Protein 9NN9 (pdb70)

GO terms:
  GO:0045087 innate immune response (P, IDA)
  GO:0031386 protein tag activity (F, IDA)
  GO:0032020 ISG15-protein conjugation (P, IDA)
  GO:0005737 cytoplasm (C, IC)
  GO:0009615 response to virus (P, IEP)
  GO:0060339 negative regulation of type I interferon-mediated signaling pathway (P, IMP)
  GO:0034340 response to type I interferon (P, IDA)
  GO:0005576 extracellular region (C, IDA)
  GO:0045071 negative regulation of viral genome replication (P, IDA)
  GO:0009615 response to virus (P, IDA)
  GO:0031397 negative regulation of protein ubiquitination (P, IDA)
  GO:0032461 positive regulation of protein oligomerization (P, IDA)
  GO:0032728 positive regulation of interferon-beta production (P, IDA)
  GO:0051607 defense response to virus (P, IDA)
  GO:0070585 protein localization to mitochondrion (P, IDA)
  GO:0005737 cytoplasm (C, EXP)
  GO:0042742 defense response to bacterium (P, IMP)
  GO:0045071 negative regulation of viral genome replication (P, IMP)
  GO:0032020 ISG15-protein conjugation (P, IMP)
  GO:0032649 regulation of type II interferon production (P, IMP)

Structure (mmCIF, N/CA/C/O backbone):
data_9NN9
#
_entry.id   9NN9
#
_cell.length_a   68.460
_cell.length_b   114.470
_cell.length_c   79.290
_cell.angle_alpha   90.00
_cell.angle_beta   105.86
_cell.angle_gamma   90.00
#
_symmetry.space_group_name_H-M   'P 1 21 1'
#
loop_
_entity.id
_entity.type
_entity.pdbx_description
1 polymer 'Ubiquitin-like protein ISG15'
2 polymer Nanobody
3 non-polymer 1,2-ETHANEDIOL
4 non-polymer 'SULFATE ION'
5 water water
#
loop_
_atom_site.group_PDB
_atom_site.id
_atom_site.type_symbol
_atom_site.label_atom_id
_atom_site.label_alt_id
_atom_site.label_comp_id
_atom_site.label_asym_id
_atom_site.label_entity_id
_atom_site.label_seq_id
_atom_site.pdbx_PDB_ins_code
_atom_site.Cartn_x
_atom_site.Cartn_y
_atom_site.Cartn_z
_atom_site.occupancy
_atom_site.B_iso_or_equiv
_atom_site.auth_seq_id
_atom_site.auth_comp_id
_atom_site.auth_asym_id
_atom_site.auth_atom_id
_atom_site.pdbx_PDB_model_num
ATOM 1 N N . TRP A 1 3 ? -0.925 -77.270 25.653 1.00 88.54 3 TRP A N 1
ATOM 2 C CA . TRP A 1 3 ? 0.190 -77.350 26.603 1.00 90.23 3 TRP A CA 1
ATOM 3 C C . TRP A 1 3 ? -0.128 -76.840 27.993 1.00 88.41 3 TRP A C 1
ATOM 4 O O . TRP A 1 3 ? -0.556 -75.689 28.160 1.00 85.08 3 TRP A O 1
ATOM 15 N N . ASP A 1 4 ? 0.138 -77.673 28.997 1.00 83.42 4 ASP A N 1
ATOM 16 C CA . ASP A 1 4 ? 0.060 -77.260 30.390 1.00 77.53 4 ASP A CA 1
ATOM 17 C C . ASP A 1 4 ? 1.464 -77.223 30.956 1.00 76.39 4 ASP A C 1
ATOM 18 O O . ASP A 1 4 ? 2.153 -78.244 30.978 1.00 78.39 4 ASP A O 1
ATOM 23 N N . LEU A 1 5 ? 1.889 -76.047 31.381 1.00 67.16 5 LEU A N 1
ATOM 24 C CA . LEU A 1 5 ? 3.199 -75.850 31.964 1.00 63.14 5 LEU A CA 1
ATOM 25 C C . LEU A 1 5 ? 3.037 -75.533 33.441 1.00 58.68 5 LEU A C 1
ATOM 26 O O . LEU A 1 5 ? 2.012 -75.005 33.871 1.00 56.39 5 LEU A O 1
ATOM 31 N N . THR A 1 6 ? 4.059 -75.858 34.214 1.00 57.66 6 THR A N 1
ATOM 32 C CA . THR A 1 6 ? 4.122 -75.477 35.614 1.00 55.55 6 THR A CA 1
ATOM 33 C C . THR A 1 6 ? 4.976 -74.223 35.740 1.00 54.39 6 THR A C 1
ATOM 34 O O . THR A 1 6 ? 6.047 -74.135 35.133 1.00 53.63 6 THR A O 1
ATOM 38 N N . VAL A 1 7 ? 4.476 -73.233 36.481 1.00 54.08 7 VAL A N 1
ATOM 39 C CA . VAL A 1 7 ? 5.261 -72.066 36.869 1.00 51.15 7 VAL A CA 1
ATOM 40 C C . VAL A 1 7 ? 5.620 -72.221 38.343 1.00 52.36 7 VAL A C 1
ATOM 41 O O . VAL A 1 7 ? 4.748 -72.513 39.172 1.00 53.03 7 VAL A O 1
ATOM 45 N N . LYS A 1 8 ? 6.906 -72.070 38.667 1.00 49.46 8 LYS A N 1
ATOM 46 C CA . LYS A 1 8 ? 7.402 -72.195 40.035 1.00 50.90 8 LYS A CA 1
ATOM 47 C C . LYS A 1 8 ? 7.985 -70.850 40.435 1.00 53.66 8 LYS A C 1
ATOM 48 O O . LYS A 1 8 ? 9.041 -70.457 39.932 1.00 52.35 8 LYS A O 1
ATOM 54 N N . MET A 1 9 ? 7.298 -70.135 41.322 1.00 54.97 9 MET A N 1
ATOM 55 C CA . MET A 1 9 ? 7.854 -68.898 41.841 1.00 51.79 9 MET A CA 1
ATOM 56 C C . MET A 1 9 ? 8.992 -69.225 42.800 1.00 57.35 9 MET A C 1
ATOM 57 O O . MET A 1 9 ? 8.919 -70.196 43.556 1.00 60.28 9 MET A O 1
ATOM 62 N N . LEU A 1 10 ? 10.072 -68.443 42.732 1.00 57.02 10 LEU A N 1
ATOM 63 C CA . LEU A 1 10 ? 11.289 -68.814 43.447 1.00 56.19 10 LEU A CA 1
ATOM 64 C C . LEU A 1 10 ? 11.038 -68.945 44.935 1.00 61.18 10 LEU A C 1
ATOM 65 O O . LEU A 1 10 ? 11.494 -69.915 45.565 1.00 62.26 10 LEU A O 1
ATOM 70 N N . ALA A 1 11 ? 10.322 -67.966 45.516 1.00 64.17 11 ALA A N 1
ATOM 71 C CA . ALA A 1 11 ? 9.983 -68.033 46.938 1.00 63.80 11 ALA A CA 1
ATOM 72 C C . ALA A 1 11 ? 9.413 -69.399 47.298 1.00 69.25 11 ALA A C 1
ATOM 73 O O . ALA A 1 11 ? 9.665 -69.916 48.391 1.00 73.49 11 ALA A O 1
ATOM 75 N N . GLY A 1 12 ? 8.660 -70.009 46.381 1.00 65.92 12 GLY A N 1
ATOM 76 C CA . GLY A 1 12 ? 8.392 -71.428 46.460 1.00 62.90 12 GLY A CA 1
ATOM 77 C C . GLY A 1 12 ? 7.094 -71.877 45.828 1.00 64.17 12 GLY A C 1
ATOM 78 O O . GLY A 1 12 ? 6.972 -73.049 45.442 1.00 64.52 12 GLY A O 1
ATOM 79 N N . ASN A 1 13 ? 6.112 -70.984 45.710 1.00 55.50 13 ASN A N 1
ATOM 80 C CA . ASN A 1 13 ? 4.778 -71.470 45.376 1.00 57.80 13 ASN A CA 1
ATOM 81 C C . ASN A 1 13 ? 4.599 -71.716 43.869 1.00 55.98 13 ASN A C 1
ATOM 82 O O . ASN A 1 13 ? 5.235 -71.077 43.017 1.00 54.86 13 ASN A O 1
ATOM 87 N N . GLU A 1 14 ? 3.739 -72.686 43.556 1.00 50.04 14 GLU A N 1
ATOM 88 C CA . GLU A 1 14 ? 3.542 -73.189 42.206 1.00 52.90 14 GLU A CA 1
ATOM 89 C C . GLU A 1 14 ? 2.118 -72.974 41.731 1.00 55.59 14 GLU A C 1
ATOM 90 O O . GLU A 1 14 ? 1.162 -73.281 42.453 1.00 54.06 14 GLU A O 1
ATOM 96 N N . PHE A 1 15 ? 1.986 -72.513 40.486 1.00 52.61 15 PHE A N 1
ATOM 97 C CA . PHE A 1 15 ? 0.715 -72.569 39.786 1.00 51.84 15 PHE A CA 1
ATOM 98 C C . PHE A 1 15 ? 0.911 -73.179 38.408 1.00 54.64 15 PHE A C 1
ATOM 99 O O . PHE A 1 15 ? 2.025 -73.522 37.994 1.00 56.35 15 PHE A O 1
ATOM 107 N N . GLN A 1 16 ? -0.201 -73.330 37.703 1.00 56.22 16 GLN A N 1
ATOM 108 C CA . GLN A 1 16 ? -0.231 -73.969 36.401 1.00 52.56 16 GLN A CA 1
ATOM 109 C C . GLN A 1 16 ? -0.925 -73.066 35.408 1.00 54.58 16 GLN A C 1
ATOM 110 O O . GLN A 1 16 ? -1.936 -72.434 35.724 1.00 57.94 16 GLN A O 1
ATOM 116 N N . VAL A 1 17 ? -0.392 -73.029 34.202 1.00 59.18 17 VAL A N 1
ATOM 117 C CA . VAL A 1 17 ? -0.992 -72.274 33.123 1.00 60.98 17 VAL A CA 1
ATOM 118 C C . VAL A 1 17 ? -1.246 -73.230 31.975 1.00 64.08 17 VAL A C 1
ATOM 119 O O . VAL A 1 17 ? -0.625 -74.291 31.862 1.00 61.94 17 VAL A O 1
ATOM 123 N N . SER A 1 18 ? -2.192 -72.836 31.128 1.00 68.94 18 SER A N 1
ATOM 124 C CA . SER A 1 18 ? -2.515 -73.531 29.893 1.00 71.72 18 SER A CA 1
ATOM 125 C C . SER A 1 18 ? -2.232 -72.591 28.743 1.00 74.38 18 SER A C 1
ATOM 126 O O . SER A 1 18 ? -2.727 -71.459 28.733 1.00 73.48 18 SER A O 1
ATOM 129 N N . LEU A 1 19 ? -1.433 -73.055 27.790 1.00 78.57 19 LEU A N 1
ATOM 130 C CA . LEU A 1 19 ? -1.366 -72.439 26.476 1.00 85.84 19 LEU A CA 1
ATOM 131 C C . LEU A 1 19 ? -2.229 -73.250 25.518 1.00 95.23 19 LEU A C 1
ATOM 132 O O . LEU A 1 19 ? -2.189 -74.487 25.518 1.00 95.99 19 LEU A O 1
ATOM 137 N N . SER A 1 20 ? -3.039 -72.550 24.741 1.00 108.30 20 SER A N 1
ATOM 138 C CA . SER A 1 20 ? -3.865 -73.171 23.723 1.00 109.94 20 SER A CA 1
ATOM 139 C C . SER A 1 20 ? -3.885 -72.359 22.448 1.00 111.01 20 SER A C 1
ATOM 140 O O . SER A 1 20 ? -4.323 -72.874 21.412 1.00 112.29 20 SER A O 1
ATOM 143 N N . SER A 1 21 ? -3.419 -71.111 22.492 1.00 109.62 21 SER A N 1
ATOM 144 C CA . SER A 1 21 ? -3.435 -70.224 21.340 1.00 109.46 21 SER A CA 1
ATOM 145 C C . SER A 1 21 ? -2.118 -70.315 20.586 1.00 107.20 21 SER A C 1
ATOM 146 O O . SER A 1 21 ? -1.944 -71.195 19.735 1.00 109.36 21 SER A O 1
ATOM 149 N N . SER A 1 22 ? -1.176 -69.435 20.912 1.00 103.34 22 SER A N 1
ATOM 150 C CA . SER A 1 22 ? 0.011 -69.311 20.081 1.00 101.98 22 SER A CA 1
ATOM 151 C C . SER A 1 22 ? 1.173 -70.176 20.554 1.00 101.61 22 SER A C 1
ATOM 152 O O . SER A 1 22 ? 1.996 -70.592 19.725 1.00 102.44 22 SER A O 1
ATOM 155 N N . MET A 1 23 ? 1.252 -70.470 21.857 1.00 91.24 23 MET A N 1
ATOM 156 C CA . MET A 1 23 ? 2.403 -71.169 22.436 1.00 86.17 23 MET A CA 1
ATOM 157 C C . MET A 1 23 ? 3.660 -70.315 22.329 1.00 79.21 23 MET A C 1
ATOM 158 O O . MET A 1 23 ? 4.742 -70.813 22.016 1.00 74.86 23 MET A O 1
ATOM 163 N N . SER A 1 24 ? 3.522 -69.021 22.578 1.00 78.05 24 SER A N 1
ATOM 164 C CA . SER A 1 24 ? 4.670 -68.135 22.600 1.00 73.03 24 SER A CA 1
ATOM 165 C C . SER A 1 24 ? 4.968 -67.691 24.026 1.00 67.80 24 SER A C 1
ATOM 166 O O . SER A 1 24 ? 4.216 -67.962 24.965 1.00 62.19 24 SER A O 1
ATOM 169 N N . VAL A 1 25 ? 6.110 -67.012 24.174 1.00 65.29 25 VAL A N 1
ATOM 170 C CA . VAL A 1 25 ? 6.426 -66.352 25.432 1.00 60.32 25 VAL A CA 1
ATOM 171 C C . VAL A 1 25 ? 5.300 -65.398 25.809 1.00 57.37 25 VAL A C 1
ATOM 172 O O . VAL A 1 25 ? 4.934 -65.297 26.981 1.00 55.50 25 VAL A O 1
ATOM 176 N N . SER A 1 26 ? 4.694 -64.731 24.823 1.00 59.07 26 SER A N 1
ATOM 177 C CA . SER A 1 26 ? 3.574 -63.824 25.092 1.00 58.41 26 SER A CA 1
ATOM 178 C C . SER A 1 26 ? 2.406 -64.531 25.773 1.00 56.25 26 SER A C 1
ATOM 179 O O . SER A 1 26 ? 1.878 -64.028 26.772 1.00 51.20 26 SER A O 1
ATOM 182 N N . GLU A 1 27 ? 1.944 -65.662 25.209 1.00 53.71 27 GLU A N 1
ATOM 183 C CA . GLU A 1 27 ? 0.798 -66.358 25.787 1.00 57.73 27 GLU A CA 1
ATOM 184 C C . GLU A 1 27 ? 1.095 -66.805 27.209 1.00 55.26 27 GLU A C 1
ATOM 185 O O . GLU A 1 27 ? 0.259 -66.662 28.110 1.00 51.62 27 GLU A O 1
ATOM 191 N N . LEU A 1 28 ? 2.269 -67.398 27.411 1.00 54.41 28 LEU A N 1
ATOM 192 C CA . LEU A 1 28 ? 2.695 -67.795 28.742 1.00 53.83 28 LEU A CA 1
ATOM 193 C C . LEU A 1 28 ? 2.573 -66.629 29.725 1.00 48.60 28 LEU A C 1
ATOM 194 O O . LEU A 1 28 ? 1.840 -66.707 30.716 1.00 45.87 28 LEU A O 1
ATOM 199 N N . LYS A 1 29 ? 3.263 -65.523 29.427 1.00 47.11 29 LYS A N 1
ATOM 200 C CA . LYS A 1 29 ? 3.248 -64.338 30.276 1.00 44.37 29 LYS A CA 1
ATOM 201 C C . LYS A 1 29 ? 1.844 -63.788 30.464 1.00 44.77 29 LYS A C 1
ATOM 202 O O . LYS A 1 29 ? 1.545 -63.180 31.494 1.00 45.61 29 LYS A O 1
ATOM 208 N N . ALA A 1 30 ? 0.986 -63.945 29.465 1.00 47.31 30 ALA A N 1
ATOM 209 C CA . ALA A 1 30 ? -0.377 -63.453 29.580 1.00 45.16 30 ALA A CA 1
ATOM 210 C C . ALA A 1 30 ? -1.110 -64.210 30.666 1.00 46.52 30 ALA A C 1
ATOM 211 O O . ALA A 1 30 ? -1.789 -63.612 31.504 1.00 46.57 30 ALA A O 1
ATOM 213 N N . GLN A 1 31 ? -0.958 -65.535 30.662 1.00 48.18 31 GLN A N 1
ATOM 214 C CA . GLN A 1 31 ? -1.535 -66.402 31.681 1.00 48.78 31 GLN A CA 1
ATOM 215 C C . GLN A 1 31 ? -1.016 -66.066 33.077 1.00 46.42 31 GLN A C 1
ATOM 216 O O . GLN A 1 31 ? -1.791 -66.020 34.041 1.00 47.34 31 GLN A O 1
ATOM 222 N N . ILE A 1 32 ? 0.297 -65.863 33.211 1.00 43.90 32 ILE A N 1
ATOM 223 C CA . ILE A 1 32 ? 0.875 -65.467 34.491 1.00 44.03 32 ILE A CA 1
ATOM 224 C C . ILE A 1 32 ? 0.289 -64.136 34.949 1.00 44.40 32 ILE A C 1
ATOM 225 O O . ILE A 1 32 ? 0.052 -63.928 36.146 1.00 44.67 32 ILE A O 1
ATOM 230 N N . THR A 1 33 ? 0.000 -63.236 34.012 1.00 47.31 33 THR A N 1
ATOM 231 C CA . THR A 1 33 ? -0.680 -61.997 34.365 1.00 43.98 33 THR A CA 1
ATOM 232 C C . THR A 1 33 ? -2.077 -62.287 34.905 1.00 43.31 33 THR A C 1
ATOM 233 O O . THR A 1 33 ? -2.457 -61.783 35.967 1.00 45.43 33 THR A O 1
ATOM 237 N N . GLN A 1 34 ? -2.831 -63.152 34.227 1.00 43.62 34 GLN A N 1
ATOM 238 C CA . GLN A 1 34 ? -4.131 -63.564 34.737 1.00 44.85 34 GLN A CA 1
ATOM 239 C C . GLN A 1 34 ? -4.027 -64.186 36.124 1.00 49.44 34 GLN A C 1
ATOM 240 O O . GLN A 1 34 ? -4.970 -64.102 36.926 1.00 47.39 34 GLN A O 1
ATOM 246 N N . LYS A 1 35 ? -2.904 -64.842 36.420 1.00 50.17 35 LYS A N 1
ATOM 247 C CA . LYS A 1 35 ? -2.816 -65.597 37.661 1.00 47.31 35 LYS A CA 1
ATOM 248 C C . LYS A 1 35 ? -2.412 -64.717 38.834 1.00 46.75 35 LYS A C 1
ATOM 249 O O . LYS A 1 35 ? -3.039 -64.786 39.901 1.00 47.07 35 LYS A O 1
ATOM 255 N N . ILE A 1 36 ? -1.395 -63.869 38.644 1.00 42.85 36 ILE A N 1
ATOM 256 C CA . ILE A 1 36 ? -0.775 -63.175 39.770 1.00 43.08 36 ILE A CA 1
ATOM 257 C C . ILE A 1 36 ? -0.681 -61.669 39.554 1.00 42.90 36 ILE A C 1
ATOM 258 O O . ILE A 1 36 ? -0.014 -60.977 40.331 1.00 42.63 36 ILE A O 1
ATOM 263 N N . GLY A 1 37 ? -1.298 -61.163 38.490 1.00 39.54 37 GLY A N 1
ATOM 264 C CA . GLY A 1 37 ? -1.409 -59.728 38.256 1.00 39.53 37 GLY A CA 1
ATOM 265 C C . GLY A 1 37 ? -0.120 -58.929 38.148 1.00 45.11 37 GLY A C 1
ATOM 266 O O . GLY A 1 37 ? -0.007 -57.865 38.771 1.00 46.45 37 GLY A O 1
ATOM 267 N N . VAL A 1 38 ? 0.856 -59.394 37.362 1.00 43.90 38 VAL A N 1
ATOM 268 C CA . VAL A 1 38 ? 2.044 -58.601 37.061 1.00 43.12 38 VAL A CA 1
ATOM 269 C C . VAL A 1 38 ? 2.255 -58.581 35.557 1.00 40.92 38 VAL A C 1
ATOM 270 O O . VAL A 1 38 ? 2.027 -59.592 34.879 1.00 42.16 38 VAL A O 1
ATOM 274 N N . HIS A 1 39 ? 2.659 -57.422 35.032 1.00 38.87 39 HIS A N 1
ATOM 275 C CA . HIS A 1 39 ? 2.775 -57.257 33.583 1.00 41.88 39 HIS A CA 1
ATOM 276 C C . HIS A 1 39 ? 3.866 -58.167 33.005 1.00 41.23 39 HIS A C 1
ATOM 277 O O . HIS A 1 39 ? 4.759 -58.644 33.713 1.00 41.17 39 HIS A O 1
ATOM 284 N N . ALA A 1 40 ? 3.811 -58.380 31.689 1.00 40.80 40 ALA A N 1
ATOM 285 C CA . ALA A 1 40 ? 4.810 -59.241 31.054 1.00 41.23 40 ALA A CA 1
ATOM 286 C C . ALA A 1 40 ? 6.231 -58.751 31.328 1.00 42.25 40 ALA A C 1
ATOM 287 O O . ALA A 1 40 ? 7.110 -59.546 31.681 1.00 40.66 40 ALA A O 1
ATOM 289 N N . PHE A 1 41 ? 6.475 -57.436 31.188 1.00 42.50 41 PHE A N 1
ATOM 290 C CA . PHE A 1 41 ? 7.832 -56.926 31.367 1.00 39.36 41 PHE A CA 1
ATOM 291 C C . PHE A 1 41 ? 8.347 -57.098 32.784 1.00 42.99 41 PHE A C 1
ATOM 292 O O . PHE A 1 41 ? 9.547 -56.922 33.002 1.00 47.20 41 PHE A O 1
ATOM 300 N N . GLN A 1 42 ? 7.507 -57.455 33.749 1.00 42.29 42 GLN A N 1
ATOM 301 C CA . GLN A 1 42 ? 7.996 -57.645 35.103 1.00 41.95 42 GLN A CA 1
ATOM 302 C C . GLN A 1 42 ? 8.331 -59.099 35.409 1.00 44.87 42 GLN A C 1
ATOM 303 O O . GLN A 1 42 ? 8.884 -59.379 36.481 1.00 44.85 42 GLN A O 1
ATOM 309 N N . GLN A 1 43 ? 8.056 -60.022 34.475 1.00 44.74 43 GLN A N 1
ATOM 310 C CA . GLN A 1 43 ? 8.265 -61.452 34.668 1.00 41.66 43 GLN A CA 1
ATOM 311 C C . GLN A 1 43 ? 9.622 -61.845 34.113 1.00 44.67 43 GLN A C 1
ATOM 312 O O . GLN A 1 43 ? 9.807 -61.902 32.895 1.00 49.64 43 GLN A O 1
ATOM 318 N N . ARG A 1 44 ? 10.565 -62.131 35.003 1.00 50.84 44 ARG A N 1
ATOM 319 C CA . ARG A 1 44 ? 11.837 -62.759 34.634 1.00 48.69 44 ARG A CA 1
ATOM 320 C C . ARG A 1 44 ? 11.626 -64.265 34.667 1.00 46.51 44 ARG A C 1
ATOM 321 O O . ARG A 1 44 ? 11.439 -64.841 35.742 1.00 46.94 44 ARG A O 1
ATOM 329 N N . LEU A 1 45 ? 11.628 -64.902 33.500 1.00 46.81 45 LEU A N 1
ATOM 330 C CA . LEU A 1 45 ? 11.342 -66.331 33.404 1.00 46.67 45 LEU A CA 1
ATOM 331 C C . LEU A 1 45 ? 12.574 -67.125 32.970 1.00 47.95 45 LEU A C 1
ATOM 332 O O . LEU A 1 45 ? 13.406 -66.652 32.195 1.00 48.98 45 LEU A O 1
ATOM 337 N N . ALA A 1 46 ? 12.686 -68.347 33.482 1.00 49.88 46 ALA A N 1
ATOM 338 C CA . ALA A 1 46 ? 13.794 -69.228 33.158 1.00 49.25 46 ALA A CA 1
ATOM 339 C C . ALA A 1 46 ? 13.265 -70.634 32.935 1.00 51.04 46 ALA A C 1
ATOM 340 O O . ALA A 1 46 ? 12.338 -71.073 33.612 1.00 51.71 46 ALA A O 1
ATOM 342 N N . VAL A 1 47 ? 13.849 -71.327 31.977 1.00 54.74 47 VAL A N 1
ATOM 343 C CA . VAL A 1 47 ? 13.519 -72.725 31.743 1.00 55.67 47 VAL A CA 1
ATOM 344 C C . VAL A 1 47 ? 14.179 -73.556 32.828 1.00 55.25 47 VAL A C 1
ATOM 345 O O . VAL A 1 47 ? 15.342 -73.335 33.188 1.00 54.55 47 VAL A O 1
ATOM 349 N N . HIS A 1 48 ? 13.423 -74.476 33.382 1.00 58.39 48 HIS A N 1
ATOM 350 C CA . HIS A 1 48 ? 13.964 -75.499 34.251 1.00 60.14 48 HIS A CA 1
ATOM 351 C C . HIS A 1 48 ? 14.075 -76.812 33.479 1.00 59.93 48 HIS A C 1
ATOM 352 O O . HIS A 1 48 ? 13.127 -77.207 32.789 1.00 60.82 48 HIS A O 1
ATOM 359 N N . PRO A 1 49 ? 15.168 -77.563 33.585 1.00 57.30 49 PRO A N 1
ATOM 360 C CA . PRO A 1 49 ? 16.241 -77.455 34.569 1.00 59.41 49 PRO A CA 1
ATOM 361 C C . PRO A 1 49 ? 17.497 -76.693 34.152 1.00 57.87 49 PRO A C 1
ATOM 362 O O . PRO A 1 49 ? 18.315 -76.428 35.026 1.00 54.32 49 PRO A O 1
ATOM 366 N N . SER A 1 50 ? 17.724 -76.327 32.886 1.00 59.25 50 SER A N 1
ATOM 367 C CA . SER A 1 50 ? 18.969 -75.630 32.554 1.00 55.45 50 SER A CA 1
ATOM 368 C C . SER A 1 50 ? 19.126 -74.352 33.375 1.00 53.32 50 SER A C 1
ATOM 369 O O . SER A 1 50 ? 20.237 -74.013 33.808 1.00 50.57 50 SER A O 1
ATOM 372 N N . GLY A 1 51 ? 18.023 -73.641 33.612 1.00 52.10 51 GLY A N 1
ATOM 373 C CA . GLY A 1 51 ? 18.075 -72.381 34.310 1.00 47.78 51 GLY A CA 1
ATOM 374 C C . GLY A 1 51 ? 18.380 -71.169 33.454 1.00 52.68 51 GLY A C 1
ATOM 375 O O . GLY A 1 51 ? 18.508 -70.068 34.010 1.00 53.28 51 GLY A O 1
ATOM 376 N N . VAL A 1 52 ? 18.499 -71.310 32.121 1.00 49.89 52 VAL A N 1
ATOM 377 C CA . VAL A 1 52 ? 18.738 -70.126 31.295 1.00 53.38 52 VAL A CA 1
ATOM 378 C C . VAL A 1 52 ? 17.447 -69.318 31.140 1.00 50.46 52 VAL A C 1
ATOM 379 O O . VAL A 1 52 ? 16.331 -69.809 31.322 1.00 48.75 52 VAL A O 1
ATOM 383 N N . ALA A 1 53 ? 17.612 -68.047 30.795 1.00 47.87 53 ALA A N 1
ATOM 384 C CA . ALA A 1 53 ? 16.468 -67.195 30.515 1.00 46.94 53 ALA A CA 1
ATOM 385 C C . ALA A 1 53 ? 15.673 -67.696 29.315 1.00 54.28 53 ALA A C 1
ATOM 386 O O . ALA A 1 53 ? 16.222 -68.244 28.342 1.00 55.09 53 ALA A O 1
ATOM 388 N N . LEU A 1 54 ? 14.359 -67.509 29.411 1.00 54.56 54 LEU A N 1
ATOM 389 C CA . LEU A 1 54 ? 13.481 -67.551 28.255 1.00 54.02 54 LEU A CA 1
ATOM 390 C C . LEU A 1 54 ? 13.704 -66.291 27.421 1.00 53.70 54 LEU A C 1
ATOM 391 O O . LEU A 1 54 ? 13.606 -65.176 27.945 1.00 53.75 54 LEU A O 1
ATOM 396 N N . GLN A 1 55 ? 14.017 -66.453 26.126 1.00 54.85 55 GLN A N 1
ATOM 397 C CA . GLN A 1 55 ? 14.107 -65.296 25.232 1.00 57.53 55 GLN A CA 1
ATOM 398 C C . GLN A 1 55 ? 12.729 -64.896 24.719 1.00 54.68 55 GLN A C 1
ATOM 399 O O . GLN A 1 55 ? 12.006 -65.725 24.161 1.00 54.04 55 GLN A O 1
ATOM 405 N N . ASP A 1 56 ? 12.370 -63.624 24.912 1.00 54.67 56 ASP A N 1
ATOM 406 C CA . ASP A 1 56 ? 11.223 -63.060 24.210 1.00 59.80 56 ASP A CA 1
ATOM 407 C C . ASP A 1 56 ? 11.431 -63.199 22.702 1.00 65.87 56 ASP A C 1
ATOM 408 O O . ASP A 1 56 ? 12.567 -63.200 22.210 1.00 65.83 56 ASP A O 1
ATOM 413 N N . ARG A 1 57 ? 10.319 -63.315 21.964 1.00 68.63 57 ARG A N 1
ATOM 414 C CA . ARG A 1 57 ? 10.324 -63.407 20.495 1.00 70.58 57 ARG A CA 1
ATOM 415 C C . ARG A 1 57 ? 11.005 -64.674 19.985 1.00 68.61 57 ARG A C 1
ATOM 416 O O . ARG A 1 57 ? 11.603 -64.659 18.907 1.00 69.36 57 ARG A O 1
ATOM 424 N N . VAL A 1 58 ? 10.938 -65.768 20.744 1.00 67.25 58 VAL A N 1
ATOM 425 C CA . VAL A 1 58 ? 11.428 -67.079 20.296 1.00 65.69 58 VAL A CA 1
ATOM 426 C C . VAL A 1 58 ? 10.391 -68.147 20.644 1.00 67.85 58 VAL A C 1
ATOM 427 O O . VAL A 1 58 ? 9.892 -68.181 21.782 1.00 65.58 58 VAL A O 1
ATOM 431 N N . PRO A 1 59 ? 10.036 -69.025 19.704 1.00 63.30 59 PRO A N 1
ATOM 432 C CA . PRO A 1 59 ? 9.049 -70.081 19.989 1.00 66.73 59 PRO A CA 1
ATOM 433 C C . PRO A 1 59 ? 9.441 -70.904 21.208 1.00 69.48 59 PRO A C 1
ATOM 434 O O . PRO A 1 59 ? 10.591 -71.327 21.340 1.00 71.73 59 PRO A O 1
ATOM 438 N N . LEU A 1 60 ? 8.475 -71.135 22.106 1.00 69.38 60 LEU A N 1
ATOM 439 C CA . LEU A 1 60 ? 8.767 -71.905 23.318 1.00 68.92 60 LEU A CA 1
ATOM 440 C C . LEU A 1 60 ? 9.353 -73.260 22.978 1.00 69.73 60 LEU A C 1
ATOM 441 O O . LEU A 1 60 ? 10.282 -73.733 23.649 1.00 71.22 60 LEU A O 1
ATOM 446 N N . ALA A 1 61 ? 8.828 -73.901 21.932 1.00 72.45 61 ALA A N 1
ATOM 447 C CA . ALA A 1 61 ? 9.326 -75.220 21.566 1.00 72.98 61 ALA A CA 1
ATOM 448 C C . ALA A 1 61 ? 10.750 -75.155 21.046 1.00 69.83 61 ALA A C 1
ATOM 449 O O . ALA A 1 61 ? 11.433 -76.184 21.034 1.00 68.45 61 ALA A O 1
ATOM 451 N N . SER A 1 62 ? 11.210 -73.965 20.635 1.00 71.16 62 SER A N 1
ATOM 452 C CA . SER A 1 62 ? 12.607 -73.766 20.245 1.00 72.47 62 SER A CA 1
ATOM 453 C C . SER A 1 62 ? 13.552 -73.704 21.448 1.00 73.80 62 SER A C 1
ATOM 454 O O . SER A 1 62 ? 14.686 -74.190 21.360 1.00 73.77 62 SER A O 1
ATOM 457 N N . GLN A 1 63 ? 13.123 -73.126 22.571 1.00 68.94 63 GLN A N 1
ATOM 458 C CA . GLN A 1 63 ? 13.981 -73.024 23.745 1.00 66.37 63 GLN A CA 1
ATOM 459 C C . GLN A 1 63 ? 13.840 -74.217 24.681 1.00 64.44 63 GLN A C 1
ATOM 460 O O . GLN A 1 63 ? 14.059 -74.066 25.895 1.00 64.33 63 GLN A O 1
ATOM 466 N N . GLY A 1 64 ? 13.488 -75.386 24.150 1.00 62.73 64 GLY A N 1
ATOM 467 C CA . GLY A 1 64 ? 13.382 -76.606 24.935 1.00 66.01 64 GLY A CA 1
ATOM 468 C C . GLY A 1 64 ? 12.205 -76.657 25.893 1.00 66.96 64 GLY A C 1
ATOM 469 O O . GLY A 1 64 ? 12.332 -77.214 26.990 1.00 69.10 64 GLY A O 1
ATOM 470 N N . LEU A 1 65 ? 11.063 -76.077 25.520 1.00 68.01 65 LEU A N 1
ATOM 471 C CA . LEU A 1 65 ? 9.868 -76.086 26.358 1.00 67.01 65 LEU A CA 1
ATOM 472 C C . LEU A 1 65 ? 8.777 -76.862 25.641 1.00 71.64 65 LEU A C 1
ATOM 473 O O . LEU A 1 65 ? 8.423 -76.532 24.506 1.00 71.68 65 LEU A O 1
ATOM 478 N N . GLY A 1 66 ? 8.255 -77.893 26.296 1.00 72.21 66 GLY A N 1
ATOM 479 C CA . GLY A 1 66 ? 7.189 -78.685 25.732 1.00 75.31 66 GLY A CA 1
ATOM 480 C C . GLY A 1 66 ? 6.013 -78.777 26.680 1.00 74.60 66 GLY A C 1
ATOM 481 O O . GLY A 1 66 ? 5.999 -78.154 27.743 1.00 71.88 66 GLY A O 1
ATOM 482 N N . PRO A 1 67 ? 4.991 -79.544 26.307 1.00 78.65 67 PRO A N 1
ATOM 483 C CA . PRO A 1 67 ? 3.903 -79.816 27.249 1.00 78.33 67 PRO A CA 1
ATOM 484 C C . PRO A 1 67 ? 4.448 -80.431 28.525 1.00 74.19 67 PRO A C 1
ATOM 485 O O . PRO A 1 67 ? 5.314 -81.308 28.490 1.00 70.06 67 PRO A O 1
ATOM 489 N N . GLY A 1 68 ? 3.955 -79.938 29.660 1.00 70.08 68 GLY A N 1
ATOM 490 C CA . GLY A 1 68 ? 4.327 -80.474 30.949 1.00 68.16 68 GLY A CA 1
ATOM 491 C C . GLY A 1 68 ? 5.645 -79.989 31.519 1.00 68.88 68 GLY A C 1
ATOM 492 O O . GLY A 1 68 ? 6.010 -80.411 32.623 1.00 71.44 68 GLY A O 1
ATOM 493 N N . SER A 1 69 ? 6.377 -79.126 30.821 1.00 65.52 69 SER A N 1
ATOM 494 C CA . SER A 1 69 ? 7.628 -78.654 31.391 1.00 65.11 69 SER A CA 1
ATOM 495 C C . SER A 1 69 ? 7.342 -77.530 32.391 1.00 65.34 69 SER A C 1
ATOM 496 O O . SER A 1 69 ? 6.223 -77.014 32.483 1.00 63.20 69 SER A O 1
ATOM 499 N N . THR A 1 70 ? 8.361 -77.163 33.171 1.00 61.75 70 THR A N 1
ATOM 500 C CA . THR A 1 70 ? 8.211 -76.148 34.201 1.00 55.81 70 THR A CA 1
ATOM 501 C C . THR A 1 70 ? 9.185 -75.004 33.957 1.00 54.85 70 THR A C 1
ATOM 502 O O . THR A 1 70 ? 10.329 -75.226 33.559 1.00 56.58 70 THR A O 1
ATOM 506 N N . VAL A 1 71 ? 8.724 -73.776 34.182 1.00 52.02 71 VAL A N 1
ATOM 507 C CA . VAL A 1 71 ? 9.592 -72.612 34.148 1.00 53.27 71 VAL A CA 1
ATOM 508 C C . VAL A 1 71 ? 9.644 -72.021 35.546 1.00 52.84 71 VAL A C 1
ATOM 509 O O . VAL A 1 71 ? 8.735 -72.213 36.357 1.00 54.32 71 VAL A O 1
ATOM 513 N N . LEU A 1 72 ? 10.727 -71.289 35.825 1.00 50.97 72 LEU A N 1
ATOM 514 C CA . LEU A 1 72 ? 10.920 -70.584 37.090 1.00 51.56 72 LEU A CA 1
ATOM 515 C C . LEU A 1 72 ? 10.619 -69.101 36.902 1.00 50.08 72 LEU A C 1
ATOM 516 O O . LEU A 1 72 ? 11.048 -68.491 35.916 1.00 49.09 72 LEU A O 1
ATOM 521 N N . LEU A 1 73 ? 9.878 -68.530 37.846 1.00 48.90 73 LEU A N 1
ATOM 522 C CA . LEU A 1 73 ? 9.383 -67.170 37.735 1.00 45.22 73 LEU A CA 1
ATOM 523 C C . LEU A 1 73 ? 9.956 -66.329 38.861 1.00 49.66 73 LEU A C 1
ATOM 524 O O . LEU A 1 73 ? 9.783 -66.661 40.044 1.00 52.51 73 LEU A O 1
ATOM 529 N N . VAL A 1 74 ? 10.639 -65.247 38.489 1.00 46.25 74 VAL A N 1
ATOM 530 C CA . VAL A 1 74 ? 10.932 -64.142 39.392 1.00 48.75 74 VAL A CA 1
ATOM 531 C C . VAL A 1 74 ? 10.175 -62.927 38.885 1.00 48.23 74 VAL A C 1
ATOM 532 O O . VAL A 1 74 ? 10.252 -62.618 37.690 1.00 47.22 74 VAL A O 1
ATOM 536 N N . VAL A 1 75 ? 9.447 -62.239 39.777 1.00 44.44 75 VAL A N 1
ATOM 537 C CA . VAL A 1 75 ? 8.827 -60.969 39.426 1.00 45.61 75 VAL A CA 1
ATOM 538 C C . VAL A 1 75 ? 9.744 -59.848 39.876 1.00 48.77 75 VAL A C 1
ATOM 539 O O . VAL A 1 75 ? 10.169 -59.803 41.031 1.00 50.70 75 VAL A O 1
ATOM 543 N N . ASP A 1 76 ? 10.078 -58.963 38.952 1.00 48.62 76 ASP A N 1
ATOM 544 C CA . ASP A 1 76 ? 10.879 -57.770 39.199 1.00 46.25 76 ASP A CA 1
ATOM 545 C C . ASP A 1 76 ? 9.948 -56.617 38.878 1.00 49.52 76 ASP A C 1
ATOM 546 O O . ASP A 1 76 ? 9.736 -56.316 37.705 1.00 48.77 76 ASP A O 1
ATOM 551 N N . LYS A 1 77 ? 9.315 -56.036 39.907 1.00 48.21 77 LYS A N 1
ATOM 552 C CA . LYS A 1 77 ? 8.577 -54.805 39.677 1.00 48.01 77 LYS A CA 1
ATOM 553 C C . LYS A 1 77 ? 9.633 -53.883 39.111 1.00 52.27 77 LYS A C 1
ATOM 554 O O . LYS A 1 77 ? 10.640 -53.615 39.770 1.00 60.85 77 LYS A O 1
ATOM 560 N N . SER A 1 78 ? 9.522 -53.481 37.873 1.00 47.94 78 SER A N 1
ATOM 561 C CA . SER A 1 78 ? 10.675 -52.821 37.273 1.00 50.42 78 SER A CA 1
ATOM 562 C C . SER A 1 78 ? 10.476 -51.317 37.325 1.00 48.56 78 SER A C 1
ATOM 563 O O . SER A 1 78 ? 10.351 -50.634 36.303 1.00 47.09 78 SER A O 1
ATOM 566 N N . ASP A 1 79 ? 10.408 -50.811 38.555 1.00 46.46 79 ASP A N 1
ATOM 567 C CA . ASP A 1 79 ? 9.837 -49.487 38.779 1.00 46.60 79 ASP A CA 1
ATOM 568 C C . ASP A 1 79 ? 10.853 -48.493 39.297 1.00 45.11 79 ASP A C 1
ATOM 569 O O . ASP A 1 79 ? 10.458 -47.461 39.832 1.00 48.35 79 ASP A O 1
ATOM 574 N N . GLU A 1 80 ? 12.133 -48.795 39.191 1.00 45.38 80 GLU A N 1
ATOM 575 C CA . GLU A 1 80 ? 13.169 -47.812 39.442 1.00 44.46 80 GLU A CA 1
ATOM 576 C C . GLU A 1 80 ? 13.013 -46.677 38.429 1.00 43.26 80 GLU A C 1
ATOM 577 O O . GLU A 1 80 ? 12.815 -46.948 37.241 1.00 45.15 80 GLU A O 1
ATOM 583 N N . PRO A 1 81 ? 13.035 -45.411 38.846 1.00 42.20 81 PRO A N 1
ATOM 584 C CA . PRO A 1 81 ? 12.816 -44.330 37.873 1.00 40.62 81 PRO A CA 1
ATOM 585 C C . PRO A 1 81 ? 13.924 -44.292 36.832 1.00 39.73 81 PRO A C 1
ATOM 586 O O . PRO A 1 81 ? 15.073 -44.646 37.096 1.00 41.21 81 PRO A O 1
ATOM 590 N N . LEU A 1 82 ? 13.549 -43.876 35.629 1.00 41.00 82 LEU A N 1
ATOM 591 C CA . LEU A 1 82 ? 14.468 -43.636 34.524 1.00 38.72 82 LEU A CA 1
ATOM 592 C C . LEU A 1 82 ? 14.017 -42.372 33.799 1.00 37.82 82 LEU A C 1
ATOM 593 O O . LEU A 1 82 ? 12.854 -41.952 33.896 1.00 33.57 82 LEU A O 1
ATOM 598 N N . SER A 1 83 ? 14.953 -41.765 33.070 1.00 38.59 83 SER A N 1
ATOM 599 C CA . SER A 1 83 ? 14.646 -40.584 32.268 1.00 39.59 83 SER A CA 1
ATOM 600 C C . SER A 1 83 ? 14.403 -40.977 30.811 1.00 36.19 83 SER A C 1
ATOM 601 O O . SER A 1 83 ? 15.167 -41.751 30.235 1.00 35.54 83 SER A O 1
ATOM 604 N N . ILE A 1 84 ? 13.332 -40.467 30.223 1.00 33.60 84 ILE A N 1
ATOM 605 C CA . ILE A 1 84 ? 13.091 -40.661 28.804 1.00 37.58 84 ILE A CA 1
ATOM 606 C C . ILE A 1 84 ? 13.093 -39.294 28.134 1.00 36.65 84 ILE A C 1
ATOM 607 O O . ILE A 1 84 ? 13.023 -38.253 28.791 1.00 40.01 84 ILE A O 1
ATOM 612 N N . LEU A 1 85 ? 13.229 -39.302 26.811 1.00 43.33 85 LEU A N 1
ATOM 613 C CA . LEU A 1 85 ? 13.065 -38.092 26.023 1.00 39.36 85 LEU A CA 1
ATOM 614 C C . LEU A 1 85 ? 11.661 -38.031 25.441 1.00 39.13 85 LEU A C 1
ATOM 615 O O . LEU A 1 85 ? 11.123 -39.041 24.968 1.00 33.94 85 LEU A O 1
ATOM 620 N N . VAL A 1 86 ? 11.057 -36.845 25.533 1.00 42.41 86 VAL A N 1
ATOM 621 C CA . VAL A 1 86 ? 9.831 -36.510 24.822 1.00 41.45 86 VAL A CA 1
ATOM 622 C C . VAL A 1 86 ? 10.177 -35.387 23.856 1.00 43.53 86 VAL A C 1
ATOM 623 O O . VAL A 1 86 ? 10.567 -34.294 24.285 1.00 44.99 86 VAL A O 1
ATOM 627 N N . ARG A 1 87 ? 10.082 -35.674 22.556 1.00 47.49 87 ARG A N 1
ATOM 628 C CA . ARG A 1 87 ? 10.051 -34.660 21.512 1.00 49.16 87 ARG A CA 1
ATOM 629 C C . ARG A 1 87 ? 8.620 -34.165 21.401 1.00 51.86 87 ARG A C 1
ATOM 630 O O . ARG A 1 87 ? 7.698 -34.975 21.243 1.00 51.26 87 ARG A O 1
ATOM 638 N N . ASN A 1 88 ? 8.409 -32.856 21.518 1.00 50.66 88 ASN A N 1
ATOM 639 C CA . ASN A 1 88 ? 7.030 -32.403 21.473 1.00 50.37 88 ASN A CA 1
ATOM 640 C C . ASN A 1 88 ? 6.617 -32.140 20.034 1.00 51.94 88 ASN A C 1
ATOM 641 O O . ASN A 1 88 ? 7.371 -32.379 19.084 1.00 55.61 88 ASN A O 1
ATOM 646 N N . ASN A 1 89 ? 5.391 -31.646 19.871 1.00 55.69 89 ASN A N 1
ATOM 647 C CA . ASN A 1 89 ? 4.815 -31.469 18.540 1.00 57.07 89 ASN A CA 1
ATOM 648 C C . ASN A 1 89 ? 5.440 -30.306 17.779 1.00 58.47 89 ASN A C 1
ATOM 649 O O . ASN A 1 89 ? 5.214 -30.190 16.567 1.00 60.06 89 ASN A O 1
ATOM 654 N N . LYS A 1 90 ? 6.198 -29.446 18.464 1.00 54.13 90 LYS A N 1
ATOM 655 C CA . LYS A 1 90 ? 7.013 -28.401 17.864 1.00 52.77 90 LYS A CA 1
ATOM 656 C C . LYS A 1 90 ? 8.436 -28.855 17.610 1.00 57.01 90 LYS A C 1
ATOM 657 O O . LYS A 1 90 ? 9.252 -28.045 17.153 1.00 60.84 90 LYS A O 1
ATOM 663 N N . GLY A 1 91 ? 8.761 -30.114 17.915 1.00 55.24 91 GLY A N 1
ATOM 664 C CA . GLY A 1 91 ? 10.043 -30.695 17.559 1.00 55.36 91 GLY A CA 1
ATOM 665 C C . GLY A 1 91 ? 11.127 -30.575 18.603 1.00 55.56 91 GLY A C 1
ATOM 666 O O . GLY A 1 91 ? 12.249 -31.024 18.355 1.00 56.76 91 GLY A O 1
ATOM 667 N N . ARG A 1 92 ? 10.829 -29.999 19.763 1.00 56.45 92 ARG A N 1
ATOM 668 C CA . ARG A 1 92 ? 11.807 -29.799 20.825 1.00 52.88 92 ARG A CA 1
ATOM 669 C C . ARG A 1 92 ? 11.751 -30.964 21.807 1.00 49.49 92 ARG A C 1
ATOM 670 O O . ARG A 1 92 ? 10.670 -31.488 22.094 1.00 51.87 92 ARG A O 1
ATOM 678 N N . SER A 1 93 ? 12.922 -31.388 22.293 1.00 49.70 93 SER A N 1
ATOM 679 C CA . SER A 1 93 ? 13.057 -32.566 23.149 1.00 45.44 93 SER A CA 1
ATOM 680 C C . SER A 1 93 ? 13.501 -32.182 24.557 1.00 46.52 93 SER A C 1
ATOM 681 O O . SER A 1 93 ? 14.317 -31.273 24.735 1.00 47.46 93 SER A O 1
ATOM 684 N N . SER A 1 94 ? 12.984 -32.890 25.559 1.00 43.65 94 SER A N 1
ATOM 685 C CA . SER A 1 94 ? 13.414 -32.695 26.940 1.00 42.38 94 SER A CA 1
ATOM 686 C C . SER A 1 94 ? 13.227 -34.005 27.700 1.00 42.67 94 SER A C 1
ATOM 687 O O . SER A 1 94 ? 12.474 -34.893 27.278 1.00 40.89 94 SER A O 1
ATOM 690 N N . THR A 1 95 ? 13.944 -34.135 28.813 1.00 42.00 95 THR A N 1
ATOM 691 C CA . THR A 1 95 ? 13.825 -35.360 29.587 1.00 39.35 95 THR A CA 1
ATOM 692 C C . THR A 1 95 ? 12.587 -35.324 30.491 1.00 39.28 95 THR A C 1
ATOM 693 O O . THR A 1 95 ? 12.070 -34.265 30.848 1.00 38.87 95 THR A O 1
ATOM 697 N N . TYR A 1 96 ? 12.087 -36.514 30.811 1.00 34.93 96 TYR A N 1
ATOM 698 C CA . TYR A 1 96 ? 10.991 -36.726 31.745 1.00 36.14 96 TYR A CA 1
ATOM 699 C C . TYR A 1 96 ? 11.310 -37.959 32.575 1.00 38.90 96 TYR A C 1
ATOM 700 O O . TYR A 1 96 ? 11.637 -39.011 32.014 1.00 44.17 96 TYR A O 1
ATOM 709 N N . GLU A 1 97 ? 11.175 -37.840 33.899 1.00 36.86 97 GLU A N 1
ATOM 710 C CA . GLU A 1 97 ? 11.388 -38.968 34.793 1.00 33.90 97 GLU A CA 1
ATOM 711 C C . GLU A 1 97 ? 10.109 -39.785 34.870 1.00 38.51 97 GLU A C 1
ATOM 712 O O . GLU A 1 97 ? 9.012 -39.227 35.010 1.00 41.10 97 GLU A O 1
ATOM 718 N N . VAL A 1 98 ? 10.236 -41.107 34.733 1.00 39.52 98 VAL A N 1
ATOM 719 C CA . VAL A 1 98 ? 9.079 -42.001 34.673 1.00 37.78 98 VAL A CA 1
ATOM 720 C C . VAL A 1 98 ? 9.420 -43.314 35.364 1.00 36.55 98 VAL A C 1
ATOM 721 O O . VAL A 1 98 ? 10.574 -43.606 35.683 1.00 36.26 98 VAL A O 1
ATOM 725 N N . ARG A 1 99 ? 8.389 -44.120 35.559 1.00 41.03 99 ARG A N 1
ATOM 726 C CA . ARG A 1 99 ? 8.535 -45.498 35.989 1.00 39.40 99 ARG A CA 1
ATOM 727 C C . ARG A 1 99 ? 7.847 -46.329 34.934 1.00 36.43 99 ARG A C 1
ATOM 728 O O . ARG A 1 99 ? 6.739 -45.984 34.512 1.00 37.20 99 ARG A O 1
ATOM 736 N N . LEU A 1 100 ? 8.488 -47.421 34.514 1.00 38.16 100 LEU A N 1
ATOM 737 C CA . LEU A 1 100 ? 7.874 -48.302 33.530 1.00 40.82 100 LEU A CA 1
ATOM 738 C C . LEU A 1 100 ? 6.524 -48.833 33.991 1.00 39.82 100 LEU A C 1
ATOM 739 O O . LEU A 1 100 ? 5.728 -49.308 33.172 1.00 39.76 100 LEU A O 1
ATOM 744 N N . THR A 1 101 ? 6.247 -48.752 35.278 1.00 39.61 101 THR A N 1
ATOM 745 C CA . THR A 1 101 ? 4.990 -49.214 35.830 1.00 41.49 101 THR A CA 1
ATOM 746 C C . THR A 1 101 ? 3.863 -48.208 35.677 1.00 39.92 101 THR A C 1
ATOM 747 O O . THR A 1 101 ? 2.716 -48.565 35.924 1.00 40.17 101 THR A O 1
ATOM 751 N N . GLN A 1 102 ? 4.153 -46.975 35.289 1.00 38.42 102 GLN A N 1
ATOM 752 C CA . GLN A 1 102 ? 3.113 -45.983 35.095 1.00 38.70 102 GLN A CA 1
ATOM 753 C C . GLN A 1 102 ? 2.449 -46.126 33.728 1.00 40.94 102 GLN A C 1
ATOM 754 O O . GLN A 1 102 ? 3.039 -46.597 32.751 1.00 42.31 102 GLN A O 1
ATOM 760 N N . THR A 1 103 ? 1.204 -45.682 33.665 1.00 40.34 103 THR A N 1
ATOM 761 C CA . THR A 1 103 ? 0.440 -45.740 32.429 1.00 41.89 103 THR A CA 1
ATOM 762 C C . THR A 1 103 ? 0.910 -44.697 31.414 1.00 45.09 103 THR A C 1
ATOM 763 O O . THR A 1 103 ? 1.505 -43.656 31.750 1.00 44.46 103 THR A O 1
ATOM 767 N N . VAL A 1 104 ? 0.620 -44.984 30.146 1.00 42.08 104 VAL A N 1
ATOM 768 C CA . VAL A 1 104 ? 0.725 -43.937 29.139 1.00 44.15 104 VAL A CA 1
ATOM 769 C C . VAL A 1 104 ? -0.068 -42.705 29.582 1.00 42.34 104 VAL A C 1
ATOM 770 O O . VAL A 1 104 ? 0.396 -41.563 29.455 1.00 42.13 104 VAL A O 1
ATOM 774 N N . ALA A 1 105 ? -1.275 -42.915 30.112 1.00 41.90 105 ALA A N 1
ATOM 775 C CA . ALA A 1 105 ? -2.081 -41.776 30.547 1.00 44.05 105 ALA A CA 1
ATOM 776 C C . ALA A 1 105 ? -1.309 -40.902 31.522 1.00 42.37 105 ALA A C 1
ATOM 777 O O . ALA A 1 105 ? -1.397 -39.669 31.475 1.00 40.98 105 ALA A O 1
ATOM 779 N N . HIS A 1 106 ? -0.547 -41.528 32.423 1.00 40.96 106 HIS A N 1
ATOM 780 C CA . HIS A 1 106 ? 0.197 -40.729 33.385 1.00 42.71 106 HIS A CA 1
ATOM 781 C C . HIS A 1 106 ? 1.319 -39.956 32.705 1.00 40.65 106 HIS A C 1
ATOM 782 O O . HIS A 1 106 ? 1.609 -38.817 33.094 1.00 41.57 106 HIS A O 1
ATOM 789 N N . LEU A 1 107 ? 1.941 -40.530 31.675 1.00 38.49 107 LEU A N 1
ATOM 790 C CA . LEU A 1 107 ? 2.922 -39.741 30.941 1.00 39.64 107 LEU A CA 1
ATOM 791 C C . LEU A 1 107 ? 2.256 -38.563 30.244 1.00 41.46 107 LEU A C 1
ATOM 792 O O . LEU A 1 107 ? 2.773 -37.435 30.283 1.00 42.88 107 LEU A O 1
ATOM 797 N N . LYS A 1 108 ? 1.079 -38.790 29.642 1.00 41.44 108 LYS A N 1
ATOM 798 C CA . LYS A 1 108 ? 0.373 -37.688 28.999 1.00 42.35 108 LYS A CA 1
ATOM 799 C C . LYS A 1 108 ? 0.038 -36.589 29.996 1.00 44.29 108 LYS A C 1
ATOM 800 O O . LYS A 1 108 ? 0.026 -35.408 29.630 1.00 44.18 108 LYS A O 1
ATOM 806 N N . GLN A 1 109 ? -0.187 -36.942 31.264 1.00 40.73 109 GLN A N 1
ATOM 807 C CA . GLN A 1 109 ? -0.469 -35.906 32.248 1.00 42.24 109 GLN A CA 1
ATOM 808 C C . GLN A 1 109 ? 0.770 -35.065 32.504 1.00 42.25 109 GLN A C 1
ATOM 809 O O . GLN A 1 109 ? 0.687 -33.837 32.629 1.00 41.20 109 GLN A O 1
ATOM 815 N N . GLN A 1 110 ? 1.933 -35.707 32.567 1.00 41.96 110 GLN A N 1
ATOM 816 C CA . GLN A 1 110 ? 3.167 -34.955 32.767 1.00 42.35 110 GLN A CA 1
ATOM 817 C C . GLN A 1 110 ? 3.405 -34.013 31.604 1.00 42.28 110 GLN A C 1
ATOM 818 O O . GLN A 1 110 ? 3.702 -32.826 31.799 1.00 40.80 110 GLN A O 1
ATOM 824 N N . VAL A 1 111 ? 3.244 -34.524 30.383 1.00 42.65 111 VAL A N 1
ATOM 825 C CA . VAL A 1 111 ? 3.455 -33.702 29.196 1.00 42.58 111 VAL A CA 1
ATOM 826 C C . VAL A 1 111 ? 2.397 -32.601 29.105 1.00 44.33 111 VAL A C 1
ATOM 827 O O . VAL A 1 111 ? 2.704 -31.457 28.746 1.00 44.28 111 VAL A O 1
ATOM 831 N N . SER A 1 112 ? 1.141 -32.922 29.437 1.00 43.08 112 SER A N 1
ATOM 832 C CA . SER A 1 112 ? 0.081 -31.919 29.426 1.00 45.29 112 SER A CA 1
ATOM 833 C C . SER A 1 112 ? 0.428 -30.757 30.347 1.00 46.82 112 SER A C 1
ATOM 834 O O . SER A 1 112 ? 0.354 -29.583 29.953 1.00 44.08 112 SER A O 1
ATOM 837 N N . GLY A 1 113 ? 0.826 -31.077 31.584 1.00 46.93 113 GLY A N 1
ATOM 838 C CA . GLY A 1 113 ? 1.201 -30.051 32.542 1.00 43.53 113 GLY A CA 1
ATOM 839 C C . GLY A 1 113 ? 2.293 -29.121 32.052 1.00 42.81 113 GLY A C 1
ATOM 840 O O . GLY A 1 113 ? 2.309 -27.944 32.410 1.00 46.40 113 GLY A O 1
ATOM 841 N N . LEU A 1 114 ? 3.203 -29.615 31.212 1.00 42.73 114 LEU A N 1
ATOM 842 C CA . LEU A 1 114 ? 4.345 -28.808 30.789 1.00 45.21 114 LEU A CA 1
ATOM 843 C C . LEU A 1 114 ? 4.195 -28.205 29.399 1.00 46.46 114 LEU A C 1
ATOM 844 O O . LEU A 1 114 ? 4.873 -27.221 29.092 1.00 49.43 114 LEU A O 1
ATOM 849 N N . GLU A 1 115 ? 3.352 -28.770 28.549 1.00 46.90 115 GLU A N 1
ATOM 850 C CA . GLU A 1 115 ? 3.120 -28.218 27.224 1.00 46.43 115 GLU A CA 1
ATOM 851 C C . GLU A 1 115 ? 1.868 -27.357 27.159 1.00 47.14 115 GLU A C 1
ATOM 852 O O . GLU A 1 115 ? 1.680 -26.640 26.177 1.00 53.48 115 GLU A O 1
ATOM 858 N N . GLY A 1 116 ? 1.012 -27.401 28.172 1.00 45.51 116 GLY A N 1
ATOM 859 C CA . GLY A 1 116 ? -0.157 -26.546 28.174 1.00 49.49 116 GLY A CA 1
ATOM 860 C C . GLY A 1 116 ? -1.264 -26.992 27.252 1.00 50.92 116 GLY A C 1
ATOM 861 O O . GLY A 1 116 ? -2.136 -26.190 26.919 1.00 50.41 116 GLY A O 1
ATOM 862 N N . VAL A 1 117 ? -1.259 -28.255 26.834 1.00 52.65 117 VAL A N 1
ATOM 863 C CA . VAL A 1 117 ? -2.276 -28.820 25.959 1.00 53.26 117 VAL A CA 1
ATOM 864 C C . VAL A 1 117 ? -3.035 -29.864 26.757 1.00 53.35 117 VAL A C 1
ATOM 865 O O . VAL A 1 117 ? -2.415 -30.727 27.386 1.00 51.66 117 VAL A O 1
ATOM 869 N N . GLN A 1 118 ? -4.368 -29.770 26.746 1.00 62.19 118 GLN A N 1
ATOM 870 C CA . GLN A 1 118 ? -5.217 -30.807 27.327 1.00 66.17 118 GLN A CA 1
ATOM 871 C C . GLN A 1 118 ? -4.786 -32.188 26.838 1.00 66.45 118 GLN A C 1
ATOM 872 O O . GLN A 1 118 ? -4.405 -32.358 25.678 1.00 64.33 118 GLN A O 1
ATOM 878 N N . ASP A 1 119 ? -4.855 -33.183 27.733 1.00 64.66 119 ASP A N 1
ATOM 879 C CA . ASP A 1 119 ? -4.301 -34.499 27.404 1.00 62.32 119 ASP A CA 1
ATOM 880 C C . ASP A 1 119 ? -5.054 -35.187 26.278 1.00 62.70 119 ASP A C 1
ATOM 881 O O . ASP A 1 119 ? -4.443 -35.936 25.510 1.00 61.70 119 ASP A O 1
ATOM 886 N N . ASP A 1 120 ? -6.354 -34.964 26.148 1.00 67.57 120 ASP A N 1
ATOM 887 C CA . ASP A 1 120 ? -7.032 -35.627 25.046 1.00 70.27 120 ASP A CA 1
ATOM 888 C C . ASP A 1 120 ? -6.817 -34.919 23.707 1.00 67.41 120 ASP A C 1
ATOM 889 O O . ASP A 1 120 ? -7.251 -35.429 22.673 1.00 68.58 120 ASP A O 1
ATOM 894 N N . LEU A 1 121 ? -6.120 -33.792 23.686 1.00 62.55 121 LEU A N 1
ATOM 895 C CA . LEU A 1 121 ? -5.864 -33.060 22.455 1.00 61.69 121 LEU A CA 1
ATOM 896 C C . LEU A 1 121 ? -4.541 -33.443 21.787 1.00 61.08 121 LEU A C 1
ATOM 897 O O . LEU A 1 121 ? -4.150 -32.811 20.800 1.00 58.60 121 LEU A O 1
ATOM 902 N N . PHE A 1 122 ? -3.835 -34.442 22.309 1.00 58.74 122 PHE A N 1
ATOM 903 C CA . PHE A 1 122 ? -2.595 -34.885 21.698 1.00 55.75 122 PHE A CA 1
ATOM 904 C C . PHE A 1 122 ? -2.425 -36.369 21.971 1.00 51.88 122 PHE A C 1
ATOM 905 O O . PHE A 1 122 ? -3.121 -36.947 22.803 1.00 52.89 122 PHE A O 1
ATOM 913 N N . TRP A 1 123 ? -1.503 -36.980 21.235 1.00 49.84 123 TRP A N 1
ATOM 914 C CA . TRP A 1 123 ? -1.232 -38.405 21.347 1.00 50.46 123 TRP A CA 1
ATOM 915 C C . TRP A 1 123 ? 0.271 -38.644 21.192 1.00 46.94 123 TRP A C 1
ATOM 916 O O . TRP A 1 123 ? 1.009 -37.785 20.698 1.00 46.30 123 TRP A O 1
ATOM 927 N N . LEU A 1 124 ? 0.726 -39.814 21.651 1.00 43.96 124 LEU A N 1
ATOM 928 C CA . LEU A 1 124 ? 2.145 -40.125 21.778 1.00 44.33 124 LEU A CA 1
ATOM 929 C C . LEU A 1 124 ? 2.481 -41.406 21.028 1.00 44.17 124 LEU A C 1
ATOM 930 O O . LEU A 1 124 ? 1.641 -42.290 20.865 1.00 44.89 124 LEU A O 1
ATOM 935 N N . THR A 1 125 ? 3.730 -41.505 20.587 1.00 45.04 125 THR A N 1
ATOM 936 C CA . THR A 1 125 ? 4.196 -42.656 19.833 1.00 44.52 125 THR A CA 1
ATOM 937 C C . THR A 1 125 ? 5.585 -43.023 20.307 1.00 44.11 125 THR A C 1
ATOM 938 O O . THR A 1 125 ? 6.374 -42.156 20.696 1.00 38.67 125 THR A O 1
ATOM 942 N N . PHE A 1 126 ? 5.885 -44.315 20.231 1.00 46.45 126 PHE A N 1
ATOM 943 C CA . PHE A 1 126 ? 7.227 -44.820 20.467 1.00 47.13 126 PHE A CA 1
ATOM 944 C C . PHE A 1 126 ? 7.554 -45.775 19.333 1.00 51.11 126 PHE A C 1
ATOM 945 O O . PHE A 1 126 ? 6.791 -46.706 19.064 1.00 51.26 126 PHE A O 1
ATOM 953 N N . GLU A 1 127 ? 8.679 -45.531 18.665 1.00 54.67 127 GLU A N 1
ATOM 954 C CA . GLU A 1 127 ? 9.058 -46.284 17.473 1.00 59.12 127 GLU A CA 1
ATOM 955 C C . GLU A 1 127 ? 7.898 -46.383 16.481 1.00 59.53 127 GLU A C 1
ATOM 956 O O . GLU A 1 127 ? 7.679 -47.416 15.841 1.00 60.68 127 GLU A O 1
ATOM 962 N N . GLY A 1 128 ? 7.147 -45.293 16.353 1.00 54.71 128 GLY A N 1
ATOM 963 C CA . GLY A 1 128 ? 6.027 -45.243 15.438 1.00 55.75 128 GLY A CA 1
ATOM 964 C C . GLY A 1 128 ? 4.772 -45.966 15.873 1.00 55.56 128 GLY A C 1
ATOM 965 O O . GLY A 1 128 ? 3.813 -46.045 15.087 1.00 56.43 128 GLY A O 1
ATOM 966 N N . LYS A 1 129 ? 4.737 -46.503 17.083 1.00 48.77 129 LYS A N 1
ATOM 967 C CA . LYS A 1 129 ? 3.570 -47.235 17.521 1.00 48.87 129 LYS A CA 1
ATOM 968 C C . LYS A 1 129 ? 2.787 -46.360 18.480 1.00 49.84 129 LYS A C 1
ATOM 969 O O . LYS A 1 129 ? 3.359 -45.884 19.474 1.00 48.87 129 LYS A O 1
ATOM 975 N N . PRO A 1 130 ? 1.512 -46.069 18.210 1.00 50.98 130 PRO A N 1
ATOM 976 C CA . PRO A 1 130 ? 0.763 -45.154 19.090 1.00 46.11 130 PRO A CA 1
ATOM 977 C C . PRO A 1 130 ? 0.521 -45.783 20.456 1.00 46.32 130 PRO A C 1
ATOM 978 O O . PRO A 1 130 ? 0.069 -46.924 20.555 1.00 49.21 130 PRO A O 1
ATOM 982 N N . LEU A 1 131 ? 0.850 -45.035 21.509 1.00 45.37 131 LEU A N 1
ATOM 983 C CA . LEU A 1 131 ? 0.787 -45.523 22.887 1.00 46.58 131 LEU A CA 1
ATOM 984 C C . LEU A 1 131 ? -0.634 -45.434 23.433 1.00 47.63 131 LEU A C 1
ATOM 985 O O . LEU A 1 131 ? -1.279 -44.384 23.322 1.00 49.30 131 LEU A O 1
ATOM 990 N N . GLU A 1 132 ? -1.112 -46.524 24.044 1.00 47.08 132 GLU A N 1
ATOM 991 C CA . GLU A 1 132 ? -2.471 -46.568 24.574 1.00 47.73 132 GLU A CA 1
ATOM 992 C C . GLU A 1 132 ? -2.509 -46.145 26.034 1.00 43.64 132 GLU A C 1
ATOM 993 O O . GLU A 1 132 ? -1.734 -46.646 26.845 1.00 44.97 132 GLU A O 1
ATOM 999 N N . ASP A 1 133 ? -3.455 -45.265 26.368 1.00 45.25 133 ASP A N 1
ATOM 1000 C CA . ASP A 1 133 ? -3.487 -44.624 27.684 1.00 46.15 133 ASP A CA 1
ATOM 1001 C C . ASP A 1 133 ? -3.451 -45.611 28.847 1.00 46.10 133 ASP A C 1
ATOM 1002 O O . ASP A 1 133 ? -2.858 -45.327 29.891 1.00 43.79 133 ASP A O 1
ATOM 1007 N N . GLN A 1 134 ? -4.092 -46.755 28.710 1.00 45.91 134 GLN A N 1
ATOM 1008 C CA . GLN A 1 134 ? -4.257 -47.603 29.876 1.00 43.31 134 GLN A CA 1
ATOM 1009 C C . GLN A 1 134 ? -3.057 -48.502 30.131 1.00 42.38 134 GLN A C 1
ATOM 1010 O O . GLN A 1 134 ? -2.965 -49.088 31.207 1.00 42.30 134 GLN A O 1
ATOM 1016 N N . LEU A 1 135 ? -2.160 -48.608 29.216 1.00 43.36 135 LEU A N 1
ATOM 1017 C CA . LEU A 1 135 ? -1.093 -49.592 29.300 1.00 40.01 135 LEU A CA 1
ATOM 1018 C C . LEU A 1 135 ? 0.155 -48.989 29.945 1.00 44.73 135 LEU A C 1
ATOM 1019 O O . LEU A 1 135 ? 0.416 -47.778 29.810 1.00 43.17 135 LEU A O 1
ATOM 1024 N N . PRO A 1 136 ? 0.966 -49.802 30.630 1.00 42.67 136 PRO A N 1
ATOM 1025 C CA . PRO A 1 136 ? 2.139 -49.251 31.314 1.00 40.83 136 PRO A CA 1
ATOM 1026 C C . PRO A 1 136 ? 3.256 -48.986 30.318 1.00 41.19 136 PRO A C 1
ATOM 1027 O O . PRO A 1 136 ? 3.278 -49.525 29.209 1.00 41.61 136 PRO A O 1
ATOM 1031 N N . LEU A 1 137 ? 4.179 -48.109 30.713 1.00 40.35 137 LEU A N 1
ATOM 1032 C CA . LEU A 1 137 ? 5.247 -47.739 29.798 1.00 36.48 137 LEU A CA 1
ATOM 1033 C C . LEU A 1 137 ? 6.120 -48.941 29.459 1.00 40.35 137 LEU A C 1
ATOM 1034 O O . LEU A 1 137 ? 6.624 -49.040 28.329 1.00 42.46 137 LEU A O 1
ATOM 1039 N N . GLY A 1 138 ? 6.275 -49.875 30.405 1.00 41.22 138 GLY A N 1
ATOM 1040 C CA . GLY A 1 138 ? 7.144 -51.024 30.219 1.00 37.53 138 GLY A CA 1
ATOM 1041 C C . GLY A 1 138 ? 6.633 -52.033 29.219 1.00 38.65 138 GLY A C 1
ATOM 1042 O O . GLY A 1 138 ? 7.425 -52.823 28.694 1.00 38.92 138 GLY A O 1
ATOM 1043 N N . GLU A 1 139 ? 5.332 -52.020 28.930 1.00 36.78 139 GLU A N 1
ATOM 1044 C CA . GLU A 1 139 ? 4.819 -52.869 27.859 1.00 41.55 139 GLU A CA 1
ATOM 1045 C C . GLU A 1 139 ? 5.320 -52.441 26.480 1.00 42.56 139 GLU A C 1
ATOM 1046 O O . GLU A 1 139 ? 5.278 -53.246 25.542 1.00 40.48 139 GLU A O 1
ATOM 1052 N N . TYR A 1 140 ? 5.778 -51.196 26.335 1.00 40.09 140 TYR A N 1
ATOM 1053 C CA . TYR A 1 140 ? 6.287 -50.715 25.071 1.00 39.30 140 TYR A CA 1
ATOM 1054 C C . TYR A 1 140 ? 7.801 -50.796 25.001 1.00 40.34 140 TYR A C 1
ATOM 1055 O O . TYR A 1 140 ? 8.386 -50.451 23.964 1.00 39.92 140 TYR A O 1
ATOM 1064 N N . GLY A 1 141 ? 8.451 -51.275 26.053 1.00 36.41 141 GLY A N 1
ATOM 1065 C CA . GLY A 1 141 ? 9.880 -51.476 25.968 1.00 37.99 141 GLY A CA 1
ATOM 1066 C C . GLY A 1 141 ? 10.691 -50.202 26.030 1.00 41.11 141 GLY A C 1
ATOM 1067 O O . GLY A 1 141 ? 11.800 -50.157 25.493 1.00 41.07 141 GLY A O 1
ATOM 1068 N N . LEU A 1 142 ? 10.171 -49.167 26.693 1.00 39.22 142 LEU A N 1
ATOM 1069 C CA . LEU A 1 142 ? 10.901 -47.918 26.868 1.00 38.22 142 LEU A CA 1
ATOM 1070 C C . LEU A 1 142 ? 12.177 -48.147 27.658 1.00 38.38 142 LEU A C 1
ATOM 1071 O O . LEU A 1 142 ? 12.252 -49.023 28.517 1.00 40.13 142 LEU A O 1
ATOM 1076 N N . LYS A 1 143 ? 13.170 -47.320 27.378 1.00 40.04 143 LYS A N 1
ATOM 1077 C CA . LYS A 1 143 ? 14.526 -47.418 27.888 1.00 39.78 143 LYS A CA 1
ATOM 1078 C C . LYS A 1 143 ? 14.983 -46.024 28.292 1.00 40.21 143 LYS A C 1
ATOM 1079 O O . LYS A 1 143 ? 14.488 -45.027 27.745 1.00 35.78 143 LYS A O 1
ATOM 1085 N N . PRO A 1 144 ? 15.965 -45.920 29.253 1.00 39.81 144 PRO A N 1
ATOM 1086 C CA . PRO A 1 144 ? 16.694 -44.653 29.456 1.00 36.31 144 PRO A CA 1
ATOM 1087 C C . PRO A 1 144 ? 16.978 -43.901 28.158 1.00 39.86 144 PRO A C 1
ATOM 1088 O O . PRO A 1 144 ? 17.700 -44.395 27.281 1.00 40.14 144 PRO A O 1
ATOM 1092 N N . LEU A 1 145 ? 16.364 -42.725 28.014 1.00 39.50 145 LEU A N 1
ATOM 1093 C CA . LEU A 1 145 ? 16.602 -41.808 26.898 1.00 38.67 145 LEU A CA 1
ATOM 1094 C C . LEU A 1 145 ? 15.974 -42.282 25.588 1.00 36.28 145 LEU A C 1
ATOM 1095 O O . LEU A 1 145 ? 16.448 -41.936 24.512 1.00 37.25 145 LEU A O 1
ATOM 1100 N N . SER A 1 146 ? 14.896 -43.048 25.656 1.00 38.87 146 SER A N 1
ATOM 1101 C CA . SER A 1 146 ? 14.072 -43.275 24.480 1.00 34.99 146 SER A CA 1
ATOM 1102 C C . SER A 1 146 ? 13.268 -42.026 24.154 1.00 37.76 146 SER A C 1
ATOM 1103 O O . SER A 1 146 ? 12.956 -41.204 25.018 1.00 38.63 146 SER A O 1
ATOM 1106 N N . THR A 1 147 ? 12.895 -41.905 22.902 1.00 39.49 147 THR A N 1
ATOM 1107 C CA . THR A 1 147 ? 12.176 -40.739 22.436 1.00 38.65 147 THR A CA 1
ATOM 1108 C C . THR A 1 147 ? 10.750 -41.138 22.097 1.00 39.99 147 THR A C 1
ATOM 1109 O O . THR A 1 147 ? 10.500 -41.826 21.101 1.00 45.88 147 THR A O 1
ATOM 1113 N N . VAL A 1 148 ? 9.835 -40.699 22.926 1.00 40.38 148 VAL A N 1
ATOM 1114 C CA . VAL A 1 148 ? 8.417 -40.678 22.612 1.00 41.12 148 VAL A CA 1
ATOM 1115 C C . VAL A 1 148 ? 8.128 -39.400 21.827 1.00 40.83 148 VAL A C 1
ATOM 1116 O O . VAL A 1 148 ? 8.596 -38.319 22.200 1.00 42.35 148 VAL A O 1
ATOM 1120 N N . PHE A 1 149 ? 7.372 -39.514 20.735 1.00 43.19 149 PHE A N 1
ATOM 1121 C CA . PHE A 1 149 ? 6.970 -38.357 19.938 1.00 44.04 149 PHE A CA 1
ATOM 1122 C C . PHE A 1 149 ? 5.551 -37.919 20.283 1.00 43.12 149 PHE A C 1
ATOM 1123 O O . PHE A 1 149 ? 4.644 -38.749 20.398 1.00 43.43 149 PHE A O 1
ATOM 1131 N N . MET A 1 150 ? 5.365 -36.615 20.437 1.00 45.69 150 MET A N 1
ATOM 1132 C CA . MET A 1 150 ? 4.058 -36.020 20.686 1.00 46.64 150 MET A CA 1
ATOM 1133 C C . MET A 1 150 ? 3.492 -35.413 19.410 1.00 48.66 150 MET A C 1
ATOM 1134 O O . MET A 1 150 ? 4.204 -34.710 18.689 1.00 50.62 150 MET A O 1
ATOM 1139 N N . ASN A 1 151 ? 2.212 -35.675 19.131 1.00 49.90 151 ASN A N 1
ATOM 1140 C CA . ASN A 1 151 ? 1.516 -35.007 18.026 1.00 51.48 151 ASN A CA 1
ATOM 1141 C C . ASN A 1 151 ? 0.136 -34.546 18.470 1.00 50.40 151 ASN A C 1
ATOM 1142 O O . ASN A 1 151 ? -0.490 -35.164 19.330 1.00 48.65 151 ASN A O 1
ATOM 1147 N N . LEU A 1 152 ? -0.328 -33.450 17.870 1.00 54.84 152 LEU A N 1
ATOM 1148 C CA . LEU A 1 152 ? -1.637 -32.900 18.176 1.00 57.38 152 LEU A CA 1
ATOM 1149 C C . LEU A 1 152 ? -2.715 -33.642 17.408 1.00 62.92 152 LEU A C 1
ATOM 1150 O O . LEU A 1 152 ? -2.535 -33.978 16.234 1.00 63.68 152 LEU A O 1
ATOM 1155 N N . ARG A 1 153 ? -3.834 -33.913 18.087 1.00 67.83 153 ARG A N 1
ATOM 1156 C CA . ARG A 1 153 ? -5.043 -34.416 17.434 1.00 69.94 153 ARG A CA 1
ATOM 1157 C C . ARG A 1 153 ? -5.782 -33.295 16.725 1.00 78.21 153 ARG A C 1
ATOM 1158 O O . ARG A 1 153 ? -6.965 -33.083 17.005 1.00 90.68 153 ARG A O 1
ATOM 1166 N N . LEU A 1 154 ? -5.105 -32.567 15.830 1.00 80.81 154 LEU A N 1
ATOM 1167 C CA . LEU A 1 154 ? -5.682 -31.359 15.249 1.00 89.62 154 LEU A CA 1
ATOM 1168 C C . LEU A 1 154 ? -7.056 -31.659 14.660 1.00 98.41 154 LEU A C 1
ATOM 1169 O O . LEU A 1 154 ? -7.300 -32.739 14.110 1.00 93.82 154 LEU A O 1
ATOM 1174 N N . ARG A 1 155 ? -7.959 -30.696 14.814 1.00 106.17 155 ARG A N 1
ATOM 1175 C CA . ARG A 1 155 ? -9.393 -30.961 14.782 1.00 106.12 155 ARG A CA 1
ATOM 1176 C C . ARG A 1 155 ? -10.073 -30.395 13.548 1.00 106.80 155 ARG A C 1
ATOM 1177 O O . ARG A 1 155 ? -9.749 -29.296 13.105 1.00 112.02 155 ARG A O 1
ATOM 1185 N N . GLN B 2 1 ? 0.540 -27.309 52.037 1.00 74.42 1 GLN B N 1
ATOM 1186 C CA . GLN B 2 1 ? 0.947 -27.862 50.747 1.00 81.36 1 GLN B CA 1
ATOM 1187 C C . GLN B 2 1 ? 2.288 -27.234 50.307 1.00 81.09 1 GLN B C 1
ATOM 1188 O O . GLN B 2 1 ? 2.793 -26.333 50.986 1.00 81.18 1 GLN B O 1
ATOM 1194 N N . LEU B 2 2 ? 2.855 -27.730 49.196 1.00 76.96 2 LEU B N 1
ATOM 1195 C CA . LEU B 2 2 ? 4.154 -27.304 48.695 1.00 70.42 2 LEU B CA 1
ATOM 1196 C C . LEU B 2 2 ? 4.067 -25.984 47.942 1.00 65.89 2 LEU B C 1
ATOM 1197 O O . LEU B 2 2 ? 3.197 -25.798 47.089 1.00 65.11 2 LEU B O 1
ATOM 1202 N N . GLN B 2 3 ? 4.986 -25.075 48.251 1.00 68.21 3 GLN B N 1
ATOM 1203 C CA . GLN B 2 3 ? 5.318 -23.965 47.370 1.00 68.37 3 GLN B CA 1
ATOM 1204 C C . GLN B 2 3 ? 6.813 -23.972 47.073 1.00 63.67 3 GLN B C 1
ATOM 1205 O O . GLN B 2 3 ? 7.624 -24.441 47.877 1.00 61.30 3 GLN B O 1
ATOM 1211 N N . LEU B 2 4 ? 7.160 -23.457 45.896 1.00 59.61 4 LEU B N 1
ATOM 1212 C CA . LEU B 2 4 ? 8.537 -23.343 45.427 1.00 54.17 4 LEU B CA 1
ATOM 1213 C C . LEU B 2 4 ? 8.934 -21.873 45.418 1.00 53.25 4 LEU B C 1
ATOM 1214 O O . LEU B 2 4 ? 8.291 -21.058 44.749 1.00 56.66 4 LEU B O 1
ATOM 1219 N N . VAL B 2 5 ? 9.996 -21.530 46.133 1.00 47.78 5 VAL B N 1
ATOM 1220 C CA . VAL B 2 5 ? 10.396 -20.142 46.276 1.00 50.89 5 VAL B CA 1
ATOM 1221 C C . VAL B 2 5 ? 11.739 -19.971 45.597 1.00 48.27 5 VAL B C 1
ATOM 1222 O O . VAL B 2 5 ? 12.722 -20.606 45.996 1.00 45.95 5 VAL B O 1
ATOM 1226 N N . GLU B 2 6 ? 11.790 -19.076 44.608 1.00 48.77 6 GLU B N 1
ATOM 1227 C CA . GLU B 2 6 ? 12.989 -18.827 43.818 1.00 48.78 6 GLU B CA 1
ATOM 1228 C C . GLU B 2 6 ? 13.747 -17.598 44.296 1.00 50.52 6 GLU B C 1
ATOM 1229 O O . GLU B 2 6 ? 13.158 -16.553 44.595 1.00 50.61 6 GLU B O 1
ATOM 1235 N N . THR B 2 7 ? 15.068 -17.719 44.314 1.00 49.09 7 THR B N 1
ATOM 1236 C CA . THR B 2 7 ? 15.940 -16.618 44.686 1.00 48.67 7 THR B CA 1
ATOM 1237 C C . THR B 2 7 ? 17.158 -16.640 43.764 1.00 48.56 7 THR B C 1
ATOM 1238 O O . THR B 2 7 ? 17.352 -17.568 42.971 1.00 47.24 7 THR B O 1
ATOM 1242 N N . GLY B 2 8 ? 17.987 -15.605 43.879 1.00 48.23 8 GLY B N 1
ATOM 1243 C CA . GLY B 2 8 ? 19.301 -15.620 43.289 1.00 46.80 8 GLY B CA 1
ATOM 1244 C C . GLY B 2 8 ? 19.433 -14.912 41.959 1.00 48.71 8 GLY B C 1
ATOM 1245 O O . GLY B 2 8 ? 20.557 -14.835 41.420 1.00 49.33 8 GLY B O 1
ATOM 1246 N N . GLY B 2 9 ? 18.346 -14.376 41.419 1.00 42.11 9 GLY B N 1
ATOM 1247 C CA . GLY B 2 9 ? 18.442 -13.744 40.132 1.00 47.96 9 GLY B CA 1
ATOM 1248 C C . GLY B 2 9 ? 19.160 -12.408 40.223 1.00 49.24 9 GLY B C 1
ATOM 1249 O O . GLY B 2 9 ? 19.742 -12.029 41.239 1.00 52.86 9 GLY B O 1
ATOM 1250 N N . GLY B 2 10 ? 19.096 -11.679 39.129 1.00 46.19 10 GLY B N 1
ATOM 1251 C CA . GLY B 2 10 ? 19.643 -10.351 39.139 1.00 48.23 10 GLY B CA 1
ATOM 1252 C C . GLY B 2 10 ? 20.451 -10.100 37.888 1.00 48.60 10 GLY B C 1
ATOM 1253 O O . GLY B 2 10 ? 20.284 -10.774 36.870 1.00 45.71 10 GLY B O 1
ATOM 1254 N N . LEU B 2 11 ? 21.341 -9.123 38.020 1.00 51.16 11 LEU B N 1
ATOM 1255 C CA . LEU B 2 11 ? 22.117 -8.557 36.928 1.00 48.72 11 LEU B CA 1
ATOM 1256 C C . LEU B 2 11 ? 23.540 -9.089 36.987 1.00 50.39 11 LEU B C 1
ATOM 1257 O O . LEU B 2 11 ? 24.164 -9.110 38.056 1.00 52.71 11 LEU B O 1
ATOM 1262 N N . VAL B 2 12 ? 24.050 -9.524 35.846 1.00 49.21 12 VAL B N 1
ATOM 1263 C CA . VAL B 2 12 ? 25.406 -10.040 35.783 1.00 50.28 12 VAL B CA 1
ATOM 1264 C C . VAL B 2 12 ? 26.006 -9.582 34.465 1.00 51.38 12 VAL B C 1
ATOM 1265 O O . VAL B 2 12 ? 25.295 -9.338 33.485 1.00 50.05 12 VAL B O 1
ATOM 1269 N N . GLN B 2 13 ? 27.317 -9.405 34.465 1.00 52.48 13 GLN B N 1
ATOM 1270 C CA . GLN B 2 13 ? 28.028 -9.094 33.243 1.00 52.75 13 GLN B CA 1
ATOM 1271 C C . GLN B 2 13 ? 28.325 -10.376 32.472 1.00 51.22 13 GLN B C 1
ATOM 1272 O O . GLN B 2 13 ? 28.442 -11.463 33.051 1.00 47.69 13 GLN B O 1
ATOM 1278 N N . ALA B 2 14 ? 28.426 -10.244 31.149 1.00 53.03 14 ALA B N 1
ATOM 1279 C CA . ALA B 2 14 ? 28.805 -11.374 30.307 1.00 52.98 14 ALA B CA 1
ATOM 1280 C C . ALA B 2 14 ? 30.082 -12.028 30.822 1.00 50.18 14 ALA B C 1
ATOM 1281 O O . ALA B 2 14 ? 31.045 -11.354 31.195 1.00 51.80 14 ALA B O 1
ATOM 1283 N N . GLY B 2 15 ? 30.082 -13.346 30.856 1.00 48.39 15 GLY B N 1
ATOM 1284 C CA . GLY B 2 15 ? 31.182 -14.070 31.430 1.00 49.16 15 GLY B CA 1
ATOM 1285 C C . GLY B 2 15 ? 31.070 -14.315 32.917 1.00 49.26 15 GLY B C 1
ATOM 1286 O O . GLY B 2 15 ? 31.891 -15.049 33.463 1.00 48.99 15 GLY B O 1
ATOM 1287 N N . GLY B 2 16 ? 30.075 -13.737 33.590 1.00 51.51 16 GLY B N 1
ATOM 1288 C CA . GLY B 2 16 ? 29.921 -13.907 35.019 1.00 49.17 16 GLY B CA 1
ATOM 1289 C C . GLY B 2 16 ? 29.216 -15.200 35.409 1.00 49.53 16 GLY B C 1
ATOM 1290 O O . GLY B 2 16 ? 28.877 -16.050 34.582 1.00 48.28 16 GLY B O 1
ATOM 1291 N N . SER B 2 17 ? 28.987 -15.322 36.719 1.00 47.53 17 SER B N 1
ATOM 1292 C CA . SER B 2 17 ? 28.331 -16.456 37.354 1.00 45.13 17 SER B CA 1
ATOM 1293 C C . SER B 2 17 ? 27.146 -15.995 38.201 1.00 46.28 17 SER B C 1
ATOM 1294 O O . SER B 2 17 ? 27.133 -14.881 38.734 1.00 48.83 17 SER B O 1
ATOM 1297 N N . LEU B 2 18 ? 26.157 -16.879 38.314 1.00 44.26 18 LEU B N 1
ATOM 1298 C CA . LEU B 2 18 ? 25.012 -16.759 39.199 1.00 43.23 18 LEU B CA 1
ATOM 1299 C C . LEU B 2 18 ? 24.626 -18.158 39.666 1.00 47.67 18 LEU B C 1
ATOM 1300 O O . LEU B 2 18 ? 24.795 -19.132 38.929 1.00 46.26 18 LEU B O 1
ATOM 1305 N N . ARG B 2 19 ? 24.127 -18.254 40.905 1.00 49.78 19 ARG B N 1
ATOM 1306 C CA . ARG B 2 19 ? 23.538 -19.478 41.448 1.00 47.47 19 ARG B CA 1
ATOM 1307 C C . ARG B 2 19 ? 22.087 -19.140 41.740 1.00 47.02 19 ARG B C 1
ATOM 1308 O O . ARG B 2 19 ? 21.811 -18.336 42.634 1.00 49.85 19 ARG B O 1
ATOM 1316 N N . LEU B 2 20 ? 21.173 -19.685 40.935 1.00 44.83 20 LEU B N 1
ATOM 1317 C CA . LEU B 2 20 ? 19.747 -19.571 41.193 1.00 42.49 20 LEU B CA 1
ATOM 1318 C C . LEU B 2 20 ? 19.344 -20.619 42.223 1.00 44.42 20 LEU B C 1
ATOM 1319 O O . LEU B 2 20 ? 19.967 -21.684 42.329 1.00 44.07 20 LEU B O 1
ATOM 1324 N N . SER B 2 21 ? 18.322 -20.300 43.019 1.00 46.21 21 SER B N 1
ATOM 1325 C CA . SER B 2 21 ? 17.837 -21.227 44.039 1.00 45.91 21 SER B CA 1
ATOM 1326 C C . SER B 2 21 ? 16.342 -21.428 43.916 1.00 43.59 21 SER B C 1
ATOM 1327 O O . SER B 2 21 ? 15.598 -20.525 43.531 1.00 42.13 21 SER B O 1
ATOM 1330 N N . CYS B 2 22 ? 15.926 -22.619 44.320 1.00 44.16 22 CYS B N 1
ATOM 1331 C CA . CYS B 2 22 ? 14.536 -23.057 44.317 1.00 44.17 22 CYS B CA 1
ATOM 1332 C C . CYS B 2 22 ? 14.302 -23.782 45.644 1.00 45.22 22 CYS B C 1
ATOM 1333 O O . CYS B 2 22 ? 14.618 -24.969 45.774 1.00 49.74 22 CYS B O 1
ATOM 1336 N N . ALA B 2 23 ? 13.786 -23.069 46.637 1.00 46.02 23 ALA B N 1
ATOM 1337 C CA . ALA B 2 23 ? 13.526 -23.660 47.941 1.00 47.26 23 ALA B CA 1
ATOM 1338 C C . ALA B 2 23 ? 12.168 -24.341 47.960 1.00 48.92 23 ALA B C 1
ATOM 1339 O O . ALA B 2 23 ? 11.169 -23.774 47.517 1.00 50.56 23 ALA B O 1
ATOM 1341 N N . ALA B 2 24 ? 12.142 -25.563 48.476 1.00 51.90 24 ALA B N 1
ATOM 1342 C CA . ALA B 2 24 ? 10.908 -26.301 48.737 1.00 53.79 24 ALA B CA 1
ATOM 1343 C C . ALA B 2 24 ? 10.407 -25.869 50.103 1.00 57.48 24 ALA B C 1
ATOM 1344 O O . ALA B 2 24 ? 10.983 -26.248 51.122 1.00 61.22 24 ALA B O 1
ATOM 1346 N N . SER B 2 25 ? 9.335 -25.084 50.129 1.00 72.42 25 SER B N 1
ATOM 1347 C CA . SER B 2 25 ? 8.888 -24.454 51.365 1.00 71.87 25 SER B CA 1
ATOM 1348 C C . SER B 2 25 ? 7.675 -25.118 51.991 1.00 75.04 25 SER B C 1
ATOM 1349 O O . SER B 2 25 ? 7.513 -25.056 53.218 1.00 75.82 25 SER B O 1
ATOM 1352 N N . GLY B 2 26 ? 6.809 -25.730 51.197 1.00 68.58 26 GLY B N 1
ATOM 1353 C CA . GLY B 2 26 ? 5.723 -26.491 51.797 1.00 74.12 26 GLY B CA 1
ATOM 1354 C C . GLY B 2 26 ? 6.169 -27.812 52.394 1.00 68.03 26 GLY B C 1
ATOM 1355 O O . GLY B 2 26 ? 6.322 -27.913 53.602 1.00 65.13 26 GLY B O 1
ATOM 1356 N N . ARG B 2 27 ? 6.376 -28.832 51.566 1.00 68.21 27 ARG B N 1
ATOM 1357 C CA . ARG B 2 27 ? 6.974 -30.084 51.995 1.00 65.38 27 ARG B CA 1
ATOM 1358 C C . ARG B 2 27 ? 8.423 -30.147 51.511 1.00 65.00 27 ARG B C 1
ATOM 1359 O O . ARG B 2 27 ? 8.998 -29.149 51.065 1.00 64.78 27 ARG B O 1
ATOM 1367 N N . THR B 2 28 ? 9.025 -31.326 51.617 1.00 61.25 28 THR B N 1
ATOM 1368 C CA . THR B 2 28 ? 10.386 -31.498 51.142 1.00 58.19 28 THR B CA 1
ATOM 1369 C C . THR B 2 28 ? 10.391 -31.787 49.647 1.00 58.87 28 THR B C 1
ATOM 1370 O O . THR B 2 28 ? 9.345 -31.992 49.021 1.00 61.04 28 THR B O 1
ATOM 1374 N N . PHE B 2 29 ? 11.590 -31.816 49.067 1.00 54.18 29 PHE B N 1
ATOM 1375 C CA . PHE B 2 29 ? 11.686 -32.182 47.661 1.00 52.52 29 PHE B CA 1
ATOM 1376 C C . PHE B 2 29 ? 11.574 -33.683 47.433 1.00 51.76 29 PHE B C 1
ATOM 1377 O O . PHE B 2 29 ? 11.620 -34.109 46.280 1.00 54.20 29 PHE B O 1
ATOM 1385 N N . ALA B 2 30 ? 11.401 -34.475 48.489 1.00 57.21 30 ALA B N 1
ATOM 1386 C CA . ALA B 2 30 ? 11.414 -35.933 48.403 1.00 56.10 30 ALA B CA 1
ATOM 1387 C C . ALA B 2 30 ? 10.510 -36.434 47.292 1.00 53.08 30 ALA B C 1
ATOM 1388 O O . ALA B 2 30 ? 9.334 -36.073 47.222 1.00 53.87 30 ALA B O 1
ATOM 1390 N N . GLY B 2 31 ? 11.060 -37.276 46.423 1.00 54.30 31 GLY B N 1
ATOM 1391 C CA . GLY B 2 31 ? 10.216 -37.917 45.426 1.00 56.25 31 GLY B CA 1
ATOM 1392 C C . GLY B 2 31 ? 9.717 -37.023 44.307 1.00 55.70 31 GLY B C 1
ATOM 1393 O O . GLY B 2 31 ? 8.822 -37.433 43.550 1.00 52.36 31 GLY B O 1
ATOM 1394 N N . LEU B 2 32 ? 10.259 -35.815 44.182 1.00 50.81 32 LEU B N 1
ATOM 1395 C CA . LEU B 2 32 ? 9.858 -34.876 43.152 1.00 48.90 32 LEU B CA 1
ATOM 1396 C C . LEU B 2 32 ? 10.964 -34.761 42.116 1.00 46.31 32 LEU B C 1
ATOM 1397 O O . LEU B 2 32 ? 12.154 -34.784 42.458 1.00 46.66 32 LEU B O 1
ATOM 1402 N N . SER B 2 33 ? 10.550 -34.646 40.857 1.00 42.87 33 SER B N 1
ATOM 1403 C CA . SER B 2 33 ? 11.421 -34.401 39.717 1.00 37.52 33 SER B CA 1
ATOM 1404 C C . SER B 2 33 ? 11.450 -32.908 39.472 1.00 39.82 33 SER B C 1
ATOM 1405 O O . SER B 2 33 ? 10.395 -32.267 39.419 1.00 42.81 33 SER B O 1
ATOM 1408 N N . VAL B 2 34 ? 12.645 -32.342 39.329 1.00 39.24 34 VAL B N 1
ATOM 1409 C CA . VAL B 2 34 ? 12.777 -30.891 39.361 1.00 40.20 34 VAL B CA 1
ATOM 1410 C C . VAL B 2 34 ? 13.517 -30.387 38.128 1.00 39.15 34 VAL B C 1
ATOM 1411 O O . VAL B 2 34 ? 14.578 -30.899 37.770 1.00 37.54 34 VAL B O 1
ATOM 1415 N N . LYS B 2 35 ? 12.959 -29.361 37.507 1.00 38.77 35 LYS B N 1
ATOM 1416 C CA . LYS B 2 35 ? 13.474 -28.780 36.287 1.00 37.92 35 LYS B CA 1
ATOM 1417 C C . LYS B 2 35 ? 13.588 -27.269 36.438 1.00 39.50 35 LYS B C 1
ATOM 1418 O O . LYS B 2 35 ? 12.880 -26.644 37.234 1.00 37.92 35 LYS B O 1
ATOM 1424 N N . TRP B 2 36 ? 14.509 -26.690 35.684 1.00 40.15 36 TRP B N 1
ATOM 1425 C CA . TRP B 2 36 ? 14.534 -25.257 35.459 1.00 38.55 36 TRP B CA 1
ATOM 1426 C C . TRP B 2 36 ? 14.111 -25.022 34.030 1.00 39.70 36 TRP B C 1
ATOM 1427 O O . TRP B 2 36 ? 14.530 -25.755 33.130 1.00 42.28 36 TRP B O 1
ATOM 1438 N N . PHE B 2 37 ? 13.242 -24.039 33.840 1.00 41.59 37 PHE B N 1
ATOM 1439 C CA . PHE B 2 37 ? 12.911 -23.501 32.533 1.00 42.06 37 PHE B CA 1
ATOM 1440 C C . PHE B 2 37 ? 13.290 -22.032 32.488 1.00 41.63 37 PHE B C 1
ATOM 1441 O O . PHE B 2 37 ? 13.447 -21.379 33.523 1.00 40.98 37 PHE B O 1
ATOM 1449 N N . ARG B 2 38 ? 13.423 -21.509 31.274 1.00 43.04 38 ARG B N 1
ATOM 1450 C CA . ARG B 2 38 ? 13.602 -20.076 31.117 1.00 44.02 38 ARG B CA 1
ATOM 1451 C C . ARG B 2 38 ? 12.748 -19.597 29.962 1.00 43.63 38 ARG B C 1
ATOM 1452 O O . ARG B 2 38 ? 12.384 -20.352 29.060 1.00 44.59 38 ARG B O 1
ATOM 1460 N N . GLN B 2 39 ? 12.422 -18.314 30.023 1.00 45.39 39 GLN B N 1
ATOM 1461 C CA . GLN B 2 39 ? 11.672 -17.647 28.972 1.00 46.40 39 GLN B CA 1
ATOM 1462 C C . GLN B 2 39 ? 12.447 -16.411 28.545 1.00 46.45 39 GLN B C 1
ATOM 1463 O O . GLN B 2 39 ? 12.395 -15.378 29.232 1.00 46.30 39 GLN B O 1
ATOM 1469 N N . PRO B 2 40 ? 13.188 -16.480 27.442 1.00 49.53 40 PRO B N 1
ATOM 1470 C CA . PRO B 2 40 ? 13.844 -15.276 26.893 1.00 46.33 40 PRO B CA 1
ATOM 1471 C C . PRO B 2 40 ? 12.813 -14.261 26.428 1.00 47.88 40 PRO B C 1
ATOM 1472 O O . PRO B 2 40 ? 11.652 -14.619 26.154 1.00 46.43 40 PRO B O 1
ATOM 1476 N N . PRO B 2 41 ? 13.204 -12.981 26.319 1.00 44.38 41 PRO B N 1
ATOM 1477 C CA . PRO B 2 41 ? 12.263 -11.945 25.873 1.00 49.86 41 PRO B CA 1
ATOM 1478 C C . PRO B 2 41 ? 11.555 -12.278 24.571 1.00 56.52 41 PRO B C 1
ATOM 1479 O O . PRO B 2 41 ? 12.202 -12.479 23.533 1.00 54.12 41 PRO B O 1
ATOM 1483 N N . GLY B 2 42 ? 10.218 -12.314 24.630 1.00 61.61 42 GLY B N 1
ATOM 1484 C CA . GLY B 2 42 ? 9.378 -12.641 23.491 1.00 61.67 42 GLY B CA 1
ATOM 1485 C C . GLY B 2 42 ? 9.752 -13.953 22.839 1.00 62.57 42 GLY B C 1
ATOM 1486 O O . GLY B 2 42 ? 10.062 -13.974 21.650 1.00 67.35 42 GLY B O 1
ATOM 1487 N N . ALA B 2 43 ? 9.744 -15.046 23.602 1.00 57.43 43 ALA B N 1
ATOM 1488 C CA . ALA B 2 43 ? 10.121 -16.363 23.110 1.00 55.40 43 ALA B CA 1
ATOM 1489 C C . ALA B 2 43 ? 9.293 -17.406 23.837 1.00 59.83 43 ALA B C 1
ATOM 1490 O O . ALA B 2 43 ? 8.802 -17.165 24.942 1.00 57.82 43 ALA B O 1
ATOM 1492 N N . GLU B 2 44 ? 9.138 -18.576 23.217 1.00 62.41 44 GLU B N 1
ATOM 1493 C CA . GLU B 2 44 ? 8.561 -19.686 23.962 1.00 59.28 44 GLU B CA 1
ATOM 1494 C C . GLU B 2 44 ? 9.389 -19.921 25.210 1.00 56.94 44 GLU B C 1
ATOM 1495 O O . GLU B 2 44 ? 10.601 -19.674 25.236 1.00 55.42 44 GLU B O 1
ATOM 1501 N N . ARG B 2 45 ? 8.719 -20.392 26.255 1.00 56.59 45 ARG B N 1
ATOM 1502 C CA . ARG B 2 45 ? 9.435 -20.903 27.412 1.00 55.40 45 ARG B CA 1
ATOM 1503 C C . ARG B 2 45 ? 10.158 -22.196 27.025 1.00 56.47 45 ARG B C 1
ATOM 1504 O O . ARG B 2 45 ? 9.574 -23.095 26.400 1.00 57.91 45 ARG B O 1
ATOM 1512 N N . GLU B 2 46 ? 11.447 -22.269 27.345 1.00 50.18 46 GLU B N 1
ATOM 1513 C CA . GLU B 2 46 ? 12.266 -23.378 26.900 1.00 49.95 46 GLU B CA 1
ATOM 1514 C C . GLU B 2 46 ? 12.843 -24.109 28.101 1.00 43.34 46 GLU B C 1
ATOM 1515 O O . GLU B 2 46 ? 12.976 -23.556 29.188 1.00 44.17 46 GLU B O 1
ATOM 1521 N N . TRP B 2 47 ? 13.138 -25.382 27.894 1.00 45.61 47 TRP B N 1
ATOM 1522 C CA . TRP B 2 47 ? 13.665 -26.226 28.951 1.00 43.58 47 TRP B CA 1
ATOM 1523 C C . TRP B 2 47 ? 15.177 -26.023 29.091 1.00 43.37 47 TRP B C 1
ATOM 1524 O O . TRP B 2 47 ? 15.885 -25.816 28.098 1.00 44.04 47 TRP B O 1
ATOM 1535 N N . VAL B 2 48 ? 15.669 -26.074 30.335 1.00 41.85 48 VAL B N 1
ATOM 1536 C CA . VAL B 2 48 ? 17.060 -25.744 30.645 1.00 42.29 48 VAL B CA 1
ATOM 1537 C C . VAL B 2 48 ? 17.772 -26.937 31.274 1.00 42.53 48 VAL B C 1
ATOM 1538 O O . VAL B 2 48 ? 18.738 -27.466 30.711 1.00 42.20 48 VAL B O 1
ATOM 1542 N N . ALA B 2 49 ? 17.319 -27.353 32.455 1.00 40.85 49 ALA B N 1
ATOM 1543 C CA . ALA B 2 49 ? 17.984 -28.428 33.178 1.00 41.03 49 ALA B CA 1
ATOM 1544 C C . ALA B 2 49 ? 16.953 -29.301 33.881 1.00 39.27 49 ALA B C 1
ATOM 1545 O O . ALA B 2 49 ? 15.776 -28.945 34.032 1.00 41.16 49 ALA B O 1
ATOM 1547 N N . HIS B 2 50 ? 17.435 -30.442 34.350 1.00 37.04 50 HIS B N 1
ATOM 1548 C CA . HIS B 2 50 ? 16.608 -31.441 35.001 1.00 37.54 50 HIS B CA 1
ATOM 1549 C C . HIS B 2 50 ? 17.487 -32.191 35.993 1.00 39.27 50 HIS B C 1
ATOM 1550 O O . HIS B 2 50 ? 18.588 -32.627 35.631 1.00 40.71 50 HIS B O 1
ATOM 1557 N N . ILE B 2 51 ? 17.028 -32.296 37.240 1.00 37.99 51 ILE B N 1
ATOM 1558 C CA . ILE B 2 51 ? 17.567 -33.249 38.205 1.00 37.39 51 ILE B CA 1
ATOM 1559 C C . ILE B 2 51 ? 16.440 -34.188 38.628 1.00 41.44 51 ILE B C 1
ATOM 1560 O O . ILE B 2 51 ? 15.319 -33.743 38.903 1.00 40.97 51 ILE B O 1
ATOM 1565 N N . THR B 2 52 ? 16.716 -35.488 38.643 1.00 42.72 52 THR B N 1
ATOM 1566 C CA . THR B 2 52 ? 15.635 -36.426 38.917 1.00 43.36 52 THR B CA 1
ATOM 1567 C C . THR B 2 52 ? 15.381 -36.555 40.420 1.00 44.75 52 THR B C 1
ATOM 1568 O O . THR B 2 52 ? 16.117 -36.016 41.258 1.00 43.81 52 THR B O 1
ATOM 1572 N N . SER B 2 53 ? 14.303 -37.285 40.744 1.00 42.59 53 SER B N 1
ATOM 1573 C CA . SER B 2 53 ? 13.793 -37.324 42.111 1.00 45.33 53 SER B CA 1
ATOM 1574 C C . SER B 2 53 ? 14.773 -37.980 43.063 1.00 48.23 53 SER B C 1
ATOM 1575 O O . SER B 2 53 ? 14.824 -37.612 44.244 1.00 52.54 53 SER B O 1
ATOM 1578 N N . THR B 2 54 ? 15.540 -38.954 42.582 1.00 44.89 54 THR B N 1
ATOM 1579 C CA . THR B 2 54 ? 16.602 -39.533 43.387 1.00 49.22 54 THR B CA 1
ATOM 1580 C C . THR B 2 54 ? 17.877 -38.706 43.362 1.00 52.72 54 THR B C 1
ATOM 1581 O O . THR B 2 54 ? 18.873 -39.128 43.950 1.00 54.18 54 THR B O 1
ATOM 1585 N N . GLY B 2 55 ? 17.878 -37.560 42.688 1.00 54.45 55 GLY B N 1
ATOM 1586 C CA . GLY B 2 55 ? 19.051 -36.711 42.643 1.00 54.36 55 GLY B CA 1
ATOM 1587 C C . GLY B 2 55 ? 20.257 -37.305 41.952 1.00 54.56 55 GLY B C 1
ATOM 1588 O O . GLY B 2 55 ? 21.360 -36.775 42.085 1.00 57.46 55 GLY B O 1
ATOM 1589 N N . SER B 2 56 ? 20.092 -38.376 41.193 1.00 50.22 56 SER B N 1
ATOM 1590 C CA . SER B 2 56 ? 21.246 -39.060 40.647 1.00 49.43 56 SER B CA 1
ATOM 1591 C C . SER B 2 56 ? 21.344 -38.988 39.134 1.00 51.85 56 SER B C 1
ATOM 1592 O O . SER B 2 56 ? 22.237 -39.618 38.564 1.00 57.34 56 SER B O 1
ATOM 1595 N N . SER B 2 57 ? 20.455 -38.271 38.461 1.00 49.44 57 SER B N 1
ATOM 1596 C CA . SER B 2 57 ? 20.642 -37.936 37.059 1.00 42.91 57 SER B CA 1
ATOM 1597 C C . SER B 2 57 ? 20.492 -36.441 36.900 1.00 42.88 57 SER B C 1
ATOM 1598 O O . SER B 2 57 ? 19.743 -35.795 37.636 1.00 41.82 57 SER B O 1
ATOM 1601 N N . THR B 2 58 ? 21.201 -35.902 35.922 1.00 44.82 58 THR B N 1
ATOM 1602 C CA . THR B 2 58 ? 20.994 -34.534 35.479 1.00 41.99 58 THR B CA 1
ATOM 1603 C C . THR B 2 58 ? 20.931 -34.505 33.954 1.00 39.83 58 THR B C 1
ATOM 1604 O O . THR B 2 58 ? 21.545 -35.333 33.269 1.00 40.02 58 THR B O 1
ATOM 1608 N N . HIS B 2 59 ? 20.151 -33.567 33.425 1.00 40.10 59 HIS B N 1
ATOM 1609 C CA . HIS B 2 59 ? 20.032 -33.400 31.986 1.00 40.35 59 HIS B CA 1
ATOM 1610 C C . HIS B 2 59 ? 19.981 -31.921 31.665 1.00 40.76 59 HIS B C 1
ATOM 1611 O O . HIS B 2 59 ? 19.433 -31.129 32.428 1.00 41.17 59 HIS B O 1
ATOM 1618 N N . TYR B 2 60 ? 20.539 -31.555 30.520 1.00 40.94 60 TYR B N 1
ATOM 1619 C CA . TYR B 2 60 ? 20.654 -30.155 30.166 1.00 42.21 60 TYR B CA 1
ATOM 1620 C C . TYR B 2 60 ? 20.267 -29.962 28.712 1.00 44.11 60 TYR B C 1
ATOM 1621 O O . TYR B 2 60 ? 20.439 -30.855 27.889 1.00 43.18 60 TYR B O 1
ATOM 1630 N N . ALA B 2 61 ? 19.729 -28.791 28.406 1.00 46.95 61 ALA B N 1
ATOM 1631 C CA . ALA B 2 61 ? 19.542 -28.439 27.016 1.00 44.92 61 ALA B CA 1
ATOM 1632 C C . ALA B 2 61 ? 20.901 -28.132 26.415 1.00 45.99 61 ALA B C 1
ATOM 1633 O O . ALA B 2 61 ? 21.854 -27.808 27.126 1.00 45.98 61 ALA B O 1
ATOM 1635 N N . ASP B 2 62 ? 20.995 -28.250 25.091 1.00 49.16 62 ASP B N 1
ATOM 1636 C CA . ASP B 2 62 ? 22.299 -28.110 24.441 1.00 48.33 62 ASP B CA 1
ATOM 1637 C C . ASP B 2 62 ? 22.860 -26.716 24.641 1.00 46.69 62 ASP B C 1
ATOM 1638 O O . ASP B 2 62 ? 24.061 -26.549 24.877 1.00 46.66 62 ASP B O 1
ATOM 1643 N N . SER B 2 63 ? 21.997 -25.706 24.589 1.00 45.95 63 SER B N 1
ATOM 1644 C CA . SER B 2 63 ? 22.435 -24.336 24.767 1.00 41.09 63 SER B CA 1
ATOM 1645 C C . SER B 2 63 ? 23.104 -24.085 26.120 1.00 47.71 63 SER B C 1
ATOM 1646 O O . SER B 2 63 ? 23.851 -23.108 26.251 1.00 51.57 63 SER B O 1
ATOM 1649 N N . VAL B 2 64 ? 22.867 -24.905 27.141 1.00 44.79 64 VAL B N 1
ATOM 1650 C CA . VAL B 2 64 ? 23.468 -24.645 28.445 1.00 46.49 64 VAL B CA 1
ATOM 1651 C C . VAL B 2 64 ? 24.443 -25.721 28.890 1.00 48.37 64 VAL B C 1
ATOM 1652 O O . VAL B 2 64 ? 25.074 -25.554 29.947 1.00 48.06 64 VAL B O 1
ATOM 1656 N N . LYS B 2 65 ? 24.592 -26.819 28.140 1.00 54.31 65 LYS B N 1
ATOM 1657 C CA . LYS B 2 65 ? 25.463 -27.899 28.587 1.00 54.72 65 LYS B CA 1
ATOM 1658 C C . LYS B 2 65 ? 26.906 -27.416 28.590 1.00 54.65 65 LYS B C 1
ATOM 1659 O O . LYS B 2 65 ? 27.335 -26.675 27.701 1.00 51.48 65 LYS B O 1
ATOM 1665 N N . GLY B 2 66 ? 27.641 -27.803 29.629 1.00 51.80 66 GLY B N 1
ATOM 1666 C CA . GLY B 2 66 ? 28.979 -27.328 29.855 1.00 47.96 66 GLY B CA 1
ATOM 1667 C C . GLY B 2 66 ? 29.075 -26.029 30.635 1.00 51.55 66 GLY B C 1
ATOM 1668 O O . GLY B 2 66 ? 30.112 -25.767 31.244 1.00 52.75 66 GLY B O 1
ATOM 1669 N N . ARG B 2 67 ? 28.038 -25.192 30.615 1.00 50.93 67 ARG B N 1
ATOM 1670 C CA . ARG B 2 67 ? 28.087 -23.927 31.336 1.00 48.25 67 ARG B CA 1
ATOM 1671 C C . ARG B 2 67 ? 27.219 -23.911 32.580 1.00 46.62 67 ARG B C 1
ATOM 1672 O O . ARG B 2 67 ? 27.567 -23.243 33.553 1.00 45.52 67 ARG B O 1
ATOM 1680 N N . PHE B 2 68 ? 26.092 -24.613 32.561 1.00 45.22 68 PHE B N 1
ATOM 1681 C CA . PHE B 2 68 ? 25.145 -24.616 33.659 1.00 42.17 68 PHE B CA 1
ATOM 1682 C C . PHE B 2 68 ? 25.278 -25.929 34.413 1.00 44.41 68 PHE B C 1
ATOM 1683 O O . PHE B 2 68 ? 25.638 -26.959 33.833 1.00 44.47 68 PHE B O 1
ATOM 1691 N N . THR B 2 69 ? 24.985 -25.879 35.712 1.00 40.98 69 THR B N 1
ATOM 1692 C CA . THR B 2 69 ? 24.973 -27.057 36.566 1.00 41.25 69 THR B CA 1
ATOM 1693 C C . THR B 2 69 ? 23.713 -27.033 37.419 1.00 43.79 69 THR B C 1
ATOM 1694 O O . THR B 2 69 ? 23.477 -26.059 38.147 1.00 41.05 69 THR B O 1
ATOM 1698 N N . ILE B 2 70 ? 22.908 -28.104 37.338 1.00 41.82 70 ILE B N 1
ATOM 1699 C CA . ILE B 2 70 ? 21.797 -28.310 38.260 1.00 40.36 70 ILE B CA 1
ATOM 1700 C C . ILE B 2 70 ? 22.266 -29.255 39.354 1.00 39.56 70 ILE B C 1
ATOM 1701 O O . ILE B 2 70 ? 23.041 -30.196 39.101 1.00 38.04 70 ILE B O 1
ATOM 1706 N N . SER B 2 71 ? 21.813 -28.981 40.580 1.00 40.08 71 SER B N 1
ATOM 1707 C CA . SER B 2 71 ? 22.190 -29.758 41.754 1.00 42.29 71 SER B CA 1
ATOM 1708 C C . SER B 2 71 ? 21.139 -29.535 42.831 1.00 42.02 71 SER B C 1
ATOM 1709 O O . SER B 2 71 ? 20.306 -28.633 42.732 1.00 40.51 71 SER B O 1
ATOM 1712 N N . ARG B 2 72 ? 21.194 -30.367 43.865 1.00 41.36 72 ARG B N 1
ATOM 1713 C CA . ARG B 2 72 ? 20.289 -30.248 44.995 1.00 44.32 72 ARG B CA 1
ATOM 1714 C C . ARG B 2 72 ? 21.056 -30.430 46.293 1.00 49.03 72 ARG B C 1
ATOM 1715 O O . ARG B 2 72 ? 21.970 -31.260 46.385 1.00 53.01 72 ARG B O 1
ATOM 1723 N N . ASP B 2 73 ? 20.693 -29.625 47.284 1.00 50.02 73 ASP B N 1
ATOM 1724 C CA . ASP B 2 73 ? 21.112 -29.821 48.667 1.00 53.74 73 ASP B CA 1
ATOM 1725 C C . ASP B 2 73 ? 19.924 -30.444 49.385 1.00 55.45 73 ASP B C 1
ATOM 1726 O O . ASP B 2 73 ? 19.040 -29.723 49.852 1.00 54.46 73 ASP B O 1
ATOM 1731 N N . TYR B 2 74 ? 19.917 -31.776 49.505 1.00 58.56 74 TYR B N 1
ATOM 1732 C CA . TYR B 2 74 ? 18.703 -32.460 49.951 1.00 62.73 74 TYR B CA 1
ATOM 1733 C C . TYR B 2 74 ? 18.395 -32.236 51.433 1.00 62.54 74 TYR B C 1
ATOM 1734 O O . TYR B 2 74 ? 17.224 -32.114 51.809 1.00 61.16 74 TYR B O 1
ATOM 1743 N N . ASP B 2 75 ? 19.413 -32.212 52.291 1.00 61.97 75 ASP B N 1
ATOM 1744 C CA . ASP B 2 75 ? 19.172 -31.945 53.704 1.00 61.74 75 ASP B CA 1
ATOM 1745 C C . ASP B 2 75 ? 18.472 -30.607 53.934 1.00 59.80 75 ASP B C 1
ATOM 1746 O O . ASP B 2 75 ? 17.827 -30.420 54.974 1.00 62.11 75 ASP B O 1
ATOM 1751 N N . ARG B 2 76 ? 18.599 -29.669 53.000 1.00 56.14 76 ARG B N 1
ATOM 1752 C CA . ARG B 2 76 ? 18.140 -28.299 53.192 1.00 55.56 76 ARG B CA 1
ATOM 1753 C C . ARG B 2 76 ? 17.057 -27.893 52.186 1.00 52.30 76 ARG B C 1
ATOM 1754 O O . ARG B 2 76 ? 16.756 -26.704 52.059 1.00 48.38 76 ARG B O 1
ATOM 1762 N N . ASN B 2 77 ? 16.460 -28.855 51.474 1.00 50.65 77 ASN B N 1
ATOM 1763 C CA . ASN B 2 77 ? 15.290 -28.593 50.633 1.00 50.56 77 ASN B CA 1
ATOM 1764 C C . ASN B 2 77 ? 15.571 -27.583 49.534 1.00 48.93 77 ASN B C 1
ATOM 1765 O O . ASN B 2 77 ? 14.778 -26.674 49.294 1.00 51.30 77 ASN B O 1
ATOM 1770 N N . MET B 2 78 ? 16.686 -27.746 48.850 1.00 46.85 78 MET B N 1
ATOM 1771 C CA . MET B 2 78 ? 17.159 -26.753 47.906 1.00 46.19 78 MET B CA 1
ATOM 1772 C C . MET B 2 78 ? 17.492 -27.415 46.582 1.00 46.04 78 MET B C 1
ATOM 1773 O O . MET B 2 78 ? 18.104 -28.488 46.558 1.00 45.31 78 MET B O 1
ATOM 1778 N N . VAL B 2 79 ? 17.105 -26.773 45.482 1.00 43.71 79 VAL B N 1
ATOM 1779 C CA . VAL B 2 79 ? 17.613 -27.129 44.162 1.00 42.77 79 VAL B CA 1
ATOM 1780 C C . VAL B 2 79 ? 18.229 -25.879 43.547 1.00 43.15 79 VAL B C 1
ATOM 1781 O O . VAL B 2 79 ? 17.637 -24.794 43.588 1.00 44.70 79 VAL B O 1
ATOM 1785 N N . TYR B 2 80 ? 19.429 -26.024 43.014 1.00 42.51 80 TYR B N 1
ATOM 1786 C CA . TYR B 2 80 ? 20.203 -24.906 42.518 1.00 42.13 80 TYR B CA 1
ATOM 1787 C C . TYR B 2 80 ? 20.358 -25.025 41.013 1.00 42.56 80 TYR B C 1
ATOM 1788 O O . TYR B 2 80 ? 20.358 -26.130 40.463 1.00 43.76 80 TYR B O 1
ATOM 1797 N N . LEU B 2 81 ? 20.481 -23.877 40.351 1.00 42.78 81 LEU B N 1
ATOM 1798 C CA . LEU B 2 81 ? 21.004 -23.793 38.992 1.00 41.35 81 LEU B CA 1
ATOM 1799 C C . LEU B 2 81 ? 22.240 -22.895 39.026 1.00 42.01 81 LEU B C 1
ATOM 1800 O O . LEU B 2 81 ? 22.132 -21.677 39.188 1.00 41.29 81 LEU B O 1
ATOM 1805 N N . GLN B 2 82 ? 23.402 -23.507 38.890 1.00 40.04 82 GLN B N 1
ATOM 1806 C CA . GLN B 2 82 ? 24.681 -22.812 38.790 1.00 42.73 82 GLN B CA 1
ATOM 1807 C C . GLN B 2 82 ? 24.948 -22.402 37.337 1.00 44.76 82 GLN B C 1
ATOM 1808 O O . GLN B 2 82 ? 25.221 -23.255 36.482 1.00 45.01 82 GLN B O 1
ATOM 1814 N N . MET B 2 83 ? 24.920 -21.105 37.057 1.00 42.86 83 MET B N 1
ATOM 1815 C CA . MET B 2 83 ? 25.189 -20.588 35.720 1.00 46.23 83 MET B CA 1
ATOM 1816 C C . MET B 2 83 ? 26.553 -19.887 35.672 1.00 45.90 83 MET B C 1
ATOM 1817 O O . MET B 2 83 ? 26.754 -18.866 36.335 1.00 46.78 83 MET B O 1
ATOM 1822 N N . SER B 2 84 ? 27.477 -20.412 34.868 1.00 44.24 84 SER B N 1
ATOM 1823 C CA . SER B 2 84 ? 28.747 -19.734 34.622 1.00 45.71 84 SER B CA 1
ATOM 1824 C C . SER B 2 84 ? 28.929 -19.403 33.143 1.00 48.32 84 SER B C 1
ATOM 1825 O O . SER B 2 84 ? 28.272 -19.973 32.258 1.00 49.22 84 SER B O 1
ATOM 1828 N N . SER B 2 85 ? 29.86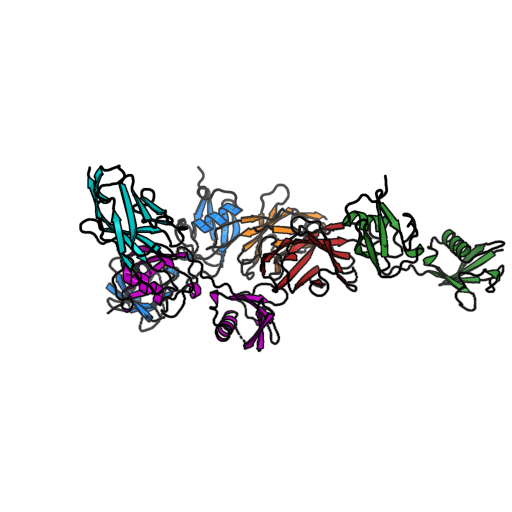3 -18.491 32.880 1.00 46.58 85 SER B N 1
ATOM 1829 C CA . SER B 2 85 ? 30.110 -18.021 31.521 1.00 45.91 85 SER B CA 1
ATOM 1830 C C . SER B 2 85 ? 28.813 -17.551 30.893 1.00 49.00 85 SER B C 1
ATOM 1831 O O . SER B 2 85 ? 28.464 -17.927 29.775 1.00 50.18 85 SER B O 1
ATOM 1834 N N . LEU B 2 86 ? 28.070 -16.759 31.654 1.00 48.80 86 LEU B N 1
ATOM 1835 C CA . LEU B 2 86 ? 26.782 -16.282 31.178 1.00 48.88 86 LEU B CA 1
ATOM 1836 C C . LEU B 2 86 ? 26.985 -15.421 29.950 1.00 47.38 86 LEU B C 1
ATOM 1837 O O . LEU B 2 86 ? 27.912 -14.610 29.905 1.00 48.91 86 LEU B O 1
ATOM 1842 N N . LYS B 2 87 ? 26.161 -15.643 28.938 1.00 45.82 87 LYS B N 1
ATOM 1843 C CA . LYS B 2 87 ? 26.133 -14.807 27.750 1.00 48.69 87 LYS B CA 1
ATOM 1844 C C . LYS B 2 87 ? 24.908 -13.908 27.785 1.00 50.20 87 LYS B C 1
ATOM 1845 O O . LYS B 2 87 ? 23.949 -14.186 28.513 1.00 47.93 87 LYS B O 1
ATOM 1851 N N . PRO B 2 88 ? 24.894 -12.816 27.009 1.00 50.37 88 PRO B N 1
ATOM 1852 C CA . PRO B 2 88 ? 23.659 -12.021 26.916 1.00 53.21 88 PRO B CA 1
ATOM 1853 C C . PRO B 2 88 ? 22.447 -12.840 26.509 1.00 51.77 88 PRO B C 1
ATOM 1854 O O . PRO B 2 88 ? 21.339 -12.568 26.996 1.00 50.57 88 PRO B O 1
ATOM 1858 N N . GLU B 2 89 ? 22.638 -13.870 25.678 1.00 49.78 89 GLU B N 1
ATOM 1859 C CA . GLU B 2 89 ? 21.549 -14.747 25.263 1.00 50.43 89 GLU B CA 1
ATOM 1860 C C . GLU B 2 89 ? 20.904 -15.492 26.433 1.00 49.26 89 GLU B C 1
ATOM 1861 O O . GLU B 2 89 ? 19.752 -15.912 26.321 1.00 51.11 89 GLU B O 1
ATOM 1867 N N . ASP B 2 90 ? 21.587 -15.642 27.562 1.00 45.75 90 ASP B N 1
ATOM 1868 C CA . ASP B 2 90 ? 20.950 -16.272 28.714 1.00 45.65 90 ASP B CA 1
ATOM 1869 C C . ASP B 2 90 ? 19.961 -15.358 29.437 1.00 45.53 90 ASP B C 1
ATOM 1870 O O . ASP B 2 90 ? 19.284 -15.821 30.355 1.00 45.32 90 ASP B O 1
ATOM 1875 N N . THR B 2 91 ? 19.869 -14.084 29.063 1.00 46.12 91 THR B N 1
ATOM 1876 C CA . THR B 2 91 ? 18.815 -13.214 29.565 1.00 46.62 91 THR B CA 1
ATOM 1877 C C . THR B 2 91 ? 17.445 -13.836 29.330 1.00 47.08 91 THR B C 1
ATOM 1878 O O . THR B 2 91 ? 17.097 -14.189 28.191 1.00 46.68 91 THR B O 1
ATOM 1882 N N . ALA B 2 92 ? 16.669 -13.956 30.416 1.00 46.88 92 ALA B N 1
ATOM 1883 C CA . ALA B 2 92 ? 15.378 -14.652 30.430 1.00 45.54 92 ALA B CA 1
ATOM 1884 C C . ALA B 2 92 ? 14.789 -14.573 31.838 1.00 45.25 92 ALA B C 1
ATOM 1885 O O . ALA B 2 92 ? 15.453 -14.158 32.797 1.00 43.93 92 ALA B O 1
ATOM 1887 N N . VAL B 2 93 ? 13.526 -14.977 31.949 1.00 45.58 93 VAL B N 1
ATOM 1888 C CA . VAL B 2 93 ? 12.917 -15.222 33.247 1.00 44.70 93 VAL B CA 1
ATOM 1889 C C . VAL B 2 93 ? 13.082 -16.699 33.531 1.00 40.30 93 VAL B C 1
ATOM 1890 O O . VAL B 2 93 ? 12.739 -17.531 32.693 1.00 40.15 93 VAL B O 1
ATOM 1894 N N . TYR B 2 94 ? 13.670 -17.027 34.673 1.00 42.13 94 TYR B N 1
ATOM 1895 C CA . TYR B 2 94 ? 13.948 -18.414 35.023 1.00 40.46 94 TYR B CA 1
ATOM 1896 C C . TYR B 2 94 ? 12.921 -18.947 36.016 1.00 41.68 94 TYR B C 1
ATOM 1897 O O . TYR B 2 94 ? 12.526 -18.253 36.958 1.00 44.47 94 TYR B O 1
ATOM 1906 N N . TYR B 2 95 ? 12.466 -20.167 35.769 1.00 41.50 95 TYR B N 1
ATOM 1907 C CA . TYR B 2 95 ? 11.438 -20.842 36.549 1.00 41.56 95 TYR B CA 1
ATOM 1908 C C . TYR B 2 95 ? 11.993 -22.174 36.993 1.00 41.90 95 TYR B C 1
ATOM 1909 O O . TYR B 2 95 ? 12.633 -22.862 36.197 1.00 40.80 95 TYR B O 1
ATOM 1918 N N . CYS B 2 96 ? 11.783 -22.533 38.258 1.00 42.76 96 CYS B N 1
ATOM 1919 C CA . CYS B 2 96 ? 11.954 -23.921 38.635 1.00 40.76 96 CYS B CA 1
ATOM 1920 C C . CYS B 2 96 ? 10.590 -24.560 38.746 1.00 41.71 96 CYS B C 1
ATOM 1921 O O . CYS B 2 96 ? 9.573 -23.894 38.979 1.00 43.01 96 CYS B O 1
ATOM 1924 N N . HIS B 2 97 ? 10.586 -25.871 38.588 1.00 42.38 97 HIS B N 1
ATOM 1925 C CA . HIS B 2 97 ? 9.344 -26.608 38.460 1.00 40.32 97 HIS B CA 1
ATOM 1926 C C . HIS B 2 97 ? 9.517 -27.977 39.096 1.00 34.76 97 HIS B C 1
ATOM 1927 O O . HIS B 2 97 ? 10.583 -28.591 38.990 1.00 34.94 97 HIS B O 1
ATOM 1934 N N . ALA B 2 98 ? 8.484 -28.451 39.772 1.00 49.96 98 ALA B N 1
ATOM 1935 C CA . ALA B 2 98 ? 8.549 -29.779 40.358 1.00 45.68 98 ALA B CA 1
ATOM 1936 C C . ALA B 2 98 ? 7.351 -30.611 39.926 1.00 39.96 98 ALA B C 1
ATOM 1937 O O . ALA B 2 98 ? 6.228 -30.113 39.769 1.00 40.02 98 ALA B O 1
ATOM 1939 N N . SER B 2 99 ? 7.626 -31.893 39.751 1.00 41.46 99 SER B N 1
ATOM 1940 C CA . SER B 2 99 ? 6.659 -32.894 39.353 1.00 41.03 99 SER B CA 1
ATOM 1941 C C . SER B 2 99 ? 6.602 -33.981 40.420 1.00 41.47 99 SER B C 1
ATOM 1942 O O . SER B 2 99 ? 7.639 -34.378 40.964 1.00 40.95 99 SER B O 1
ATOM 1945 N N . THR B 2 100 ? 5.405 -34.473 40.723 1.00 42.88 100 THR B N 1
ATOM 1946 C CA . THR B 2 100 ? 5.342 -35.720 41.472 1.00 43.35 100 THR B CA 1
ATOM 1947 C C . THR B 2 100 ? 5.797 -36.854 40.549 1.00 41.16 100 THR B C 1
ATOM 1948 O O . THR B 2 100 ? 6.293 -36.645 39.438 1.00 42.08 100 THR B O 1
ATOM 1952 N N . LEU B 2 101 ? 5.635 -38.081 41.000 1.00 39.97 101 LEU B N 1
ATOM 1953 C CA . LEU B 2 101 ? 6.073 -39.213 40.204 1.00 42.64 101 LEU B CA 1
ATOM 1954 C C . LEU B 2 101 ? 5.134 -40.379 40.489 1.00 45.87 101 LEU B C 1
ATOM 1955 O O . LEU B 2 101 ? 4.751 -40.584 41.650 1.00 47.56 101 LEU B O 1
ATOM 1960 N N . TRP B 2 102 ? 4.739 -41.107 39.436 1.00 41.67 102 TRP B N 1
ATOM 1961 C CA . TRP B 2 102 ? 3.948 -42.309 39.628 1.00 42.65 102 TRP B CA 1
ATOM 1962 C C . TRP B 2 102 ? 4.585 -43.148 40.729 1.00 42.59 102 TRP B C 1
ATOM 1963 O O . TRP B 2 102 ? 5.816 -43.174 40.841 1.00 42.46 102 TRP B O 1
ATOM 1974 N N . PRO B 2 103 ? 3.790 -43.808 41.589 1.00 44.32 103 PRO B N 1
ATOM 1975 C CA . PRO B 2 103 ? 2.334 -43.953 41.576 1.00 46.31 103 PRO B CA 1
ATOM 1976 C C . PRO B 2 103 ? 1.632 -42.819 42.307 1.00 45.60 103 PRO B C 1
ATOM 1977 O O . PRO B 2 103 ? 0.437 -42.883 42.586 1.00 46.34 103 PRO B O 1
ATOM 1981 N N . GLU B 2 104 ? 2.358 -41.774 42.663 1.00 45.47 104 GLU B N 1
ATOM 1982 C CA . GLU B 2 104 ? 1.707 -40.605 43.227 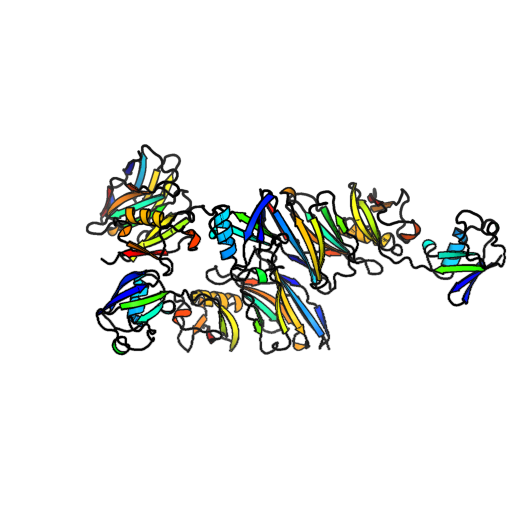1.00 49.26 104 GLU B CA 1
ATOM 1983 C C . GLU B 2 104 ? 0.810 -39.950 42.179 1.00 46.60 104 GLU B C 1
ATOM 1984 O O . GLU B 2 104 ? 1.071 -40.018 40.974 1.00 43.83 104 GLU B O 1
ATOM 1990 N N . LYS B 2 105 ? -0.274 -39.326 42.645 1.00 46.85 105 LYS B N 1
ATOM 1991 C CA . LYS B 2 105 ? -1.079 -38.503 41.755 1.00 45.53 105 LYS B CA 1
ATOM 1992 C C . LYS B 2 105 ? -0.209 -37.416 41.130 1.00 51.57 105 LYS B C 1
ATOM 1993 O O . LYS B 2 105 ? 0.590 -36.770 41.826 1.00 50.03 105 LYS B O 1
ATOM 1999 N N . HIS B 2 106 ? -0.347 -37.235 39.805 1.00 47.20 106 HIS B N 1
ATOM 2000 C CA . HIS B 2 106 ? 0.425 -36.217 39.112 1.00 43.61 106 HIS B CA 1
ATOM 2001 C C . HIS B 2 106 ? -0.005 -34.822 39.562 1.00 49.06 106 HIS B C 1
ATOM 2002 O O . HIS B 2 106 ? -1.194 -34.485 39.549 1.00 50.64 106 HIS B O 1
ATOM 2009 N N . GLN B 2 107 ? 0.971 -34.016 39.967 1.00 49.58 107 GLN B N 1
ATOM 2010 C CA . GLN B 2 107 ? 0.795 -32.591 40.180 1.00 48.07 107 GLN B CA 1
ATOM 2011 C C . GLN B 2 107 ? 2.028 -31.884 39.677 1.00 46.94 107 GLN B C 1
ATOM 2012 O O . GLN B 2 107 ? 3.147 -32.404 39.795 1.00 47.26 107 GLN B O 1
ATOM 2018 N N . ASP B 2 108 ? 1.811 -30.682 39.157 1.00 43.73 108 ASP B N 1
ATOM 2019 C CA . ASP B 2 108 ? 2.879 -29.761 38.800 1.00 45.82 108 ASP B CA 1
ATOM 2020 C C . ASP B 2 108 ? 2.933 -28.633 39.826 1.00 45.98 108 ASP B C 1
ATOM 2021 O O . ASP B 2 108 ? 1.889 -28.112 40.232 1.00 45.08 108 ASP B O 1
ATOM 2026 N N . TYR B 2 109 ? 4.154 -28.258 40.238 1.00 43.98 109 TYR B N 1
ATOM 2027 C CA . TYR B 2 109 ? 4.417 -27.078 41.058 1.00 42.96 109 TYR B CA 1
ATOM 2028 C C . TYR B 2 109 ? 5.368 -26.145 40.315 1.00 43.78 109 TYR B C 1
ATOM 2029 O O . TYR B 2 109 ? 6.268 -26.598 39.600 1.00 43.30 109 TYR B O 1
ATOM 2038 N N . TRP B 2 110 ? 5.172 -24.839 40.481 1.00 45.78 110 TRP B N 1
ATOM 2039 C CA . TRP B 2 110 ? 5.965 -23.840 39.771 1.00 44.44 110 TRP B CA 1
ATOM 2040 C C . TRP B 2 110 ? 6.426 -22.739 40.715 1.00 46.86 110 TRP B C 1
ATOM 2041 O O . TRP B 2 110 ? 5.614 -22.173 41.450 1.00 47.41 110 TRP B O 1
ATOM 2052 N N . GLY B 2 111 ? 7.709 -22.387 40.641 1.00 48.44 111 GLY B N 1
ATOM 2053 C CA . GLY B 2 111 ? 8.216 -21.183 41.279 1.00 49.74 111 GLY B CA 1
ATOM 2054 C C . GLY B 2 111 ? 7.604 -19.933 40.669 1.00 52.98 111 GLY B C 1
ATOM 2055 O O . GLY B 2 111 ? 6.840 -19.980 39.704 1.00 53.44 111 GLY B O 1
ATOM 2056 N N . GLN B 2 112 ? 7.939 -18.782 41.252 1.00 64.83 112 GLN B N 1
ATOM 2057 C CA . GLN B 2 112 ? 7.345 -17.545 40.760 1.00 63.90 112 GLN B CA 1
ATOM 2058 C C . GLN B 2 112 ? 8.013 -17.072 39.475 1.00 63.64 112 GLN B C 1
ATOM 2059 O O . GLN B 2 112 ? 7.326 -16.591 38.569 1.00 67.99 112 GLN B O 1
ATOM 2065 N N . GLY B 2 113 ? 9.327 -17.208 39.352 1.00 51.24 113 GLY B N 1
ATOM 2066 C CA . GLY B 2 113 ? 9.954 -16.741 38.134 1.00 50.12 113 GLY B CA 1
ATOM 2067 C C . GLY B 2 113 ? 10.817 -15.528 38.387 1.00 49.99 113 GLY B C 1
ATOM 2068 O O . GLY B 2 113 ? 10.308 -14.507 38.846 1.00 52.66 113 GLY B O 1
ATOM 2069 N N . ILE B 2 114 ? 12.118 -15.618 38.113 1.00 46.32 114 ILE B N 1
ATOM 2070 C CA . ILE B 2 114 ? 13.026 -14.535 38.455 1.00 44.76 114 ILE B CA 1
ATOM 2071 C C . ILE B 2 114 ? 13.789 -14.081 37.214 1.00 42.98 114 ILE B C 1
ATOM 2072 O O . ILE B 2 114 ? 14.072 -14.857 36.293 1.00 43.82 114 ILE B O 1
ATOM 2077 N N . GLN B 2 115 ? 14.103 -12.793 37.193 1.00 42.37 115 GLN B N 1
ATOM 2078 C CA . GLN B 2 115 ? 14.770 -12.183 36.058 1.00 41.79 115 GLN B CA 1
ATOM 2079 C C . GLN B 2 115 ? 16.274 -12.378 36.162 1.00 43.08 115 GLN B C 1
ATOM 2080 O O . GLN B 2 115 ? 16.869 -12.253 37.238 1.00 45.25 115 GLN B O 1
ATOM 2086 N N . VAL B 2 116 ? 16.875 -12.729 35.032 1.00 42.21 116 VAL B N 1
ATOM 2087 C CA . VAL B 2 116 ? 18.317 -12.739 34.857 1.00 42.65 116 VAL B CA 1
ATOM 2088 C C . VAL B 2 116 ? 18.602 -11.888 33.632 1.00 43.87 116 VAL B C 1
ATOM 2089 O O . VAL B 2 116 ? 18.102 -12.184 32.537 1.00 43.21 116 VAL B O 1
ATOM 2093 N N . THR B 2 117 ? 19.323 -10.790 33.839 1.00 43.59 117 THR B N 1
ATOM 2094 C CA . THR B 2 117 ? 19.768 -9.887 32.789 1.00 45.60 117 THR B CA 1
ATOM 2095 C C . THR B 2 117 ? 21.274 -10.028 32.717 1.00 49.65 117 THR B C 1
ATOM 2096 O O . THR B 2 117 ? 21.963 -9.787 33.717 1.00 48.93 117 THR B O 1
ATOM 2100 N N . VAL B 2 118 ? 21.779 -10.441 31.558 1.00 50.38 118 VAL B N 1
ATOM 2101 C CA . VAL B 2 118 ? 23.212 -10.553 31.330 1.00 49.99 118 VAL B CA 1
ATOM 2102 C C . VAL B 2 118 ? 23.602 -9.449 30.376 1.00 51.84 118 VAL B C 1
ATOM 2103 O O . VAL B 2 118 ? 23.053 -9.349 29.274 1.00 52.84 118 VAL B O 1
ATOM 2107 N N . SER B 2 119 ? 24.551 -8.629 30.802 1.00 53.52 119 SER B N 1
ATOM 2108 C CA . SER B 2 119 ? 24.888 -7.384 30.143 1.00 57.54 119 SER B CA 1
ATOM 2109 C C . SER B 2 119 ? 26.341 -7.423 29.689 1.00 64.21 119 SER B C 1
ATOM 2110 O O . SER B 2 119 ? 27.198 -8.012 30.351 1.00 64.29 119 SER B O 1
ATOM 2113 N N . SER B 2 120 ? 26.608 -6.794 28.550 1.00 75.81 120 SER B N 1
ATOM 2114 C CA . SER B 2 120 ? 27.959 -6.706 28.010 1.00 77.43 120 SER B CA 1
ATOM 2115 C C . SER B 2 120 ? 28.470 -5.257 28.002 1.00 77.86 120 SER B C 1
ATOM 2116 O O . SER B 2 120 ? 28.472 -4.581 29.038 1.00 77.81 120 SER B O 1
ATOM 2119 N N . TRP C 1 3 ? 46.668 32.349 73.767 1.00 129.77 3 TRP C N 1
ATOM 2120 C CA . TRP C 1 3 ? 46.811 30.984 74.253 1.00 131.94 3 TRP C CA 1
ATOM 2121 C C . TRP C 1 3 ? 46.552 29.972 73.132 1.00 132.41 3 TRP C C 1
ATOM 2122 O O . TRP C 1 3 ? 45.399 29.700 72.782 1.00 132.69 3 TRP C O 1
ATOM 2133 N N . ASP C 1 4 ? 47.627 29.398 72.590 1.00 117.65 4 ASP C N 1
ATOM 2134 C CA . ASP C 1 4 ? 47.538 28.409 71.522 1.00 105.71 4 ASP C CA 1
ATOM 2135 C C . ASP C 1 4 ? 48.250 27.130 71.936 1.00 100.73 4 ASP C C 1
ATOM 2136 O O . ASP C 1 4 ? 49.390 27.173 72.409 1.00 104.55 4 ASP C O 1
ATOM 2141 N N . LEU C 1 5 ? 47.586 26.000 71.736 1.00 94.32 5 LEU C N 1
ATOM 2142 C CA . LEU C 1 5 ? 48.178 24.684 71.905 1.00 84.72 5 LEU C CA 1
ATOM 2143 C C . LEU C 1 5 ? 48.417 24.044 70.537 1.00 83.45 5 LEU C C 1
ATOM 2144 O O . LEU C 1 5 ? 47.673 24.291 69.583 1.00 81.56 5 LEU C O 1
ATOM 2149 N N . THR C 1 6 ? 49.460 23.218 70.437 1.00 82.27 6 THR C N 1
ATOM 2150 C CA . THR C 1 6 ? 49.717 22.443 69.226 1.00 76.86 6 THR C CA 1
ATOM 2151 C C . THR C 1 6 ? 49.347 20.979 69.461 1.00 74.19 6 THR C C 1
ATOM 2152 O O . THR C 1 6 ? 49.654 20.409 70.515 1.00 74.76 6 THR C O 1
ATOM 2156 N N . VAL C 1 7 ? 48.669 20.378 68.479 1.00 70.37 7 VAL C N 1
ATOM 2157 C CA . VAL C 1 7 ? 48.223 18.983 68.534 1.00 67.38 7 VAL C CA 1
ATOM 2158 C C . VAL C 1 7 ? 49.076 18.167 67.569 1.00 63.47 7 VAL C C 1
ATOM 2159 O O . VAL C 1 7 ? 49.123 18.461 66.371 1.00 61.91 7 VAL C O 1
ATOM 2163 N N . LYS C 1 8 ? 49.740 17.137 68.090 1.00 66.85 8 LYS C N 1
ATOM 2164 C CA . LYS C 1 8 ? 50.674 16.313 67.330 1.00 67.52 8 LYS C CA 1
ATOM 2165 C C . LYS C 1 8 ? 50.032 14.971 67.018 1.00 64.20 8 LYS C C 1
ATOM 2166 O O . LYS C 1 8 ? 49.506 14.312 67.918 1.00 64.60 8 LYS C O 1
ATOM 2172 N N . MET C 1 9 ? 50.085 14.573 65.752 1.00 65.52 9 MET C N 1
ATOM 2173 C CA . MET C 1 9 ? 49.548 13.301 65.297 1.00 65.04 9 MET C CA 1
ATOM 2174 C C . MET C 1 9 ? 50.681 12.398 64.840 1.00 67.16 9 MET C C 1
ATOM 2175 O O . MET C 1 9 ? 51.838 12.821 64.737 1.00 68.71 9 MET C O 1
ATOM 2180 N N . LEU C 1 10 ? 50.335 11.137 64.569 1.00 64.23 10 LEU C N 1
ATOM 2181 C CA . LEU C 1 10 ? 51.274 10.225 63.927 1.00 66.37 10 LEU C CA 1
ATOM 2182 C C . LEU C 1 10 ? 51.818 10.840 62.631 1.00 72.64 10 LEU C C 1
ATOM 2183 O O . LEU C 1 10 ? 51.208 11.751 62.046 1.00 70.59 10 LEU C O 1
ATOM 2188 N N . ALA C 1 11 ? 52.989 10.374 62.191 1.00 72.75 11 ALA C N 1
ATOM 2189 C CA . ALA C 1 11 ? 53.685 10.867 61.002 1.00 67.35 11 ALA C CA 1
ATOM 2190 C C . ALA C 1 11 ? 54.114 12.327 61.129 1.00 70.79 11 ALA C C 1
ATOM 2191 O O . ALA C 1 11 ? 54.536 12.938 60.128 1.00 74.42 11 ALA C O 1
ATOM 2193 N N . GLY C 1 12 ? 54.034 12.910 62.321 1.00 68.79 12 GLY C N 1
ATOM 2194 C CA . GLY C 1 12 ? 54.414 14.306 62.463 1.00 68.61 12 GLY C CA 1
ATOM 2195 C C . GLY C 1 12 ? 53.528 15.276 61.705 1.00 68.22 12 GLY C C 1
ATOM 2196 O O . GLY C 1 12 ? 54.036 16.201 61.047 1.00 66.11 12 GLY C O 1
ATOM 2197 N N . ASN C 1 13 ? 52.215 15.067 61.742 1.00 66.25 13 ASN C N 1
ATOM 2198 C CA . ASN C 1 13 ? 51.271 16.051 61.236 1.00 62.76 13 ASN C CA 1
ATOM 2199 C C . ASN C 1 13 ? 50.724 16.825 62.429 1.00 62.12 13 ASN C C 1
ATOM 2200 O O . ASN C 1 13 ? 50.223 16.225 63.390 1.00 64.03 13 ASN C O 1
ATOM 2205 N N . GLU C 1 14 ? 50.854 18.147 62.389 1.00 60.47 14 GLU C N 1
ATOM 2206 C CA . GLU C 1 14 ? 50.525 18.980 63.536 1.00 59.55 14 GLU C CA 1
ATOM 2207 C C . GLU C 1 14 ? 49.674 20.165 63.117 1.00 59.08 14 GLU C C 1
ATOM 2208 O O . GLU C 1 14 ? 49.862 20.730 62.035 1.00 61.00 14 GLU C O 1
ATOM 2214 N N . PHE C 1 15 ? 48.739 20.530 63.987 1.00 60.32 15 PHE C N 1
ATOM 2215 C CA . PHE C 1 15 ? 47.917 21.714 63.815 1.00 63.24 15 PHE C CA 1
ATOM 2216 C C . PHE C 1 15 ? 47.767 22.378 65.174 1.00 68.95 15 PHE C C 1
ATOM 2217 O O . PHE C 1 15 ? 48.078 21.789 66.214 1.00 63.74 15 PHE C O 1
ATOM 2225 N N . GLN C 1 16 ? 47.311 23.622 65.163 1.00 81.56 16 GLN C N 1
ATOM 2226 C CA . GLN C 1 16 ? 47.173 24.375 66.397 1.00 84.46 16 GLN C CA 1
ATOM 2227 C C . GLN C 1 16 ? 45.705 24.529 66.762 1.00 84.96 16 GLN C C 1
ATOM 2228 O O . GLN C 1 16 ? 44.835 24.581 65.893 1.00 87.66 16 GLN C O 1
ATOM 2234 N N . VAL C 1 17 ? 45.437 24.579 68.058 1.00 78.96 17 VAL C N 1
ATOM 2235 C CA . VAL C 1 17 ? 44.115 24.914 68.559 1.00 80.36 17 VAL C CA 1
ATOM 2236 C C . VAL C 1 17 ? 44.298 26.126 69.461 1.00 86.80 17 VAL C C 1
ATOM 2237 O O . VAL C 1 17 ? 45.394 26.689 69.529 1.00 90.13 17 VAL C O 1
ATOM 2241 N N . SER C 1 18 ? 43.239 26.544 70.150 1.00 85.00 18 SER C N 1
ATOM 2242 C CA . SER C 1 18 ? 43.346 27.624 71.122 1.00 93.99 18 SER C CA 1
ATOM 2243 C C . SER C 1 18 ? 42.307 27.409 72.210 1.00 96.42 18 SER C C 1
ATOM 2244 O O . SER C 1 18 ? 41.289 26.743 71.993 1.00 89.54 18 SER C O 1
ATOM 2247 N N . LEU C 1 19 ? 42.577 27.989 73.384 1.00 106.59 19 LEU C N 1
ATOM 2248 C CA . LEU C 1 19 ? 41.638 27.994 74.502 1.00 113.49 19 LEU C CA 1
ATOM 2249 C C . LEU C 1 19 ? 41.862 29.258 75.322 1.00 128.08 19 LEU C C 1
ATOM 2250 O O . LEU C 1 19 ? 42.785 30.038 75.061 1.00 126.76 19 LEU C O 1
ATOM 2255 N N . SER C 1 20 ? 41.004 29.453 76.328 1.00 146.72 20 SER C N 1
ATOM 2256 C CA . SER C 1 20 ? 41.090 30.637 77.178 1.00 152.85 20 SER C CA 1
ATOM 2257 C C . SER C 1 20 ? 40.354 30.399 78.493 1.00 152.37 20 SER C C 1
ATOM 2258 O O . SER C 1 20 ? 39.343 29.686 78.540 1.00 149.04 20 SER C O 1
ATOM 2261 N N . SER C 1 21 ? 40.899 31.001 79.559 1.00 142.83 21 SER C N 1
ATOM 2262 C CA . SER C 1 21 ? 40.291 31.089 80.897 1.00 136.53 21 SER C CA 1
ATOM 2263 C C . SER C 1 21 ? 40.072 29.682 81.448 1.00 135.93 21 SER C C 1
ATOM 2264 O O . SER C 1 21 ? 41.055 28.934 81.592 1.00 134.38 21 SER C O 1
ATOM 2267 N N . SER C 1 22 ? 38.848 29.291 81.808 1.00 133.32 22 SER C N 1
ATOM 2268 C CA . SER C 1 22 ? 38.577 27.908 82.196 1.00 131.15 22 SER C CA 1
ATOM 2269 C C . SER C 1 22 ? 38.503 27.054 80.931 1.00 126.75 22 SER C C 1
ATOM 2270 O O . SER C 1 22 ? 37.536 27.133 80.157 1.00 122.86 22 SER C O 1
ATOM 2273 N N . MET C 1 23 ? 39.540 26.242 80.731 1.00 124.76 23 MET C N 1
ATOM 2274 C CA . MET C 1 23 ? 39.752 25.417 79.548 1.00 110.87 23 MET C CA 1
ATOM 2275 C C . MET C 1 23 ? 39.620 23.963 79.981 1.00 100.41 23 MET C C 1
ATOM 2276 O O . MET C 1 23 ? 40.391 23.491 80.828 1.00 102.47 23 MET C O 1
ATOM 2281 N N . SER C 1 24 ? 38.647 23.259 79.431 1.00 93.43 24 SER C N 1
ATOM 2282 C CA . SER C 1 24 ? 38.405 21.883 79.833 1.00 87.96 24 SER C CA 1
ATOM 2283 C C . SER C 1 24 ? 38.803 20.896 78.734 1.00 88.53 24 SER C C 1
ATOM 2284 O O . SER C 1 24 ? 38.980 21.247 77.561 1.00 83.76 24 SER C O 1
ATOM 2287 N N . VAL C 1 25 ? 38.984 19.641 79.148 1.00 85.05 25 VAL C N 1
ATOM 2288 C CA . VAL C 1 25 ? 39.341 18.587 78.203 1.00 78.31 25 VAL C CA 1
ATOM 2289 C C . VAL C 1 25 ? 38.265 18.450 77.131 1.00 74.51 25 VAL C C 1
ATOM 2290 O O . VAL C 1 25 ? 38.562 18.139 75.973 1.00 71.48 25 VAL C O 1
ATOM 2294 N N . SER C 1 26 ? 37.002 18.688 77.491 1.00 76.97 26 SER C N 1
ATOM 2295 C CA . SER C 1 26 ? 35.929 18.595 76.505 1.00 73.77 26 SER C CA 1
ATOM 2296 C C . SER C 1 26 ? 36.000 19.744 75.508 1.00 73.30 26 SER C C 1
ATOM 2297 O O . SER C 1 26 ? 35.926 19.532 74.291 1.00 70.38 26 SER C O 1
ATOM 2300 N N . GLU C 1 27 ? 36.143 20.973 76.005 1.00 85.78 27 GLU C N 1
ATOM 2301 C CA . GLU C 1 27 ? 36.269 22.110 75.101 1.00 84.00 27 GLU C CA 1
ATOM 2302 C C . GLU C 1 27 ? 37.432 21.910 74.136 1.00 79.76 27 GLU C C 1
ATOM 2303 O O . GLU C 1 27 ? 37.357 22.341 72.984 1.00 80.73 27 GLU C O 1
ATOM 2309 N N . LEU C 1 28 ? 38.486 21.215 74.569 1.00 70.60 28 LEU C N 1
ATOM 2310 C CA . LEU C 1 28 ? 39.649 20.991 73.711 1.00 67.94 28 LEU C CA 1
ATOM 2311 C C . LEU C 1 28 ? 39.388 19.922 72.648 1.00 65.04 28 LEU C C 1
ATOM 2312 O O . LEU C 1 28 ? 39.784 20.093 71.485 1.00 61.45 28 LEU C O 1
ATOM 2317 N N . LYS C 1 29 ? 38.746 18.808 73.020 1.00 61.72 29 LYS C N 1
ATOM 2318 C CA . LYS C 1 29 ? 38.361 17.832 72.008 1.00 57.79 29 LYS C CA 1
ATOM 2319 C C . LYS C 1 29 ? 37.416 18.437 70.990 1.00 55.99 29 LYS C C 1
ATOM 2320 O O . LYS C 1 29 ? 37.464 18.072 69.811 1.00 53.24 29 LYS C O 1
ATOM 2326 N N . ALA C 1 30 ? 36.556 19.363 71.419 1.00 59.10 30 ALA C N 1
ATOM 2327 C CA . ALA C 1 30 ? 35.657 20.014 70.475 1.00 55.09 30 ALA C CA 1
ATOM 2328 C C . ALA C 1 30 ? 36.428 20.859 69.478 1.00 55.55 30 ALA C C 1
ATOM 2329 O O . ALA C 1 30 ? 36.070 20.907 68.295 1.00 57.08 30 ALA C O 1
ATOM 2331 N N . GLN C 1 31 ? 37.476 21.546 69.947 1.00 55.08 31 GLN C N 1
ATOM 2332 C CA . GLN C 1 31 ? 38.370 22.255 69.047 1.00 54.80 31 GLN C CA 1
ATOM 2333 C C . GLN C 1 31 ? 38.990 21.297 68.037 1.00 56.42 31 GLN C C 1
ATOM 2334 O O . GLN C 1 31 ? 39.030 21.587 66.831 1.00 55.96 31 GLN C O 1
ATOM 2340 N N . ILE C 1 32 ? 39.465 20.142 68.507 1.00 51.30 32 ILE C N 1
ATOM 2341 C CA . ILE C 1 32 ? 39.982 19.135 67.590 1.00 50.95 32 ILE C CA 1
ATOM 2342 C C . ILE C 1 32 ? 38.906 18.739 66.577 1.00 52.42 32 ILE C C 1
ATOM 2343 O O . ILE C 1 32 ? 39.154 18.691 65.364 1.00 49.32 32 ILE C O 1
ATOM 2348 N N . THR C 1 33 ? 37.686 18.481 67.058 1.00 51.82 33 THR C N 1
ATOM 2349 C CA . THR C 1 33 ? 36.581 18.159 66.158 1.00 51.12 33 THR C CA 1
ATOM 2350 C C . THR C 1 33 ? 36.421 19.215 65.067 1.00 48.78 33 THR C C 1
ATOM 2351 O O . THR C 1 33 ? 36.144 18.889 63.907 1.00 46.93 33 THR C O 1
ATOM 2355 N N . GLN C 1 34 ? 36.611 20.484 65.409 1.00 50.06 34 GLN C N 1
ATOM 2356 C CA . GLN C 1 34 ? 36.487 21.513 64.385 1.00 53.69 34 GLN C CA 1
ATOM 2357 C C . GLN C 1 34 ? 37.643 21.489 63.378 1.00 51.84 34 GLN C C 1
ATOM 2358 O O . GLN C 1 34 ? 37.482 21.986 62.257 1.00 48.98 34 GLN C O 1
ATOM 2364 N N . LYS C 1 35 ? 38.792 20.913 63.734 1.00 50.33 35 LYS C N 1
ATOM 2365 C CA . LYS C 1 35 ? 39.942 20.927 62.844 1.00 47.91 35 LYS C CA 1
ATOM 2366 C C . LYS C 1 35 ? 40.070 19.674 61.973 1.00 46.96 35 LYS C C 1
ATOM 2367 O O . LYS C 1 35 ? 40.640 19.752 60.879 1.00 46.88 35 LYS C O 1
ATOM 2373 N N . ILE C 1 36 ? 39.569 18.519 62.404 1.00 46.83 36 ILE C N 1
ATOM 2374 C CA . ILE C 1 36 ? 39.785 17.301 61.633 1.00 44.01 36 ILE C CA 1
ATOM 2375 C C . ILE C 1 36 ? 38.565 16.400 61.668 1.00 42.06 36 ILE C C 1
ATOM 2376 O O . ILE C 1 36 ? 38.663 15.212 61.349 1.00 45.14 36 ILE C O 1
ATOM 2381 N N . GLY C 1 37 ? 37.415 16.958 62.040 1.00 43.56 37 GLY C N 1
ATOM 2382 C CA . GLY C 1 37 ? 36.150 16.245 62.022 1.00 44.94 37 GLY C CA 1
ATOM 2383 C C . GLY C 1 37 ? 36.158 14.829 62.583 1.00 48.39 37 GLY C C 1
ATOM 2384 O O . GLY C 1 37 ? 35.700 13.897 61.915 1.00 51.55 37 GLY C O 1
ATOM 2385 N N . VAL C 1 38 ? 36.675 14.661 63.802 1.00 47.72 38 VAL C N 1
ATOM 2386 C CA . VAL C 1 38 ? 36.704 13.394 64.532 1.00 48.32 38 VAL C CA 1
ATOM 2387 C C . VAL C 1 38 ? 35.926 13.585 65.826 1.00 47.90 38 VAL C C 1
ATOM 2388 O O . VAL C 1 38 ? 36.106 14.600 66.512 1.00 49.86 38 VAL C O 1
ATOM 2392 N N . HIS C 1 39 ? 35.060 12.620 66.160 1.00 49.17 39 HIS C N 1
ATOM 2393 C CA . HIS C 1 39 ? 34.247 12.742 67.369 1.00 47.98 39 HIS C CA 1
ATOM 2394 C C . HIS C 1 39 ? 35.125 12.723 68.604 1.00 49.32 39 HIS C C 1
ATOM 2395 O O . HIS C 1 39 ? 36.156 12.046 68.645 1.00 49.27 39 HIS C O 1
ATOM 2402 N N . ALA C 1 40 ? 34.680 13.458 69.629 1.00 51.73 40 ALA C N 1
ATOM 2403 C CA . ALA C 1 40 ? 35.415 13.510 70.893 1.00 50.66 40 ALA C CA 1
ATOM 2404 C C . ALA C 1 40 ? 35.742 12.117 71.418 1.00 49.41 40 ALA C C 1
ATOM 2405 O O . ALA C 1 40 ? 36.870 11.865 71.864 1.00 49.25 40 ALA C O 1
ATOM 2407 N N . PHE C 1 41 ? 34.778 11.188 71.351 1.00 46.63 41 PHE C N 1
ATOM 2408 C CA . PHE C 1 41 ? 35.000 9.847 71.895 1.00 49.66 41 PHE C CA 1
ATOM 2409 C C . PHE C 1 41 ? 36.074 9.066 71.142 1.00 52.71 41 PHE C C 1
ATOM 2410 O O . PHE C 1 41 ? 36.555 8.052 71.655 1.00 54.70 41 PHE C O 1
ATOM 2418 N N . GLN C 1 42 ? 36.485 9.512 69.963 1.00 53.79 42 GLN C N 1
ATOM 2419 C CA . GLN C 1 42 ? 37.526 8.810 69.236 1.00 54.62 42 GLN C CA 1
ATOM 2420 C C . GLN C 1 42 ? 38.915 9.376 69.501 1.00 58.32 42 GLN C C 1
ATOM 2421 O O . GLN C 1 42 ? 39.898 8.820 69.007 1.00 62.88 42 GLN C O 1
ATOM 2427 N N . GLN C 1 43 ? 39.027 10.445 70.281 1.00 55.32 43 GLN C N 1
ATOM 2428 C CA . GLN C 1 43 ? 40.298 11.122 70.491 1.00 55.61 43 GLN C CA 1
ATOM 2429 C C . GLN C 1 43 ? 40.968 10.576 71.740 1.00 57.80 43 GLN C C 1
ATOM 2430 O O . GLN C 1 43 ? 40.483 10.783 72.855 1.00 61.81 43 GLN C O 1
ATOM 2436 N N . ARG C 1 44 ? 42.087 9.894 71.555 1.00 57.60 44 ARG C N 1
ATOM 2437 C CA . ARG C 1 44 ? 42.932 9.464 72.659 1.00 59.93 44 ARG C CA 1
ATOM 2438 C C . ARG C 1 44 ? 44.035 10.504 72.755 1.00 61.16 44 ARG C C 1
ATOM 2439 O O . ARG C 1 44 ? 44.975 10.498 71.956 1.00 64.54 44 ARG C O 1
ATOM 2447 N N . LEU C 1 45 ? 43.912 11.418 73.713 1.00 63.71 45 LEU C N 1
ATOM 2448 C CA . LEU C 1 45 ? 44.929 12.446 73.912 1.00 66.02 45 LEU C CA 1
ATOM 2449 C C . LEU C 1 45 ? 45.917 12.021 74.997 1.00 69.61 45 LEU C C 1
ATOM 2450 O O . LEU C 1 45 ? 45.599 11.218 75.877 1.00 74.81 45 LEU C O 1
ATOM 2455 N N . ALA C 1 46 ? 47.126 12.584 74.935 1.00 75.26 46 ALA C N 1
ATOM 2456 C CA . ALA C 1 46 ? 48.183 12.314 75.905 1.00 76.64 46 ALA C CA 1
ATOM 2457 C C . ALA C 1 46 ? 49.102 13.522 75.966 1.00 80.15 46 ALA C C 1
ATOM 2458 O O . ALA C 1 46 ? 49.227 14.261 74.988 1.00 80.88 46 ALA C O 1
ATOM 2460 N N . VAL C 1 47 ? 49.754 13.722 77.114 1.00 83.21 47 VAL C N 1
ATOM 2461 C CA . VAL C 1 47 ? 50.636 14.879 77.266 1.00 90.49 47 VAL C CA 1
ATOM 2462 C C . VAL C 1 47 ? 51.899 14.687 76.432 1.00 94.69 47 VAL C C 1
ATOM 2463 O O . VAL C 1 47 ? 52.466 13.586 76.366 1.00 95.61 47 VAL C O 1
ATOM 2467 N N . HIS C 1 48 ? 52.339 15.758 75.771 1.00 104.83 48 HIS C N 1
ATOM 2468 C CA . HIS C 1 48 ? 53.672 15.552 75.223 1.00 107.61 48 HIS C CA 1
ATOM 2469 C C . HIS C 1 48 ? 54.715 16.250 76.093 1.00 114.15 48 HIS C C 1
ATOM 2470 O O . HIS C 1 48 ? 54.483 17.377 76.556 1.00 114.02 48 HIS C O 1
ATOM 2477 N N . PRO C 1 49 ? 55.901 15.640 76.320 1.00 115.50 49 PRO C N 1
ATOM 2478 C CA . PRO C 1 49 ? 56.425 14.396 75.732 1.00 112.46 49 PRO C CA 1
ATOM 2479 C C . PRO C 1 49 ? 56.399 13.161 76.635 1.00 101.61 49 PRO C C 1
ATOM 2480 O O . PRO C 1 49 ? 57.115 12.208 76.369 1.00 97.81 49 PRO C O 1
ATOM 2484 N N . SER C 1 50 ? 55.583 13.121 77.683 1.00 103.08 50 SER C N 1
ATOM 2485 C CA . SER C 1 50 ? 55.522 11.961 78.564 1.00 96.22 50 SER C CA 1
ATOM 2486 C C . SER C 1 50 ? 54.510 10.898 78.129 1.00 93.04 50 SER C C 1
ATOM 2487 O O . SER C 1 50 ? 54.506 9.810 78.710 1.00 92.13 50 SER C O 1
ATOM 2490 N N . GLY C 1 51 ? 53.668 11.165 77.128 1.00 90.33 51 GLY C N 1
ATOM 2491 C CA . GLY C 1 51 ? 52.681 10.187 76.699 1.00 87.42 51 GLY C CA 1
ATOM 2492 C C . GLY C 1 51 ? 51.654 9.816 77.754 1.00 93.97 51 GLY C C 1
ATOM 2493 O O . GLY C 1 51 ? 51.029 8.749 77.665 1.00 90.69 51 GLY C O 1
ATOM 2494 N N . VAL C 1 52 ? 51.456 10.680 78.751 1.00 94.28 52 VAL C N 1
ATOM 2495 C CA . VAL C 1 52 ? 50.561 10.431 79.882 1.00 88.81 52 VAL C CA 1
ATOM 2496 C C . VAL C 1 52 ? 49.147 10.867 79.506 1.00 84.36 52 VAL C C 1
ATOM 2497 O O . VAL C 1 52 ? 48.919 12.042 79.202 1.00 84.54 52 VAL C O 1
ATOM 2501 N N . ALA C 1 53 ? 48.189 9.939 79.547 1.00 88.08 53 ALA C N 1
ATOM 2502 C CA . ALA C 1 53 ? 46.809 10.287 79.212 1.00 84.06 53 ALA C CA 1
ATOM 2503 C C . ALA C 1 53 ? 46.273 11.346 80.174 1.00 88.49 53 ALA C C 1
ATOM 2504 O O . ALA C 1 53 ? 46.729 11.472 81.319 1.00 90.30 53 ALA C O 1
ATOM 2506 N N . LEU C 1 54 ? 45.294 12.114 79.696 1.00 84.28 54 LEU C N 1
ATOM 2507 C CA . LEU C 1 54 ? 44.860 13.323 80.384 1.00 90.39 54 LEU C CA 1
ATOM 2508 C C . LEU C 1 54 ? 43.817 13.017 81.445 1.00 97.60 54 LEU C C 1
ATOM 2509 O O . LEU C 1 54 ? 43.064 12.045 81.356 1.00 99.99 54 LEU C O 1
ATOM 2514 N N . GLN C 1 55 ? 43.765 13.887 82.446 1.00 108.64 55 GLN C N 1
ATOM 2515 C CA . GLN C 1 55 ? 42.707 13.855 83.445 1.00 110.84 55 GLN C CA 1
ATOM 2516 C C . GLN C 1 55 ? 41.479 14.511 82.840 1.00 112.12 55 GLN C C 1
ATOM 2517 O O . GLN C 1 55 ? 41.470 15.728 82.619 1.00 112.21 55 GLN C O 1
ATOM 2523 N N . ASP C 1 56 ? 40.451 13.706 82.560 1.00 100.01 56 ASP C N 1
ATOM 2524 C CA . ASP C 1 56 ? 39.262 14.232 81.900 1.00 96.56 56 ASP C CA 1
ATOM 2525 C C . ASP C 1 56 ? 38.615 15.343 82.705 1.00 97.79 56 ASP C C 1
ATOM 2526 O O . ASP C 1 56 ? 38.100 16.314 82.134 1.00 97.65 56 ASP C O 1
ATOM 2531 N N . ARG C 1 57 ? 38.636 15.223 84.031 1.00 97.29 57 ARG C N 1
ATOM 2532 C CA . ARG C 1 57 ? 37.875 16.108 84.895 1.00 92.49 57 ARG C CA 1
ATOM 2533 C C . ARG C 1 57 ? 38.761 17.083 85.654 1.00 92.77 57 ARG C C 1
ATOM 2534 O O . ARG C 1 57 ? 38.438 17.446 86.785 1.00 99.63 57 ARG C O 1
ATOM 2536 N N . VAL C 1 58 ? 39.883 17.506 85.080 1.00 95.38 58 VAL C N 1
ATOM 2537 C CA . VAL C 1 58 ? 40.641 18.611 85.673 1.00 96.87 58 VAL C CA 1
ATOM 2538 C C . VAL C 1 58 ? 41.114 19.552 84.586 1.00 100.06 58 VAL C C 1
ATOM 2539 O O . VAL C 1 58 ? 41.200 19.172 83.398 1.00 99.82 58 VAL C O 1
ATOM 2543 N N . PRO C 1 59 ? 41.413 20.811 84.932 1.00 100.24 59 PRO C N 1
ATOM 2544 C CA . PRO C 1 59 ? 41.780 21.807 83.918 1.00 104.12 59 PRO C CA 1
ATOM 2545 C C . PRO C 1 59 ? 43.035 21.431 83.140 1.00 104.35 59 PRO C C 1
ATOM 2546 O O . PRO C 1 59 ? 43.872 20.648 83.595 1.00 102.92 59 PRO C O 1
ATOM 2550 N N . LEU C 1 60 ? 43.170 22.030 81.950 1.00 107.72 60 LEU C N 1
ATOM 2551 C CA . LEU C 1 60 ? 44.346 21.765 81.123 1.00 109.81 60 LEU C CA 1
ATOM 2552 C C . LEU C 1 60 ? 45.619 22.316 81.761 1.00 112.00 60 LEU C C 1
ATOM 2553 O O . LEU C 1 60 ? 46.652 21.637 81.775 1.00 111.43 60 LEU C O 1
ATOM 2558 N N . ALA C 1 61 ? 45.567 23.537 82.304 1.00 111.32 61 ALA C N 1
ATOM 2559 C CA . ALA C 1 61 ? 46.746 24.126 82.931 1.00 109.20 61 ALA C CA 1
ATOM 2560 C C . ALA C 1 61 ? 47.133 23.436 84.239 1.00 108.16 61 ALA C C 1
ATOM 2561 O O . ALA C 1 61 ? 48.221 23.706 84.767 1.00 106.88 61 ALA C O 1
ATOM 2563 N N . SER C 1 62 ? 46.289 22.539 84.756 1.00 106.67 62 SER C N 1
ATOM 2564 C CA . SER C 1 62 ? 46.603 21.776 85.962 1.00 104.19 62 SER C CA 1
ATOM 2565 C C . SER C 1 62 ? 47.407 20.508 85.676 1.00 103.08 62 SER C C 1
ATOM 2566 O O . SER C 1 62 ? 48.171 20.061 86.543 1.00 98.26 62 SER C O 1
ATOM 2569 N N . GLN C 1 63 ? 47.249 19.912 84.491 1.00 104.59 63 GLN C N 1
ATOM 2570 C CA . GLN C 1 63 ? 48.039 18.751 84.076 1.00 101.47 63 GLN C CA 1
ATOM 2571 C C . GLN C 1 63 ? 49.209 19.153 83.184 1.00 102.98 63 GLN C C 1
ATOM 2572 O O . GLN C 1 63 ? 49.527 18.467 82.205 1.00 99.26 63 GLN C O 1
ATOM 2578 N N . GLY C 1 64 ? 49.863 20.268 83.512 1.00 101.51 64 GLY C N 1
ATOM 2579 C CA . GLY C 1 64 ? 51.056 20.684 82.807 1.00 103.84 64 GLY C CA 1
ATOM 2580 C C . GLY C 1 64 ? 50.838 21.105 81.373 1.00 107.39 64 GLY C C 1
ATOM 2581 O O . GLY C 1 64 ? 51.801 21.145 80.602 1.00 109.09 64 GLY C O 1
ATOM 2582 N N . LEU C 1 65 ? 49.599 21.416 80.983 1.00 109.96 65 LEU C N 1
ATOM 2583 C CA . LEU C 1 65 ? 49.299 21.868 79.623 1.00 112.66 65 LEU C CA 1
ATOM 2584 C C . LEU C 1 65 ? 49.141 23.386 79.641 1.00 116.04 65 LEU C C 1
ATOM 2585 O O . LEU C 1 65 ? 48.035 23.934 79.655 1.00 118.05 65 LEU C O 1
ATOM 2590 N N . GLY C 1 66 ? 50.278 24.070 79.646 1.00 113.90 66 GLY C N 1
ATOM 2591 C CA . GLY C 1 66 ? 50.278 25.506 79.639 1.00 116.65 66 GLY C CA 1
ATOM 2592 C C . GLY C 1 66 ? 50.046 26.046 78.246 1.00 119.35 66 GLY C C 1
ATOM 2593 O O . GLY C 1 66 ? 49.665 25.316 77.325 1.00 116.77 66 GLY C O 1
ATOM 2594 N N . PRO C 1 67 ? 50.260 27.350 78.069 1.00 119.32 67 PRO C N 1
ATOM 2595 C CA . PRO C 1 67 ? 50.212 27.927 76.717 1.00 117.59 67 PRO C CA 1
ATOM 2596 C C . PRO C 1 67 ? 51.432 27.500 75.913 1.00 114.67 67 PRO C C 1
ATOM 2597 O O . PRO C 1 67 ? 52.567 27.576 76.389 1.00 114.42 67 PRO C O 1
ATOM 2601 N N . GLY C 1 68 ? 51.189 27.036 74.692 1.00 110.18 68 GLY C N 1
ATOM 2602 C CA . GLY C 1 68 ? 52.278 26.622 73.826 1.00 107.72 68 GLY C CA 1
ATOM 2603 C C . GLY C 1 68 ? 52.924 25.310 74.214 1.00 105.26 68 GLY C C 1
ATOM 2604 O O . GLY C 1 68 ? 54.147 25.163 74.081 1.00 101.86 68 GLY C O 1
ATOM 2605 N N . SER C 1 69 ? 52.136 24.360 74.712 1.00 104.56 69 SER C N 1
ATOM 2606 C CA . SER C 1 69 ? 52.587 23.001 74.956 1.00 101.68 69 SER C CA 1
ATOM 2607 C C . SER C 1 69 ? 52.214 22.149 73.747 1.00 95.95 69 SER C C 1
ATOM 2608 O O . SER C 1 69 ? 51.765 22.657 72.716 1.00 93.65 69 SER C O 1
ATOM 2611 N N . THR C 1 70 ? 52.379 20.838 73.870 1.00 92.23 70 THR C N 1
ATOM 2612 C CA . THR C 1 70 ? 51.988 19.920 72.811 1.00 85.98 70 THR C CA 1
ATOM 2613 C C . THR C 1 70 ? 51.231 18.748 73.423 1.00 87.00 70 THR C C 1
ATOM 2614 O O . THR C 1 70 ? 51.554 18.290 74.527 1.00 87.84 70 THR C O 1
ATOM 2618 N N . VAL C 1 71 ? 50.204 18.289 72.713 1.00 78.41 71 VAL C N 1
ATOM 2619 C CA . VAL C 1 71 ? 49.424 17.121 73.098 1.00 75.30 71 VAL C CA 1
ATOM 2620 C C . VAL C 1 71 ? 49.478 16.113 71.955 1.00 72.77 71 VAL C C 1
ATOM 2621 O O . VAL C 1 71 ? 49.293 16.482 70.788 1.00 70.02 71 VAL C O 1
ATOM 2625 N N . LEU C 1 72 ? 49.764 14.853 72.283 1.00 71.84 72 LEU C N 1
ATOM 2626 C CA . LEU C 1 72 ? 49.658 13.781 71.304 1.00 67.07 72 LEU C CA 1
ATOM 2627 C C . LEU C 1 72 ? 48.203 13.370 71.128 1.00 66.15 72 LEU C C 1
ATOM 2628 O O . LEU C 1 72 ? 47.432 13.318 72.092 1.00 66.12 72 LEU C O 1
ATOM 2633 N N . LEU C 1 73 ? 47.832 13.074 69.882 1.00 64.14 73 LEU C N 1
ATOM 2634 C CA . LEU C 1 73 ? 46.463 12.728 69.511 1.00 61.64 73 LEU C CA 1
ATOM 2635 C C . LEU C 1 73 ? 46.504 11.445 68.698 1.00 61.11 73 LEU C C 1
ATOM 2636 O O . LEU C 1 73 ? 46.978 11.448 67.556 1.00 63.11 73 LEU C O 1
ATOM 2641 N N . VAL C 1 74 ? 46.003 10.358 69.270 1.00 57.60 74 VAL C N 1
ATOM 2642 C CA . VAL C 1 74 ? 45.762 9.134 68.520 1.00 61.24 74 VAL C CA 1
ATOM 2643 C C . VAL C 1 74 ? 44.283 9.067 68.187 1.00 62.85 74 VAL C C 1
ATOM 2644 O O . VAL C 1 74 ? 43.433 9.159 69.077 1.00 60.97 74 VAL C O 1
ATOM 2648 N N . VAL C 1 75 ? 43.972 8.930 66.905 1.00 66.38 75 VAL C N 1
ATOM 2649 C CA . VAL C 1 75 ? 42.593 8.878 66.433 1.00 66.24 75 VAL C CA 1
ATOM 2650 C C . VAL C 1 75 ? 42.219 7.409 66.266 1.00 67.39 75 VAL C C 1
ATOM 2651 O O . VAL C 1 75 ? 42.810 6.690 65.453 1.00 68.14 75 VAL C O 1
ATOM 2655 N N . ASP C 1 76 ? 41.263 6.955 67.068 1.00 77.00 76 ASP C N 1
ATOM 2656 C CA . ASP C 1 76 ? 40.789 5.574 67.075 1.00 77.49 76 ASP C CA 1
ATOM 2657 C C . ASP C 1 76 ? 39.341 5.584 66.603 1.00 77.59 76 ASP C C 1
ATOM 2658 O O . ASP C 1 76 ? 38.451 5.981 67.359 1.00 78.74 76 ASP C O 1
ATOM 2663 N N . LYS C 1 77 ? 39.105 5.148 65.359 1.00 72.23 77 LYS C N 1
ATOM 2664 C CA . LYS C 1 77 ? 37.771 5.267 64.768 1.00 71.24 77 LYS C CA 1
ATOM 2665 C C . LYS C 1 77 ? 36.713 4.544 65.592 1.00 71.18 77 LYS C C 1
ATOM 2666 O O . LYS C 1 77 ? 35.532 4.890 65.497 1.00 67.36 77 LYS C O 1
ATOM 2672 N N . SER C 1 78 ? 37.108 3.577 66.424 1.00 74.51 78 SER C N 1
ATOM 2673 C CA . SER C 1 78 ? 36.177 2.860 67.292 1.00 75.30 78 SER C CA 1
ATOM 2674 C C . SER C 1 78 ? 35.081 2.212 66.448 1.00 71.58 78 SER C C 1
ATOM 2675 O O . SER C 1 78 ? 33.893 2.497 66.570 1.00 69.73 78 SER C O 1
ATOM 2678 N N . ASP C 1 79 ? 35.518 1.330 65.576 1.00 71.38 79 ASP C N 1
ATOM 2679 C CA . ASP C 1 79 ? 34.672 0.791 64.532 1.00 73.67 79 ASP C CA 1
ATOM 2680 C C . ASP C 1 79 ? 34.113 -0.586 64.854 1.00 70.03 79 ASP C C 1
ATOM 2681 O O . ASP C 1 79 ? 33.182 -1.030 64.181 1.00 68.72 79 ASP C O 1
ATOM 2686 N N . GLU C 1 80 ? 34.663 -1.261 65.840 1.00 74.02 80 GLU C N 1
ATOM 2687 C CA . GLU C 1 80 ? 34.355 -2.658 66.064 1.00 71.74 80 GLU C CA 1
ATOM 2688 C C . GLU C 1 80 ? 32.896 -2.820 66.493 1.00 71.31 80 GLU C C 1
ATOM 2689 O O . GLU C 1 80 ? 32.424 -2.094 67.374 1.00 71.34 80 GLU C O 1
ATOM 2695 N N . PRO C 1 81 ? 32.142 -3.720 65.875 1.00 64.96 81 PRO C N 1
ATOM 2696 C CA . PRO C 1 81 ? 30.727 -3.859 66.232 1.00 57.90 81 PRO C CA 1
ATOM 2697 C C . PRO C 1 81 ? 30.533 -4.394 67.640 1.00 57.38 81 PRO C C 1
ATOM 2698 O O . PRO C 1 81 ? 31.328 -5.183 68.156 1.00 58.40 81 PRO C O 1
ATOM 2702 N N . LEU C 1 82 ? 29.442 -3.965 68.262 1.00 54.66 82 LEU C N 1
ATOM 2703 C CA . LEU C 1 82 ? 29.043 -4.485 69.560 1.00 50.16 82 LEU C CA 1
ATOM 2704 C C . LEU C 1 82 ? 27.549 -4.733 69.530 1.00 48.70 82 LEU C C 1
ATOM 2705 O O . LEU C 1 82 ? 26.816 -4.105 68.759 1.00 46.77 82 LEU C O 1
ATOM 2710 N N . SER C 1 83 ? 27.099 -5.657 70.382 1.00 46.58 83 SER C N 1
ATOM 2711 C CA . SER C 1 83 ? 25.674 -5.833 70.626 1.00 43.83 83 SER C CA 1
ATOM 2712 C C . SER C 1 83 ? 25.240 -4.924 71.772 1.00 49.29 83 SER C C 1
ATOM 2713 O O . SER C 1 83 ? 25.817 -4.960 72.861 1.00 46.54 83 SER C O 1
ATOM 2716 N N . ILE C 1 84 ? 24.230 -4.104 71.520 1.00 48.12 84 ILE C N 1
ATOM 2717 C CA . ILE C 1 84 ? 23.524 -3.414 72.575 1.00 45.88 84 ILE C CA 1
ATOM 2718 C C . ILE C 1 84 ? 22.162 -4.080 72.760 1.00 46.97 84 ILE C C 1
ATOM 2719 O O . ILE C 1 84 ? 21.732 -4.918 71.966 1.00 47.25 84 ILE C O 1
ATOM 2724 N N . LEU C 1 85 ? 21.491 -3.706 73.839 1.00 46.91 85 LEU C N 1
ATOM 2725 C CA . LEU C 1 85 ? 20.156 -4.178 74.148 1.00 45.79 85 LEU C CA 1
ATOM 2726 C C . LEU C 1 85 ? 19.197 -3.023 73.929 1.00 44.55 85 LEU C C 1
ATOM 2727 O O . LEU C 1 85 ? 19.502 -1.894 74.316 1.00 44.96 85 LEU C O 1
ATOM 2732 N N . VAL C 1 86 ? 18.061 -3.285 73.291 1.00 43.41 86 VAL C N 1
ATOM 2733 C CA . VAL C 1 86 ? 17.007 -2.286 73.180 1.00 46.02 86 VAL C CA 1
ATOM 2734 C C . VAL C 1 86 ? 15.763 -2.836 73.829 1.00 48.37 86 VAL C C 1
ATOM 2735 O O . VAL C 1 86 ? 15.305 -3.929 73.470 1.00 48.40 86 VAL C O 1
ATOM 2739 N N . ARG C 1 87 ? 15.221 -2.078 74.779 1.00 50.28 87 ARG C N 1
ATOM 2740 C CA . ARG C 1 87 ? 13.972 -2.407 75.452 1.00 51.84 87 ARG C CA 1
ATOM 2741 C C . ARG C 1 87 ? 12.883 -1.520 74.872 1.00 50.80 87 ARG C C 1
ATOM 2742 O O . ARG C 1 87 ? 12.947 -0.294 75.008 1.00 48.54 87 ARG C O 1
ATOM 2750 N N . ASN C 1 88 ? 11.908 -2.135 74.204 1.00 53.31 88 ASN C N 1
ATOM 2751 C CA . ASN C 1 88 ? 10.871 -1.372 73.525 1.00 55.32 88 ASN C CA 1
ATOM 2752 C C . ASN C 1 88 ? 9.852 -0.832 74.528 1.00 56.44 88 ASN C C 1
ATOM 2753 O O . ASN C 1 88 ? 9.898 -1.125 75.727 1.00 55.67 88 ASN C O 1
ATOM 2758 N N . ASN C 1 89 ? 8.905 -0.040 74.015 1.00 56.58 89 ASN C N 1
ATOM 2759 C CA . ASN C 1 89 ? 7.920 0.636 74.849 1.00 57.31 89 ASN C CA 1
ATOM 2760 C C . ASN C 1 89 ? 6.961 -0.333 75.525 1.00 58.40 89 ASN C C 1
ATOM 2761 O O . ASN C 1 89 ? 6.236 0.075 76.439 1.00 56.34 89 ASN C O 1
ATOM 2766 N N . LYS C 1 90 ? 6.914 -1.587 75.083 1.00 59.67 90 LYS C N 1
ATOM 2767 C CA . LYS C 1 90 ? 6.170 -2.631 75.776 1.00 61.42 90 LYS C CA 1
ATOM 2768 C C . LYS C 1 90 ? 7.018 -3.380 76.795 1.00 62.37 90 LYS C C 1
ATOM 2769 O O . LYS C 1 90 ? 6.515 -4.311 77.436 1.00 65.43 90 LYS C O 1
ATOM 2775 N N . GLY C 1 91 ? 8.287 -3.009 76.948 1.00 60.64 91 GLY C N 1
ATOM 2776 C CA . GLY C 1 91 ? 9.130 -3.563 77.981 1.00 57.77 91 GLY C CA 1
ATOM 2777 C C . GLY C 1 91 ? 9.882 -4.825 77.620 1.00 58.81 91 GLY C C 1
ATOM 2778 O O . GLY C 1 91 ? 10.469 -5.442 78.517 1.00 60.08 91 GLY C O 1
ATOM 2779 N N . ARG C 1 92 ? 9.892 -5.230 76.350 1.00 56.48 92 ARG C N 1
ATOM 2780 C CA . ARG C 1 92 ? 10.585 -6.441 75.928 1.00 55.71 92 ARG C CA 1
ATOM 2781 C C . ARG C 1 92 ? 11.954 -6.071 75.366 1.00 53.30 92 ARG C C 1
ATOM 2782 O O . ARG C 1 92 ? 12.104 -5.042 74.699 1.00 53.08 92 ARG C O 1
ATOM 2790 N N . SER C 1 93 ? 12.951 -6.913 75.639 1.00 50.42 93 SER C N 1
ATOM 2791 C CA . SER C 1 93 ? 14.337 -6.651 75.272 1.00 49.15 93 SER C CA 1
ATOM 2792 C C . SER C 1 93 ? 14.839 -7.601 74.191 1.00 49.88 93 SER C C 1
ATOM 2793 O O . SER C 1 93 ? 14.415 -8.756 74.098 1.00 52.77 93 SER C O 1
ATOM 2796 N N . SER C 1 94 ? 15.761 -7.097 73.375 1.00 50.39 94 SER C N 1
ATOM 2797 C CA . SER C 1 94 ? 16.436 -7.896 72.354 1.00 49.32 94 SER C CA 1
ATOM 2798 C C . SER C 1 94 ? 17.711 -7.164 71.964 1.00 45.88 94 SER C C 1
ATOM 2799 O O . SER C 1 94 ? 17.857 -5.967 72.207 1.00 47.22 94 SER C O 1
ATOM 2802 N N . THR C 1 95 ? 18.636 -7.888 71.370 1.00 45.07 95 THR C N 1
ATOM 2803 C CA . THR C 1 95 ? 19.927 -7.283 71.098 1.00 45.22 95 THR C CA 1
ATOM 2804 C C . THR C 1 95 ? 19.934 -6.614 69.717 1.00 48.22 95 THR C C 1
ATOM 2805 O O . THR C 1 95 ? 19.126 -6.929 68.845 1.00 47.55 95 THR C O 1
ATOM 2809 N N . TYR C 1 96 ? 20.834 -5.648 69.541 1.00 45.51 96 TYR C N 1
ATOM 2810 C CA . TYR C 1 96 ? 21.064 -5.022 68.248 1.00 44.74 96 TYR C CA 1
ATOM 2811 C C . TYR C 1 96 ? 22.561 -4.866 68.054 1.00 48.18 96 TYR C C 1
ATOM 2812 O O . TYR C 1 96 ? 23.263 -4.393 68.955 1.00 45.81 96 TYR C O 1
ATOM 2821 N N . GLU C 1 97 ? 23.051 -5.266 66.885 1.00 47.69 97 GLU C N 1
ATOM 2822 C CA . GLU C 1 97 ? 24.419 -4.946 66.535 1.00 46.61 97 GLU C CA 1
ATOM 2823 C C . GLU C 1 97 ? 24.514 -3.493 66.084 1.00 47.87 97 GLU C C 1
ATOM 2824 O O . GLU C 1 97 ? 23.653 -2.986 65.360 1.00 46.11 97 GLU C O 1
ATOM 2830 N N . VAL C 1 98 ? 25.555 -2.808 66.553 1.00 49.77 98 VAL C N 1
ATOM 2831 C CA . VAL C 1 98 ? 25.775 -1.403 66.255 1.00 47.99 98 VAL C CA 1
ATOM 2832 C C . VAL C 1 98 ? 27.273 -1.164 66.144 1.00 48.96 98 VAL C C 1
ATOM 2833 O O . VAL C 1 98 ? 28.091 -1.997 66.533 1.00 50.41 98 VAL C O 1
ATOM 2837 N N . ARG C 1 99 ? 27.616 -0.006 65.600 1.00 50.69 99 ARG C N 1
ATOM 2838 C CA . ARG C 1 99 ? 28.938 0.586 65.709 1.00 52.07 99 ARG C CA 1
ATOM 2839 C C . ARG C 1 99 ? 28.799 1.873 66.516 1.00 52.79 99 ARG C C 1
ATOM 2840 O O . ARG C 1 99 ? 27.756 2.539 66.474 1.00 50.69 99 ARG C O 1
ATOM 2848 N N . LEU C 1 100 ? 29.843 2.213 67.280 1.00 54.99 100 LEU C N 1
ATOM 2849 C CA . LEU C 1 100 ? 29.800 3.458 68.046 1.00 49.30 100 LEU C CA 1
ATOM 2850 C C . LEU C 1 100 ? 29.820 4.680 67.155 1.00 47.78 100 LEU C C 1
ATOM 2851 O O . LEU C 1 100 ? 29.397 5.753 67.585 1.00 48.61 100 LEU C O 1
ATOM 2856 N N . THR C 1 101 ? 30.296 4.538 65.923 1.00 53.59 101 THR C N 1
ATOM 2857 C CA . THR C 1 101 ? 30.338 5.651 64.986 1.00 53.46 101 THR C CA 1
ATOM 2858 C C . THR C 1 101 ? 29.015 5.894 64.278 1.00 53.63 101 THR C C 1
ATOM 2859 O O . THR C 1 101 ? 28.897 6.899 63.570 1.00 54.32 101 THR C O 1
ATOM 2863 N N . GLN C 1 102 ? 28.025 5.016 64.450 1.00 50.87 102 GLN C N 1
ATOM 2864 C CA . GLN C 1 102 ? 26.732 5.203 63.812 1.00 49.92 102 GLN C CA 1
ATOM 2865 C C . GLN C 1 102 ? 25.899 6.219 64.571 1.00 51.70 102 GLN C C 1
ATOM 2866 O O . GLN C 1 102 ? 26.061 6.413 65.786 1.00 49.98 102 GLN C O 1
ATOM 2872 N N . THR C 1 103 ? 24.999 6.877 63.845 1.00 49.93 103 THR C N 1
ATOM 2873 C CA . THR C 1 103 ? 24.158 7.855 64.516 1.00 52.88 103 THR C CA 1
ATOM 2874 C C . THR C 1 103 ? 23.032 7.185 65.307 1.00 52.67 103 THR C C 1
ATOM 2875 O O . THR C 1 103 ? 22.638 6.036 65.060 1.00 50.79 103 THR C O 1
ATOM 2879 N N . VAL C 1 104 ? 22.520 7.937 66.281 1.00 51.00 104 VAL C N 1
ATOM 2880 C CA . VAL C 1 104 ? 21.296 7.548 66.971 1.00 51.45 104 VAL C CA 1
ATOM 2881 C C . VAL C 1 104 ? 20.147 7.394 65.980 1.00 50.99 104 VAL C C 1
ATOM 2882 O O . VAL C 1 104 ? 19.319 6.483 66.103 1.00 49.08 104 VAL C O 1
ATOM 2886 N N . ALA C 1 105 ? 20.083 8.270 64.971 1.00 53.15 105 ALA C N 1
ATOM 2887 C CA . ALA C 1 105 ? 19.050 8.137 63.945 1.00 52.92 105 ALA C CA 1
ATOM 2888 C C . ALA C 1 105 ? 19.122 6.774 63.261 1.00 49.88 105 ALA C C 1
ATOM 2889 O O . ALA C 1 105 ? 18.088 6.137 63.010 1.00 45.98 105 ALA C O 1
ATOM 2891 N N . HIS C 1 106 ? 20.343 6.305 62.976 1.00 50.21 106 HIS C N 1
ATOM 2892 C CA . HIS C 1 106 ? 20.528 4.969 62.412 1.00 51.17 106 HIS C CA 1
ATOM 2893 C C . HIS C 1 106 ? 19.990 3.894 63.356 1.00 51.34 106 HIS C C 1
ATOM 2894 O O . HIS C 1 106 ? 19.289 2.966 62.928 1.00 50.82 106 HIS C O 1
ATOM 2901 N N . LEU C 1 107 ? 20.321 3.989 64.648 1.00 47.29 107 LEU C N 1
ATOM 2902 C CA . LEU C 1 107 ? 19.756 3.025 65.583 1.00 48.02 107 LEU C CA 1
ATOM 2903 C C . LEU C 1 107 ? 18.233 3.085 65.572 1.00 49.33 107 LEU C C 1
ATOM 2904 O O . LEU C 1 107 ? 17.570 2.039 65.625 1.00 50.51 107 LEU C O 1
ATOM 2909 N N . LYS C 1 108 ? 17.658 4.294 65.475 1.00 48.23 108 LYS C N 1
ATOM 2910 C CA . LYS C 1 108 ? 16.207 4.404 65.379 1.00 46.95 108 LYS C CA 1
ATOM 2911 C C . LYS C 1 108 ? 15.677 3.769 64.098 1.00 47.46 108 LYS C C 1
ATOM 2912 O O . LYS C 1 108 ? 14.550 3.270 64.081 1.00 48.88 108 LYS C O 1
ATOM 2918 N N . GLN C 1 109 ? 16.476 3.751 63.025 1.00 49.94 109 GLN C N 1
ATOM 2919 C CA . GLN C 1 109 ? 16.071 3.039 61.812 1.00 49.51 109 GLN C CA 1
ATOM 2920 C C . GLN C 1 109 ? 16.016 1.536 62.051 1.00 50.41 109 GLN C C 1
ATOM 2921 O O . GLN C 1 109 ? 15.061 0.874 61.628 1.00 48.58 109 GLN C O 1
ATOM 2927 N N . GLN C 1 110 ? 17.034 0.979 62.720 1.00 47.21 110 GLN C N 1
ATOM 2928 C CA . GLN C 1 110 ? 16.998 -0.439 63.058 1.00 48.43 110 GLN C CA 1
ATOM 2929 C C . GLN C 1 110 ? 15.791 -0.764 63.934 1.00 50.58 110 GLN C C 1
ATOM 2930 O O . GLN C 1 110 ? 15.070 -1.739 63.681 1.00 51.15 110 GLN C O 1
ATOM 2936 N N . VAL C 1 111 ? 15.549 0.055 64.964 1.00 49.62 111 VAL C N 1
ATOM 2937 C CA . VAL C 1 111 ? 14.429 -0.190 65.872 1.00 50.85 111 VAL C CA 1
ATOM 2938 C C . VAL C 1 111 ? 13.102 -0.022 65.143 1.00 51.44 111 VAL C C 1
ATOM 2939 O O . VAL C 1 111 ? 12.214 -0.874 65.233 1.00 51.66 111 VAL C O 1
ATOM 2943 N N . SER C 1 112 ? 12.957 1.068 64.392 1.00 52.29 112 SER C N 1
ATOM 2944 C CA . SER C 1 112 ? 11.757 1.259 63.587 1.00 54.28 112 SER C CA 1
ATOM 2945 C C . SER C 1 112 ? 11.430 0.013 62.769 1.00 56.36 112 SER C C 1
ATOM 2946 O O . SER C 1 112 ? 10.299 -0.491 62.819 1.00 55.27 112 SER C O 1
ATOM 2949 N N . GLY C 1 113 ? 12.425 -0.514 62.036 1.00 52.49 113 GLY C N 1
ATOM 2950 C CA . GLY C 1 113 ? 12.170 -1.630 61.132 1.00 51.04 113 GLY C CA 1
ATOM 2951 C C . GLY C 1 113 ? 11.655 -2.858 61.859 1.00 58.39 113 GLY C C 1
ATOM 2952 O O . GLY C 1 113 ? 10.677 -3.489 61.445 1.00 55.67 113 GLY C O 1
ATOM 2953 N N . LEU C 1 114 ? 12.289 -3.201 62.976 1.00 57.96 114 LEU C N 1
ATOM 2954 C CA . LEU C 1 114 ? 11.856 -4.392 63.691 1.00 57.03 114 LEU C CA 1
ATOM 2955 C C . LEU C 1 114 ? 10.592 -4.145 64.505 1.00 58.20 114 LEU C C 1
ATOM 2956 O O . LEU C 1 114 ? 9.782 -5.062 64.657 1.00 60.14 114 LEU C O 1
ATOM 2961 N N . GLU C 1 115 ? 10.395 -2.927 65.017 1.00 56.47 115 GLU C N 1
ATOM 2962 C CA . GLU C 1 115 ? 9.266 -2.600 65.881 1.00 55.64 115 GLU C CA 1
ATOM 2963 C C . GLU C 1 115 ? 8.027 -2.126 65.120 1.00 58.97 115 GLU C C 1
ATOM 2964 O O . GLU C 1 115 ? 6.946 -2.076 65.709 1.00 58.31 115 GLU C O 1
ATOM 2970 N N . GLY C 1 116 ? 8.151 -1.775 63.837 1.00 62.16 116 GLY C N 1
ATOM 2971 C CA . GLY C 1 116 ? 7.031 -1.259 63.064 1.00 63.28 116 GLY C CA 1
ATOM 2972 C C . GLY C 1 116 ? 6.384 -0.025 63.663 1.00 65.82 116 GLY C C 1
ATOM 2973 O O . GLY C 1 116 ? 5.169 0.007 63.897 1.00 68.07 116 GLY C O 1
ATOM 2974 N N . VAL C 1 117 ? 7.201 0.985 63.948 1.00 62.15 117 VAL C N 1
ATOM 2975 C CA . VAL C 1 117 ? 6.741 2.293 64.401 1.00 63.02 117 VAL C CA 1
ATOM 2976 C C . VAL C 1 117 ? 7.587 3.327 63.686 1.00 63.30 117 VAL C C 1
ATOM 2977 O O . VAL C 1 117 ? 8.812 3.182 63.644 1.00 62.14 117 VAL C O 1
ATOM 2981 N N . GLN C 1 118 ? 6.948 4.348 63.102 1.00 63.93 118 GLN C N 1
ATOM 2982 C CA . GLN C 1 118 ? 7.709 5.406 62.439 1.00 66.80 118 GLN C CA 1
ATOM 2983 C C . GLN C 1 118 ? 8.740 5.958 63.412 1.00 64.86 118 GLN C C 1
ATOM 2984 O O . GLN C 1 118 ? 8.463 6.089 64.606 1.00 64.27 118 GLN C O 1
ATOM 2990 N N . ASP C 1 119 ? 9.944 6.254 62.908 1.00 64.75 119 ASP C N 1
ATOM 2991 C CA . ASP C 1 119 ? 11.008 6.661 63.824 1.00 65.29 119 ASP C CA 1
ATOM 2992 C C . ASP C 1 119 ? 10.742 8.026 64.447 1.00 65.15 119 ASP C C 1
ATOM 2993 O O . ASP C 1 119 ? 11.287 8.327 65.514 1.00 63.92 119 ASP C O 1
ATOM 2998 N N . ASP C 1 120 ? 9.888 8.840 63.839 1.00 66.79 120 ASP C N 1
ATOM 2999 C CA . ASP C 1 120 ? 9.533 10.102 64.463 1.00 67.86 120 ASP C CA 1
ATOM 3000 C C . ASP C 1 120 ? 8.527 9.933 65.604 1.00 66.75 120 ASP C C 1
ATOM 3001 O O . ASP C 1 120 ? 8.349 10.858 66.399 1.00 68.28 120 ASP C O 1
ATOM 3006 N N . LEU C 1 121 ? 7.877 8.779 65.716 1.00 67.34 121 LEU C N 1
ATOM 3007 C CA . LEU C 1 121 ? 6.909 8.501 66.767 1.00 67.48 121 LEU C CA 1
ATOM 3008 C C . LEU C 1 121 ? 7.524 7.882 68.032 1.00 65.58 121 LEU C C 1
ATOM 3009 O O . LEU C 1 121 ? 6.787 7.318 68.844 1.00 67.88 121 LEU C O 1
ATOM 3014 N N . PHE C 1 122 ? 8.839 7.936 68.212 1.00 63.12 122 PHE C N 1
ATOM 3015 C CA . PHE C 1 122 ? 9.420 7.418 69.445 1.00 63.98 122 PHE C CA 1
ATOM 3016 C C . PHE C 1 122 ? 10.797 8.036 69.663 1.00 62.66 122 PHE C C 1
ATOM 3017 O O . PHE C 1 122 ? 11.354 8.690 68.780 1.00 64.46 122 PHE C O 1
ATOM 3025 N N . TRP C 1 123 ? 11.323 7.842 70.875 1.00 60.47 123 TRP C N 1
ATOM 3026 C CA . TRP C 1 123 ? 12.614 8.388 71.279 1.00 59.37 123 TRP C CA 1
ATOM 3027 C C . TRP C 1 123 ? 13.331 7.373 72.161 1.00 55.40 123 TRP C C 1
ATOM 3028 O O . TRP C 1 123 ? 12.753 6.377 72.598 1.00 56.10 123 TRP C O 1
ATOM 3039 N N . LEU C 1 124 ? 14.606 7.630 72.418 1.00 51.32 124 LEU C N 1
ATOM 3040 C CA . LEU C 1 124 ? 15.468 6.663 73.072 1.00 50.87 124 LEU C CA 1
ATOM 3041 C C . LEU C 1 124 ? 16.223 7.332 74.206 1.00 49.67 124 LEU C C 1
ATOM 3042 O O . LEU C 1 124 ? 16.612 8.495 74.107 1.00 51.57 124 LEU C O 1
ATOM 3047 N N . THR C 1 125 ? 16.429 6.589 75.286 1.00 50.01 125 THR C N 1
ATOM 3048 C CA . THR C 1 125 ? 17.278 7.039 76.379 1.00 49.21 125 THR C CA 1
ATOM 3049 C C . THR C 1 125 ? 18.369 6.008 76.624 1.00 49.66 125 THR C C 1
ATOM 3050 O O . THR C 1 125 ? 18.163 4.796 76.446 1.00 46.86 125 THR C O 1
ATOM 3054 N N . PHE C 1 126 ? 19.539 6.510 77.018 1.00 48.27 126 PHE C N 1
ATOM 3055 C CA . PHE C 1 126 ? 20.591 5.705 77.624 1.00 46.17 126 PHE C CA 1
ATOM 3056 C C . PHE C 1 126 ? 20.852 6.279 79.004 1.00 45.24 126 PHE C C 1
ATOM 3057 O O . PHE C 1 126 ? 21.146 7.467 79.137 1.00 47.78 126 PHE C O 1
ATOM 3065 N N . GLU C 1 127 ? 20.723 5.446 80.023 1.00 43.88 127 GLU C N 1
ATOM 3066 C CA . GLU C 1 127 ? 20.941 5.876 81.401 1.00 48.98 127 GLU C CA 1
ATOM 3067 C C . GLU C 1 127 ? 20.135 7.134 81.722 1.00 44.92 127 GLU C C 1
ATOM 3068 O O . GLU C 1 127 ? 20.612 8.058 82.381 1.00 42.49 127 GLU C O 1
ATOM 3074 N N . GLY C 1 128 ? 18.895 7.167 81.236 1.00 48.78 128 GLY C N 1
ATOM 3075 C CA . GLY C 1 128 ? 18.022 8.309 81.447 1.00 49.79 128 GLY C CA 1
ATOM 3076 C C . GLY C 1 128 ? 18.423 9.569 80.719 1.00 49.60 128 GLY C C 1
ATOM 3077 O O . GLY C 1 128 ? 17.892 10.647 81.022 1.00 50.71 128 GLY C O 1
ATOM 3078 N N . LYS C 1 129 ? 19.347 9.469 79.774 1.00 48.42 129 LYS C N 1
ATOM 3079 C CA . LYS C 1 129 ? 19.778 10.608 78.980 1.00 49.88 129 LYS C CA 1
ATOM 3080 C C . LYS C 1 129 ? 19.155 10.486 77.602 1.00 48.75 129 LYS C C 1
ATOM 3081 O O . LYS C 1 129 ? 19.487 9.546 76.864 1.00 48.19 129 LYS C O 1
ATOM 3087 N N . PRO C 1 130 ? 18.242 11.380 77.223 1.00 49.09 130 PRO C N 1
ATOM 3088 C CA . PRO C 1 130 ? 17.637 11.327 75.876 1.00 51.67 130 PRO C CA 1
ATOM 3089 C C . PRO C 1 130 ? 18.683 11.408 74.774 1.00 49.69 130 PRO C C 1
ATOM 3090 O O . PRO C 1 130 ? 19.459 12.363 74.697 1.00 52.16 130 PRO C O 1
ATOM 3094 N N . LEU C 1 131 ? 18.687 10.395 73.912 1.00 50.68 131 LEU C N 1
ATOM 3095 C CA . LEU C 1 131 ? 19.612 10.323 72.790 1.00 49.50 131 LEU C CA 1
ATOM 3096 C C . LEU C 1 131 ? 19.180 11.267 71.662 1.00 51.07 131 LEU C C 1
ATOM 3097 O O . LEU C 1 131 ? 18.029 11.225 71.206 1.00 48.41 131 LEU C O 1
ATOM 3102 N N . GLU C 1 132 ? 20.109 12.112 71.212 1.00 51.50 132 GLU C N 1
ATOM 3103 C CA . GLU C 1 132 ? 19.894 13.003 70.075 1.00 55.78 132 GLU C CA 1
ATOM 3104 C C . GLU C 1 132 ? 20.253 12.323 68.758 1.00 54.51 132 GLU C C 1
ATOM 3105 O O . GLU C 1 132 ? 21.322 11.719 68.630 1.00 53.96 132 GLU C O 1
ATOM 3111 N N . ASP C 1 133 ? 19.365 12.464 67.772 1.00 58.15 133 ASP C N 1
ATOM 3112 C CA . ASP C 1 133 ? 19.473 11.711 66.521 1.00 57.88 133 ASP C CA 1
ATOM 3113 C C . ASP C 1 133 ? 20.816 11.923 65.835 1.00 58.61 133 ASP C C 1
ATOM 3114 O O . ASP C 1 133 ? 21.468 10.963 65.421 1.00 61.29 133 ASP C O 1
ATOM 3119 N N . GLN C 1 134 ? 21.242 13.170 65.696 1.00 58.85 134 GLN C N 1
ATOM 3120 C CA . GLN C 1 134 ? 22.421 13.491 64.900 1.00 59.20 134 GLN C CA 1
ATOM 3121 C C . GLN C 1 134 ? 23.735 12.969 65.502 1.00 59.38 134 GLN C C 1
ATOM 3122 O O . GLN C 1 134 ? 24.711 12.791 64.759 1.00 57.31 134 GLN C O 1
ATOM 3128 N N . LEU C 1 135 ? 23.787 12.672 66.888 1.00 56.33 135 LEU C N 1
ATOM 3129 C CA . LEU C 1 135 ? 25.067 12.347 67.513 1.00 55.71 135 LEU C CA 1
ATOM 3130 C C . LEU C 1 135 ? 25.410 10.863 67.361 1.00 54.50 135 LEU C C 1
ATOM 3131 O O . LEU C 1 135 ? 24.511 10.017 67.243 1.00 51.79 135 LEU C O 1
ATOM 3136 N N . PRO C 1 136 ? 26.704 10.517 67.372 1.00 52.10 136 PRO C N 1
ATOM 3137 C CA . PRO C 1 136 ? 27.084 9.105 67.287 1.00 50.57 136 PRO C CA 1
ATOM 3138 C C . PRO C 1 136 ? 26.822 8.396 68.603 1.00 49.53 136 PRO C C 1
ATOM 3139 O O . PRO C 1 136 ? 26.942 8.972 69.683 1.00 49.76 136 PRO C O 1
ATOM 3143 N N . LEU C 1 137 ? 26.460 7.122 68.505 1.00 50.22 137 LEU C N 1
ATOM 3144 C CA . LEU C 1 137 ? 26.260 6.338 69.716 1.00 46.09 137 LEU C CA 1
ATOM 3145 C C . LEU C 1 137 ? 27.437 6.456 70.663 1.00 49.33 137 LEU C C 1
ATOM 3146 O O . LEU C 1 137 ? 27.254 6.419 71.890 1.00 49.97 137 LEU C O 1
ATOM 3151 N N . GLY C 1 138 ? 28.647 6.635 70.112 1.00 47.64 138 GLY C N 1
ATOM 3152 C CA . GLY C 1 138 ? 29.850 6.630 70.932 1.00 48.93 138 GLY C CA 1
ATOM 3153 C C . GLY C 1 138 ? 29.954 7.798 71.894 1.00 46.95 138 GLY C C 1
ATOM 3154 O O . GLY C 1 138 ? 30.651 7.706 72.916 1.00 44.31 138 GLY C O 1
ATOM 3155 N N . GLU C 1 139 ? 29.285 8.908 71.576 1.00 47.42 139 GLU C N 1
ATOM 3156 C CA . GLU C 1 139 ? 29.328 10.083 72.429 1.00 47.17 139 GLU C CA 1
ATOM 3157 C C . GLU C 1 139 ? 28.597 9.869 73.732 1.00 48.64 139 GLU C C 1
ATOM 3158 O O . GLU C 1 139 ? 28.841 10.628 74.676 1.00 50.69 139 GLU C O 1
ATOM 3164 N N . TYR C 1 140 ? 27.721 8.858 73.805 1.00 48.00 140 TYR C N 1
ATOM 3165 C CA . TYR C 1 140 ? 26.986 8.520 75.016 1.00 44.73 140 TYR C CA 1
ATOM 3166 C C . TYR C 1 140 ? 27.666 7.438 75.828 1.00 46.72 140 TYR C C 1
ATOM 3167 O O . TYR C 1 140 ? 27.141 7.047 76.878 1.00 50.69 140 TYR C O 1
ATOM 3176 N N . GLY C 1 141 ? 28.805 6.938 75.370 1.00 46.31 141 GLY C N 1
ATOM 3177 C CA . GLY C 1 141 ? 29.506 5.937 76.147 1.00 47.37 141 GLY C CA 1
ATOM 3178 C C . GLY C 1 141 ? 28.732 4.646 76.296 1.00 49.25 141 GLY C C 1
ATOM 3179 O O . GLY C 1 141 ? 28.720 4.053 77.390 1.00 51.02 141 GLY C O 1
ATOM 3180 N N . LEU C 1 142 ? 28.059 4.210 75.226 1.00 43.11 142 LEU C N 1
ATOM 3181 C CA . LEU C 1 142 ? 27.464 2.880 75.223 1.00 48.01 142 LEU C CA 1
ATOM 3182 C C . LEU C 1 142 ? 28.565 1.828 75.179 1.00 49.67 142 LEU C C 1
ATOM 3183 O O . LEU C 1 142 ? 29.585 2.007 74.514 1.00 53.99 142 LEU C O 1
ATOM 3188 N N . LYS C 1 143 ? 28.368 0.753 75.913 1.00 51.14 143 LYS C N 1
ATOM 3189 C CA . LYS C 1 143 ? 29.290 -0.372 75.971 1.00 52.40 143 LYS C CA 1
ATOM 3190 C C . LYS C 1 143 ? 28.568 -1.627 75.461 1.00 52.03 143 LYS C C 1
ATOM 3191 O O . LYS C 1 143 ? 27.359 -1.582 75.184 1.00 51.48 143 LYS C O 1
ATOM 3197 N N . PRO C 1 144 ? 29.270 -2.748 75.277 1.00 50.05 144 PRO C N 1
ATOM 3198 C CA . PRO C 1 144 ? 28.575 -4.015 74.999 1.00 52.33 144 PRO C CA 1
ATOM 3199 C C . PRO C 1 144 ? 27.452 -4.311 75.990 1.00 49.96 144 PRO C C 1
ATOM 3200 O O . PRO C 1 144 ? 27.633 -4.271 77.206 1.00 50.68 144 PRO C O 1
ATOM 3204 N N . LEU C 1 145 ? 26.275 -4.599 75.447 1.00 50.19 145 LEU C N 1
ATOM 3205 C CA . LEU C 1 145 ? 25.093 -4.972 76.213 1.00 48.93 145 LEU C CA 1
ATOM 3206 C C . LEU C 1 145 ? 24.631 -3.865 77.153 1.00 48.86 145 LEU C C 1
ATOM 3207 O O . LEU C 1 145 ? 23.958 -4.135 78.142 1.00 46.69 145 LEU C O 1
ATOM 3212 N N . SER C 1 146 ? 24.969 -2.612 76.854 1.00 49.30 146 SER C N 1
ATOM 3213 C CA . SER C 1 146 ? 24.228 -1.511 77.454 1.00 47.19 146 SER C CA 1
ATOM 3214 C C . SER C 1 146 ? 22.760 -1.609 77.046 1.00 46.53 146 SER C C 1
ATOM 3215 O O . SER C 1 146 ? 22.410 -2.247 76.052 1.00 47.04 146 SER C O 1
ATOM 3218 N N . THR C 1 147 ? 21.881 -0.979 77.818 1.00 46.71 147 THR C N 1
ATOM 3219 C CA . THR C 1 147 ? 20.462 -1.035 77.496 1.00 46.42 147 THR C CA 1
ATOM 3220 C C . THR C 1 147 ? 19.926 0.340 77.132 1.00 45.37 147 THR C C 1
ATOM 3221 O O . THR C 1 147 ? 19.969 1.264 77.944 1.00 50.16 147 THR C O 1
ATOM 3225 N N . VAL C 1 148 ? 19.413 0.454 75.913 1.00 46.40 148 VAL C N 1
ATOM 3226 C CA . VAL C 1 148 ? 18.751 1.648 75.409 1.00 46.97 148 VAL C CA 1
ATOM 3227 C C . VAL C 1 148 ? 17.252 1.459 75.586 1.00 46.93 148 VAL C C 1
ATOM 3228 O O . VAL C 1 148 ? 16.686 0.459 75.120 1.00 47.67 148 VAL C O 1
ATOM 3232 N N . PHE C 1 149 ? 16.604 2.414 76.254 1.00 48.12 149 PHE C N 1
ATOM 3233 C CA . PHE C 1 149 ? 15.164 2.371 76.469 1.00 47.80 149 PHE C CA 1
ATOM 3234 C C . PHE C 1 149 ? 14.404 3.121 75.387 1.00 51.43 149 PHE C C 1
ATOM 3235 O O . PHE C 1 149 ? 14.831 4.192 74.937 1.00 50.24 149 PHE C O 1
ATOM 3243 N N . MET C 1 150 ? 13.258 2.547 75.000 1.00 52.47 150 MET C N 1
ATOM 3244 C CA . MET C 1 150 ? 12.346 3.078 73.993 1.00 51.75 150 MET C CA 1
ATOM 3245 C C . MET C 1 150 ? 11.050 3.554 74.641 1.00 54.12 150 MET C C 1
ATOM 3246 O O . MET C 1 150 ? 10.408 2.790 75.370 1.00 57.36 150 MET C O 1
ATOM 3251 N N . ASN C 1 151 ? 10.659 4.810 74.365 1.00 56.30 151 ASN C N 1
ATOM 3252 C CA . ASN C 1 151 ? 9.349 5.349 74.728 1.00 58.69 151 ASN C CA 1
ATOM 3253 C C . ASN C 1 151 ? 8.690 6.054 73.549 1.00 62.00 151 ASN C C 1
ATOM 3254 O O . ASN C 1 151 ? 9.347 6.777 72.794 1.00 60.24 151 ASN C O 1
ATOM 3259 N N . LEU C 1 152 ? 7.380 5.856 73.408 1.00 67.63 152 LEU C N 1
ATOM 3260 C CA . LEU C 1 152 ? 6.629 6.492 72.332 1.00 68.14 152 LEU C CA 1
ATOM 3261 C C . LEU C 1 152 ? 6.315 7.941 72.677 1.00 71.59 152 LEU C C 1
ATOM 3262 O O . LEU C 1 152 ? 6.110 8.294 73.843 1.00 73.16 152 LEU C O 1
ATOM 3267 N N . ARG C 1 153 ? 6.281 8.780 71.639 1.00 86.29 153 ARG C N 1
ATOM 3268 C CA . ARG C 1 153 ? 5.872 10.172 71.794 1.00 88.17 153 ARG C CA 1
ATOM 3269 C C . ARG C 1 153 ? 4.400 10.250 72.166 1.00 90.51 153 ARG C C 1
ATOM 3270 O O . ARG C 1 153 ? 3.574 9.484 71.665 1.00 91.59 153 ARG C O 1
ATOM 3278 N N . LEU C 1 154 ? 4.064 11.203 73.028 1.00 90.18 154 LEU C N 1
ATOM 3279 C CA . LEU C 1 154 ? 2.668 11.517 73.286 1.00 93.14 154 LEU C CA 1
ATOM 3280 C C . LEU C 1 154 ? 2.032 12.350 72.157 1.00 102.75 154 LEU C C 1
ATOM 3281 O O . LEU C 1 154 ? 0.977 12.969 72.362 1.00 109.16 154 LEU C O 1
ATOM 3286 N N . ARG C 1 155 ? 2.642 12.358 70.971 1.00 106.05 155 ARG C N 1
ATOM 3287 C CA . ARG C 1 155 ? 2.143 13.130 69.829 1.00 114.87 155 ARG C CA 1
ATOM 3288 C C . ARG C 1 155 ? 0.828 12.555 69.273 1.00 117.26 155 ARG C C 1
ATOM 3289 O O . ARG C 1 155 ? 0.785 11.440 68.738 1.00 115.60 155 ARG C O 1
ATOM 3297 N N . GLN D 2 1 ? 19.743 -8.204 44.307 1.00 64.39 1 GLN D N 1
ATOM 3298 C CA . GLN D 2 1 ? 19.901 -7.858 45.731 1.00 69.58 1 GLN D CA 1
ATOM 3299 C C . GLN D 2 1 ? 19.792 -9.073 46.674 1.00 67.87 1 GLN D C 1
ATOM 3300 O O . GLN D 2 1 ? 19.615 -10.205 46.218 1.00 67.34 1 GLN D O 1
ATOM 3306 N N . LEU D 2 2 ? 19.874 -8.846 47.986 1.00 63.04 2 LEU D N 1
ATOM 3307 C CA . LEU D 2 2 ? 19.805 -9.948 48.939 1.00 57.56 2 LEU D CA 1
ATOM 3308 C C . LEU D 2 2 ? 18.370 -10.411 49.159 1.00 56.28 2 LEU D C 1
ATOM 3309 O O . LEU D 2 2 ? 17.490 -9.601 49.479 1.00 53.80 2 LEU D O 1
ATOM 3314 N N . GLN D 2 3 ? 18.151 -11.727 49.017 1.00 53.37 3 GLN D N 1
ATOM 3315 C CA . GLN D 2 3 ? 16.899 -12.386 49.369 1.00 50.82 3 GLN D CA 1
ATOM 3316 C C . GLN D 2 3 ? 17.154 -13.485 50.397 1.00 48.50 3 GLN D C 1
ATOM 3317 O O . GLN D 2 3 ? 18.214 -14.113 50.406 1.00 48.84 3 GLN D O 1
ATOM 3323 N N . LEU D 2 4 ? 16.169 -13.709 51.266 1.00 51.14 4 LEU D N 1
ATOM 3324 C CA . LEU D 2 4 ? 16.196 -14.774 52.267 1.00 49.34 4 LEU D CA 1
ATOM 3325 C C . LEU D 2 4 ? 15.073 -15.762 51.986 1.00 45.73 4 LEU D C 1
ATOM 3326 O O . LEU D 2 4 ? 13.950 -15.368 51.650 1.00 45.55 4 LEU D O 1
ATOM 3331 N N . VAL D 2 5 ? 15.369 -17.044 52.149 1.00 44.89 5 VAL D N 1
ATOM 3332 C CA . VAL D 2 5 ? 14.354 -18.083 52.062 1.00 47.70 5 VAL D CA 1
ATOM 3333 C C . VAL D 2 5 ? 14.588 -19.079 53.197 1.00 50.12 5 VAL D C 1
ATOM 3334 O O . VAL D 2 5 ? 15.734 -19.399 53.529 1.00 48.45 5 VAL D O 1
ATOM 3338 N N . GLU D 2 6 ? 13.502 -19.521 53.839 1.00 53.42 6 GLU D N 1
ATOM 3339 C CA . GLU D 2 6 ? 13.549 -20.487 54.932 1.00 49.24 6 GLU D CA 1
ATOM 3340 C C . GLU D 2 6 ? 13.160 -21.883 54.446 1.00 49.12 6 GLU D C 1
ATOM 3341 O O . GLU D 2 6 ? 12.308 -22.040 53.567 1.00 50.86 6 GLU D O 1
ATOM 3347 N N . THR D 2 7 ? 13.767 -22.905 55.050 1.00 49.72 7 THR D N 1
ATOM 3348 C CA . THR D 2 7 ? 13.303 -24.274 54.871 1.00 52.96 7 THR D CA 1
ATOM 3349 C C . THR D 2 7 ? 13.357 -25.035 56.180 1.00 52.49 7 THR D C 1
ATOM 3350 O O . THR D 2 7 ? 13.987 -24.619 57.153 1.00 49.70 7 THR D O 1
ATOM 3354 N N . GLY D 2 8 ? 12.708 -26.189 56.170 1.00 53.23 8 GLY D N 1
ATOM 3355 C CA . GLY D 2 8 ? 12.822 -27.128 57.251 1.00 52.67 8 GLY D CA 1
ATOM 3356 C C . GLY D 2 8 ? 11.709 -27.095 58.266 1.00 56.90 8 GLY D C 1
ATOM 3357 O O . GLY D 2 8 ? 11.935 -27.528 59.405 1.00 60.01 8 GLY D O 1
ATOM 3358 N N . GLY D 2 9 ? 10.517 -26.615 57.895 1.00 55.58 9 GLY D N 1
ATOM 3359 C CA . GLY D 2 9 ? 9.420 -26.510 58.841 1.00 63.45 9 GLY D CA 1
ATOM 3360 C C . GLY D 2 9 ? 8.700 -27.817 59.113 1.00 64.30 9 GLY D C 1
ATOM 3361 O O . GLY D 2 9 ? 9.338 -28.861 59.262 1.00 65.13 9 GLY D O 1
ATOM 3362 N N . GLY D 2 10 ? 7.372 -27.772 59.199 1.00 63.82 10 GLY D N 1
ATOM 3363 C CA . GLY D 2 10 ? 6.568 -28.974 59.277 1.00 70.74 10 GLY D CA 1
ATOM 3364 C C . GLY D 2 10 ? 6.226 -29.421 60.697 1.00 74.45 10 GLY D C 1
ATOM 3365 O O . GLY D 2 10 ? 6.798 -28.974 61.698 1.00 70.37 10 GLY D O 1
ATOM 3366 N N . LEU D 2 11 ? 5.257 -30.334 60.761 1.00 76.06 11 LEU D N 1
ATOM 3367 C CA . LEU D 2 11 ? 4.824 -30.919 62.021 1.00 76.80 11 LEU D CA 1
ATOM 3368 C C . LEU D 2 11 ? 5.935 -31.767 62.625 1.00 79.31 11 LEU D C 1
ATOM 3369 O O . LEU D 2 11 ? 6.462 -32.681 61.982 1.00 79.95 11 LEU D O 1
ATOM 3374 N N . VAL D 2 12 ? 6.279 -31.466 63.871 1.00 77.99 12 VAL D N 1
ATOM 3375 C CA . VAL D 2 12 ? 7.194 -32.275 64.656 1.00 81.70 12 VAL D CA 1
ATOM 3376 C C . VAL D 2 12 ? 6.497 -32.580 65.976 1.00 83.70 12 VAL D C 1
ATOM 3377 O O . VAL D 2 12 ? 5.546 -31.900 66.372 1.00 81.52 12 VAL D O 1
ATOM 3381 N N . GLN D 2 13 ? 6.955 -33.637 66.641 1.00 88.59 13 GLN D N 1
ATOM 3382 C CA . GLN D 2 13 ? 6.369 -34.075 67.903 1.00 88.10 13 GLN D CA 1
ATOM 3383 C C . GLN D 2 13 ? 7.039 -33.381 69.087 1.00 87.79 13 GLN D C 1
ATOM 3384 O O . GLN D 2 13 ? 8.216 -33.010 69.032 1.00 87.69 13 GLN D O 1
ATOM 3390 N N . ALA D 2 14 ? 6.274 -33.222 70.166 1.00 83.63 14 ALA D N 1
ATOM 3391 C CA . ALA D 2 14 ? 6.787 -32.587 71.375 1.00 85.17 14 ALA D CA 1
ATOM 3392 C C . ALA D 2 14 ? 7.989 -33.353 71.912 1.00 81.61 14 ALA D C 1
ATOM 3393 O O . ALA D 2 14 ? 7.992 -34.589 71.964 1.00 79.72 14 ALA D O 1
ATOM 3395 N N . GLY D 2 15 ? 9.013 -32.604 72.317 1.00 76.96 15 GLY D N 1
ATOM 3396 C CA . GLY D 2 15 ? 10.216 -33.207 72.854 1.00 76.69 15 GLY D CA 1
ATOM 3397 C C . GLY D 2 15 ? 11.059 -33.923 71.829 1.00 77.71 15 GLY D C 1
ATOM 3398 O O . GLY D 2 15 ? 11.700 -34.926 72.155 1.00 83.13 15 GLY D O 1
ATOM 3399 N N . GLY D 2 16 ? 11.016 -33.472 70.576 1.00 78.37 16 GLY D N 1
ATOM 3400 C CA . GLY D 2 16 ? 12.008 -33.798 69.583 1.00 75.31 16 GLY D CA 1
ATOM 3401 C C . GLY D 2 16 ? 12.807 -32.565 69.207 1.00 77.74 16 GLY D C 1
ATOM 3402 O O . GLY D 2 16 ? 12.735 -31.515 69.853 1.00 74.83 16 GLY D O 1
ATOM 3403 N N . SER D 2 17 ? 13.581 -32.700 68.136 1.00 74.39 17 SER D N 1
ATOM 3404 C CA . SER D 2 17 ? 14.339 -31.556 67.659 1.00 71.91 17 SER D CA 1
ATOM 3405 C C . SER D 2 17 ? 14.076 -31.329 66.182 1.00 71.57 17 SER D C 1
ATOM 3406 O O . SER D 2 17 ? 13.425 -32.121 65.498 1.00 73.54 17 SER D O 1
ATOM 3409 N N . LEU D 2 18 ? 14.606 -30.212 65.708 1.00 68.01 18 LEU D N 1
ATOM 3410 C CA . LEU D 2 18 ? 14.399 -29.738 64.356 1.00 65.78 18 LEU D CA 1
ATOM 3411 C C . LEU D 2 18 ? 15.496 -28.732 64.073 1.00 62.30 18 LEU D C 1
ATOM 3412 O O . LEU D 2 18 ? 16.149 -28.243 64.992 1.00 61.75 18 LEU D O 1
ATOM 3417 N N . ARG D 2 19 ? 15.714 -28.450 62.792 1.00 63.88 19 ARG D N 1
ATOM 3418 C CA . ARG D 2 19 ? 16.610 -27.377 62.371 1.00 59.87 19 ARG D CA 1
ATOM 3419 C C . ARG D 2 19 ? 15.923 -26.581 61.272 1.00 55.33 19 ARG D C 1
ATOM 3420 O O . ARG D 2 19 ? 15.332 -27.160 60.353 1.00 53.83 19 ARG D O 1
ATOM 3428 N N . LEU D 2 20 ? 15.949 -25.264 61.403 1.00 52.50 20 LEU D N 1
ATOM 3429 C CA . LEU D 2 20 ? 15.452 -24.379 60.368 1.00 53.44 20 LEU D CA 1
ATOM 3430 C C . LEU D 2 20 ? 16.636 -23.805 59.611 1.00 53.64 20 LEU D C 1
ATOM 3431 O O . LEU D 2 20 ? 17.719 -23.615 60.172 1.00 55.16 20 LEU D O 1
ATOM 3436 N N . SER D 2 21 ? 16.429 -23.544 58.325 1.00 50.71 21 SER D N 1
ATOM 3437 C CA . SER D 2 21 ? 17.485 -23.055 57.461 1.00 50.18 21 SER D CA 1
ATOM 3438 C C . SER D 2 21 ? 17.062 -21.737 56.853 1.00 49.94 21 SER D C 1
ATOM 3439 O O . SER D 2 21 ? 15.985 -21.636 56.261 1.00 48.58 21 SER D O 1
ATOM 3442 N N . CYS D 2 22 ? 17.917 -20.744 57.000 1.00 48.82 22 CYS D N 1
ATOM 3443 C CA . CYS D 2 22 ? 17.745 -19.438 56.393 1.00 51.31 22 CYS D CA 1
ATOM 3444 C C . CYS D 2 22 ? 18.879 -19.290 55.380 1.00 50.24 22 CYS D C 1
ATOM 3445 O O . CYS D 2 22 ? 20.052 -19.222 55.758 1.00 51.90 22 CYS D O 1
ATOM 3448 N N . ALA D 2 23 ? 18.539 -19.283 54.097 1.00 48.32 23 ALA D N 1
ATOM 3449 C CA . ALA D 2 23 ? 19.539 -19.201 53.041 1.00 51.70 23 ALA D CA 1
ATOM 3450 C C . ALA D 2 23 ? 19.533 -17.807 52.438 1.00 46.85 23 ALA D C 1
ATOM 3451 O O . ALA D 2 23 ? 18.471 -17.217 52.234 1.00 47.69 23 ALA D O 1
ATOM 3453 N N . ALA D 2 24 ? 20.727 -17.288 52.170 1.00 47.10 24 ALA D N 1
ATOM 3454 C CA . ALA D 2 24 ? 20.919 -15.984 51.549 1.00 48.13 24 ALA D CA 1
ATOM 3455 C C . ALA D 2 24 ? 21.245 -16.146 50.066 1.00 47.82 24 ALA D C 1
ATOM 3456 O O . ALA D 2 24 ? 22.005 -17.036 49.668 1.00 49.35 24 ALA D O 1
ATOM 3458 N N . SER D 2 25 ? 20.623 -15.316 49.250 1.00 48.10 25 SER D N 1
ATOM 3459 C CA . SER D 2 25 ? 20.957 -15.211 47.846 1.00 48.00 25 SER D CA 1
ATOM 3460 C C . SER D 2 25 ? 21.430 -13.796 47.579 1.00 48.47 25 SER D C 1
ATOM 3461 O O . SER D 2 25 ? 21.006 -12.860 48.256 1.00 51.21 25 SER D O 1
ATOM 3464 N N . GLY D 2 26 ? 22.330 -13.654 46.604 1.00 50.70 26 GLY D N 1
ATOM 3465 C CA . GLY D 2 26 ? 22.776 -12.362 46.128 1.00 49.90 26 GLY D CA 1
ATOM 3466 C C . GLY D 2 26 ? 23.759 -11.647 47.016 1.00 51.33 26 GLY D C 1
ATOM 3467 O O . GLY D 2 26 ? 24.425 -10.716 46.558 1.00 54.48 26 GLY D O 1
ATOM 3468 N N . ARG D 2 27 ? 23.878 -12.049 48.268 1.00 54.47 27 ARG D N 1
ATOM 3469 C CA . ARG D 2 27 ? 24.856 -11.481 49.171 1.00 54.75 27 ARG D CA 1
ATOM 3470 C C . ARG D 2 27 ? 25.335 -12.582 50.097 1.00 55.29 27 ARG D C 1
ATOM 3471 O O . ARG D 2 27 ? 24.627 -13.568 50.326 1.00 54.04 27 ARG D O 1
ATOM 3479 N N . THR D 2 28 ? 26.555 -12.419 50.601 1.00 53.03 28 THR D N 1
ATOM 3480 C CA . THR D 2 28 ? 27.050 -13.276 51.664 1.00 53.22 28 THR D CA 1
ATOM 3481 C C . THR D 2 28 ? 26.441 -12.854 52.996 1.00 54.39 28 THR D C 1
ATOM 3482 O O . T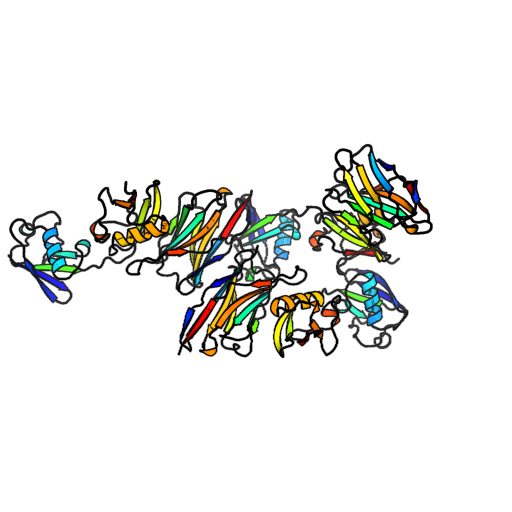HR D 2 28 ? 26.247 -11.660 53.257 1.00 55.99 28 THR D O 1
ATOM 3486 N N . PHE D 2 29 ? 26.108 -13.848 53.826 1.00 51.41 29 PHE D N 1
ATOM 3487 C CA . PHE D 2 29 ? 25.614 -13.571 55.172 1.00 52.71 29 PHE D CA 1
ATOM 3488 C C . PHE D 2 29 ? 26.652 -12.815 56.002 1.00 54.61 29 PHE D C 1
ATOM 3489 O O . PHE D 2 29 ? 26.309 -11.933 56.798 1.00 56.32 29 PHE D O 1
ATOM 3497 N N . ALA D 2 30 ? 27.927 -13.146 55.827 1.00 54.10 30 ALA D N 1
ATOM 3498 C CA . ALA D 2 30 ? 28.993 -12.483 56.564 1.00 55.88 30 ALA D CA 1
ATOM 3499 C C . ALA D 2 30 ? 28.940 -10.963 56.388 1.00 53.70 30 ALA D C 1
ATOM 3500 O O . ALA D 2 30 ? 28.973 -10.446 55.266 1.00 53.01 30 ALA D O 1
ATOM 3502 N N . GLY D 2 31 ? 28.878 -10.245 57.503 1.00 49.75 31 GLY D N 1
ATOM 3503 C CA . GLY D 2 31 ? 28.718 -8.811 57.484 1.00 51.90 31 GLY D CA 1
ATOM 3504 C C . GLY D 2 31 ? 27.295 -8.325 57.682 1.00 53.78 31 GLY D C 1
ATOM 3505 O O . GLY D 2 31 ? 27.076 -7.109 57.732 1.00 53.74 31 GLY D O 1
ATOM 3506 N N . LEU D 2 32 ? 26.326 -9.233 57.787 1.00 54.89 32 LEU D N 1
ATOM 3507 C CA . LEU D 2 32 ? 24.950 -8.911 58.140 1.00 52.44 32 LEU D CA 1
ATOM 3508 C C . LEU D 2 32 ? 24.617 -9.452 59.523 1.00 52.29 32 LEU D C 1
ATOM 3509 O O . LEU D 2 32 ? 25.190 -10.446 59.978 1.00 54.79 32 LEU D O 1
ATOM 3514 N N . SER D 2 33 ? 23.661 -8.802 60.176 1.00 50.63 33 SER D N 1
ATOM 3515 C CA . SER D 2 33 ? 23.186 -9.211 61.493 1.00 48.64 33 SER D CA 1
ATOM 3516 C C . SER D 2 33 ? 21.865 -9.965 61.349 1.00 47.85 33 SER D C 1
ATOM 3517 O O . SER D 2 33 ? 20.878 -9.401 60.869 1.00 49.51 33 SER D O 1
ATOM 3520 N N . VAL D 2 34 ? 21.843 -11.219 61.792 1.00 45.67 34 VAL D N 1
ATOM 3521 C CA . VAL D 2 34 ? 20.805 -12.187 61.440 1.00 46.25 34 VAL D CA 1
ATOM 3522 C C . VAL D 2 34 ? 20.028 -12.585 62.700 1.00 47.14 34 VAL D C 1
ATOM 3523 O O . VAL D 2 34 ? 20.624 -12.911 63.734 1.00 47.92 34 VAL D O 1
ATOM 3527 N N . LYS D 2 35 ? 18.698 -12.544 62.614 1.00 45.00 35 LYS D N 1
ATOM 3528 C CA . LYS D 2 35 ? 17.811 -12.887 63.723 1.00 46.78 35 LYS D CA 1
ATOM 3529 C C . LYS D 2 35 ? 16.731 -13.852 63.263 1.00 48.42 35 LYS D C 1
ATOM 3530 O O . LYS D 2 35 ? 16.278 -13.820 62.122 1.00 49.96 35 LYS D O 1
ATOM 3536 N N . TRP D 2 36 ? 16.315 -14.708 64.163 1.00 50.57 36 TRP D N 1
ATOM 3537 C CA . TRP D 2 36 ? 15.087 -15.459 63.979 1.00 49.83 36 TRP D CA 1
ATOM 3538 C C . TRP D 2 36 ? 14.008 -14.818 64.844 1.00 50.57 36 TRP D C 1
ATOM 3539 O O . TRP D 2 36 ? 14.288 -14.343 65.956 1.00 49.72 36 TRP D O 1
ATOM 3550 N N . PHE D 2 37 ? 12.790 -14.757 64.299 1.00 52.50 37 PHE D N 1
ATOM 3551 C CA . PHE D 2 37 ? 11.589 -14.368 65.022 1.00 53.07 37 PHE D CA 1
ATOM 3552 C C . PHE D 2 37 ? 10.569 -15.491 64.881 1.00 55.96 37 PHE D C 1
ATOM 3553 O O . PHE D 2 37 ? 10.736 -16.415 64.083 1.00 56.35 37 PHE D O 1
ATOM 3561 N N . ARG D 2 38 ? 9.497 -15.406 65.658 1.00 56.61 38 ARG D N 1
ATOM 3562 C CA . ARG D 2 38 ? 8.413 -16.354 65.503 1.00 57.67 38 ARG D CA 1
ATOM 3563 C C . ARG D 2 38 ? 7.111 -15.670 65.867 1.00 57.46 38 ARG D C 1
ATOM 3564 O O . ARG D 2 38 ? 7.065 -14.828 66.758 1.00 58.15 38 ARG D O 1
ATOM 3572 N N . GLN D 2 39 ? 6.053 -16.040 65.162 1.00 58.93 39 GLN D N 1
ATOM 3573 C CA . GLN D 2 39 ? 4.704 -15.593 65.494 1.00 62.11 39 GLN D CA 1
ATOM 3574 C C . GLN D 2 39 ? 3.839 -16.765 65.942 1.00 62.87 39 GLN D C 1
ATOM 3575 O O . GLN D 2 39 ? 3.372 -17.558 65.102 1.00 59.11 39 GLN D O 1
ATOM 3581 N N . PRO D 2 40 ? 3.586 -16.908 67.241 1.00 64.26 40 PRO D N 1
ATOM 3582 C CA . PRO D 2 40 ? 2.624 -17.914 67.711 1.00 65.80 40 PRO D CA 1
ATOM 3583 C C . PRO D 2 40 ? 1.240 -17.640 67.150 1.00 69.58 40 PRO D C 1
ATOM 3584 O O . PRO D 2 40 ? 0.952 -16.516 66.698 1.00 68.10 40 PRO D O 1
ATOM 3588 N N . PRO D 2 41 ? 0.369 -18.652 67.125 1.00 71.04 41 PRO D N 1
ATOM 3589 C CA . PRO D 2 41 ? -1.010 -18.445 66.653 1.00 72.32 41 PRO D CA 1
ATOM 3590 C C . PRO D 2 41 ? -1.751 -17.445 67.523 1.00 75.96 41 PRO D C 1
ATOM 3591 O O . PRO D 2 41 ? -1.881 -17.626 68.737 1.00 74.12 41 PRO D O 1
ATOM 3595 N N . GLY D 2 42 ? -2.227 -16.376 66.885 1.00 90.36 42 GLY D N 1
ATOM 3596 C CA . GLY D 2 42 ? -3.026 -15.362 67.540 1.00 92.25 42 GLY D CA 1
ATOM 3597 C C . GLY D 2 42 ? -2.270 -14.596 68.601 1.00 90.54 42 GLY D C 1
ATOM 3598 O O . GLY D 2 42 ? -2.775 -14.380 69.711 1.00 90.79 42 GLY D O 1
ATOM 3599 N N . ALA D 2 43 ? -1.053 -14.177 68.264 1.00 82.12 43 ALA D N 1
ATOM 3600 C CA . ALA D 2 43 ? -0.193 -13.478 69.204 1.00 79.07 43 ALA D CA 1
ATOM 3601 C C . ALA D 2 43 ? 0.769 -12.613 68.419 1.00 74.80 43 ALA D C 1
ATOM 3602 O O . ALA D 2 43 ? 0.897 -12.740 67.200 1.00 74.87 43 ALA D O 1
ATOM 3604 N N . GLU D 2 44 ? 1.466 -11.743 69.136 1.00 75.21 44 GLU D N 1
ATOM 3605 C CA . GLU D 2 44 ? 2.457 -10.901 68.487 1.00 76.18 44 GLU D CA 1
ATOM 3606 C C . GLU D 2 44 ? 3.690 -11.715 68.103 1.00 70.74 44 GLU D C 1
ATOM 3607 O O . GLU D 2 44 ? 4.034 -12.723 68.730 1.00 69.77 44 GLU D O 1
ATOM 3613 N N . ARG D 2 45 ? 4.346 -11.270 67.044 1.00 68.23 45 ARG D N 1
ATOM 3614 C CA . ARG D 2 45 ? 5.664 -11.780 66.716 1.00 65.51 45 ARG D CA 1
ATOM 3615 C C . ARG D 2 45 ? 6.602 -11.552 67.891 1.00 64.71 45 ARG D C 1
ATOM 3616 O O . ARG D 2 45 ? 6.359 -10.673 68.719 1.00 67.35 45 ARG D O 1
ATOM 3624 N N . GLU D 2 46 ? 7.664 -12.340 67.985 1.00 62.17 46 GLU D N 1
ATOM 3625 C CA . GLU D 2 46 ? 8.581 -12.220 69.108 1.00 60.53 46 GLU D CA 1
ATOM 3626 C C . GLU D 2 46 ? 9.977 -12.604 68.655 1.00 54.88 46 GLU D C 1
ATOM 3627 O O . GLU D 2 46 ? 10.147 -13.501 67.825 1.00 55.63 46 GLU D O 1
ATOM 3633 N N . TRP D 2 47 ? 10.965 -11.901 69.189 1.00 51.86 47 TRP D N 1
ATOM 3634 C CA . TRP D 2 47 ? 12.356 -12.170 68.863 1.00 51.12 47 TRP D CA 1
ATOM 3635 C C . TRP D 2 47 ? 12.822 -13.437 69.562 1.00 46.66 47 TRP D C 1
ATOM 3636 O O . TRP D 2 47 ? 12.639 -13.568 70.768 1.00 52.32 47 TRP D O 1
ATOM 3647 N N . VAL D 2 48 ? 13.432 -14.372 68.837 1.00 47.75 48 VAL D N 1
ATOM 3648 C CA . VAL D 2 48 ? 13.891 -15.621 69.439 1.00 51.13 48 VAL D CA 1
ATOM 3649 C C . VAL D 2 48 ? 15.419 -15.724 69.485 1.00 50.55 48 VAL D C 1
ATOM 3650 O O . VAL D 2 48 ? 15.983 -16.059 70.529 1.00 50.03 48 VAL D O 1
ATOM 3654 N N . ALA D 2 49 ? 16.112 -15.453 68.379 1.00 47.80 49 ALA D N 1
ATOM 3655 C CA . ALA D 2 49 ? 17.563 -15.582 68.414 1.00 46.98 49 ALA D CA 1
ATOM 3656 C C . ALA D 2 49 ? 18.214 -14.499 67.583 1.00 49.97 49 ALA D C 1
ATOM 3657 O O . ALA D 2 49 ? 17.566 -13.807 66.793 1.00 49.58 49 ALA D O 1
ATOM 3659 N N . HIS D 2 50 ? 19.530 -14.393 67.760 1.00 49.19 50 HIS D N 1
ATOM 3660 C CA . HIS D 2 50 ? 20.334 -13.378 67.105 1.00 45.98 50 HIS D CA 1
ATOM 3661 C C . HIS D 2 50 ? 21.772 -13.863 67.039 1.00 46.15 50 HIS D C 1
ATOM 3662 O O . HIS D 2 50 ? 22.297 -14.385 68.027 1.00 50.14 50 HIS D O 1
ATOM 3669 N N . ILE D 2 51 ? 22.394 -13.702 65.870 1.00 46.65 51 ILE D N 1
ATOM 3670 C CA . ILE D 2 51 ? 23.814 -13.969 65.658 1.00 49.77 51 ILE D CA 1
ATOM 3671 C C . ILE D 2 51 ? 24.426 -12.726 65.016 1.00 49.15 51 ILE D C 1
ATOM 3672 O O . ILE D 2 51 ? 23.781 -12.064 64.197 1.00 49.80 51 ILE D O 1
ATOM 3677 N N . THR D 2 52 ? 25.658 -12.395 65.395 1.00 49.43 52 THR D N 1
ATOM 3678 C CA . THR D 2 52 ? 26.264 -11.154 64.931 1.00 51.84 52 THR D CA 1
ATOM 3679 C C . THR D 2 52 ? 27.002 -11.350 63.607 1.00 56.70 52 THR D C 1
ATOM 36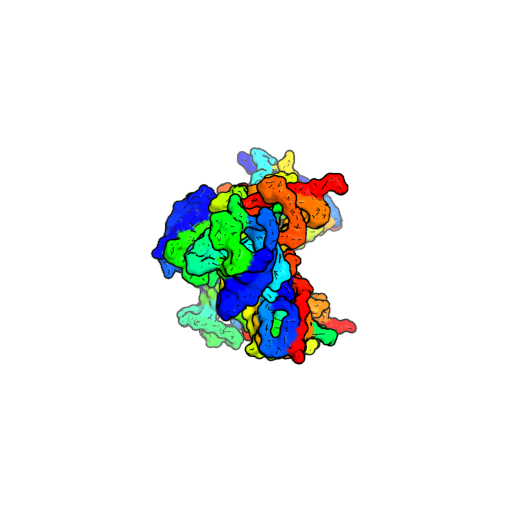80 O O . THR D 2 52 ? 27.336 -12.468 63.197 1.00 56.62 52 THR D O 1
ATOM 3684 N N . SER D 2 53 ? 27.271 -10.220 62.947 1.00 56.12 53 SER D N 1
ATOM 3685 C CA . SER D 2 53 ? 27.791 -10.231 61.579 1.00 57.06 53 SER D CA 1
ATOM 3686 C C . SER D 2 53 ? 29.150 -10.916 61.470 1.00 57.07 53 SER D C 1
ATOM 3687 O O . SER D 2 53 ? 29.457 -11.507 60.429 1.00 57.48 53 SER D O 1
ATOM 3690 N N . THR D 2 54 ? 29.981 -10.823 62.511 1.00 54.12 54 THR D N 1
ATOM 3691 C CA . THR D 2 54 ? 31.253 -11.531 62.597 1.00 55.78 54 THR D CA 1
ATOM 3692 C C . THR D 2 54 ? 31.085 -13.011 62.917 1.00 59.02 54 THR D C 1
ATOM 3693 O O . THR D 2 54 ? 32.083 -13.740 62.946 1.00 58.37 54 THR D O 1
ATOM 3697 N N . GLY D 2 55 ? 29.857 -13.465 63.175 1.00 57.79 55 GLY D N 1
ATOM 3698 C CA . GLY D 2 55 ? 29.613 -14.822 63.604 1.00 55.75 55 GLY D CA 1
ATOM 3699 C C . GLY D 2 55 ? 29.988 -15.110 65.039 1.00 59.32 55 GLY D C 1
ATOM 3700 O O . GLY D 2 55 ? 29.891 -16.262 65.460 1.00 63.00 55 GLY D O 1
ATOM 3701 N N . SER D 2 56 ? 30.374 -14.098 65.815 1.00 56.97 56 SER D N 1
ATOM 3702 C CA . SER D 2 56 ? 31.032 -14.313 67.096 1.00 57.98 56 SER D CA 1
ATOM 3703 C C . SER D 2 56 ? 30.075 -14.315 68.298 1.00 61.35 56 SER D C 1
ATOM 3704 O O . SER D 2 56 ? 30.092 -15.260 69.092 1.00 64.77 56 SER D O 1
ATOM 3707 N N . SER D 2 57 ? 29.248 -13.286 68.475 1.00 58.12 57 SER D N 1
ATOM 3708 C CA . SER D 2 57 ? 28.298 -13.287 69.578 1.00 54.74 57 SER D CA 1
ATOM 3709 C C . SER D 2 57 ? 27.020 -14.052 69.216 1.00 55.25 57 SER D C 1
ATOM 3710 O O . SER D 2 57 ? 26.705 -14.311 68.047 1.00 51.41 57 SER D O 1
ATOM 3713 N N . THR D 2 58 ? 26.244 -14.367 70.250 1.00 57.03 58 THR D N 1
ATOM 3714 C CA . THR D 2 58 ? 25.033 -15.152 70.088 1.00 51.39 58 THR D CA 1
ATOM 3715 C C . THR D 2 58 ? 24.067 -14.748 71.192 1.00 51.66 58 THR D C 1
ATOM 3716 O O . THR D 2 58 ? 24.480 -14.623 72.351 1.00 55.82 58 THR D O 1
ATOM 3720 N N . HIS D 2 59 ? 22.810 -14.458 70.834 1.00 50.05 59 HIS D N 1
ATOM 3721 C CA . HIS D 2 59 ? 21.852 -13.944 71.814 1.00 50.45 59 HIS D CA 1
ATOM 3722 C C . HIS D 2 59 ? 20.494 -14.588 71.603 1.00 52.88 59 HIS D C 1
ATOM 3723 O O . HIS D 2 59 ? 20.044 -14.731 70.462 1.00 55.20 59 HIS D O 1
ATOM 3730 N N . TYR D 2 60 ? 19.832 -14.940 72.705 1.00 47.52 60 TYR D N 1
ATOM 3731 C CA . TYR D 2 60 ? 18.587 -15.693 72.668 1.00 52.33 60 TYR D CA 1
ATOM 3732 C C . TYR D 2 60 ? 17.555 -15.071 73.603 1.00 56.49 60 TYR D C 1
ATOM 3733 O O . TYR D 2 60 ? 17.899 -14.558 74.671 1.00 57.73 60 TYR D O 1
ATOM 3742 N N . ALA D 2 61 ? 16.286 -15.124 73.197 1.00 56.98 61 ALA D N 1
ATOM 3743 C CA . ALA D 2 61 ? 15.188 -14.832 74.113 1.00 56.07 61 ALA D CA 1
ATOM 3744 C C . ALA D 2 61 ? 15.124 -15.894 75.206 1.00 61.30 61 ALA D C 1
ATOM 3745 O O . ALA D 2 61 ? 15.503 -17.049 74.993 1.00 61.96 61 ALA D O 1
ATOM 3747 N N . ASP D 2 62 ? 14.628 -15.499 76.389 1.00 64.57 62 ASP D N 1
ATOM 3748 C CA . ASP D 2 62 ? 14.664 -16.398 77.542 1.00 64.49 62 ASP D CA 1
ATOM 3749 C C . ASP D 2 62 ? 13.776 -17.616 77.346 1.00 65.93 62 ASP D C 1
ATOM 3750 O O . ASP D 2 62 ? 14.108 -18.714 77.807 1.00 67.30 62 ASP D O 1
ATOM 3755 N N . SER D 2 63 ? 12.649 -17.443 76.658 1.00 62.00 63 SER D N 1
ATOM 3756 C CA . SER D 2 63 ? 11.768 -18.548 76.309 1.00 61.12 63 SER D CA 1
ATOM 3757 C C . SER D 2 63 ? 12.432 -19.632 75.439 1.00 65.86 63 SER D C 1
ATOM 3758 O O . SER D 2 63 ? 11.809 -20.683 75.223 1.00 68.48 63 SER D O 1
ATOM 3761 N N . VAL D 2 64 ? 13.641 -19.411 74.899 1.00 62.75 64 VAL D N 1
ATOM 3762 C CA . VAL D 2 64 ? 14.305 -20.441 74.088 1.00 65.79 64 VAL D CA 1
ATOM 3763 C C . VAL D 2 64 ? 15.740 -20.692 74.548 1.00 64.52 64 VAL D C 1
ATOM 3764 O O . VAL D 2 64 ? 16.397 -21.627 74.070 1.00 58.84 64 VAL D O 1
ATOM 3768 N N . LYS D 2 65 ? 16.236 -19.862 75.470 1.00 63.43 65 LYS D N 1
ATOM 3769 C CA . LYS D 2 65 ? 17.603 -19.999 75.953 1.00 60.81 65 LYS D CA 1
ATOM 3770 C C . LYS D 2 65 ? 17.822 -21.401 76.489 1.00 64.19 65 LYS D C 1
ATOM 3771 O O . LYS D 2 65 ? 17.073 -21.864 77.357 1.00 65.13 65 LYS D O 1
ATOM 3777 N N . GLY D 2 66 ? 18.834 -22.084 75.955 1.00 65.81 66 GLY D N 1
ATOM 3778 C CA . GLY D 2 66 ? 19.126 -23.447 76.363 1.00 62.81 66 GLY D CA 1
ATOM 3779 C C . GLY D 2 66 ? 18.704 -24.477 75.337 1.00 65.83 66 GLY D C 1
ATOM 3780 O O . GLY D 2 66 ? 19.421 -25.452 75.111 1.00 70.94 66 GLY D O 1
ATOM 3781 N N . ARG D 2 67 ? 17.550 -24.262 74.696 1.00 66.96 67 ARG D N 1
ATOM 3782 C CA . ARG D 2 67 ? 16.974 -25.184 73.720 1.00 65.51 67 ARG D CA 1
ATOM 3783 C C . ARG D 2 67 ? 17.351 -24.835 72.280 1.00 65.99 67 ARG D C 1
ATOM 3784 O O . ARG D 2 67 ? 17.652 -25.728 71.475 1.00 69.51 67 ARG D O 1
ATOM 3792 N N . PHE D 2 68 ? 17.345 -23.555 71.930 1.00 64.92 68 PHE D N 1
ATOM 3793 C CA . PHE D 2 68 ? 17.560 -23.136 70.556 1.00 57.52 68 PHE D CA 1
ATOM 3794 C C . PHE D 2 68 ? 19.009 -22.704 70.373 1.00 57.85 68 PHE D C 1
ATOM 3795 O O . PHE D 2 68 ? 19.588 -22.054 71.248 1.00 57.22 68 PHE D O 1
ATOM 3803 N N . THR D 2 69 ? 19.607 -23.099 69.246 1.00 55.92 69 THR D N 1
ATOM 3804 C CA . THR D 2 69 ? 20.912 -22.590 68.836 1.00 54.09 69 THR D CA 1
ATOM 3805 C C . THR D 2 69 ? 20.776 -21.861 67.507 1.00 52.44 69 THR D C 1
ATOM 3806 O O . THR D 2 69 ? 20.112 -22.346 66.586 1.00 52.41 69 THR D O 1
ATOM 3810 N N . ILE D 2 70 ? 21.403 -20.694 67.407 1.00 51.25 70 ILE D N 1
ATOM 3811 C CA . ILE D 2 70 ? 21.527 -19.985 66.144 1.00 50.29 70 ILE D CA 1
ATOM 3812 C C . ILE D 2 70 ? 22.976 -20.109 65.704 1.00 49.94 70 ILE D C 1
ATOM 3813 O O . ILE D 2 70 ? 23.888 -20.078 66.539 1.00 52.71 70 ILE D O 1
ATOM 3818 N N . SER D 2 71 ? 23.185 -20.307 64.404 1.00 48.65 71 SER D N 1
ATOM 3819 C CA . SER D 2 71 ? 24.501 -20.681 63.902 1.00 52.56 71 SER D CA 1
ATOM 3820 C C . SER D 2 71 ? 24.635 -20.284 62.435 1.00 56.19 71 SER D C 1
ATOM 3821 O O . SER D 2 71 ? 23.646 -20.265 61.698 1.00 53.15 71 SER D O 1
ATOM 3824 N N . ARG D 2 72 ? 25.867 -19.977 62.015 1.00 62.96 72 ARG D N 1
ATOM 3825 C CA . ARG D 2 72 ? 26.163 -19.652 60.622 1.00 63.28 72 ARG D CA 1
ATOM 3826 C C . ARG D 2 72 ? 26.897 -20.807 59.935 1.00 65.69 72 ARG D C 1
ATOM 3827 O O . ARG D 2 72 ? 27.797 -21.423 60.517 1.00 66.61 72 ARG D O 1
ATOM 3835 N N . ASP D 2 73 ? 26.488 -21.116 58.697 1.00 62.14 73 ASP D N 1
ATOM 3836 C CA . ASP D 2 73 ? 27.183 -22.066 57.817 1.00 59.74 73 ASP D CA 1
ATOM 3837 C C . ASP D 2 73 ? 27.918 -21.268 56.752 1.00 58.60 73 ASP D C 1
ATOM 3838 O O . ASP D 2 73 ? 27.327 -20.890 55.737 1.00 58.66 73 ASP D O 1
ATOM 3843 N N . TYR D 2 74 ? 29.219 -21.060 56.965 1.00 60.86 74 TYR D N 1
ATOM 3844 C CA . TYR D 2 74 ? 30.007 -20.221 56.070 1.00 63.64 74 TYR D CA 1
ATOM 3845 C C . TYR D 2 74 ? 30.168 -20.827 54.672 1.00 63.39 74 TYR D C 1
ATOM 3846 O O . TYR D 2 74 ? 30.414 -20.089 53.708 1.00 63.93 74 TYR D O 1
ATOM 3855 N N . ASP D 2 75 ? 30.018 -22.140 54.530 1.00 59.65 75 ASP D N 1
ATOM 3856 C CA . ASP D 2 75 ? 30.181 -22.741 53.216 1.00 59.08 75 ASP D CA 1
ATOM 3857 C C . ASP D 2 75 ? 28.929 -22.608 52.355 1.00 58.38 75 ASP D C 1
ATOM 3858 O O . ASP D 2 75 ? 29.035 -22.347 51.153 1.00 59.40 75 ASP D O 1
ATOM 3863 N N . ARG D 2 76 ? 27.739 -22.766 52.933 1.00 55.01 76 ARG D N 1
ATOM 3864 C CA . ARG D 2 76 ? 26.511 -22.751 52.148 1.00 55.78 76 ARG D CA 1
ATOM 3865 C C . ARG D 2 76 ? 25.798 -21.398 52.155 1.00 54.83 76 ARG D C 1
ATOM 3866 O O . ARG D 2 76 ? 24.723 -21.273 51.555 1.00 50.35 76 ARG D O 1
ATOM 3874 N N . ASN D 2 77 ? 26.375 -20.383 52.793 1.00 55.11 77 ASN D N 1
ATOM 3875 C CA . ASN D 2 77 ? 25.705 -19.097 52.970 1.00 53.05 77 ASN D CA 1
ATOM 3876 C C . ASN D 2 77 ? 24.380 -19.285 53.724 1.00 54.99 77 ASN D C 1
ATOM 3877 O O . ASN D 2 77 ? 23.293 -18.928 53.248 1.00 55.27 77 ASN D O 1
ATOM 3882 N N . MET D 2 78 ? 24.467 -19.861 54.919 1.00 49.71 78 MET D N 1
ATOM 3883 C CA . MET D 2 78 ? 23.232 -20.117 55.643 1.00 53.57 78 MET D CA 1
ATOM 3884 C C . MET D 2 78 ? 23.341 -19.751 57.115 1.00 50.43 78 MET D C 1
ATOM 3885 O O . MET D 2 78 ? 24.424 -19.582 57.677 1.00 49.99 78 MET D O 1
ATOM 3890 N N . VAL D 2 79 ? 22.173 -19.627 57.726 1.00 49.96 79 VAL D N 1
ATOM 3891 C CA . VAL D 2 79 ? 22.038 -19.420 59.161 1.00 54.91 79 VAL D CA 1
ATOM 3892 C C . VAL D 2 79 ? 20.962 -20.376 59.649 1.00 50.92 79 VAL D C 1
ATOM 3893 O O . VAL D 2 79 ? 19.828 -20.342 59.159 1.00 53.49 79 VAL D O 1
ATOM 3897 N N . TYR D 2 80 ? 21.318 -21.240 60.585 1.00 50.75 80 TYR D N 1
ATOM 3898 C CA . TYR D 2 80 ? 20.384 -22.222 61.113 1.00 53.12 80 TYR D CA 1
ATOM 3899 C C . TYR D 2 80 ? 19.838 -21.746 62.446 1.00 49.40 80 TYR D C 1
ATOM 3900 O O . TYR D 2 80 ? 20.495 -20.988 63.163 1.00 49.66 80 TYR D O 1
ATOM 3909 N N . LEU D 2 81 ? 18.593 -22.145 62.725 1.00 53.34 81 LEU D N 1
ATOM 3910 C CA . LEU D 2 81 ? 18.009 -22.178 64.063 1.00 48.97 81 LEU D CA 1
ATOM 3911 C C . LEU D 2 81 ? 17.745 -23.644 64.375 1.00 51.46 81 LEU D C 1
ATOM 3912 O O . LEU D 2 81 ? 16.780 -24.229 63.879 1.00 54.84 81 LEU D O 1
ATOM 3917 N N . GLN D 2 82 ? 18.620 -24.244 65.164 1.00 51.14 82 GLN D N 1
ATOM 3918 C CA . GLN D 2 82 ? 18.422 -25.596 65.675 1.00 55.73 82 GLN D CA 1
ATOM 3919 C C . GLN D 2 82 ? 17.478 -25.556 66.886 1.00 61.56 82 GLN D C 1
ATOM 3920 O O . GLN D 2 82 ? 17.844 -25.059 67.960 1.00 61.50 82 GLN D O 1
ATOM 3926 N N . MET D 2 83 ? 16.269 -26.091 66.727 1.00 61.86 83 MET D N 1
ATOM 3927 C CA . MET D 2 83 ? 15.273 -26.133 67.790 1.00 62.18 83 MET D CA 1
ATOM 3928 C C . MET D 2 83 ? 15.241 -27.527 68.403 1.00 68.29 83 MET D C 1
ATOM 3929 O O . MET D 2 83 ? 14.931 -28.502 67.716 1.00 68.57 83 MET D O 1
ATOM 3934 N N . SER D 2 84 ? 15.537 -27.621 69.694 1.00 77.88 84 SER D N 1
ATOM 3935 C CA . SER D 2 84 ? 15.492 -28.884 70.416 1.00 77.49 84 SER D CA 1
ATOM 3936 C C . SER D 2 84 ? 14.488 -28.798 71.553 1.00 77.62 84 SER D C 1
ATOM 3937 O O . SER D 2 84 ? 14.066 -27.707 71.948 1.00 77.93 84 SER D O 1
ATOM 3940 N N . SER D 2 85 ? 14.121 -29.972 72.080 1.00 75.27 85 SER D N 1
ATOM 3941 C CA . SER D 2 85 ? 13.242 -30.082 73.249 1.00 73.35 85 SER D CA 1
ATOM 3942 C C . SER D 2 85 ? 11.907 -29.380 73.021 1.00 73.45 85 SER D C 1
ATOM 3943 O O . SER D 2 85 ? 11.355 -28.758 73.929 1.00 75.97 85 SER D O 1
ATOM 3946 N N . LEU D 2 86 ? 11.373 -29.501 71.810 1.00 73.94 86 LEU D N 1
ATOM 3947 C CA . LEU D 2 86 ? 10.269 -28.663 71.362 1.00 75.54 86 LEU D CA 1
ATOM 3948 C C . LEU D 2 86 ? 9.030 -28.753 72.247 1.00 76.89 86 LEU D C 1
ATOM 3949 O O . LEU D 2 86 ? 8.315 -29.764 72.241 1.00 77.10 86 LEU D O 1
ATOM 3954 N N . LYS D 2 87 ? 8.770 -27.698 73.015 1.00 76.59 87 LYS D N 1
ATOM 3955 C CA . LYS D 2 87 ? 7.494 -27.586 73.702 1.00 78.91 87 LYS D CA 1
ATOM 3956 C C . LYS D 2 87 ? 6.415 -27.201 72.686 1.00 79.63 87 LYS D C 1
ATOM 3957 O O . LYS D 2 87 ? 6.704 -26.525 71.698 1.00 79.01 87 LYS D O 1
ATOM 3963 N N . PRO D 2 88 ? 5.174 -27.659 72.869 1.00 82.66 88 PRO D N 1
ATOM 3964 C CA . PRO D 2 88 ? 4.135 -27.318 71.879 1.00 81.28 88 PRO D CA 1
ATOM 3965 C C . PRO D 2 88 ? 3.869 -25.823 71.776 1.00 79.00 88 PRO D C 1
ATOM 3966 O O . PRO D 2 88 ? 3.282 -25.388 70.775 1.00 74.40 88 PRO D O 1
ATOM 3970 N N . GLU D 2 89 ? 4.298 -25.026 72.762 1.00 82.19 89 GLU D N 1
ATOM 3971 C CA . GLU D 2 89 ? 4.218 -23.569 72.702 1.00 80.46 89 GLU D CA 1
ATOM 3972 C C . GLU D 2 89 ? 5.317 -22.958 71.851 1.00 77.51 89 GLU D C 1
ATOM 3973 O O . GLU D 2 89 ? 5.461 -21.730 71.839 1.00 76.65 89 GLU D O 1
ATOM 3979 N N . ASP D 2 90 ? 6.114 -23.786 71.186 1.00 73.40 90 ASP D N 1
ATOM 3980 C CA . ASP D 2 90 ? 6.995 -23.367 70.107 1.00 71.28 90 ASP D CA 1
ATOM 3981 C C . ASP D 2 90 ? 6.288 -23.387 68.754 1.00 69.82 90 ASP D C 1
ATOM 3982 O O . ASP D 2 90 ? 6.943 -23.184 67.725 1.00 67.78 90 ASP D O 1
ATOM 3987 N N . THR D 2 91 ? 4.979 -23.653 68.727 1.00 69.57 91 THR D N 1
ATOM 3988 C CA . THR D 2 91 ? 4.225 -23.606 67.478 1.00 66.21 91 THR D CA 1
ATOM 3989 C C . THR D 2 91 ? 4.132 -22.166 66.998 1.00 68.39 91 THR D C 1
ATOM 3990 O O . THR D 2 91 ? 3.610 -21.295 67.701 1.00 66.96 91 THR D O 1
ATOM 3994 N N . ALA D 2 92 ? 4.645 -21.916 65.800 1.00 66.93 92 ALA D N 1
ATOM 3995 C CA . ALA D 2 92 ? 4.742 -20.555 65.309 1.00 66.08 92 ALA D CA 1
ATOM 3996 C C . ALA D 2 92 ? 5.201 -20.616 63.865 1.00 65.44 92 ALA D C 1
ATOM 3997 O O . ALA D 2 92 ? 5.756 -21.626 63.416 1.00 64.12 92 ALA D O 1
ATOM 3999 N N . VAL D 2 93 ? 4.941 -19.527 63.145 1.00 60.13 93 VAL D N 1
ATOM 4000 C CA . VAL D 2 93 ? 5.554 -19.280 61.850 1.00 61.89 93 VAL D CA 1
ATOM 4001 C C . VAL D 2 93 ? 6.891 -18.601 62.109 1.00 59.06 93 VAL D C 1
ATOM 4002 O O . VAL D 2 93 ? 6.941 -17.487 62.626 1.00 59.16 93 VAL D O 1
ATOM 4006 N N . TYR D 2 94 ? 7.975 -19.268 61.758 1.00 58.08 94 TYR D N 1
ATOM 4007 C CA . TYR D 2 94 ? 9.300 -18.772 62.076 1.00 56.23 94 TYR D CA 1
ATOM 4008 C C . TYR D 2 94 ? 9.867 -17.991 60.894 1.00 56.59 94 TYR D C 1
ATOM 4009 O O . TYR D 2 94 ? 9.847 -18.467 59.757 1.00 58.49 94 TYR D O 1
ATOM 4018 N N . TYR D 2 95 ? 10.362 -16.788 61.168 1.00 55.53 95 TYR D N 1
ATOM 4019 C CA . TYR D 2 95 ? 10.922 -15.896 60.161 1.00 55.27 95 TYR D CA 1
ATOM 4020 C C . TYR D 2 95 ? 12.376 -15.616 60.490 1.00 52.77 95 TYR D C 1
ATOM 4021 O O . TYR D 2 95 ? 12.714 -15.319 61.641 1.00 52.65 95 TYR D O 1
ATOM 4030 N N . CYS D 2 96 ? 13.237 -15.659 59.485 1.00 53.90 96 CYS D N 1
ATOM 4031 C CA . CYS D 2 96 ? 14.560 -15.102 59.710 1.00 53.12 96 CYS D CA 1
ATOM 4032 C C . CYS D 2 96 ? 14.632 -13.706 59.112 1.00 49.43 96 CYS D C 1
ATOM 4033 O O . CYS D 2 96 ? 13.823 -13.305 58.270 1.00 48.48 96 CYS D O 1
ATOM 4036 N N . HIS D 2 97 ? 15.614 -12.964 59.599 1.00 48.79 97 HIS D N 1
ATOM 4037 C CA . HIS D 2 97 ? 15.726 -11.530 59.424 1.00 47.59 97 HIS D CA 1
ATOM 4038 C C . HIS D 2 97 ? 17.196 -11.188 59.265 1.00 47.78 97 HIS D C 1
ATOM 4039 O O . HIS D 2 97 ? 18.042 -11.689 60.009 1.00 47.12 97 HIS D O 1
ATOM 4046 N N . ALA D 2 98 ? 17.495 -10.354 58.284 1.00 47.11 98 ALA D N 1
ATOM 4047 C CA . ALA D 2 98 ? 18.843 -9.866 58.067 1.00 49.45 98 ALA D CA 1
ATOM 4048 C C . ALA D 2 98 ? 18.829 -8.354 58.172 1.00 47.40 98 ALA D C 1
ATOM 4049 O O . ALA D 2 98 ? 17.910 -7.691 57.691 1.00 46.87 98 ALA D O 1
ATOM 4051 N N . SER D 2 99 ? 19.870 -7.821 58.778 1.00 48.43 99 SER D N 1
ATOM 4052 C CA . SER D 2 99 ? 20.024 -6.393 58.952 1.00 49.56 99 SER D CA 1
ATOM 4053 C C . SER D 2 99 ? 21.388 -5.978 58.435 1.00 47.91 99 SER D C 1
ATOM 4054 O O . SER D 2 99 ? 22.371 -6.714 58.572 1.00 45.73 99 SER D O 1
ATOM 4057 N N . THR D 2 100 ? 21.439 -4.809 57.826 1.00 48.58 100 THR D N 1
ATOM 4058 C CA . THR D 2 100 ? 22.740 -4.277 57.496 1.00 51.62 100 THR D CA 1
ATOM 4059 C C . THR D 2 100 ? 23.331 -3.602 58.732 1.00 52.75 100 THR D C 1
ATOM 4060 O O . THR D 2 100 ? 22.664 -3.399 59.749 1.00 50.41 100 THR D O 1
ATOM 4064 N N . LEU D 2 101 ? 24.603 -3.256 58.641 1.00 53.25 101 LEU D N 1
ATOM 4065 C CA . LEU D 2 101 ? 25.308 -2.650 59.752 1.00 51.00 101 LEU D CA 1
ATOM 4066 C C . LEU D 2 101 ? 26.012 -1.399 59.235 1.00 54.98 101 LEU D C 1
ATOM 4067 O O . LEU D 2 101 ? 26.631 -1.433 58.166 1.00 57.28 101 LEU D O 1
ATOM 4072 N N . TRP D 2 102 ? 25.856 -0.272 59.959 1.00 57.36 102 TRP D N 1
ATOM 4073 C CA . TRP D 2 102 ? 26.432 1.018 59.569 1.00 57.73 102 TRP D CA 1
ATOM 4074 C C . TRP D 2 102 ? 27.919 0.771 59.323 1.00 56.34 102 TRP D C 1
ATOM 4075 O O . TRP D 2 102 ? 28.509 -0.087 59.991 1.00 55.24 102 TRP D O 1
ATOM 4086 N N . PRO D 2 103 ? 28.569 1.468 58.374 1.00 56.89 103 PRO D N 1
ATOM 4087 C CA . PRO D 2 103 ? 28.130 2.618 57.548 1.00 56.00 103 PRO D CA 1
ATOM 4088 C C . PRO D 2 103 ? 27.131 2.314 56.433 1.00 59.05 103 PRO D C 1
ATOM 4089 O O . PRO D 2 103 ? 26.653 3.269 55.825 1.00 60.66 103 PRO D O 1
ATOM 4093 N N . GLU D 2 104 ? 26.807 1.052 56.123 1.00 56.05 104 GLU D N 1
ATOM 4094 C CA . GLU D 2 104 ? 25.789 0.787 55.116 1.00 54.36 104 GLU D CA 1
ATOM 4095 C C . GLU D 2 104 ? 24.463 1.413 55.524 1.00 56.95 104 GLU D C 1
ATOM 4096 O O . GLU D 2 104 ? 24.113 1.438 56.710 1.00 62.76 104 GLU D O 1
ATOM 4102 N N . LYS D 2 105 ? 23.745 1.950 54.535 1.00 55.69 105 LYS D N 1
ATOM 4103 C CA . LYS D 2 105 ? 22.341 2.313 54.680 1.00 55.75 105 LYS D CA 1
ATOM 4104 C C . LYS D 2 105 ? 21.611 1.207 55.435 1.00 58.02 105 LYS D C 1
ATOM 4105 O O . LYS D 2 105 ? 21.795 0.023 55.143 1.00 56.47 105 LYS D O 1
ATOM 4111 N N . HIS D 2 106 ? 20.825 1.581 56.447 1.00 56.69 106 HIS D N 1
ATOM 4112 C CA . HIS D 2 106 ? 20.061 0.554 57.136 1.00 56.17 106 HIS D CA 1
ATOM 4113 C C . HIS D 2 106 ? 19.026 -0.064 56.194 1.00 58.34 106 HIS D C 1
ATOM 4114 O O . HIS D 2 106 ? 18.319 0.641 55.465 1.00 57.92 106 HIS D O 1
ATOM 4121 N N . GLN D 2 107 ? 18.946 -1.394 56.215 1.00 61.13 107 GLN D N 1
ATOM 4122 C CA . GLN D 2 107 ? 17.945 -2.115 55.447 1.00 62.34 107 GLN D CA 1
ATOM 4123 C C . GLN D 2 107 ? 17.574 -3.384 56.199 1.00 60.48 107 GLN D C 1
ATOM 4124 O O . GLN D 2 107 ? 18.432 -4.033 56.799 1.00 60.25 107 GLN D O 1
ATOM 4130 N N . ASP D 2 108 ? 16.284 -3.702 56.189 1.00 54.59 108 ASP D N 1
ATOM 4131 C CA . ASP D 2 108 ? 15.758 -4.946 56.725 1.00 53.45 108 ASP D CA 1
ATOM 4132 C C . ASP D 2 108 ? 15.453 -5.904 55.578 1.00 54.77 108 ASP D C 1
ATOM 4133 O O . ASP D 2 108 ? 15.006 -5.484 54.506 1.00 59.74 108 ASP D O 1
ATOM 4138 N N . TYR D 2 109 ? 15.737 -7.188 55.795 1.00 53.03 109 TYR D N 1
ATOM 4139 C CA . TYR D 2 109 ? 15.460 -8.244 54.829 1.00 53.42 109 TYR D CA 1
ATOM 4140 C C . TYR D 2 109 ? 14.744 -9.375 55.555 1.00 51.28 109 TYR D C 1
ATOM 4141 O O . TYR D 2 109 ? 15.141 -9.759 56.661 1.00 51.06 109 TYR D O 1
ATOM 4150 N N . TRP D 2 110 ? 13.681 -9.899 54.953 1.00 48.16 110 TRP D N 1
ATOM 4151 C CA . TRP D 2 110 ? 12.883 -10.903 55.626 1.00 48.35 110 TRP D CA 1
ATOM 4152 C C . TRP D 2 110 ? 12.734 -12.151 54.776 1.00 52.18 110 TRP D C 1
ATOM 4153 O O . TRP D 2 110 ? 12.780 -12.108 53.546 1.00 51.82 110 TRP D O 1
ATOM 4164 N N . GLY D 2 111 ? 12.546 -13.268 55.458 1.00 55.85 111 GLY D N 1
ATOM 4165 C CA . GLY D 2 111 ? 12.110 -14.479 54.805 1.00 55.64 111 GLY D CA 1
ATOM 4166 C C . GLY D 2 111 ? 10.599 -14.544 54.735 1.00 56.46 111 GLY D C 1
ATOM 4167 O O . GLY D 2 111 ? 9.880 -13.705 55.306 1.00 55.90 111 GLY D O 1
ATOM 4168 N N . GLN D 2 112 ? 10.125 -15.560 54.017 1.00 56.18 112 GLN D N 1
ATOM 4169 C CA . GLN D 2 112 ? 8.699 -15.736 53.806 1.00 55.68 112 GLN D CA 1
ATOM 4170 C C . GLN D 2 112 ? 7.996 -16.350 55.010 1.00 57.00 112 GLN D C 1
ATOM 4171 O O . GLN D 2 112 ? 6.764 -16.312 55.064 1.00 57.81 112 GLN D O 1
ATOM 4177 N N . GLY D 2 113 ? 8.740 -16.871 55.986 1.00 56.87 113 GLY D N 1
ATOM 4178 C CA . GLY D 2 113 ? 8.138 -17.596 57.088 1.00 56.48 113 GLY D CA 1
ATOM 4179 C C . GLY D 2 113 ? 7.837 -19.049 56.774 1.00 55.81 113 GLY D C 1
ATOM 4180 O O . GLY D 2 113 ? 7.385 -19.373 55.680 1.00 58.91 113 GLY D O 1
ATOM 4181 N N . ILE D 2 114 ? 8.094 -19.946 57.711 1.00 58.58 114 ILE D N 1
ATOM 4182 C CA . ILE D 2 114 ? 7.717 -21.347 57.571 1.00 58.97 114 ILE D CA 1
ATOM 4183 C C . ILE D 2 114 ? 7.028 -21.790 58.854 1.00 56.05 114 ILE D C 1
ATOM 4184 O O . ILE D 2 114 ? 7.400 -21.368 59.955 1.00 54.00 114 ILE D O 1
ATOM 4189 N N . GLN D 2 115 ? 6.018 -22.644 58.706 1.00 61.09 115 GLN D N 1
ATOM 4190 C CA . GLN D 2 115 ? 5.256 -23.146 59.841 1.00 60.62 115 GLN D CA 1
ATOM 4191 C C . GLN D 2 115 ? 6.010 -24.255 60.561 1.00 61.11 115 GLN D C 1
ATOM 4192 O O . GLN D 2 115 ? 6.606 -25.134 59.934 1.00 59.32 115 GLN D O 1
ATOM 4198 N N . VAL D 2 116 ? 5.997 -24.189 61.888 1.00 65.97 116 VAL D N 1
ATOM 4199 C CA . VAL D 2 116 ? 6.411 -25.280 62.764 1.00 68.05 116 VAL D CA 1
ATOM 4200 C C . VAL D 2 116 ? 5.237 -25.549 63.698 1.00 70.00 116 VAL D C 1
ATOM 4201 O O . VAL D 2 116 ? 4.948 -24.729 64.579 1.00 71.24 116 VAL D O 1
ATOM 4205 N N . THR D 2 117 ? 4.544 -26.671 63.497 1.00 68.90 117 THR D N 1
ATOM 4206 C CA . THR D 2 117 ? 3.487 -27.116 64.402 1.00 70.01 117 THR D CA 1
ATOM 4207 C C . THR D 2 117 ? 4.029 -28.262 65.245 1.00 72.59 117 THR D C 1
ATOM 4208 O O . THR D 2 117 ? 4.616 -29.209 64.703 1.00 72.84 117 THR D O 1
ATOM 4212 N N . VAL D 2 118 ? 3.832 -28.171 66.564 1.00 70.51 118 VAL D N 1
ATOM 4213 C CA . VAL D 2 118 ? 4.368 -29.130 67.526 1.00 75.62 118 VAL D CA 1
ATOM 4214 C C . VAL D 2 118 ? 3.209 -29.686 68.350 1.00 80.35 118 VAL D C 1
ATOM 4215 O O . VAL D 2 118 ? 2.678 -29.002 69.237 1.00 81.88 118 VAL D O 1
ATOM 4219 N N . SER D 2 119 ? 2.814 -30.925 68.062 1.00 82.15 119 SER D N 1
ATOM 4220 C CA . SER D 2 119 ? 1.746 -31.590 68.797 1.00 86.66 119 SER D CA 1
ATOM 4221 C C . SER D 2 119 ? 2.334 -32.458 69.912 1.00 89.61 119 SER D C 1
ATOM 4222 O O . SER D 2 119 ? 3.545 -32.662 69.999 1.00 86.43 119 SER D O 1
ATOM 4225 N N . SER D 2 120 ? 1.463 -32.969 70.781 1.00 93.63 120 SER D N 1
ATOM 4226 C CA . SER D 2 120 ? 1.941 -33.857 71.845 1.00 95.48 120 SER D CA 1
ATOM 4227 C C . SER D 2 120 ? 1.152 -35.158 71.916 1.00 94.26 120 SER D C 1
ATOM 4228 O O . SER D 2 120 ? -0.024 -35.200 71.566 1.00 98.37 120 SER D O 1
ATOM 4231 N N . TRP E 1 3 ? 30.272 -50.357 65.949 1.00 108.09 3 TRP E N 1
ATOM 4232 C CA . TRP E 1 3 ? 29.408 -49.374 65.304 1.00 112.46 3 TRP E CA 1
ATOM 4233 C C . TRP E 1 3 ? 28.112 -49.195 66.102 1.00 108.46 3 TRP E C 1
ATOM 4234 O O . TRP E 1 3 ? 27.025 -49.517 65.608 1.00 105.06 3 TRP E O 1
ATOM 4245 N N . ASP E 1 4 ? 28.226 -48.683 67.331 1.00 97.09 4 ASP E N 1
ATOM 4246 C CA . ASP E 1 4 ? 27.048 -48.455 68.161 1.00 86.47 4 ASP E CA 1
ATOM 4247 C C . ASP E 1 4 ? 26.359 -47.158 67.775 1.00 79.82 4 ASP E C 1
ATOM 4248 O O . ASP E 1 4 ? 27.000 -46.115 67.613 1.00 81.10 4 ASP E O 1
ATOM 4253 N N . LEU E 1 5 ? 25.045 -47.232 67.644 1.00 75.88 5 LEU E N 1
ATOM 4254 C CA . LEU E 1 5 ? 24.205 -46.094 67.317 1.00 70.65 5 LEU E CA 1
ATOM 4255 C C . LEU E 1 5 ? 23.208 -45.880 68.448 1.00 68.81 5 LEU E C 1
ATOM 4256 O O . LEU E 1 5 ? 22.585 -46.841 68.920 1.00 67.84 5 LEU E O 1
ATOM 4261 N N . THR E 1 6 ? 23.060 -44.634 68.896 1.00 66.12 6 THR E N 1
ATOM 4262 C CA . THR E 1 6 ? 22.037 -44.330 69.880 1.00 62.92 6 THR E CA 1
ATOM 4263 C C . THR E 1 6 ? 20.738 -43.950 69.184 1.00 60.04 6 THR E C 1
ATOM 4264 O O . THR E 1 6 ? 20.724 -43.104 68.284 1.00 57.65 6 THR E O 1
ATOM 4268 N N . VAL E 1 7 ? 19.663 -44.629 69.570 1.00 58.94 7 VAL E N 1
ATOM 4269 C CA . VAL E 1 7 ? 18.305 -44.309 69.150 1.00 58.66 7 VAL E CA 1
ATOM 4270 C C . VAL E 1 7 ? 17.649 -43.566 70.312 1.00 56.86 7 VAL E C 1
ATOM 4271 O O . VAL E 1 7 ? 17.563 -44.099 71.425 1.00 57.56 7 VAL E O 1
ATOM 4275 N N . LYS E 1 8 ? 17.222 -42.332 70.071 1.00 51.41 8 LYS E N 1
ATOM 4276 C CA . LYS E 1 8 ? 16.539 -41.530 71.070 1.00 55.89 8 LYS E CA 1
ATOM 4277 C C . LYS E 1 8 ? 15.051 -41.508 70.743 1.00 57.82 8 LYS E C 1
ATOM 4278 O O . LYS E 1 8 ? 14.657 -41.386 69.579 1.00 57.70 8 LYS E O 1
ATOM 4284 N N . MET E 1 9 ? 14.223 -41.648 71.766 1.00 58.68 9 MET E N 1
ATOM 4285 C CA . MET E 1 9 ? 12.782 -41.665 71.580 1.00 60.07 9 MET E CA 1
ATOM 4286 C C . MET E 1 9 ? 12.173 -40.394 72.151 1.00 62.28 9 MET E C 1
ATOM 4287 O O . MET E 1 9 ? 12.744 -39.761 73.044 1.00 62.92 9 MET E O 1
ATOM 4292 N N . LEU E 1 10 ? 10.990 -40.046 71.629 1.00 63.19 10 LEU E N 1
ATOM 4293 C CA . LEU E 1 10 ? 10.362 -38.754 71.917 1.00 68.59 10 LEU E CA 1
ATOM 4294 C C . LEU E 1 10 ? 10.342 -38.415 73.408 1.00 70.75 10 LEU E C 1
ATOM 4295 O O . LEU E 1 10 ? 10.533 -37.251 73.788 1.00 71.27 10 LEU E O 1
ATOM 4300 N N . ALA E 1 11 ? 10.128 -39.416 74.267 1.00 70.07 11 ALA E N 1
ATOM 4301 C CA . ALA E 1 11 ? 10.031 -39.196 75.707 1.00 66.61 11 ALA E CA 1
ATOM 4302 C C . ALA E 1 11 ? 11.372 -38.976 76.396 1.00 68.60 11 ALA E C 1
ATOM 4303 O O . ALA E 1 11 ? 11.389 -38.711 77.603 1.00 68.12 11 ALA E O 1
ATOM 4305 N N . GLY E 1 12 ? 12.489 -39.075 75.684 1.00 71.73 12 GLY E N 1
ATOM 4306 C CA . GLY E 1 12 ? 13.799 -38.955 76.287 1.00 71.12 12 GLY E CA 1
ATOM 4307 C C . GLY E 1 12 ? 14.503 -40.273 76.521 1.00 73.10 12 GLY E C 1
ATOM 4308 O O . GLY E 1 12 ? 15.702 -40.275 76.837 1.00 75.26 12 GLY E O 1
ATOM 4309 N N . ASN E 1 13 ? 13.797 -41.389 76.374 1.00 65.59 13 ASN E N 1
ATOM 4310 C CA . ASN E 1 13 ? 14.434 -42.683 76.513 1.00 64.82 13 ASN E CA 1
ATOM 4311 C C . ASN E 1 13 ? 15.406 -42.925 75.365 1.00 63.28 13 ASN E C 1
ATOM 4312 O O . ASN E 1 13 ? 15.280 -42.348 74.282 1.00 60.66 13 ASN E O 1
ATOM 4317 N N . GLU E 1 14 ? 16.407 -43.765 75.626 1.00 60.97 14 GLU E N 1
ATOM 4318 C CA . GLU E 1 14 ? 17.452 -44.063 74.659 1.00 57.09 14 GLU E CA 1
ATOM 4319 C C . GLU E 1 14 ? 17.857 -45.512 74.780 1.00 59.42 14 GLU E C 1
ATOM 4320 O O . GLU E 1 14 ? 18.006 -46.029 75.891 1.00 65.68 14 GLU E O 1
ATOM 4326 N N . PHE E 1 15 ? 18.085 -46.146 73.641 1.00 58.61 15 PHE E N 1
ATOM 4327 C CA . PHE E 1 15 ? 18.737 -47.442 73.625 1.00 62.29 15 PHE E CA 1
ATOM 4328 C C . PHE E 1 15 ? 19.845 -47.392 72.597 1.00 63.65 15 PHE E C 1
ATOM 4329 O O . PHE E 1 15 ? 19.988 -46.411 71.864 1.00 63.82 15 PHE E O 1
ATOM 4337 N N . GLN E 1 16 ? 20.653 -48.445 72.564 1.00 66.29 16 GLN E N 1
ATOM 4338 C CA . GLN E 1 16 ? 21.730 -48.548 71.594 1.00 66.80 16 GLN E CA 1
ATOM 4339 C C . GLN E 1 16 ? 21.505 -49.744 70.682 1.00 66.46 16 GLN E C 1
ATOM 4340 O O . GLN E 1 16 ? 20.870 -50.729 71.072 1.00 66.23 16 GLN E O 1
ATOM 4346 N N . VAL E 1 17 ? 22.018 -49.641 69.455 1.00 66.57 17 VAL E N 1
ATOM 4347 C CA . VAL E 1 17 ? 22.035 -50.742 68.499 1.00 69.57 17 VAL E CA 1
ATOM 4348 C C . VAL E 1 17 ? 23.420 -50.791 67.853 1.00 76.41 17 VAL E C 1
ATOM 4349 O O . VAL E 1 17 ? 24.262 -49.924 68.076 1.00 78.59 17 VAL E O 1
ATOM 4353 N N . SER E 1 18 ? 23.654 -51.822 67.038 1.00 77.10 18 SER E N 1
ATOM 4354 C CA . SER E 1 18 ? 24.955 -52.032 66.423 1.00 79.51 18 SER E CA 1
ATOM 4355 C C . SER E 1 18 ? 24.802 -52.186 64.917 1.00 85.09 18 SER E C 1
ATOM 4356 O O . SER E 1 18 ? 23.804 -52.730 64.434 1.00 80.89 18 SER E O 1
ATOM 4359 N N . LEU E 1 19 ? 25.812 -51.722 64.185 1.00 92.48 19 LEU E N 1
ATOM 4360 C CA . LEU E 1 19 ? 25.718 -51.553 62.733 1.00 94.73 19 LEU E CA 1
ATOM 4361 C C . LEU E 1 19 ? 27.088 -51.808 62.101 1.00 95.65 19 LEU E C 1
ATOM 4362 O O . LEU E 1 19 ? 27.968 -52.415 62.721 1.00 95.59 19 LEU E O 1
ATOM 4367 N N . SER E 1 20 ? 27.270 -51.342 60.861 1.00 98.17 20 SER E N 1
ATOM 4368 C CA . SER E 1 20 ? 28.508 -51.562 60.110 1.00 99.27 20 SER E CA 1
ATOM 4369 C C . SER E 1 20 ? 28.640 -50.590 58.935 1.00 100.67 20 SER E C 1
ATOM 4370 O O . SER E 1 20 ? 29.607 -50.650 58.161 1.00 98.15 20 SER E O 1
ATOM 4373 N N . MET E 1 23 ? 24.019 -52.833 57.195 1.00 80.55 23 MET E N 1
ATOM 4374 C CA . MET E 1 23 ? 24.376 -51.427 57.423 1.00 81.22 23 MET E CA 1
ATOM 4375 C C . MET E 1 23 ? 23.491 -50.529 56.584 1.00 76.67 23 MET E C 1
ATOM 4376 O O . MET E 1 23 ? 23.873 -49.409 56.249 1.00 76.14 23 MET E O 1
ATOM 4381 N N . SER E 1 24 ? 22.323 -51.046 56.214 1.00 74.21 24 SER E N 1
ATOM 4382 C CA . SER E 1 24 ? 21.324 -50.246 55.537 1.00 73.94 24 SER E CA 1
ATOM 4383 C C . SER E 1 24 ? 20.441 -49.551 56.576 1.00 75.50 24 SER E C 1
ATOM 4384 O O . SER E 1 24 ? 20.591 -49.736 57.783 1.00 72.02 24 SER E O 1
ATOM 4387 N N . VAL E 1 25 ? 19.525 -48.708 56.093 1.00 79.74 25 VAL E N 1
ATOM 4388 C CA . VAL E 1 25 ? 18.465 -48.169 56.934 1.00 75.41 25 VAL E CA 1
ATOM 4389 C C . VAL E 1 25 ? 17.565 -49.298 57.415 1.00 75.09 25 VAL E C 1
ATOM 4390 O O . VAL E 1 25 ? 17.024 -49.242 58.529 1.00 73.61 25 VAL E O 1
ATOM 4394 N N . SER E 1 26 ? 17.413 -50.353 56.608 1.00 69.39 26 SER E N 1
ATOM 4395 C CA . SER E 1 26 ? 16.618 -51.496 57.048 1.00 65.30 26 SER E CA 1
ATOM 4396 C C . SER E 1 26 ? 17.361 -52.356 58.080 1.00 63.68 26 SER E C 1
ATOM 4397 O O . SER E 1 26 ? 16.716 -52.925 58.972 1.00 62.27 26 SER E O 1
ATOM 4400 N N . GLU E 1 27 ? 18.700 -52.482 57.993 1.00 64.43 27 GLU E N 1
ATOM 4401 C CA . GLU E 1 27 ? 19.412 -53.183 59.071 1.00 68.05 27 GLU E CA 1
ATOM 4402 C C . GLU E 1 27 ? 19.234 -52.441 60.390 1.00 64.40 27 GLU E C 1
ATOM 4403 O O . GLU E 1 27 ? 19.059 -53.057 61.447 1.00 65.43 27 GLU E O 1
ATOM 4409 N N . LEU E 1 28 ? 19.266 -51.112 60.345 1.00 64.76 28 LEU E N 1
ATOM 4410 C CA . LEU E 1 28 ? 18.998 -50.331 61.543 1.00 63.18 28 LEU E CA 1
ATOM 4411 C C . LEU E 1 28 ? 17.574 -50.574 62.049 1.00 59.04 28 LEU E C 1
ATOM 4412 O O . LEU E 1 28 ? 17.362 -50.751 63.253 1.00 54.24 28 LEU E O 1
ATOM 4417 N N . LYS E 1 29 ? 16.592 -50.636 61.142 1.00 55.42 29 LYS E N 1
ATOM 4418 C CA . LYS E 1 29 ? 15.221 -50.875 61.572 1.00 53.82 29 LYS E CA 1
ATOM 4419 C C . LYS E 1 29 ? 15.044 -52.282 62.134 1.00 54.53 29 LYS E C 1
ATOM 4420 O O . LYS E 1 29 ? 14.254 -52.482 63.060 1.00 52.14 29 LYS E O 1
ATOM 4426 N N . ALA E 1 30 ? 15.775 -53.261 61.603 1.00 56.04 30 ALA E N 1
ATOM 4427 C CA . ALA E 1 30 ? 15.725 -54.610 62.153 1.00 53.78 30 ALA E CA 1
ATOM 4428 C C . ALA E 1 30 ? 16.251 -54.644 63.589 1.00 57.72 30 ALA E C 1
ATOM 4429 O O . ALA E 1 30 ? 15.699 -55.344 64.455 1.00 55.42 30 ALA E O 1
ATOM 4431 N N . GLN E 1 31 ? 17.336 -53.913 63.850 1.00 54.28 31 GLN E N 1
ATOM 4432 C CA . GLN E 1 31 ? 17.822 -53.775 65.213 1.00 53.68 31 GLN E CA 1
ATOM 4433 C C . GLN E 1 31 ? 16.787 -53.111 66.099 1.00 54.12 31 GLN E C 1
ATOM 4434 O O . GLN E 1 31 ? 16.588 -53.517 67.251 1.00 57.15 31 GLN E O 1
ATOM 4440 N N . ILE E 1 32 ? 16.125 -52.075 65.584 1.00 52.32 32 ILE E N 1
ATOM 4441 C CA . ILE E 1 32 ? 15.142 -51.375 66.395 1.00 52.79 32 ILE E CA 1
ATOM 4442 C C . ILE E 1 32 ? 13.932 -52.263 66.663 1.00 51.80 32 ILE E C 1
ATOM 4443 O O . ILE E 1 32 ? 13.353 -52.206 67.749 1.00 52.76 32 ILE E O 1
ATOM 4448 N N . THR E 1 33 ? 13.556 -53.122 65.712 1.00 51.02 33 THR E N 1
ATOM 4449 C CA . THR E 1 33 ? 12.557 -54.143 66.004 1.00 52.26 33 THR E CA 1
ATOM 4450 C C . THR E 1 33 ? 13.038 -55.080 67.113 1.00 54.54 33 THR E C 1
ATOM 4451 O O . THR E 1 33 ? 12.276 -55.421 68.023 1.00 51.85 33 THR E O 1
ATOM 4455 N N . GLN E 1 34 ? 14.305 -55.487 67.074 1.00 56.48 34 GLN E N 1
ATOM 4456 C CA . GLN E 1 34 ? 14.826 -56.340 68.138 1.00 57.79 34 GLN E CA 1
ATOM 4457 C C . GLN E 1 34 ? 14.662 -55.703 69.523 1.00 58.66 34 GLN E C 1
ATOM 4458 O O . GLN E 1 34 ? 14.310 -56.389 70.491 1.00 58.51 34 GLN E O 1
ATOM 4464 N N . LYS E 1 35 ? 14.912 -54.399 69.643 1.00 54.33 35 LYS E N 1
ATOM 4465 C CA . LYS E 1 35 ? 14.942 -53.789 70.964 1.00 52.95 35 LYS E CA 1
ATOM 4466 C C . LYS E 1 35 ? 13.558 -53.366 71.471 1.00 53.86 35 LYS E C 1
ATOM 4467 O O . LYS E 1 35 ? 13.326 -53.403 72.683 1.00 53.64 35 LYS E O 1
ATOM 4473 N N . ILE E 1 36 ? 12.623 -52.965 70.608 1.00 49.41 36 ILE E N 1
ATOM 4474 C CA . ILE E 1 36 ? 11.337 -52.487 71.118 1.00 50.55 36 ILE E CA 1
ATOM 4475 C C . ILE E 1 36 ? 10.141 -53.030 70.324 1.00 51.15 36 ILE E C 1
ATOM 4476 O O . ILE E 1 36 ? 9.003 -52.567 70.500 1.00 47.39 36 ILE E O 1
ATOM 4481 N N . GLY E 1 37 ? 10.386 -53.997 69.437 1.00 50.42 37 GLY E N 1
ATOM 4482 C CA . GLY E 1 37 ? 9.315 -54.757 68.803 1.00 48.02 37 GLY E CA 1
ATOM 4483 C C . GLY E 1 37 ? 8.367 -53.981 67.914 1.00 49.01 37 GLY E C 1
ATOM 4484 O O . GLY E 1 37 ? 7.215 -54.376 67.757 1.00 53.96 37 GLY E O 1
ATOM 4485 N N . VAL E 1 38 ? 8.818 -52.884 67.338 1.00 49.53 38 VAL E N 1
ATOM 4486 C CA . VAL E 1 38 ? 8.051 -52.100 66.383 1.00 44.43 38 VAL E CA 1
ATOM 4487 C C . VAL E 1 38 ? 8.409 -52.579 64.986 1.00 47.09 38 VAL E C 1
ATOM 4488 O O . VAL E 1 38 ? 9.596 -52.736 64.669 1.00 48.32 38 VAL E O 1
ATOM 4492 N N . HIS E 1 39 ? 7.404 -52.796 64.137 1.00 46.89 39 HIS E N 1
ATOM 4493 C CA . HIS E 1 39 ? 7.719 -53.163 62.760 1.00 45.76 39 HIS E CA 1
ATOM 4494 C C . HIS E 1 39 ? 8.436 -52.027 62.048 1.00 45.29 39 HIS E C 1
ATOM 4495 O O . HIS E 1 39 ? 8.217 -50.841 62.324 1.00 43.82 39 HIS E O 1
ATOM 4502 N N . ALA E 1 40 ? 9.305 -52.419 61.119 1.00 45.44 40 ALA E N 1
ATOM 4503 C CA . ALA E 1 40 ? 10.038 -51.447 60.322 1.00 47.09 40 ALA E CA 1
ATOM 4504 C C . ALA E 1 40 ? 9.101 -50.421 59.699 1.00 48.26 40 ALA E C 1
ATOM 4505 O O . ALA E 1 40 ? 9.387 -49.218 59.718 1.00 48.33 40 ALA E O 1
ATOM 4507 N N . PHE E 1 41 ? 7.951 -50.867 59.186 1.00 47.58 41 PHE E N 1
ATOM 4508 C CA . PHE E 1 41 ? 7.051 -49.921 58.538 1.00 45.48 41 PHE E CA 1
ATOM 4509 C C . PHE E 1 41 ? 6.389 -48.968 59.509 1.00 46.81 41 PHE E C 1
ATOM 4510 O O . PHE E 1 41 ? 5.696 -48.057 59.055 1.00 45.38 41 PHE E O 1
ATOM 4518 N N . GLN E 1 42 ? 6.539 -49.178 60.821 1.00 49.20 42 GLN E N 1
ATOM 4519 C CA . GLN E 1 42 ? 6.027 -48.241 61.810 1.00 48.86 42 GLN E CA 1
ATOM 4520 C C . GLN E 1 42 ? 7.108 -47.325 62.358 1.00 48.62 42 GLN E C 1
ATOM 4521 O O . GLN E 1 42 ? 6.823 -46.541 63.255 1.00 50.44 42 GLN E O 1
ATOM 4527 N N . GLN E 1 43 ? 8.335 -47.396 61.842 1.00 48.30 43 GLN E N 1
ATOM 4528 C CA . GLN E 1 43 ? 9.437 -46.565 62.323 1.00 50.05 43 GLN E CA 1
ATOM 4529 C C . GLN E 1 43 ? 9.630 -45.342 61.433 1.00 48.85 43 GLN E C 1
ATOM 4530 O O . GLN E 1 43 ? 9.759 -45.466 60.214 1.00 51.24 43 GLN E O 1
ATOM 4536 N N . ARG E 1 44 ? 9.619 -44.168 62.050 1.00 47.94 44 ARG E N 1
ATOM 4537 C CA . ARG E 1 44 ? 9.954 -42.896 61.415 1.00 47.47 44 ARG E CA 1
ATOM 4538 C C . ARG E 1 44 ? 11.308 -42.447 61.980 1.00 51.42 44 ARG E C 1
ATOM 4539 O O . ARG E 1 44 ? 11.401 -42.023 63.145 1.00 49.89 44 ARG E O 1
ATOM 4547 N N . LEU E 1 45 ? 12.362 -42.558 61.171 1.00 50.23 45 LEU E N 1
ATOM 4548 C CA . LEU E 1 45 ? 13.716 -42.282 61.630 1.00 49.14 45 LEU E CA 1
ATOM 4549 C C . LEU E 1 45 ? 14.206 -40.963 61.059 1.00 51.82 45 LEU E C 1
ATOM 4550 O O . LEU E 1 45 ? 13.952 -40.654 59.889 1.00 53.41 45 LEU E O 1
ATOM 4555 N N . ALA E 1 46 ? 14.907 -40.191 61.896 1.00 52.85 46 ALA E N 1
ATOM 4556 C CA . ALA E 1 46 ? 15.461 -38.911 61.491 1.00 52.57 46 ALA E CA 1
ATOM 4557 C C . ALA E 1 46 ? 16.784 -38.687 62.210 1.00 55.74 46 ALA E C 1
ATOM 4558 O O . ALA E 1 46 ? 16.963 -39.127 63.348 1.00 55.90 46 ALA E O 1
ATOM 4560 N N . VAL E 1 47 ? 17.709 -37.996 61.529 1.00 58.49 47 VAL E N 1
ATOM 4561 C CA . VAL E 1 47 ? 19.009 -37.678 62.113 1.00 58.06 47 VAL E CA 1
ATOM 4562 C C . VAL E 1 47 ? 18.815 -36.745 63.297 1.00 58.22 47 VAL E C 1
ATOM 4563 O O . VAL E 1 47 ? 18.069 -35.763 63.224 1.00 55.80 47 VAL E O 1
ATOM 4567 N N . HIS E 1 48 ? 19.474 -37.058 64.397 1.00 60.25 48 HIS E N 1
ATOM 4568 C CA . HIS E 1 48 ? 19.487 -36.094 65.477 1.00 62.49 48 HIS E CA 1
ATOM 4569 C C . HIS E 1 48 ? 20.787 -35.306 65.434 1.00 62.78 48 HIS E C 1
ATOM 4570 O O . HIS E 1 48 ? 21.853 -35.885 65.222 1.00 64.68 48 HIS E O 1
ATOM 4577 N N . PRO E 1 49 ? 20.750 -33.994 65.653 1.00 63.72 49 PRO E N 1
ATOM 4578 C CA . PRO E 1 49 ? 19.585 -33.175 66.033 1.00 64.86 49 PRO E CA 1
ATOM 4579 C C . PRO E 1 49 ? 18.904 -32.424 64.861 1.00 64.43 49 PRO E C 1
ATOM 4580 O O . PRO E 1 49 ? 17.894 -31.786 65.112 1.00 65.41 49 PRO E O 1
ATOM 4584 N N . SER E 1 50 ? 19.432 -32.472 63.631 1.00 57.97 50 SER E N 1
ATOM 4585 C CA . SER E 1 50 ? 18.851 -31.666 62.564 1.00 61.91 50 SER E CA 1
ATOM 4586 C C . SER E 1 50 ? 17.375 -32.002 62.346 1.00 59.66 50 SER E C 1
ATOM 4587 O O . SER E 1 50 ? 16.560 -31.125 62.027 1.00 60.72 50 SER E O 1
ATOM 4590 N N . GLY E 1 51 ? 17.012 -33.256 62.513 1.00 58.63 51 GLY E N 1
ATOM 4591 C CA . GLY E 1 51 ? 15.651 -33.655 62.302 1.00 58.27 51 GLY E CA 1
ATOM 4592 C C . GLY E 1 51 ? 15.325 -34.137 60.913 1.00 55.79 51 GLY E C 1
ATOM 4593 O O . GLY E 1 51 ? 14.181 -34.548 60.687 1.00 57.15 51 GLY E O 1
ATOM 4594 N N . VAL E 1 52 ? 16.279 -34.110 59.975 1.00 56.70 52 VAL E N 1
ATOM 4595 C CA . VAL E 1 52 ? 15.975 -34.519 58.605 1.00 56.81 52 VAL E CA 1
ATOM 4596 C C . VAL E 1 52 ? 15.757 -36.027 58.554 1.00 54.62 52 VAL E C 1
ATOM 4597 O O . VAL E 1 52 ? 16.442 -36.808 59.234 1.00 51.06 52 VAL E O 1
ATOM 4601 N N . ALA E 1 53 ? 14.768 -36.437 57.764 1.00 55.06 53 ALA E N 1
ATOM 4602 C CA . ALA E 1 53 ? 14.427 -37.848 57.665 1.00 53.79 53 ALA E CA 1
ATOM 4603 C C . ALA E 1 53 ? 15.569 -38.638 57.039 1.00 57.37 53 ALA E C 1
ATOM 4604 O O . ALA E 1 53 ? 16.311 -38.147 56.173 1.00 60.67 53 ALA E O 1
ATOM 4606 N N . LEU E 1 54 ? 15.716 -39.871 57.502 1.00 58.00 54 LEU E N 1
ATOM 4607 C CA . LEU E 1 54 ? 16.661 -40.780 56.883 1.00 62.69 54 LEU E CA 1
ATOM 4608 C C . LEU E 1 54 ? 16.166 -41.158 55.500 1.00 62.93 54 LEU E C 1
ATOM 4609 O O . LEU E 1 54 ? 14.960 -41.242 55.259 1.00 60.78 54 LEU E O 1
ATOM 4614 N N . GLN E 1 55 ? 17.100 -41.371 54.586 1.00 73.48 55 GLN E N 1
ATOM 4615 C CA . GLN E 1 55 ? 16.777 -41.760 53.222 1.00 78.14 55 GLN E CA 1
ATOM 4616 C C . GLN E 1 55 ? 16.937 -43.264 53.100 1.00 79.00 55 GLN E C 1
ATOM 4617 O O . GLN E 1 55 ? 17.974 -43.814 53.485 1.00 78.04 55 GLN E O 1
ATOM 4623 N N . ASP E 1 56 ? 15.911 -43.922 52.557 1.00 72.76 56 ASP E N 1
ATOM 4624 C CA . ASP E 1 56 ? 15.809 -45.366 52.707 1.00 70.99 56 ASP E CA 1
ATOM 4625 C C . ASP E 1 56 ? 16.826 -46.112 51.850 1.00 74.07 56 ASP E C 1
ATOM 4626 O O . ASP E 1 56 ? 17.391 -47.125 52.293 1.00 74.70 56 ASP E O 1
ATOM 4631 N N . ARG E 1 57 ? 17.091 -45.634 50.634 1.00 73.65 57 ARG E N 1
ATOM 4632 C CA . ARG E 1 57 ? 18.025 -46.338 49.755 1.00 72.26 57 ARG E CA 1
ATOM 4633 C C . ARG E 1 57 ? 19.441 -45.787 49.849 1.00 73.14 57 ARG E C 1
ATOM 4634 O O . ARG E 1 57 ? 20.141 -45.732 48.838 1.00 78.37 57 ARG E O 1
ATOM 4636 N N . VAL E 1 58 ? 19.904 -45.367 51.023 1.00 75.13 58 VAL E N 1
ATOM 4637 C CA . VAL E 1 58 ? 21.253 -44.812 51.149 1.00 75.67 58 VAL E CA 1
ATOM 4638 C C . VAL E 1 58 ? 21.952 -45.431 52.357 1.00 76.52 58 VAL E C 1
ATOM 4639 O O . VAL E 1 58 ? 21.334 -45.599 53.418 1.00 78.61 58 VAL E O 1
ATOM 4643 N N . PRO E 1 59 ? 23.223 -45.817 52.227 1.00 80.05 59 PRO E N 1
ATOM 4644 C CA . PRO E 1 59 ? 23.969 -46.334 53.382 1.00 79.69 59 PRO E CA 1
ATOM 4645 C C . PRO E 1 59 ? 24.060 -45.313 54.499 1.00 79.23 59 PRO E C 1
ATOM 4646 O O . PRO E 1 59 ? 24.178 -44.111 54.261 1.00 78.74 59 PRO E O 1
ATOM 4650 N N . LEU E 1 60 ? 24.036 -45.818 55.731 1.00 82.02 60 LEU E N 1
ATOM 4651 C CA . LEU E 1 60 ? 24.024 -44.942 56.898 1.00 82.74 60 LEU E CA 1
ATOM 4652 C C . LEU E 1 60 ? 25.280 -44.084 56.974 1.00 83.71 60 LEU E C 1
ATOM 4653 O O . LEU E 1 60 ? 25.215 -42.912 57.363 1.00 84.72 60 LEU E O 1
ATOM 4658 N N . ALA E 1 61 ? 26.434 -44.646 56.613 1.00 85.30 61 ALA E N 1
ATOM 4659 C CA . ALA E 1 61 ? 27.652 -43.844 56.586 1.00 91.57 61 ALA E CA 1
ATOM 4660 C C . ALA E 1 61 ? 27.600 -42.747 55.520 1.00 88.84 61 ALA E C 1
ATOM 4661 O O . ALA E 1 61 ? 28.276 -41.723 55.657 1.00 83.78 61 ALA E O 1
ATOM 4663 N N . SER E 1 62 ? 26.792 -42.930 54.479 1.00 90.80 62 SER E N 1
ATOM 4664 C CA . SER E 1 62 ? 26.566 -41.911 53.466 1.00 88.30 62 SER E CA 1
ATOM 4665 C C . SER E 1 62 ? 25.533 -40.861 53.884 1.00 91.11 62 SER E C 1
ATOM 4666 O O . SER E 1 62 ? 25.348 -39.881 53.155 1.00 92.34 62 SER E O 1
ATOM 4669 N N . GLN E 1 63 ? 24.858 -41.033 55.027 1.00 88.88 63 GLN E N 1
ATOM 4670 C CA . GLN E 1 63 ? 23.846 -40.092 55.500 1.00 82.82 63 GLN E CA 1
ATOM 4671 C C . GLN E 1 63 ? 24.312 -39.271 56.694 1.00 83.86 63 GLN E C 1
ATOM 4672 O O . GLN E 1 63 ? 23.529 -38.475 57.227 1.00 84.64 63 GLN E O 1
ATOM 4678 N N . GLY E 1 64 ? 25.562 -39.431 57.120 1.00 83.20 64 GLY E N 1
ATOM 4679 C CA . GLY E 1 64 ? 26.057 -38.762 58.305 1.00 83.13 64 GLY E CA 1
ATOM 4680 C C . GLY E 1 64 ? 25.971 -39.597 59.561 1.00 87.61 64 GLY E C 1
ATOM 4681 O O . GLY E 1 64 ? 26.319 -39.107 60.640 1.00 87.57 64 GLY E O 1
ATOM 4682 N N . LEU E 1 65 ? 25.516 -40.842 59.451 1.00 88.31 65 LEU E N 1
ATOM 4683 C CA . LEU E 1 65 ? 25.412 -41.753 60.586 1.00 84.99 65 LEU E CA 1
ATOM 4684 C C . LEU E 1 65 ? 26.703 -42.558 60.659 1.00 88.84 65 LEU E C 1
ATOM 4685 O O . LEU E 1 65 ? 26.944 -43.449 59.842 1.00 93.71 65 LEU E O 1
ATOM 4690 N N . GLY E 1 66 ? 27.547 -42.230 61.623 1.00 88.06 66 GLY E N 1
ATOM 4691 C CA . GLY E 1 66 ? 28.721 -43.022 61.881 1.00 94.05 66 GLY E CA 1
ATOM 4692 C C . GLY E 1 66 ? 28.679 -43.565 63.291 1.00 93.80 66 GLY E C 1
ATOM 4693 O O . GLY E 1 66 ? 27.652 -43.489 63.973 1.00 91.96 66 GLY E O 1
ATOM 4694 N N . PRO E 1 67 ? 29.784 -44.145 63.752 1.00 99.21 67 PRO E N 1
ATOM 4695 C CA . PRO E 1 67 ? 29.917 -44.418 65.183 1.00 96.02 67 PRO E CA 1
ATOM 4696 C C . PRO E 1 67 ? 29.625 -43.163 65.996 1.00 91.31 67 PRO E C 1
ATOM 4697 O O . PRO E 1 67 ? 29.972 -42.044 65.606 1.00 88.73 67 PRO E O 1
ATOM 4701 N N . GLY E 1 68 ? 28.952 -43.357 67.125 1.00 89.77 68 GLY E N 1
ATOM 4702 C CA . GLY E 1 68 ? 28.616 -42.241 67.988 1.00 87.64 68 GLY E CA 1
ATOM 47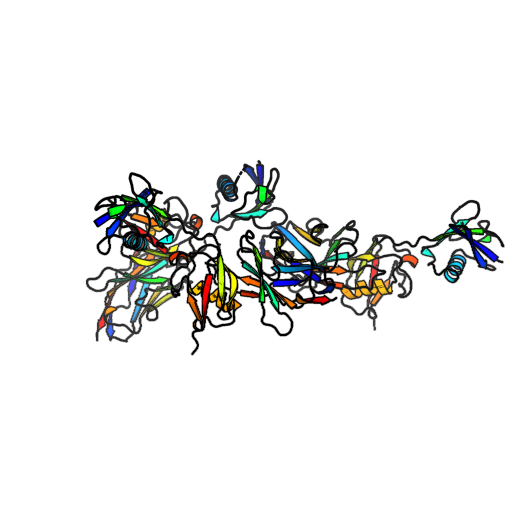03 C C . GLY E 1 68 ? 27.596 -41.285 67.417 1.00 86.30 68 GLY E C 1
ATOM 4704 O O . GLY E 1 68 ? 27.632 -40.096 67.738 1.00 86.13 68 GLY E O 1
ATOM 4705 N N . SER E 1 69 ? 26.700 -41.766 66.561 1.00 82.88 69 SER E N 1
ATOM 4706 C CA . SER E 1 69 ? 25.629 -40.949 66.013 1.00 76.86 69 SER E CA 1
ATOM 4707 C C . SER E 1 69 ? 24.337 -41.188 66.791 1.00 73.25 69 SER E C 1
ATOM 4708 O O . SER E 1 69 ? 24.250 -42.045 67.678 1.00 69.04 69 SER E O 1
ATOM 4711 N N . THR E 1 70 ? 23.314 -40.412 66.448 1.00 71.22 70 THR E N 1
ATOM 4712 C CA . THR E 1 70 ? 22.041 -40.533 67.140 1.00 67.06 70 THR E CA 1
ATOM 4713 C C . THR E 1 70 ? 20.909 -40.284 66.158 1.00 59.95 70 THR E C 1
ATOM 4714 O O . THR E 1 70 ? 20.908 -39.270 65.460 1.00 58.32 70 THR E O 1
ATOM 4718 N N . VAL E 1 71 ? 19.959 -41.215 66.106 1.00 56.71 71 VAL E N 1
ATOM 4719 C CA . VAL E 1 71 ? 18.762 -41.074 65.293 1.00 54.54 71 VAL E CA 1
ATOM 4720 C C . VAL E 1 71 ? 17.571 -40.962 66.228 1.00 55.65 71 VAL E C 1
ATOM 4721 O O . VAL E 1 71 ? 17.428 -41.766 67.156 1.00 54.62 71 VAL E O 1
ATOM 4725 N N . LEU E 1 72 ? 16.747 -39.930 66.019 1.00 55.76 72 LEU E N 1
ATOM 4726 C CA . LEU E 1 72 ? 15.465 -39.855 66.697 1.00 51.82 72 LEU E CA 1
ATOM 4727 C C . LEU E 1 72 ? 14.505 -40.828 66.033 1.00 53.20 72 LEU E C 1
ATOM 4728 O O . LEU E 1 72 ? 14.429 -40.902 64.796 1.00 51.18 72 LEU E O 1
ATOM 4733 N N . LEU E 1 73 ? 13.793 -41.595 66.857 1.00 50.94 73 LEU E N 1
ATOM 4734 C CA . LEU E 1 73 ? 12.806 -42.552 66.388 1.00 48.96 73 LEU E CA 1
ATOM 4735 C C . LEU E 1 73 ? 11.425 -42.118 66.853 1.00 52.14 73 LEU E C 1
ATOM 4736 O O . LEU E 1 73 ? 11.213 -41.847 68.035 1.00 54.93 73 LEU E O 1
ATOM 4741 N N . VAL E 1 74 ? 10.493 -42.043 65.921 1.00 52.97 74 VAL E N 1
ATOM 4742 C CA . VAL E 1 74 ? 9.093 -41.815 66.225 1.00 52.00 74 VAL E CA 1
ATOM 4743 C C . VAL E 1 74 ? 8.352 -43.047 65.743 1.00 51.22 74 VAL E C 1
ATOM 4744 O O . VAL E 1 74 ? 8.633 -43.547 64.649 1.00 49.10 74 VAL E O 1
ATOM 4748 N N . VAL E 1 75 ? 7.476 -43.583 66.586 1.00 51.98 75 VAL E N 1
ATOM 4749 C CA . VAL E 1 75 ? 6.687 -44.742 66.209 1.00 51.80 75 VAL E CA 1
ATOM 4750 C C . VAL E 1 75 ? 5.347 -44.256 65.695 1.00 54.46 75 VAL E C 1
ATOM 4751 O O . VAL E 1 75 ? 4.664 -43.467 66.355 1.00 60.04 75 VAL E O 1
ATOM 4755 N N . ASP E 1 76 ? 4.989 -44.695 64.508 1.00 56.27 76 ASP E N 1
ATOM 4756 C CA . ASP E 1 76 ? 3.630 -44.586 63.998 1.00 65.22 76 ASP E CA 1
ATOM 4757 C C . ASP E 1 76 ? 3.072 -46.006 63.962 1.00 70.05 76 ASP E C 1
ATOM 4758 O O . ASP E 1 76 ? 3.228 -46.716 62.967 1.00 67.50 76 ASP E O 1
ATOM 4763 N N . LYS E 1 77 ? 2.454 -46.425 65.066 1.00 91.85 77 LYS E N 1
ATOM 4764 C CA . LYS E 1 77 ? 1.620 -47.617 65.057 1.00 92.64 77 LYS E CA 1
ATOM 4765 C C . LYS E 1 77 ? 0.593 -47.383 63.965 1.00 93.54 77 LYS E C 1
ATOM 4766 O O . LYS E 1 77 ? -0.356 -46.620 64.164 1.00 98.27 77 LYS E O 1
ATOM 4772 N N . SER E 1 78 ? 0.801 -47.947 62.787 1.00 66.07 78 SER E N 1
ATOM 4773 C CA . SER E 1 78 ? 0.031 -47.505 61.624 1.00 65.11 78 SER E CA 1
ATOM 4774 C C . SER E 1 78 ? -1.182 -48.403 61.415 1.00 63.02 78 SER E C 1
ATOM 4775 O O . SER E 1 78 ? -1.335 -49.083 60.390 1.00 56.99 78 SER E O 1
ATOM 4778 N N . ASP E 1 79 ? -2.059 -48.393 62.408 1.00 57.91 79 ASP E N 1
ATOM 4779 C CA . ASP E 1 79 ? -3.108 -49.391 62.499 1.00 58.19 79 ASP E CA 1
ATOM 4780 C C . ASP E 1 79 ? -4.483 -48.838 62.147 1.00 56.06 79 ASP E C 1
ATOM 4781 O O . ASP E 1 79 ? -5.494 -49.515 62.384 1.00 52.86 79 ASP E O 1
ATOM 4786 N N . GLU E 1 80 ? -4.555 -47.632 61.608 1.00 49.08 80 GLU E N 1
ATOM 4787 C CA . GLU E 1 80 ? -5.845 -47.145 61.154 1.00 53.59 80 GLU E CA 1
ATOM 4788 C C . GLU E 1 80 ? -6.365 -48.050 60.031 1.00 50.95 80 GLU E C 1
ATOM 4789 O O . GLU E 1 80 ? -5.619 -48.357 59.095 1.00 48.25 80 GLU E O 1
ATOM 4795 N N . PRO E 1 81 ? -7.614 -48.518 60.099 1.00 52.39 81 PRO E N 1
ATOM 4796 C CA . PRO E 1 81 ? -8.080 -49.518 59.123 1.00 49.37 81 PRO E CA 1
ATOM 4797 C C . PRO E 1 81 ? -8.152 -48.970 57.701 1.00 45.28 81 PRO E C 1
ATOM 4798 O O . PRO E 1 81 ? -8.401 -47.786 57.472 1.00 44.66 81 PRO E O 1
ATOM 4802 N N . LEU E 1 82 ? -7.951 -49.867 56.737 1.00 42.02 82 LEU E N 1
ATOM 4803 C CA . LEU E 1 82 ? -8.081 -49.549 55.324 1.00 41.25 82 LEU E CA 1
ATOM 4804 C C . LEU E 1 82 ? -8.719 -50.731 54.590 1.00 39.95 82 LEU E C 1
ATOM 4805 O O . LEU E 1 82 ? -8.664 -51.874 55.044 1.00 40.75 82 LEU E O 1
ATOM 4810 N N . SER E 1 83 ? -9.311 -50.451 53.435 1.00 38.25 83 SER E N 1
ATOM 4811 C CA . SER E 1 83 ? -9.854 -51.489 52.568 1.00 40.11 83 SER E CA 1
ATOM 4812 C C . SER E 1 83 ? -8.850 -51.826 51.471 1.00 41.58 83 SER E C 1
ATOM 4813 O O . SER E 1 83 ? -8.267 -50.934 50.840 1.00 39.81 83 SER E O 1
ATOM 4816 N N . ILE E 1 84 ? -8.659 -53.118 51.235 1.00 41.96 84 ILE E N 1
ATOM 4817 C CA . ILE E 1 84 ? -7.868 -53.593 50.114 1.00 39.71 84 ILE E CA 1
ATOM 4818 C C . ILE E 1 84 ? -8.764 -54.457 49.244 1.00 38.37 84 ILE E C 1
ATOM 4819 O O . ILE E 1 84 ? -9.910 -54.731 49.578 1.00 37.86 84 ILE E O 1
ATOM 4824 N N . LEU E 1 85 ? -8.235 -54.864 48.105 1.00 41.63 85 LEU E N 1
ATOM 4825 C CA . LEU E 1 85 ? -8.934 -55.755 47.202 1.00 39.64 85 LEU E CA 1
ATOM 4826 C C . LEU E 1 85 ? -8.269 -57.123 47.243 1.00 39.12 85 LEU E C 1
ATOM 4827 O O . LEU E 1 85 ? -7.039 -57.226 47.311 1.00 38.46 85 LEU E O 1
ATOM 4832 N N . VAL E 1 86 ? -9.093 -58.163 47.258 1.00 38.62 86 VAL E N 1
ATOM 4833 C CA . VAL E 1 86 ? -8.654 -59.532 47.070 1.00 39.03 86 VAL E CA 1
ATOM 4834 C C . VAL E 1 86 ? -9.320 -60.046 45.813 1.00 41.44 86 VAL E C 1
ATOM 4835 O O . VAL E 1 86 ? -10.555 -60.077 45.731 1.00 42.11 86 VAL E O 1
ATOM 4839 N N . ARG E 1 87 ? -8.514 -60.432 44.837 1.00 38.63 87 ARG E N 1
ATOM 4840 C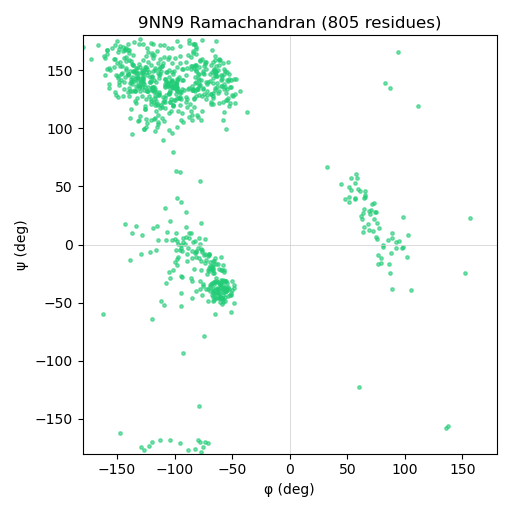 CA . ARG E 1 87 ? -8.998 -61.172 43.686 1.00 41.59 87 ARG E CA 1
ATOM 4841 C C . ARG E 1 87 ? -8.915 -62.660 44.027 1.00 43.53 87 ARG E C 1
ATOM 4842 O O . ARG E 1 87 ? -7.828 -63.179 44.315 1.00 44.11 87 ARG E O 1
ATOM 4850 N N . ASN E 1 88 ? -10.049 -63.344 44.043 1.00 43.79 88 ASN E N 1
ATOM 4851 C CA . ASN E 1 88 ? -9.954 -64.737 44.429 1.00 45.30 88 ASN E CA 1
ATOM 4852 C C . ASN E 1 88 ? -9.405 -65.557 43.270 1.00 45.81 88 ASN E C 1
ATOM 4853 O O . ASN E 1 88 ? -9.104 -65.045 42.187 1.00 48.01 88 ASN E O 1
ATOM 4858 N N . ASN E 1 89 ? -9.294 -66.863 43.498 1.00 47.55 89 ASN E N 1
ATOM 4859 C CA . ASN E 1 89 ? -8.718 -67.745 42.493 1.00 47.71 89 ASN E CA 1
ATOM 4860 C C . ASN E 1 89 ? -9.554 -67.814 41.214 1.00 48.18 89 ASN E C 1
ATOM 4861 O O . ASN E 1 89 ? -9.045 -68.279 40.186 1.00 48.17 89 ASN E O 1
ATOM 4866 N N . LYS E 1 90 ? -10.819 -67.384 41.246 1.00 48.88 90 LYS E N 1
ATOM 4867 C CA . LYS E 1 90 ? -11.688 -67.461 40.073 1.00 51.52 90 LYS E CA 1
ATOM 4868 C C . LYS E 1 90 ? -11.776 -66.132 39.321 1.00 54.89 90 LYS E C 1
ATOM 4869 O O . LYS E 1 90 ? -12.614 -65.989 38.415 1.00 50.61 90 LYS E O 1
ATOM 4875 N N . GLY E 1 91 ? -10.934 -65.155 39.680 1.00 53.43 91 GLY E N 1
ATOM 4876 C CA . GLY E 1 91 ? -10.863 -63.905 38.962 1.00 50.89 91 GLY E CA 1
ATOM 4877 C C . GLY E 1 91 ? -11.799 -62.823 39.441 1.00 50.67 91 GLY E C 1
ATOM 4878 O O . GLY E 1 91 ? -11.857 -61.765 38.807 1.00 56.88 91 GLY E O 1
ATOM 4879 N N . ARG E 1 92 ? -12.532 -63.029 40.531 1.00 53.66 92 ARG E N 1
ATOM 4880 C CA . ARG E 1 92 ? -13.472 -62.018 40.998 1.00 56.24 92 ARG E CA 1
ATOM 4881 C C . ARG E 1 92 ? -12.888 -61.271 42.191 1.00 53.71 92 ARG E C 1
ATOM 4882 O O . ARG E 1 92 ? -12.238 -61.869 43.051 1.00 53.46 92 ARG E O 1
ATOM 4890 N N . SER E 1 93 ? -13.104 -59.962 42.230 1.00 47.34 93 SER E N 1
ATOM 4891 C CA . SER E 1 93 ? -12.494 -59.099 43.231 1.00 44.54 93 SER E CA 1
ATOM 4892 C C . SER E 1 93 ? -13.555 -58.519 44.155 1.00 46.44 93 SER E C 1
ATOM 4893 O O . SER E 1 93 ? -14.684 -58.243 43.730 1.00 46.87 93 SER E O 1
ATOM 4896 N N . SER E 1 94 ? -13.179 -58.341 45.425 1.00 44.30 94 SER E N 1
ATOM 4897 C CA . SER E 1 94 ? -14.012 -57.645 46.403 1.00 43.09 94 SER E CA 1
ATOM 4898 C C . SER E 1 94 ? -13.126 -57.020 47.468 1.00 41.98 94 SER E C 1
ATOM 4899 O O . SER E 1 94 ? -11.994 -57.441 47.688 1.00 41.00 94 SER E O 1
ATOM 4902 N N . THR E 1 95 ? -13.671 -56.038 48.159 1.00 43.21 95 THR E N 1
ATOM 4903 C CA . THR E 1 95 ? -12.894 -55.311 49.145 1.00 42.11 95 THR E CA 1
ATOM 4904 C C . THR E 1 95 ? -12.849 -56.059 50.479 1.00 43.41 95 THR E C 1
ATOM 4905 O O . THR E 1 95 ? -13.750 -56.828 50.809 1.00 46.50 95 THR E O 1
ATOM 4909 N N . TYR E 1 96 ? -11.791 -55.803 51.254 1.00 40.14 96 TYR E N 1
ATOM 4910 C CA . TYR E 1 96 ? -11.594 -56.369 52.582 1.00 41.00 96 TYR E CA 1
ATOM 4911 C C . TYR E 1 96 ? -11.032 -55.292 53.494 1.00 43.32 96 TYR E C 1
ATOM 4912 O O . TYR E 1 96 ? -10.020 -54.666 53.152 1.00 41.35 96 TYR E O 1
ATOM 4921 N N . GLU E 1 97 ? -11.667 -55.082 54.648 1.00 41.35 97 GLU E N 1
ATOM 4922 C CA . GLU E 1 97 ? -11.143 -54.138 55.621 1.00 39.06 97 GLU E CA 1
ATOM 4923 C C . GLU E 1 97 ? -10.028 -54.809 56.423 1.00 40.76 97 GLU E C 1
ATOM 4924 O O . GLU E 1 97 ? -10.148 -55.967 56.835 1.00 40.60 97 GLU E O 1
ATOM 4930 N N . VAL E 1 98 ? -8.910 -54.116 56.591 1.00 39.52 98 VAL E N 1
ATOM 4931 C CA . VAL E 1 98 ? -7.756 -54.685 57.271 1.00 39.92 98 VAL E CA 1
ATOM 4932 C C . VAL E 1 98 ? -7.039 -53.567 58.013 1.00 41.95 98 VAL E C 1
ATOM 4933 O O . VAL E 1 98 ? -7.350 -52.384 57.863 1.00 42.94 98 VAL E O 1
ATOM 4937 N N . ARG E 1 99 ? -6.081 -53.960 58.841 1.00 44.19 99 ARG E N 1
ATOM 4938 C CA . ARG E 1 99 ? -5.070 -53.072 59.398 1.00 43.93 99 ARG E CA 1
ATOM 4939 C C . ARG E 1 99 ? -3.719 -53.552 58.888 1.00 40.25 99 ARG E C 1
ATOM 4940 O O . ARG E 1 99 ? -3.539 -54.744 58.627 1.00 39.97 99 ARG E O 1
ATOM 4948 N N . LEU E 1 100 ? -2.770 -52.620 58.743 1.00 42.05 100 LEU E N 1
ATOM 4949 C CA . LEU E 1 100 ? -1.434 -53.007 58.286 1.00 43.51 100 LEU E CA 1
ATOM 4950 C C . LEU E 1 100 ? -0.671 -53.805 59.348 1.00 44.31 100 LEU E C 1
ATOM 4951 O O . LEU E 1 100 ? 0.242 -54.574 59.021 1.00 38.81 100 LEU E O 1
ATOM 4956 N N . THR E 1 101 ? -1.059 -53.653 60.608 1.00 46.46 101 THR E N 1
ATOM 4957 C CA . THR E 1 101 ? -0.485 -54.398 61.714 1.00 46.57 101 THR E CA 1
ATOM 4958 C C . THR E 1 101 ? -0.945 -55.849 61.757 1.00 47.90 101 THR E C 1
ATOM 4959 O O . THR E 1 101 ? -0.395 -56.627 62.544 1.00 48.77 101 THR E O 1
ATOM 4963 N N . GLN E 1 102 ? -1.924 -56.245 60.947 1.00 43.01 102 GLN E N 1
ATOM 4964 C CA . GLN E 1 102 ? -2.349 -57.633 61.028 1.00 43.07 102 GLN E CA 1
ATOM 4965 C C . GLN E 1 102 ? -1.468 -58.500 60.145 1.00 42.41 102 GLN E C 1
ATOM 4966 O O . GLN E 1 102 ? -0.813 -58.014 59.220 1.00 45.62 102 GLN E O 1
ATOM 4972 N N . THR E 1 103 ? -1.491 -59.800 60.406 1.00 42.04 103 THR E N 1
ATOM 4973 C CA . THR E 1 103 ? -0.630 -60.696 59.657 1.00 43.58 103 THR E CA 1
ATOM 4974 C C . THR E 1 103 ? -1.256 -61.120 58.324 1.00 42.87 103 THR E C 1
ATOM 4975 O O . THR E 1 103 ? -2.442 -60.933 58.061 1.00 42.34 103 THR E O 1
ATOM 4979 N N . VAL E 1 104 ? -0.428 -61.711 57.472 1.00 46.16 104 VAL E N 1
ATOM 4980 C CA . VAL E 1 104 ? -0.954 -62.381 56.287 1.00 43.66 104 VAL E CA 1
ATOM 4981 C C . VAL E 1 104 ? -1.826 -63.547 56.716 1.00 42.77 104 VAL E C 1
ATOM 4982 O O . VAL E 1 104 ? -2.875 -63.824 56.128 1.00 42.60 104 VAL E O 1
ATOM 4986 N N . ALA E 1 105 ? -1.415 -64.228 57.777 1.00 44.54 105 ALA E N 1
ATOM 4987 C CA . ALA E 1 105 ? -2.213 -65.310 58.337 1.00 44.29 105 ALA E CA 1
ATOM 4988 C C . ALA E 1 105 ? -3.632 -64.849 58.635 1.00 45.07 105 ALA E C 1
ATOM 4989 O O . ALA E 1 105 ? -4.600 -65.551 58.314 1.00 44.66 105 ALA E O 1
ATOM 4991 N N . HIS E 1 106 ? -3.779 -63.658 59.227 1.00 42.86 106 HIS E N 1
ATOM 4992 C CA . HIS E 1 106 ? -5.119 -63.173 59.528 1.00 42.88 106 HIS E CA 1
ATOM 4993 C C . HIS E 1 106 ? -5.898 -62.889 58.243 1.00 43.96 106 HIS E C 1
ATOM 4994 O O . HIS E 1 106 ? -7.050 -63.330 58.090 1.00 43.56 106 HIS E O 1
ATOM 5001 N N . LEU E 1 107 ? -5.284 -62.162 57.301 1.00 41.10 107 LEU E N 1
ATOM 5002 C CA . LEU E 1 107 ? -5.973 -61.906 56.047 1.00 40.38 107 LEU E CA 1
ATOM 5003 C C . LEU E 1 107 ? -6.393 -63.218 55.398 1.00 42.60 107 LEU E C 1
ATOM 5004 O O . LEU E 1 107 ? -7.498 -63.321 54.847 1.00 41.70 107 LEU E O 1
ATOM 5009 N N . LYS E 1 108 ? -5.539 -64.246 55.498 1.00 41.90 108 LYS E N 1
ATOM 5010 C CA . LYS E 1 108 ? -5.889 -65.548 54.951 1.00 41.12 108 LYS E CA 1
ATOM 5011 C C . LYS E 1 108 ? -7.132 -66.096 55.620 1.00 41.59 108 LYS E C 1
ATOM 5012 O O . LYS E 1 108 ? -7.950 -66.761 54.967 1.00 42.47 108 LYS E O 1
ATOM 5018 N N . GLN E 1 109 ? -7.305 -65.801 56.917 1.00 42.84 109 GLN E N 1
ATOM 5019 C CA . GLN E 1 109 ? -8.489 -66.260 57.630 1.00 41.05 109 GLN E CA 1
ATOM 5020 C C . GLN E 1 109 ? -9.728 -65.535 57.148 1.00 41.63 109 GLN E C 1
ATOM 5021 O O . GLN E 1 109 ? -10.807 -66.137 57.051 1.00 41.51 109 GLN E O 1
ATOM 5027 N N . GLN E 1 110 ? -9.594 -64.243 56.827 1.00 41.93 110 GLN E N 1
ATOM 5028 C CA . GLN E 1 110 ? -10.724 -63.538 56.239 1.00 40.41 110 GLN E CA 1
ATOM 5029 C C . GLN E 1 110 ? -11.138 -64.183 54.926 1.00 40.82 110 GLN E C 1
ATOM 5030 O O . GLN E 1 110 ? -12.312 -64.505 54.729 1.00 40.42 110 GLN E O 1
ATOM 5036 N N . VAL E 1 111 ? -10.169 -64.416 54.034 1.00 42.57 111 VAL E N 1
ATOM 5037 C CA . VAL E 1 111 ? -10.456 -64.951 52.710 1.00 41.01 111 VAL E CA 1
ATOM 5038 C C . VAL E 1 111 ? -10.966 -66.375 52.835 1.00 42.02 111 VAL E C 1
ATOM 5039 O O . VAL E 1 111 ? -11.890 -66.785 52.128 1.00 42.51 111 VAL E O 1
ATOM 5043 N N . SER E 1 112 ? -10.407 -67.137 53.768 1.00 40.74 112 SER E N 1
ATOM 5044 C CA . SER E 1 112 ? -10.877 -68.499 53.979 1.00 43.64 112 SER E CA 1
ATOM 5045 C C . SER E 1 112 ? -12.369 -68.527 54.322 1.00 43.97 112 SER E C 1
ATOM 5046 O O . SER E 1 112 ? -13.128 -69.361 53.804 1.00 42.49 112 SER E O 1
ATOM 5049 N N . GLY E 1 113 ? -12.809 -67.616 55.201 1.00 42.73 113 GLY E N 1
ATOM 5050 C CA . GLY E 1 113 ? -14.205 -67.623 55.623 1.00 43.10 113 GLY E CA 1
ATOM 5051 C C . GLY E 1 113 ? -15.145 -67.279 54.487 1.00 45.04 113 GLY E C 1
ATOM 5052 O O . GLY E 1 113 ? -16.198 -67.902 54.318 1.00 47.83 113 GLY E O 1
ATOM 5053 N N . LEU E 1 114 ? -14.773 -66.293 53.684 1.00 43.60 114 LEU E N 1
ATOM 5054 C CA . LEU E 1 114 ? -15.616 -65.879 52.583 1.00 42.81 114 LEU E CA 1
ATOM 5055 C C . LEU E 1 114 ? -15.423 -66.743 51.346 1.00 47.26 114 LEU E C 1
ATOM 5056 O O . LEU E 1 114 ? -16.319 -66.797 50.496 1.00 49.00 114 LEU E O 1
ATOM 5061 N N . GLU E 1 115 ? -14.296 -67.437 51.221 1.00 44.84 115 GLU E N 1
ATOM 5062 C CA . GLU E 1 115 ? -14.096 -68.275 50.049 1.00 44.52 115 GLU E CA 1
ATOM 5063 C C . GLU E 1 115 ? -14.414 -69.735 50.302 1.00 43.29 115 GLU E C 1
ATOM 5064 O O . GLU E 1 115 ? -14.594 -70.487 49.344 1.00 46.09 115 GLU E O 1
ATOM 5070 N N . GLY E 1 116 ? -14.483 -70.155 51.557 1.00 49.45 116 GLY E N 1
ATOM 5071 C CA . GLY E 1 116 ? -14.805 -71.537 51.840 1.00 50.41 116 GLY E CA 1
ATOM 5072 C C . GLY E 1 116 ? -13.720 -72.524 51.471 1.00 51.80 116 GLY E C 1
ATOM 5073 O O . GLY E 1 116 ? -14.031 -73.689 51.195 1.00 54.46 116 GLY E O 1
ATOM 5074 N N . VAL E 1 117 ? -12.458 -72.092 51.453 1.00 45.37 117 VAL E N 1
ATOM 5075 C CA . VAL E 1 117 ? -11.304 -72.961 51.239 1.00 47.24 117 VAL E CA 1
ATOM 5076 C C . VAL E 1 117 ? -10.419 -72.872 52.474 1.00 46.62 117 VAL E C 1
ATOM 5077 O O . VAL E 1 117 ? -10.185 -71.773 52.984 1.00 45.32 117 VAL E O 1
ATOM 5081 N N . GLN E 1 118 ? -9.942 -74.021 52.964 1.00 50.99 118 GLN E N 1
ATOM 5082 C CA . GLN E 1 118 ? -9.026 -74.029 54.103 1.00 51.82 118 GLN E CA 1
ATOM 5083 C C . GLN E 1 118 ? -7.800 -73.182 53.795 1.00 52.12 118 GLN E C 1
ATOM 5084 O O . GLN E 1 118 ? -7.266 -73.225 52.686 1.00 52.90 118 GLN E O 1
ATOM 5090 N N . ASP E 1 119 ? -7.358 -72.399 54.784 1.00 51.02 119 ASP E N 1
ATOM 5091 C CA . ASP E 1 119 ? -6.356 -71.385 54.503 1.00 48.17 119 ASP E CA 1
ATOM 5092 C C . ASP E 1 119 ? -4.988 -71.976 54.172 1.00 51.00 119 ASP E C 1
ATOM 5093 O O . ASP E 1 119 ? -4.145 -71.268 53.625 1.00 50.60 119 ASP E O 1
ATOM 5098 N N . ASP E 1 120 ? -4.741 -73.246 54.448 1.00 52.53 120 ASP E N 1
ATOM 5099 C CA . ASP E 1 120 ? -3.508 -73.845 53.953 1.00 54.47 120 ASP E CA 1
ATOM 5100 C C . ASP E 1 120 ? -3.653 -74.440 52.552 1.00 52.72 120 ASP E C 1
ATOM 5101 O O . ASP E 1 120 ? -2.665 -74.910 51.990 1.00 57.26 120 ASP E O 1
ATOM 5106 N N . LEU E 1 121 ? -4.845 -74.413 51.968 1.00 53.25 121 LEU E N 1
ATOM 5107 C CA . LEU E 1 121 ? -5.087 -74.840 50.594 1.00 51.12 121 LEU E CA 1
ATOM 5108 C C . LEU E 1 121 ? -4.948 -73.711 49.579 1.00 51.02 121 LEU E C 1
ATOM 5109 O O . LEU E 1 121 ? -5.261 -73.918 48.404 1.00 52.83 121 LEU E O 1
ATOM 5114 N N . PHE E 1 122 ? -4.516 -72.520 49.984 1.00 49.73 122 PHE E N 1
ATOM 5115 C CA . PHE E 1 122 ? -4.332 -71.447 49.018 1.00 49.42 122 PHE E CA 1
ATOM 5116 C C . PHE E 1 122 ? -3.251 -70.517 49.536 1.00 47.51 122 PHE E C 1
ATOM 5117 O O . PHE E 1 122 ? -2.781 -70.657 50.666 1.00 48.20 122 PHE E O 1
ATOM 5125 N N . TRP E 1 123 ? -2.844 -69.571 48.684 1.00 47.68 123 TRP E N 1
ATOM 5126 C CA . TRP E 1 123 ? -1.805 -68.606 49.034 1.00 47.83 123 TRP E CA 1
ATOM 5127 C C . TRP E 1 123 ? -2.070 -67.276 48.331 1.00 46.34 123 TRP E C 1
ATOM 5128 O O . TRP E 1 123 ? -2.883 -67.180 47.406 1.00 44.27 123 TRP E O 1
ATOM 5139 N N . LEU E 1 124 ? -1.339 -66.250 48.765 1.00 42.84 124 LEU E N 1
ATOM 5140 C CA . LEU E 1 124 ? -1.583 -64.884 48.349 1.00 40.78 124 LEU E CA 1
ATOM 5141 C C . LEU E 1 124 ? -0.307 -64.228 47.846 1.00 42.56 124 LEU E C 1
ATOM 5142 O O . LEU E 1 124 ? 0.795 -64.507 48.331 1.00 44.50 124 LEU E O 1
ATOM 5147 N N . THR E 1 125 ? -0.476 -63.325 46.876 1.00 42.62 125 THR E N 1
ATOM 5148 C CA . THR E 1 125 ? 0.611 -62.507 46.361 1.00 41.47 125 THR E CA 1
ATOM 5149 C C . THR E 1 125 ? 0.140 -61.062 46.222 1.00 41.07 125 THR E C 1
ATOM 5150 O O . THR E 1 125 ? -1.042 -60.787 45.981 1.00 40.00 125 THR E O 1
ATOM 5154 N N . PHE E 1 126 ? 1.083 -60.141 46.404 1.00 41.17 126 PHE E N 1
ATOM 5155 C CA . PHE E 1 126 ? 0.873 -58.724 46.145 1.00 39.91 126 PHE E CA 1
ATOM 5156 C C . PHE E 1 126 ? 1.961 -58.271 45.207 1.00 39.12 126 PHE E C 1
ATOM 5157 O O . PHE E 1 126 ? 3.142 -58.363 45.553 1.00 40.50 126 PHE E O 1
ATOM 5165 N N . GLU E 1 127 ? 1.570 -57.794 44.028 1.00 38.46 127 GLU E N 1
ATOM 5166 C CA . GLU E 1 127 ? 2.529 -57.437 42.984 1.00 39.92 127 GLU E CA 1
ATOM 5167 C C . GLU E 1 127 ? 3.515 -58.573 42.710 1.00 38.09 127 GLU E C 1
ATOM 5168 O O . GLU E 1 127 ? 4.693 -58.344 42.440 1.00 36.98 127 GLU E O 1
ATOM 5174 N N . GLY E 1 128 ? 3.025 -59.811 42.773 1.00 37.71 128 GLY E N 1
ATOM 5175 C CA . GLY E 1 128 ? 3.835 -60.962 42.439 1.00 41.28 128 GLY E CA 1
ATOM 5176 C C . GLY E 1 128 ? 4.746 -61.413 43.549 1.00 41.44 128 GLY E C 1
ATOM 5177 O O . GLY E 1 128 ? 5.468 -62.408 43.368 1.00 39.63 128 GLY E O 1
ATOM 5178 N N . LYS E 1 129 ? 4.744 -60.690 44.677 1.00 40.81 129 LYS E N 1
ATOM 5179 C CA . LYS E 1 129 ? 5.490 -61.042 45.880 1.00 41.08 129 LYS E CA 1
ATOM 5180 C C . LYS E 1 129 ? 4.661 -62.050 46.671 1.00 40.47 129 LYS E C 1
ATOM 5181 O O . LYS E 1 129 ? 3.534 -61.722 47.061 1.00 38.04 129 LYS E O 1
ATOM 5187 N N . PRO E 1 130 ? 5.137 -63.280 46.894 1.00 42.32 130 PRO E N 1
ATOM 5188 C CA . PRO E 1 130 ? 4.428 -64.187 47.817 1.00 42.94 130 PRO E CA 1
ATOM 5189 C C . PRO E 1 130 ? 4.325 -63.586 49.216 1.00 43.98 130 PRO E C 1
ATOM 5190 O O . PRO E 1 130 ? 5.250 -62.922 49.697 1.00 46.08 130 PRO E O 1
ATOM 5194 N N . LEU E 1 131 ? 3.193 -63.810 49.879 1.00 40.31 131 LEU E N 1
ATOM 5195 C CA . LEU E 1 131 ? 2.989 -63.233 51.206 1.00 43.88 131 LEU E CA 1
ATOM 5196 C C . LEU E 1 131 ? 3.193 -64.297 52.288 1.00 46.05 131 LEU E C 1
ATOM 5197 O O . LEU E 1 131 ? 2.544 -65.354 52.274 1.00 45.77 131 LEU E O 1
ATOM 5202 N N . GLU E 1 132 ? 4.088 -64.001 53.227 1.00 45.32 132 GLU E N 1
ATOM 5203 C CA . GLU E 1 132 ? 4.393 -64.906 54.322 1.00 47.85 132 GLU E CA 1
ATOM 5204 C C . GLU E 1 132 ? 3.408 -64.748 55.462 1.00 43.71 132 GLU E C 1
ATOM 5205 O O . GLU E 1 132 ? 3.175 -63.632 55.932 1.00 42.94 132 GLU E O 1
ATOM 5211 N N . ASP E 1 133 ? 2.912 -65.887 55.956 1.00 46.28 133 ASP E N 1
ATOM 5212 C CA . ASP E 1 133 ? 1.821 -65.908 56.936 1.00 48.17 133 ASP E CA 1
ATOM 5213 C C . ASP E 1 133 ? 2.156 -65.080 58.175 1.00 48.56 133 ASP E C 1
ATOM 5214 O O . ASP E 1 133 ? 1.305 -64.348 58.693 1.00 45.98 133 ASP E O 1
ATOM 5219 N N . GLN E 1 134 ? 3.402 -65.151 58.640 1.00 52.47 134 GLN E N 1
ATOM 5220 C CA . GLN E 1 134 ? 3.765 -64.564 59.924 1.00 51.95 134 GLN E CA 1
ATOM 5221 C C . GLN E 1 134 ? 4.100 -63.083 59.860 1.00 51.78 134 GLN E C 1
ATOM 5222 O O . GLN E 1 134 ? 4.304 -62.484 60.921 1.00 51.10 134 GLN E O 1
ATOM 5228 N N . LEU E 1 135 ? 4.155 -62.467 58.636 1.00 47.12 135 LEU E N 1
ATOM 5229 C CA . LEU E 1 135 ? 4.480 -61.063 58.447 1.00 48.24 135 LEU E CA 1
ATOM 5230 C C . LEU E 1 135 ? 3.229 -60.183 58.410 1.00 47.58 135 LEU E C 1
ATOM 5231 O O . LEU E 1 135 ? 2.143 -60.646 58.051 1.00 47.19 135 LEU E O 1
ATOM 5236 N N . PRO E 1 136 ? 3.339 -58.920 58.821 1.00 46.64 136 PRO E N 1
ATOM 5237 C CA . PRO E 1 136 ? 2.188 -58.014 58.732 1.00 43.32 136 PRO E CA 1
ATOM 5238 C C . PRO E 1 136 ? 2.083 -57.359 57.364 1.00 42.53 136 PRO E C 1
ATOM 5239 O O . PRO E 1 136 ? 3.077 -57.146 56.665 1.00 43.81 136 PRO E O 1
ATOM 5243 N N . LEU E 1 137 ? 0.845 -57.035 56.996 1.00 39.60 137 LEU E N 1
ATOM 5244 C CA . LEU E 1 137 ? 0.582 -56.449 55.688 1.00 38.65 137 LEU E CA 1
ATOM 5245 C C . LEU E 1 137 ? 1.431 -55.212 55.455 1.00 41.25 137 LEU E C 1
ATOM 5246 O O . LEU E 1 137 ? 1.918 -54.993 54.337 1.00 43.50 137 LEU E O 1
ATOM 5251 N N . GLY E 1 138 ? 1.627 -54.393 56.496 1.00 40.54 138 GLY E N 1
ATOM 5252 C CA . GLY E 1 138 ? 2.398 -53.170 56.323 1.00 40.85 138 GLY E CA 1
ATOM 5253 C C . GLY E 1 138 ? 3.795 -53.410 55.778 1.00 43.42 138 GLY E C 1
ATOM 5254 O O . GLY E 1 138 ? 4.331 -52.567 55.050 1.00 42.05 138 GLY E O 1
ATOM 5255 N N . GLU E 1 139 ? 4.398 -54.565 56.104 1.00 41.94 139 GLU E N 1
ATOM 5256 C CA . GLU E 1 139 ? 5.719 -54.847 55.574 1.00 41.55 139 GLU E CA 1
ATOM 5257 C C . GLU E 1 139 ? 5.693 -55.116 54.088 1.00 42.34 139 GLU E C 1
ATOM 5258 O O . GLU E 1 139 ? 6.760 -55.240 53.487 1.00 43.93 139 GLU E O 1
ATOM 5264 N N . TYR E 1 140 ? 4.523 -55.233 53.482 1.00 42.70 140 TYR E N 1
ATOM 5265 C CA . TYR E 1 140 ? 4.440 -55.368 52.047 1.00 38.25 140 TYR E CA 1
ATOM 5266 C C . TYR E 1 140 ? 4.042 -54.061 51.398 1.00 37.52 140 TYR E C 1
ATOM 5267 O O . TYR E 1 140 ? 3.881 -54.019 50.166 1.00 39.01 140 TYR E O 1
ATOM 5276 N N . GLY E 1 141 ? 3.911 -53.001 52.194 1.00 37.86 141 GLY E N 1
ATOM 5277 C CA . GLY E 1 141 ? 3.516 -51.704 51.683 1.00 37.78 141 GLY E CA 1
ATOM 5278 C C . GLY E 1 141 ? 2.195 -51.693 50.938 1.00 40.30 141 GLY E C 1
ATOM 5279 O O . GLY E 1 141 ? 2.084 -51.038 49.889 1.00 42.53 141 GLY E O 1
ATOM 5280 N N . LEU E 1 142 ? 1.198 -52.439 51.438 1.00 38.97 142 LEU E N 1
ATOM 5281 C CA . LEU E 1 142 ? -0.170 -52.346 50.941 1.00 39.90 142 LEU E CA 1
ATOM 5282 C C . LEU E 1 142 ? -0.741 -50.960 51.220 1.00 37.67 142 LEU E C 1
ATOM 5283 O O . LEU E 1 142 ? -0.450 -50.333 52.240 1.00 40.56 142 LEU E O 1
ATOM 5288 N N . LYS E 1 143 ? -1.562 -50.495 50.302 1.00 39.33 143 LYS E N 1
ATOM 5289 C CA . LYS E 1 143 ? -2.163 -49.173 50.298 1.00 40.76 143 LYS E CA 1
ATOM 5290 C C . LYS E 1 143 ? -3.672 -49.364 50.203 1.00 40.50 143 LYS E C 1
ATOM 5291 O O . LYS E 1 143 ? -4.141 -50.449 49.840 1.00 41.77 143 LYS E O 1
ATOM 5297 N N . PRO E 1 144 ? -4.471 -48.334 50.548 1.00 39.26 144 PRO E N 1
ATOM 5298 C CA . PRO E 1 144 ? -5.908 -48.389 50.239 1.00 38.05 144 PRO E CA 1
ATOM 5299 C C . PRO E 1 144 ? -6.182 -48.81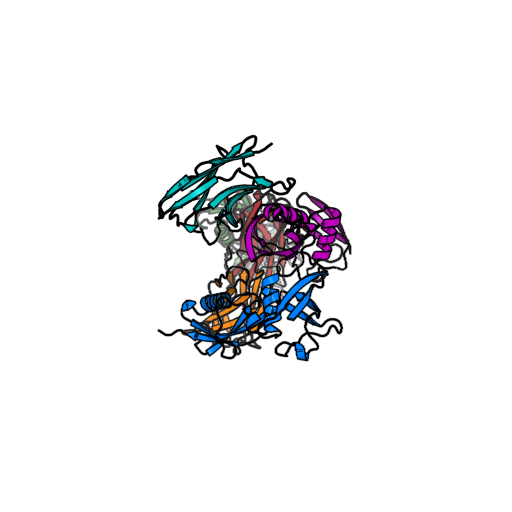9 48.801 1.00 41.19 144 PRO E C 1
ATOM 5300 O O . PRO E 1 144 ? -5.730 -48.190 47.836 1.00 42.14 144 PRO E O 1
ATOM 5304 N N . LEU E 1 145 ? -6.926 -49.910 48.665 1.00 42.40 145 LEU E N 1
ATOM 5305 C CA . LEU E 1 145 ? -7.328 -50.508 47.394 1.00 40.59 145 LEU E CA 1
ATOM 5306 C C . LEU E 1 145 ? -6.195 -51.220 46.654 1.00 39.03 145 LEU E C 1
ATOM 5307 O O . LEU E 1 145 ? -6.305 -51.448 45.460 1.00 39.10 145 LEU E O 1
ATOM 5312 N N . SER E 1 146 ? -5.120 -51.636 47.324 1.00 39.83 146 SER E N 1
ATOM 5313 C CA . SER E 1 146 ? -4.205 -52.575 46.682 1.00 35.95 146 SER E CA 1
ATOM 5314 C C . SER E 1 146 ? -4.915 -53.894 46.427 1.00 37.02 146 SER E C 1
ATOM 5315 O O . SER E 1 146 ? -5.854 -54.260 47.134 1.00 38.40 146 SER E O 1
ATOM 5318 N N . THR E 1 147 ? -4.461 -54.628 45.421 1.00 36.25 147 THR E N 1
ATOM 5319 C CA . THR E 1 147 ? -5.060 -55.920 45.121 1.00 35.94 147 THR E CA 1
ATOM 5320 C C . THR E 1 147 ? -4.094 -57.032 45.506 1.00 37.06 147 THR E C 1
ATOM 5321 O O . THR E 1 147 ? -2.919 -57.022 45.106 1.00 41.88 147 THR E O 1
ATOM 5325 N N . VAL E 1 148 ? -4.589 -57.957 46.318 1.00 36.70 148 VAL E N 1
ATOM 5326 C CA . VAL E 1 148 ? -3.904 -59.191 46.667 1.00 36.05 148 VAL E CA 1
ATOM 5327 C C . VAL E 1 148 ? -4.551 -60.295 45.842 1.00 39.03 148 VAL E C 1
ATOM 5328 O O . VAL E 1 148 ? -5.779 -60.337 45.714 1.00 49.83 148 VAL E O 1
ATOM 5332 N N . PHE E 1 149 ? -3.729 -61.162 45.253 1.00 35.49 149 PHE E N 1
ATOM 5333 C CA . PHE E 1 149 ? -4.192 -62.178 44.322 1.00 36.86 149 PHE E CA 1
ATOM 5334 C C . PHE E 1 149 ? -4.169 -63.518 45.016 1.00 40.40 149 PHE E C 1
ATOM 5335 O O . PHE E 1 149 ? -3.154 -63.890 45.613 1.00 40.77 149 PHE E O 1
ATOM 5343 N N . MET E 1 150 ? -5.275 -64.242 44.916 1.00 39.14 150 MET E N 1
ATOM 5344 C CA . MET E 1 150 ? -5.417 -65.548 45.527 1.00 41.47 150 MET E CA 1
ATOM 5345 C C . MET E 1 150 ? -5.175 -66.664 44.508 1.00 42.66 150 MET E C 1
ATOM 5346 O O . MET E 1 150 ? -5.650 -66.604 43.370 1.00 41.96 150 MET E O 1
ATOM 5351 N N . ASN E 1 151 ? -4.443 -67.686 44.934 1.00 41.31 151 ASN E N 1
ATOM 5352 C CA . ASN E 1 151 ? -4.195 -68.863 44.124 1.00 43.35 151 ASN E CA 1
ATOM 5353 C C . ASN E 1 151 ? -4.307 -70.119 44.977 1.00 43.69 151 ASN E C 1
ATOM 5354 O O . ASN E 1 151 ? -3.864 -70.144 46.128 1.00 44.61 151 ASN E O 1
ATOM 5359 N N . LEU E 1 152 ? -4.913 -71.156 44.413 1.00 42.74 152 LEU E N 1
ATOM 5360 C CA . LEU E 1 152 ? -5.072 -72.402 45.147 1.00 50.39 152 LEU E CA 1
ATOM 5361 C C . LEU E 1 152 ? -3.778 -73.206 45.111 1.00 52.83 152 LEU E C 1
ATOM 5362 O O . LEU E 1 152 ? -3.047 -73.193 44.114 1.00 54.30 152 LEU E O 1
ATOM 5367 N N . ARG E 1 153 ? -3.487 -73.881 46.225 1.00 53.42 153 ARG E N 1
ATOM 5368 C CA . ARG E 1 153 ? -2.324 -74.754 46.307 1.00 56.17 153 ARG E CA 1
ATOM 5369 C C . ARG E 1 153 ? -2.436 -75.839 45.246 1.00 63.34 153 ARG E C 1
ATOM 5370 O O . ARG E 1 153 ? -3.514 -76.404 45.026 1.00 63.16 153 ARG E O 1
ATOM 5378 N N . LEU E 1 154 ? -1.331 -76.105 44.557 1.00 69.35 154 LEU E N 1
ATOM 5379 C CA . LEU E 1 154 ? -1.259 -77.268 43.678 1.00 73.84 154 LEU E CA 1
ATOM 5380 C C . LEU E 1 154 ? -1.077 -78.525 44.527 1.00 79.73 154 LEU E C 1
ATOM 5381 O O . LEU E 1 154 ? -0.056 -78.670 45.214 1.00 81.46 154 LEU E O 1
ATOM 5386 N N . ARG E 1 155 ? -2.083 -79.409 44.502 1.00 83.37 155 ARG E N 1
ATOM 5387 C CA . ARG E 1 155 ? -1.990 -80.798 44.990 1.00 87.43 155 ARG E CA 1
ATOM 5388 C C . ARG E 1 155 ? -1.114 -81.008 46.242 1.00 90.14 155 ARG E C 1
ATOM 5389 O O . ARG E 1 155 ? -0.556 -82.092 46.461 1.00 88.30 155 ARG E O 1
ATOM 5397 N N . GLN F 2 1 ? -24.132 -64.720 71.925 1.00 78.18 1 GLN F N 1
ATOM 5398 C CA . GLN F 2 1 ? -23.274 -64.319 70.808 1.00 81.91 1 GLN F CA 1
ATOM 5399 C C . GLN F 2 1 ? -24.108 -63.506 69.791 1.00 83.16 1 GLN F C 1
ATOM 5400 O O . GLN F 2 1 ? -25.307 -63.289 69.994 1.00 80.06 1 GLN F O 1
ATOM 5406 N N . LEU F 2 2 ? -23.467 -63.033 68.721 1.00 80.24 2 LEU F N 1
ATOM 5407 C CA . LEU F 2 2 ? -24.138 -62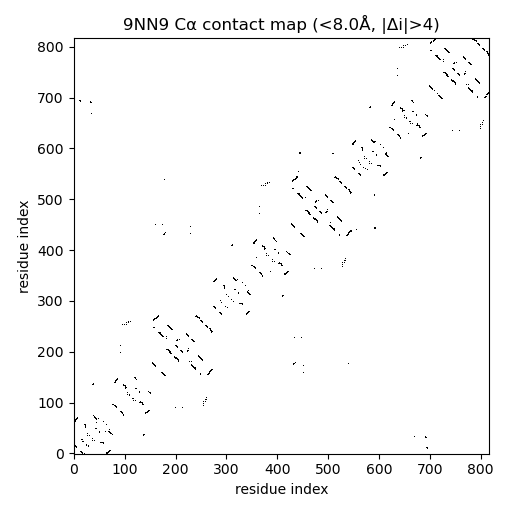.221 67.721 1.00 76.95 2 LEU F CA 1
ATOM 5408 C C . LEU F 2 2 ? -24.919 -63.083 66.737 1.00 76.98 2 LEU F C 1
ATOM 5409 O O . LEU F 2 2 ? -24.458 -64.148 66.314 1.00 78.21 2 LEU F O 1
ATOM 5414 N N . GLN F 2 3 ? -26.109 -62.604 66.373 1.00 76.17 3 GLN F N 1
ATOM 5415 C CA . GLN F 2 3 ? -26.903 -63.157 65.285 1.00 76.54 3 GLN F CA 1
ATOM 5416 C C . GLN F 2 3 ? -27.332 -62.025 64.349 1.00 73.76 3 GLN F C 1
ATOM 5417 O O . GLN F 2 3 ? -27.653 -60.921 64.806 1.00 70.78 3 GLN F O 1
ATOM 5423 N N . LEU F 2 4 ? -27.311 -62.293 63.039 1.00 67.68 4 LEU F N 1
ATOM 5424 C CA . LEU F 2 4 ? -27.728 -61.334 62.021 1.00 61.82 4 LEU F CA 1
ATOM 5425 C C . LEU F 2 4 ? -29.072 -61.750 61.441 1.00 61.23 4 LEU F C 1
ATOM 5426 O O . LEU F 2 4 ? -29.306 -62.932 61.167 1.00 64.76 4 LEU F O 1
ATOM 5431 N N . VAL F 2 5 ? -29.950 -60.770 61.248 1.00 56.14 5 VAL F N 1
ATOM 5432 C CA . VAL F 2 5 ? -31.328 -61.008 60.816 1.00 59.29 5 VAL F CA 1
ATOM 5433 C C . VAL F 2 5 ? -31.621 -60.061 59.650 1.00 56.56 5 VAL F C 1
ATOM 5434 O O . VAL F 2 5 ? -31.767 -58.848 59.854 1.00 58.70 5 VAL F O 1
ATOM 5438 N N . GLU F 2 6 ? -31.690 -60.592 58.431 1.00 53.04 6 GLU F N 1
ATOM 5439 C CA . GLU F 2 6 ? -32.143 -59.749 57.338 1.00 52.17 6 GLU F CA 1
ATOM 5440 C C . GLU F 2 6 ? -33.662 -59.615 57.362 1.00 52.15 6 GLU F C 1
ATOM 5441 O O . GLU F 2 6 ? -34.378 -60.546 57.730 1.00 53.31 6 GLU F O 1
ATOM 5447 N N . THR F 2 7 ? -34.153 -58.445 56.954 1.00 52.52 7 THR F N 1
ATOM 5448 C CA . THR F 2 7 ? -35.561 -58.257 56.627 1.00 53.14 7 THR F CA 1
ATOM 5449 C C . THR F 2 7 ? -35.658 -57.354 55.400 1.00 53.51 7 THR F C 1
ATOM 5450 O O . THR F 2 7 ? -34.687 -56.733 54.977 1.00 51.86 7 THR F O 1
ATOM 5454 N N . GLY F 2 8 ? -36.846 -57.297 54.815 1.00 55.93 8 GLY F N 1
ATOM 5455 C CA . GLY F 2 8 ? -37.131 -56.349 53.752 1.00 53.92 8 GLY F CA 1
ATOM 5456 C C . GLY F 2 8 ? -37.138 -56.897 52.338 1.00 57.27 8 GLY F C 1
ATOM 5457 O O . GLY F 2 8 ? -37.215 -56.110 51.389 1.00 58.04 8 GLY F O 1
ATOM 5458 N N . GLY F 2 9 ? -37.054 -58.210 52.163 1.00 56.00 9 GLY F N 1
ATOM 5459 C CA . GLY F 2 9 ? -37.033 -58.802 50.847 1.00 57.52 9 GLY F CA 1
ATOM 5460 C C . GLY F 2 9 ? -38.407 -58.802 50.206 1.00 60.37 9 GLY F C 1
ATOM 5461 O O . GLY F 2 9 ? -39.377 -58.239 50.717 1.00 66.02 9 GLY F O 1
ATOM 5462 N N . GLY F 2 10 ? -38.483 -59.435 49.053 1.00 55.70 10 GLY F N 1
ATOM 5463 C CA . GLY F 2 10 ? -39.770 -59.712 48.481 1.00 50.87 10 GLY F CA 1
ATOM 5464 C C . GLY F 2 10 ? -39.786 -59.445 47.005 1.00 55.19 10 GLY F C 1
ATOM 5465 O O . GLY F 2 10 ? -38.756 -59.463 46.336 1.00 55.93 10 GLY F O 1
ATOM 5466 N N . LEU F 2 11 ? -40.996 -59.191 46.526 1.00 53.64 11 LEU F N 1
ATOM 5467 C CA . LEU F 2 11 ? -41.309 -59.086 45.114 1.00 53.47 11 LEU F CA 1
ATOM 5468 C C . LEU F 2 11 ? -41.385 -57.619 44.712 1.00 55.43 11 LEU F C 1
ATOM 5469 O O . LEU F 2 11 ? -41.994 -56.809 45.413 1.00 59.29 11 LEU F O 1
ATOM 5474 N N . VAL F 2 12 ? -40.782 -57.273 43.581 1.00 54.09 12 VAL F N 1
ATOM 5475 C CA . VAL F 2 12 ? -40.778 -55.891 43.121 1.00 57.52 12 VAL F CA 1
ATOM 5476 C C . VAL F 2 12 ? -40.694 -55.881 41.599 1.00 59.48 12 VAL F C 1
ATOM 5477 O O . VAL F 2 12 ? -40.067 -56.748 40.991 1.00 61.14 12 VAL F O 1
ATOM 5481 N N . GLN F 2 13 ? -41.351 -54.906 40.977 1.00 62.63 13 GLN F N 1
ATOM 5482 C CA . GLN F 2 13 ? -41.321 -54.778 39.524 1.00 65.87 13 GLN F CA 1
ATOM 5483 C C . GLN F 2 13 ? -39.978 -54.230 39.053 1.00 65.86 13 GLN F C 1
ATOM 5484 O O . GLN F 2 13 ? -39.274 -53.520 39.782 1.00 65.71 13 GLN F O 1
ATOM 5490 N N . ALA F 2 14 ? -39.625 -54.565 37.815 1.00 66.55 14 ALA F N 1
ATOM 5491 C CA . ALA F 2 14 ? -38.409 -54.020 37.239 1.00 65.49 14 ALA F CA 1
ATOM 5492 C C . ALA F 2 14 ? -38.473 -52.503 37.265 1.00 66.53 14 ALA F C 1
ATOM 5493 O O . ALA F 2 14 ? -39.544 -51.902 37.147 1.00 67.90 14 ALA F O 1
ATOM 5495 N N . GLY F 2 15 ? -37.310 -51.885 37.446 1.00 66.54 15 GLY F N 1
ATOM 5496 C CA . GLY F 2 15 ? -37.217 -50.452 37.580 1.00 66.01 15 GLY F CA 1
ATOM 5497 C C . GLY F 2 15 ? -37.586 -49.925 38.941 1.00 66.00 15 GLY F C 1
ATOM 5498 O O . GLY F 2 15 ? -37.242 -48.776 39.248 1.00 68.61 15 GLY F O 1
ATOM 5499 N N . GLY F 2 16 ? -38.255 -50.727 39.772 1.00 65.18 16 GLY F N 1
ATOM 5500 C CA . GLY F 2 16 ? -38.658 -50.312 41.099 1.00 64.39 16 GLY F CA 1
ATOM 5501 C C . GLY F 2 16 ? -37.521 -50.341 42.107 1.00 63.60 16 GLY F C 1
ATOM 5502 O O . GLY F 2 16 ? -36.348 -50.532 41.779 1.00 64.42 16 GLY F O 1
ATOM 5503 N N . SER F 2 17 ? -37.898 -50.162 43.374 1.00 64.43 17 SER F N 1
ATOM 5504 C CA . SER F 2 17 ? -36.953 -50.026 44.470 1.00 59.27 17 SER F CA 1
ATOM 5505 C C . SER F 2 17 ? -37.325 -50.945 45.618 1.00 61.14 17 SER F C 1
ATOM 5506 O O . SER F 2 17 ? -38.488 -51.303 45.799 1.00 60.65 17 SER F O 1
ATOM 5509 N N . LEU F 2 18 ? -36.316 -51.291 46.414 1.00 60.32 18 LEU F N 1
ATOM 5510 C CA . LEU F 2 18 ? -36.475 -52.186 47.548 1.00 58.85 18 LEU F CA 1
ATOM 5511 C C . LEU F 2 18 ? -35.341 -51.916 48.525 1.00 58.82 18 LEU F C 1
ATOM 5512 O O . LEU F 2 18 ? -34.260 -51.481 48.125 1.00 59.01 18 LEU F O 1
ATOM 5517 N N . ARG F 2 19 ? -35.588 -52.168 49.807 1.00 62.90 19 ARG F N 1
ATOM 5518 C CA . ARG F 2 19 ? -34.618 -51.834 50.849 1.00 62.58 19 ARG F CA 1
ATOM 5519 C C . ARG F 2 19 ? -34.541 -52.977 51.851 1.00 63.43 19 ARG F C 1
ATOM 5520 O O . ARG F 2 19 ? -35.532 -53.274 52.528 1.00 64.13 19 ARG F O 1
ATOM 5528 N N . LEU F 2 20 ? -33.366 -53.607 51.944 1.00 59.95 20 LEU F N 1
ATOM 5529 C CA . LEU F 2 20 ? -33.103 -54.698 52.871 1.00 53.35 20 LEU F CA 1
ATOM 5530 C C . LEU F 2 20 ? -32.408 -54.158 54.108 1.00 52.65 20 LEU F C 1
ATOM 5531 O O . LEU F 2 20 ? -31.555 -53.274 54.020 1.00 53.65 20 LEU F O 1
ATOM 5536 N N . SER F 2 21 ? -32.782 -54.693 55.261 1.00 55.29 21 SER F N 1
ATOM 5537 C CA . SER F 2 21 ? -32.183 -54.342 56.537 1.00 53.26 21 SER F CA 1
ATOM 5538 C C . SER F 2 21 ? -31.428 -55.547 57.063 1.00 52.40 21 SER F C 1
ATOM 5539 O O . SER F 2 21 ? -31.766 -56.691 56.747 1.00 51.04 21 SER F O 1
ATOM 5542 N N . CYS F 2 22 ? -30.407 -55.279 57.870 1.00 53.59 22 CYS F N 1
ATOM 5543 C CA . CYS F 2 22 ? -29.654 -56.332 58.546 1.00 54.80 22 CYS F CA 1
ATOM 5544 C C . CYS F 2 22 ? -29.375 -55.857 59.964 1.00 57.13 22 CYS F C 1
ATOM 5545 O O . CYS F 2 22 ? -28.581 -54.935 60.174 1.00 57.06 22 CYS F O 1
ATOM 5548 N N . ALA F 2 23 ? -30.051 -56.478 60.928 1.00 60.72 23 ALA F N 1
ATOM 5549 C CA . ALA F 2 23 ? -29.993 -56.092 62.332 1.00 59.28 23 ALA F CA 1
ATOM 5550 C C . ALA F 2 23 ? -28.984 -56.958 63.068 1.00 58.51 23 ALA F C 1
ATOM 5551 O O . ALA F 2 23 ? -28.981 -58.184 62.915 1.00 59.60 23 ALA F O 1
ATOM 5553 N N . ALA F 2 24 ? -28.126 -56.313 63.846 1.00 60.03 24 ALA F N 1
ATOM 5554 C CA . ALA F 2 24 ? -27.281 -57.009 64.797 1.00 63.53 24 ALA F CA 1
ATOM 5555 C C . ALA F 2 24 ? -28.109 -57.289 66.044 1.00 74.99 24 ALA F C 1
ATOM 5556 O O . ALA F 2 24 ? -28.747 -56.382 66.590 1.00 74.31 24 ALA F O 1
ATOM 5558 N N . SER F 2 25 ? -28.137 -58.540 66.479 1.00 79.92 25 SER F N 1
ATOM 5559 C CA . SER F 2 25 ? -28.901 -58.901 67.662 1.00 78.62 25 SER F CA 1
ATOM 5560 C C . SER F 2 25 ? -28.036 -59.702 68.614 1.00 81.07 25 SER F C 1
ATOM 5561 O O . SER F 2 25 ? -27.284 -60.593 68.200 1.00 81.89 25 SER F O 1
ATOM 5564 N N . GLY F 2 26 ? -28.146 -59.367 69.894 1.00 80.94 26 GLY F N 1
ATOM 5565 C CA . GLY F 2 26 ? -27.300 -59.958 70.908 1.00 80.92 26 GLY F CA 1
ATOM 5566 C C . GLY F 2 26 ? -26.032 -59.148 71.046 1.00 82.39 26 GLY F C 1
ATOM 5567 O O . GLY F 2 26 ? -25.522 -58.969 72.152 1.00 87.55 26 GLY F O 1
ATOM 5568 N N . ARG F 2 27 ? -25.511 -58.661 69.920 1.00 80.48 27 ARG F N 1
ATOM 5569 C CA . ARG F 2 27 ? -24.382 -57.739 69.897 1.00 75.14 27 ARG F CA 1
ATOM 5570 C C . ARG F 2 27 ? -24.772 -56.556 69.012 1.00 75.23 27 ARG F C 1
ATOM 5571 O O . ARG F 2 27 ? -25.932 -56.458 68.591 1.00 74.61 27 ARG F O 1
ATOM 5579 N N . THR F 2 28 ? -23.843 -55.638 68.755 1.00 75.20 28 THR F N 1
ATOM 5580 C CA . THR F 2 28 ? -24.034 -54.519 67.840 1.00 72.07 28 THR F CA 1
ATOM 5581 C C . THR F 2 28 ? -22.954 -54.564 66.777 1.00 66.17 28 THR F C 1
ATOM 5582 O O . THR F 2 28 ? -21.931 -55.235 66.937 1.00 68.61 28 THR F O 1
ATOM 5586 N N . PHE F 2 29 ? -23.159 -53.788 65.711 1.00 67.32 29 PHE F N 1
ATOM 5587 C CA . PHE F 2 29 ? -22.177 -53.761 64.636 1.00 61.10 29 PHE F CA 1
ATOM 5588 C C . PHE F 2 29 ? -20.914 -53.005 65.000 1.00 61.23 29 PHE F C 1
ATOM 5589 O O . PHE F 2 29 ? -20.047 -52.822 64.124 1.00 58.06 29 PHE F O 1
ATOM 5597 N N . ALA F 2 30 ? -20.777 -52.547 66.241 1.00 64.04 30 ALA F N 1
ATOM 5598 C CA . ALA F 2 30 ? -19.566 -51.829 66.621 1.00 66.43 30 ALA F CA 1
ATOM 5599 C C . ALA F 2 30 ? -18.333 -52.646 66.257 1.00 58.69 30 ALA F C 1
ATOM 5600 O O . ALA F 2 30 ? -18.176 -53.785 66.709 1.00 59.89 30 ALA F O 1
ATOM 5602 N N . GLY F 2 31 ? -17.491 -52.078 65.393 1.00 55.32 31 GLY F N 1
ATOM 5603 C CA . GLY F 2 31 ? -16.210 -52.687 65.052 1.00 55.26 31 GLY F CA 1
ATOM 5604 C C . GLY F 2 31 ? -16.254 -53.854 64.086 1.00 54.51 31 GLY F C 1
ATOM 5605 O O . GLY F 2 31 ? -15.262 -54.585 63.969 1.00 51.34 31 GLY F O 1
ATOM 5606 N N . LEU F 2 32 ? -17.379 -54.053 63.399 1.00 54.04 32 LEU F N 1
ATOM 5607 C CA . LEU F 2 32 ? -17.563 -55.128 62.440 1.00 51.46 32 LEU F CA 1
ATOM 5608 C C . LEU F 2 32 ? -17.581 -54.565 61.026 1.00 47.81 32 LEU F C 1
ATOM 5609 O O . LEU F 2 32 ? -18.129 -53.480 60.782 1.00 46.10 32 LEU F O 1
ATOM 5614 N N . SER F 2 33 ? -16.987 -55.323 60.105 1.00 44.72 33 SER F N 1
ATOM 5615 C CA . SER F 2 33 ? -16.968 -55.000 58.684 1.00 44.39 33 SER F CA 1
ATOM 5616 C C . SER F 2 33 ? -18.116 -55.752 58.019 1.00 44.98 33 SER F C 1
ATOM 5617 O O . SER F 2 33 ? -18.171 -56.981 58.081 1.00 44.50 33 SER F O 1
ATOM 5620 N N . VAL F 2 34 ? -19.040 -55.019 57.408 1.00 44.08 34 VAL F N 1
ATOM 5621 C CA . VAL F 2 34 ? -20.343 -55.554 57.046 1.00 44.18 34 VAL F CA 1
ATOM 5622 C C . VAL F 2 34 ? -20.497 -55.527 55.527 1.00 43.93 34 VAL F C 1
ATOM 5623 O O . VAL F 2 34 ? -20.188 -54.520 54.878 1.00 42.71 34 VAL F O 1
ATOM 5627 N N . LYS F 2 35 ? -20.981 -56.632 54.972 1.00 39.71 35 LYS F N 1
ATOM 5628 C CA . LYS F 2 35 ? -21.106 -56.809 53.541 1.00 44.01 35 LYS F CA 1
ATOM 5629 C C . LYS F 2 35 ? -22.487 -57.347 53.194 1.00 48.03 35 LYS F C 1
ATOM 5630 O O . LYS F 2 35 ? -23.122 -58.054 53.986 1.00 44.88 35 LYS F O 1
ATOM 5636 N N . TRP F 2 36 ? -22.936 -57.020 51.983 1.00 46.76 36 TRP F N 1
ATOM 5637 C CA . TRP F 2 36 ? -24.076 -57.680 51.369 1.00 45.64 36 TRP F CA 1
ATOM 5638 C C . TRP F 2 36 ? -23.570 -58.581 50.252 1.00 46.26 36 TRP F C 1
ATOM 5639 O O . TRP F 2 36 ? -22.775 -58.150 49.413 1.00 44.84 36 TRP F O 1
ATOM 5650 N N . PHE F 2 37 ? -23.997 -59.840 50.281 1.00 48.05 37 PHE F N 1
ATOM 5651 C CA . PHE F 2 37 ? -23.789 -60.807 49.216 1.00 46.55 37 PHE F CA 1
ATOM 5652 C C . PHE F 2 37 ? -25.128 -61.158 48.572 1.00 45.37 37 PHE F C 1
ATOM 5653 O O . PHE F 2 37 ? -26.185 -60.966 49.167 1.00 45.65 37 PHE F O 1
ATOM 5661 N N . ARG F 2 38 ? -25.090 -61.689 47.347 1.00 47.06 38 ARG F N 1
ATOM 5662 C CA . ARG F 2 38 ? -26.298 -62.239 46.743 1.00 46.84 38 ARG F CA 1
ATOM 5663 C C . ARG F 2 38 ? -25.957 -63.495 45.955 1.00 47.21 38 ARG F C 1
ATOM 5664 O O . ARG F 2 38 ? -24.843 -63.659 45.458 1.00 47.77 38 ARG F O 1
ATOM 5672 N N . GLN F 2 39 ? -26.935 -64.390 45.857 1.00 49.20 39 GLN F N 1
ATOM 5673 C CA . GLN F 2 39 ? -26.795 -65.624 45.088 1.00 48.23 39 GLN F CA 1
ATOM 5674 C C . GLN F 2 39 ? -27.921 -65.691 44.073 1.00 48.65 39 GLN F C 1
ATOM 5675 O O . GLN F 2 39 ? -29.069 -66.015 44.434 1.00 45.99 39 GLN F O 1
ATOM 5681 N N . PRO F 2 40 ? -27.650 -65.371 42.804 1.00 48.70 40 PRO F N 1
ATOM 5682 C CA . PRO F 2 40 ? -28.684 -65.491 41.785 1.00 46.43 40 PRO F CA 1
ATOM 5683 C C . PRO F 2 40 ? -29.044 -66.956 41.584 1.00 47.86 40 PRO F C 1
ATOM 5684 O O . PRO F 2 40 ? -28.230 -67.848 41.874 1.00 50.42 40 PRO F O 1
ATOM 5688 N N . PRO F 2 41 ? -30.238 -67.246 41.078 1.00 46.81 41 PRO F N 1
ATOM 5689 C CA . PRO F 2 41 ? -30.600 -68.644 40.845 1.00 46.86 41 PRO F CA 1
ATOM 5690 C C . PRO F 2 41 ? -29.563 -69.318 39.961 1.00 49.56 41 PRO F C 1
ATOM 5691 O O . PRO F 2 41 ? -29.161 -68.779 38.926 1.00 53.36 41 PRO F O 1
ATOM 5695 N N . GLY F 2 42 ? -29.100 -70.489 40.395 1.00 51.71 42 GLY F N 1
ATOM 5696 C CA . GLY F 2 42 ? -28.176 -71.307 39.622 1.00 52.47 42 GLY F CA 1
ATOM 5697 C C . GLY F 2 42 ? -26.723 -70.879 39.657 1.00 55.79 42 GLY F C 1
ATOM 5698 O O . GLY F 2 42 ? -25.868 -71.651 39.212 1.00 60.25 42 GLY F O 1
ATOM 5699 N N . ALA F 2 43 ? -26.418 -69.686 40.174 1.00 53.54 43 ALA F N 1
ATOM 5700 C CA . ALA F 2 43 ? -25.112 -69.045 40.093 1.00 50.94 43 ALA F CA 1
ATOM 5701 C C . ALA F 2 43 ? -24.350 -69.174 41.404 1.00 55.64 43 ALA F C 1
ATOM 5702 O O . ALA F 2 43 ? -24.893 -69.559 42.443 1.00 57.11 43 ALA F O 1
ATOM 5704 N N . GLU F 2 44 ? -23.071 -68.820 41.352 1.00 57.20 44 GLU F N 1
ATOM 5705 C CA . GLU F 2 44 ? -22.267 -68.791 42.567 1.00 56.56 44 GLU F CA 1
ATOM 5706 C C . GLU F 2 44 ? -22.637 -67.565 43.383 1.00 50.38 44 GLU F C 1
ATOM 5707 O O . GLU F 2 44 ? -23.021 -66.531 42.829 1.00 51.14 44 GLU F O 1
ATOM 5713 N N . ARG F 2 45 ? -22.526 -67.680 44.707 1.00 50.61 45 ARG F N 1
ATOM 5714 C CA . ARG F 2 45 ? -22.682 -66.496 45.547 1.00 47.81 45 ARG F CA 1
ATOM 5715 C C . ARG F 2 45 ? -21.724 -65.406 45.081 1.00 47.76 45 ARG F C 1
ATOM 5716 O O . ARG F 2 45 ? -20.636 -65.682 44.568 1.00 53.21 45 ARG F O 1
ATOM 5724 N N . GLU F 2 46 ? -22.123 -64.153 45.241 1.00 46.80 46 GLU F N 1
ATOM 5725 C CA . GLU F 2 46 ? -21.264 -63.084 44.759 1.00 47.93 46 GLU F CA 1
ATOM 5726 C C . GLU F 2 46 ? -21.396 -61.873 45.652 1.00 46.39 46 GLU F C 1
ATOM 5727 O O . GLU F 2 46 ? -22.436 -61.654 46.272 1.00 48.13 46 GLU F O 1
ATOM 5733 N N . TRP F 2 47 ? -20.336 -61.076 45.680 1.00 46.04 47 TRP F N 1
ATOM 5734 C CA . TRP F 2 47 ? -20.267 -59.907 46.545 1.00 43.66 47 TRP F CA 1
ATOM 5735 C C . TRP F 2 47 ? -21.052 -58.742 45.949 1.00 42.69 47 TRP F C 1
ATOM 5736 O O . TRP F 2 47 ? -20.988 -58.489 44.748 1.00 47.94 47 TRP F O 1
ATOM 5747 N N . VAL F 2 48 ? -21.796 -58.033 46.787 1.00 42.28 48 VAL F N 1
ATOM 5748 C CA . VAL F 2 48 ? -22.608 -56.898 46.357 1.00 44.66 48 VAL F CA 1
ATOM 5749 C C . VAL F 2 48 ? -22.039 -55.576 46.850 1.00 44.68 48 VAL F C 1
ATOM 5750 O O . VAL F 2 48 ? -21.851 -54.644 46.065 1.00 45.87 48 VAL F O 1
ATOM 5754 N N . ALA F 2 49 ? -21.775 -55.471 48.150 1.00 42.79 49 ALA F N 1
ATOM 5755 C CA . ALA F 2 49 ? -21.449 -54.181 48.739 1.00 44.36 49 ALA F CA 1
ATOM 5756 C C . ALA F 2 49 ? -20.699 -54.372 50.050 1.00 46.39 49 ALA F C 1
ATOM 5757 O O . ALA F 2 49 ? -20.718 -55.445 50.655 1.00 45.41 49 ALA F O 1
ATOM 5759 N N . HIS F 2 50 ? -20.063 -53.291 50.499 1.00 46.74 50 HIS F N 1
ATOM 5760 C CA . HIS F 2 50 ? -19.208 -53.340 51.671 1.00 44.60 50 HIS F CA 1
ATOM 5761 C C . HIS F 2 50 ? -19.245 -51.994 52.387 1.00 46.58 50 HIS F C 1
ATOM 5762 O O . HIS F 2 50 ? -19.012 -50.953 51.763 1.00 46.50 50 HIS F O 1
ATOM 5769 N N . ILE F 2 51 ? -19.538 -52.011 53.688 1.00 44.99 51 ILE F N 1
ATOM 5770 C CA . ILE F 2 51 ? -19.357 -50.837 54.540 1.00 46.38 51 ILE F CA 1
ATOM 5771 C C . ILE F 2 51 ? -18.337 -51.187 55.618 1.00 45.95 51 ILE F C 1
ATOM 5772 O O . ILE F 2 51 ? -18.420 -52.256 56.233 1.00 47.40 51 ILE F O 1
ATOM 5777 N N . THR F 2 52 ? -17.349 -50.316 55.813 1.00 45.98 52 THR F N 1
ATOM 5778 C CA . THR F 2 52 ? -16.286 -50.656 56.746 1.00 49.14 52 THR F CA 1
ATOM 5779 C C . THR F 2 52 ? -16.734 -50.377 58.174 1.00 48.84 52 THR F C 1
ATOM 5780 O O . THR F 2 52 ? -17.713 -49.666 58.411 1.00 50.54 52 THR F O 1
ATOM 5784 N N . SER F 2 53 ? -15.997 -50.956 59.127 1.00 47.34 53 SER F N 1
ATOM 5785 C CA . SER F 2 53 ? -16.378 -50.925 60.537 1.00 48.47 53 SER F CA 1
ATOM 5786 C C . SER F 2 53 ? -16.548 -49.507 61.080 1.00 52.67 53 SER F C 1
ATOM 5787 O O . SER F 2 53 ? -17.240 -49.322 62.090 1.00 56.27 53 SER F O 1
ATOM 5790 N N . THR F 2 54 ? -15.936 -48.507 60.449 1.00 49.80 54 THR F N 1
ATOM 5791 C CA . THR F 2 54 ? -16.084 -47.134 60.897 1.00 50.90 54 THR F CA 1
ATOM 5792 C C . THR F 2 54 ? -17.209 -46.392 60.186 1.00 57.39 54 THR F C 1
ATOM 5793 O O . THR F 2 54 ? -17.517 -45.253 60.558 1.00 59.39 54 THR F O 1
ATOM 5797 N N . GLY F 2 55 ? -17.840 -47.000 59.186 1.00 58.00 55 GLY F N 1
ATOM 5798 C CA . GLY F 2 55 ? -18.793 -46.286 58.363 1.00 58.21 55 GLY F CA 1
ATOM 5799 C C . GLY F 2 55 ? -18.173 -45.355 57.342 1.00 58.18 55 GLY F C 1
ATOM 5800 O O . GLY F 2 55 ? -18.901 -44.844 56.476 1.00 58.86 55 GLY F O 1
ATOM 5801 N N . SER F 2 56 ? -16.854 -45.127 57.400 1.00 53.15 56 SER F N 1
ATOM 5802 C CA . SER F 2 56 ? -16.218 -44.183 56.487 1.00 55.37 56 SER F CA 1
ATOM 5803 C C . SER F 2 56 ? -16.305 -44.666 55.037 1.00 55.98 56 SER F C 1
ATOM 5804 O O . SER F 2 56 ? -16.905 -43.997 54.192 1.00 58.72 56 SER F O 1
ATOM 5807 N N . SER F 2 57 ? -15.747 -45.841 54.735 1.00 54.38 57 SER F N 1
ATOM 5808 C CA . SER F 2 57 ? -15.685 -46.338 53.365 1.00 53.81 57 SER F CA 1
ATOM 5809 C C . SER F 2 57 ? -16.915 -47.169 52.996 1.00 51.72 57 SER F C 1
ATOM 5810 O O . SER F 2 57 ? -17.478 -47.888 53.825 1.00 51.83 57 SER F O 1
ATOM 5813 N N . THR F 2 58 ? -17.322 -47.071 51.729 1.00 49.97 58 THR F N 1
ATOM 5814 C CA . THR F 2 58 ? -18.265 -48.004 51.127 1.00 47.37 58 THR F CA 1
ATOM 5815 C C . THR F 2 58 ? -17.718 -48.445 49.774 1.00 48.56 58 THR F C 1
ATOM 5816 O O . THR F 2 58 ? -17.028 -47.680 49.093 1.00 49.43 58 THR F O 1
ATOM 5820 N N . HIS F 2 59 ? -18.020 -49.694 49.398 1.00 48.89 59 HIS F N 1
ATOM 5821 C CA . HIS F 2 59 ? -17.513 -50.306 48.174 1.00 47.84 59 HIS F CA 1
ATOM 5822 C C . HIS F 2 59 ? -18.607 -51.130 47.518 1.00 48.19 59 HIS F C 1
ATOM 5823 O O . HIS F 2 59 ? -19.442 -51.732 48.197 1.00 49.58 59 HIS F O 1
ATOM 5830 N N . TYR F 2 60 ? -18.602 -51.160 46.193 1.00 46.85 60 TYR F N 1
ATOM 5831 C CA . TYR F 2 60 ? -19.674 -51.814 45.465 1.00 48.96 60 TYR F CA 1
ATOM 5832 C C . TYR F 2 60 ? -19.123 -52.643 44.319 1.00 48.92 60 TYR F C 1
ATOM 5833 O O . TYR F 2 60 ? -18.142 -52.266 43.669 1.00 49.50 60 TYR F O 1
ATOM 5842 N N . ALA F 2 61 ? -19.785 -53.780 44.085 1.00 48.43 61 ALA F N 1
ATOM 5843 C CA . ALA F 2 61 ? -19.607 -54.540 42.858 1.00 48.43 61 ALA F CA 1
ATOM 5844 C C . ALA F 2 61 ? -19.958 -53.693 41.635 1.00 51.53 61 ALA F C 1
ATOM 5845 O O . ALA F 2 61 ? -20.883 -52.866 41.669 1.00 50.16 61 ALA F O 1
ATOM 5847 N N . ASP F 2 62 ? -19.206 -53.920 40.542 1.00 52.82 62 ASP F N 1
ATOM 5848 C CA . ASP F 2 62 ? -19.442 -53.213 39.284 1.00 51.56 62 ASP F CA 1
ATOM 5849 C C . ASP F 2 62 ? -20.907 -53.278 38.866 1.00 55.82 62 ASP F C 1
ATOM 5850 O O . ASP F 2 62 ? -21.467 -52.287 38.380 1.00 54.03 62 ASP F O 1
ATOM 5855 N N . SER F 2 63 ? -21.551 -54.437 39.076 1.00 53.22 63 SER F N 1
ATOM 5856 C CA . SER F 2 63 ? -22.874 -54.704 38.528 1.00 49.54 63 SER F CA 1
ATOM 5857 C C . SER F 2 63 ? -23.983 -53.942 39.233 1.00 54.70 63 SER F C 1
ATOM 5858 O O . SER F 2 63 ? -25.100 -53.878 38.705 1.00 55.59 63 SER F O 1
ATOM 5861 N N . VAL F 2 64 ? -23.729 -53.398 40.421 1.00 56.54 64 VAL F N 1
ATOM 5862 C CA . VAL F 2 64 ? -24.730 -52.605 41.128 1.00 55.34 64 VAL F CA 1
ATOM 5863 C C . VAL F 2 64 ? -24.261 -51.191 41.416 1.00 57.24 64 VAL F C 1
ATOM 5864 O O . VAL F 2 64 ? -25.070 -50.378 41.892 1.00 53.83 64 VAL F O 1
ATOM 5868 N N . LYS F 2 65 ? -22.992 -50.872 41.137 1.00 61.58 65 LYS F N 1
ATOM 5869 C CA . LYS F 2 65 ? -22.467 -49.533 41.372 1.00 61.03 65 LYS F CA 1
ATOM 5870 C C . LYS F 2 65 ? -23.430 -48.499 40.818 1.00 61.73 65 LYS F C 1
ATOM 5871 O O . LYS F 2 65 ? -23.914 -48.631 39.693 1.00 63.03 65 LYS F O 1
ATOM 5877 N N . GLY F 2 66 ? -23.773 -47.515 41.646 1.00 57.37 66 GLY F N 1
ATOM 5878 C CA . GLY F 2 66 ? -24.657 -46.454 41.240 1.00 55.79 66 GLY F CA 1
ATOM 5879 C C . GLY F 2 66 ? -26.133 -46.743 41.403 1.00 56.57 66 GLY F C 1
ATOM 5880 O O . GLY F 2 66 ? -26.939 -45.806 41.364 1.00 60.93 66 GLY F O 1
ATOM 5881 N N . ARG F 2 67 ? -26.520 -48.005 41.572 1.00 55.95 67 ARG F N 1
ATOM 5882 C CA . ARG F 2 67 ? -27.915 -48.346 41.814 1.00 55.40 67 ARG F CA 1
ATOM 5883 C C . ARG F 2 67 ? -28.210 -48.725 43.258 1.00 56.65 67 ARG F C 1
ATOM 5884 O O . ARG F 2 67 ? -29.372 -48.637 43.679 1.00 53.87 67 ARG F O 1
ATOM 5892 N N . PHE F 2 68 ? -27.198 -49.170 44.005 1.00 53.72 68 PHE F N 1
ATOM 5893 C CA . PHE F 2 68 ? -27.365 -49.739 45.330 1.00 49.40 68 PHE F CA 1
ATOM 5894 C C . PHE F 2 68 ? -26.620 -48.877 46.331 1.00 48.03 68 PHE F C 1
ATOM 5895 O O . PHE F 2 68 ? -25.520 -48.406 46.051 1.00 51.87 68 PHE F O 1
ATOM 5903 N N . THR F 2 69 ? -27.196 -48.687 47.507 1.00 49.64 69 THR F N 1
ATOM 5904 C CA . THR F 2 69 ? -26.524 -47.958 48.574 1.00 50.66 69 THR F CA 1
ATOM 5905 C C . THR F 2 69 ? -26.484 -48.824 49.815 1.00 51.40 69 THR F C 1
ATOM 5906 O O . THR F 2 69 ? -27.531 -49.268 50.300 1.00 50.67 69 THR F O 1
ATOM 5910 N N . ILE F 2 70 ? -25.296 -49.031 50.339 1.00 49.46 70 ILE F N 1
ATOM 5911 C CA . ILE F 2 70 ? -25.133 -49.623 51.655 1.00 47.65 70 ILE F CA 1
ATOM 5912 C C . ILE F 2 70 ? -24.955 -48.488 52.645 1.00 48.77 70 ILE F C 1
ATOM 5913 O O . ILE F 2 70 ? -24.394 -47.432 52.322 1.00 50.88 70 ILE F O 1
ATOM 5918 N N . SER F 2 71 ? -25.505 -48.664 53.840 1.00 51.10 71 SER F N 1
ATOM 5919 C CA . SER F 2 71 ? -25.550 -47.565 54.800 1.00 51.68 71 SER F CA 1
ATOM 5920 C C . SER F 2 71 ? -25.723 -48.137 56.192 1.00 54.10 71 SER F C 1
ATOM 5921 O O . SER F 2 71 ? -26.300 -49.209 56.376 1.00 56.39 71 SER F O 1
ATOM 5924 N N . ARG F 2 72 ? -25.207 -47.422 57.166 1.00 56.34 72 ARG F N 1
ATOM 5925 C CA . ARG F 2 72 ? -25.213 -47.910 58.528 1.00 62.19 72 ARG F CA 1
ATOM 5926 C C . ARG F 2 72 ? -26.003 -46.929 59.382 1.00 68.02 72 ARG F C 1
ATOM 5927 O O . ARG F 2 72 ? -25.996 -45.720 59.129 1.00 70.16 72 ARG F O 1
ATOM 5935 N N . ASP F 2 73 ? -26.727 -47.444 60.362 1.00 71.38 73 ASP F N 1
ATOM 5936 C CA . ASP F 2 73 ? -27.277 -46.608 61.423 1.00 76.34 73 ASP F CA 1
ATOM 5937 C C . ASP F 2 73 ? -26.799 -47.263 62.711 1.00 82.16 73 ASP F C 1
ATOM 5938 O O . ASP F 2 73 ? -27.366 -48.266 63.155 1.00 81.49 73 ASP F O 1
ATOM 5943 N N . TYR F 2 74 ? -25.736 -46.709 63.288 1.00 89.75 74 TYR F N 1
ATOM 5944 C CA . TYR F 2 74 ? -25.091 -47.314 64.442 1.00 93.16 74 TYR F CA 1
ATOM 5945 C C . TYR F 2 74 ? -25.874 -47.072 65.721 1.00 94.35 74 TYR F C 1
ATOM 5946 O O . TYR F 2 74 ? -25.723 -47.838 66.681 1.00 94.49 74 TYR F O 1
ATOM 5955 N N . ASP F 2 75 ? -26.724 -46.042 65.740 1.00 92.54 75 ASP F N 1
ATOM 5956 C CA . ASP F 2 75 ? -27.576 -45.768 66.897 1.00 96.74 75 ASP F CA 1
ATOM 5957 C C . ASP F 2 75 ? -28.694 -46.790 67.053 1.00 92.79 75 ASP F C 1
ATOM 5958 O O . ASP F 2 75 ? -29.385 -46.776 68.077 1.00 92.69 75 ASP F O 1
ATOM 5963 N N . ARG F 2 76 ? -28.892 -47.664 66.056 1.00 91.77 76 ARG F N 1
ATOM 5964 C CA . ARG F 2 76 ? -29.827 -48.784 66.131 1.00 91.31 76 ARG F CA 1
ATOM 5965 C C . ARG F 2 76 ? -29.198 -50.084 65.635 1.00 86.46 76 ARG F C 1
ATOM 5966 O O . ARG F 2 76 ? -29.926 -51.049 65.386 1.00 86.49 76 ARG F O 1
ATOM 5974 N N . ASN F 2 77 ? -27.867 -50.131 65.526 1.00 80.43 77 ASN F N 1
ATOM 5975 C CA . ASN F 2 77 ? -27.105 -51.229 64.938 1.00 75.68 77 ASN F CA 1
ATOM 5976 C C . ASN F 2 77 ? -27.879 -51.897 63.803 1.00 69.08 77 ASN F C 1
ATOM 5977 O O . ASN F 2 77 ? -28.281 -53.061 63.887 1.00 65.76 77 ASN F O 1
ATOM 5982 N N . MET F 2 78 ? -28.072 -51.142 62.729 1.00 71.22 78 MET F N 1
ATOM 5983 C CA . MET F 2 78 ? -28.703 -51.596 61.505 1.00 63.58 78 MET F CA 1
ATOM 5984 C C . MET F 2 78 ? -27.784 -51.259 60.336 1.00 60.39 78 MET F C 1
ATOM 5985 O O . MET F 2 78 ? -27.165 -50.192 60.312 1.00 60.90 78 MET F O 1
ATOM 5990 N N . VAL F 2 79 ? -27.669 -52.180 59.383 1.00 56.50 79 VAL F N 1
ATOM 5991 C CA . VAL F 2 79 ? -26.977 -51.946 58.115 1.00 55.32 79 VAL F CA 1
ATOM 5992 C C . VAL F 2 79 ? -27.996 -52.180 57.011 1.00 54.19 79 VAL F C 1
ATOM 5993 O O . VAL F 2 79 ? -28.557 -53.275 56.901 1.00 55.16 79 VAL F O 1
ATOM 5997 N N . TYR F 2 80 ? -28.239 -51.165 56.201 1.00 51.02 80 TYR F N 1
ATOM 5998 C CA . TYR F 2 80 ? -29.256 -51.242 55.172 1.00 52.09 80 TYR F CA 1
ATOM 5999 C C . TYR F 2 80 ? -28.628 -51.395 53.789 1.00 52.95 80 TYR F C 1
ATOM 6000 O O . TYR F 2 80 ? -27.457 -51.070 53.558 1.00 52.08 80 TYR F O 1
ATOM 6009 N N . LEU F 2 81 ? -29.433 -51.894 52.859 1.00 51.66 81 LEU F N 1
ATOM 6010 C CA . LEU F 2 81 ? -29.057 -51.971 51.451 1.00 52.01 81 LEU F CA 1
ATOM 6011 C C . LEU F 2 81 ? -30.218 -51.410 50.642 1.00 54.16 81 LEU F C 1
ATOM 6012 O O . LEU F 2 81 ? -31.270 -52.051 50.527 1.00 54.29 81 LEU F O 1
ATOM 6017 N N . GLN F 2 82 ? -30.037 -50.209 50.106 1.00 51.39 82 GLN F N 1
ATOM 6018 C CA . GLN F 2 82 ? -31.035 -49.586 49.255 1.00 52.46 82 GLN F CA 1
ATOM 6019 C C . GLN F 2 82 ? -30.813 -50.035 47.824 1.00 53.31 82 GLN F C 1
ATOM 6020 O O . GLN F 2 82 ? -29.678 -50.076 47.343 1.00 55.33 82 GLN F O 1
ATOM 6026 N N . MET F 2 83 ? -31.898 -50.393 47.155 1.00 54.42 83 MET F N 1
ATOM 6027 C CA . MET F 2 83 ? -31.841 -50.974 45.824 1.00 55.52 83 MET F CA 1
ATOM 6028 C C . MET F 2 83 ? -32.779 -50.182 44.934 1.00 56.73 83 MET F C 1
ATOM 6029 O O . MET F 2 83 ? -33.940 -49.970 45.292 1.00 61.40 83 MET F O 1
ATOM 6034 N N . SER F 2 84 ? -32.273 -49.715 43.798 1.00 56.40 84 SER F N 1
ATOM 6035 C CA . SER F 2 84 ? -33.108 -48.966 42.868 1.00 58.44 84 SER F CA 1
ATOM 6036 C C . SER F 2 84 ? -32.705 -49.297 41.438 1.00 58.84 84 SER F C 1
ATOM 6037 O O . SER F 2 84 ? -31.607 -49.798 41.177 1.00 60.89 84 SER F O 1
ATOM 6040 N N . SER F 2 85 ? -33.615 -49.009 40.514 1.00 58.93 85 SER F N 1
ATOM 6041 C CA . SER F 2 85 ? -33.496 -49.449 39.131 1.00 59.23 85 SER F CA 1
ATOM 6042 C C . SER F 2 85 ? -33.245 -50.950 39.087 1.00 61.60 85 SER F C 1
ATOM 6043 O O . SER F 2 85 ? -32.310 -51.437 38.443 1.00 62.05 85 SER F O 1
ATOM 6046 N N . LEU F 2 86 ? -34.081 -51.682 39.818 1.00 60.90 86 LEU F N 1
ATOM 6047 C CA . LEU F 2 86 ? -33.924 -53.126 39.921 1.00 59.12 86 LEU F CA 1
ATOM 6048 C C . LEU F 2 86 ? -34.225 -53.778 38.577 1.00 61.09 86 LEU F C 1
ATOM 6049 O O . LEU F 2 86 ? -35.304 -53.585 38.010 1.00 63.08 86 LEU F O 1
ATOM 6054 N N . LYS F 2 87 ? -33.266 -54.523 38.061 1.00 58.93 87 LYS F N 1
ATOM 6055 C CA . LYS F 2 87 ? -33.376 -55.331 36.860 1.00 59.05 87 LYS F CA 1
ATOM 6056 C C . LYS F 2 87 ? -33.736 -56.761 37.244 1.00 59.58 87 LYS F C 1
ATOM 6057 O O . LYS F 2 87 ? -33.573 -57.160 38.403 1.00 57.26 87 LYS F O 1
ATOM 6063 N N . PRO F 2 88 ? -34.231 -57.571 36.297 1.00 61.95 88 PRO F N 1
ATOM 6064 C CA . PRO F 2 88 ? -34.583 -58.960 36.645 1.00 56.82 88 PRO F CA 1
ATOM 6065 C C . PRO F 2 88 ? -33.392 -59.818 37.014 1.00 55.76 88 PRO F C 1
ATOM 6066 O O . PRO F 2 88 ? -33.586 -60.857 37.649 1.00 57.48 88 PRO F O 1
ATOM 6070 N N . GLU F 2 89 ? -32.172 -59.421 36.666 1.00 56.07 89 GLU F N 1
ATOM 6071 C CA . GLU F 2 89 ? -30.979 -60.140 37.099 1.00 54.22 89 GLU F CA 1
ATOM 6072 C C . GLU F 2 89 ? -30.539 -59.722 38.483 1.00 52.90 89 GLU F C 1
ATOM 6073 O O . GLU F 2 89 ? -29.508 -60.198 38.965 1.00 52.63 89 GLU F O 1
ATOM 6079 N N . ASP F 2 90 ? -31.279 -58.835 39.127 1.00 52.00 90 ASP F N 1
ATOM 6080 C CA . ASP F 2 90 ? -31.085 -58.615 40.548 1.00 52.07 90 ASP F CA 1
ATOM 6081 C C . ASP F 2 90 ? -31.787 -59.664 41.412 1.00 49.83 90 ASP F C 1
ATOM 6082 O O . ASP F 2 90 ? -31.606 -59.654 42.631 1.00 49.90 90 ASP F O 1
ATOM 6087 N N . THR F 2 91 ? -32.573 -60.559 40.818 1.00 47.24 91 THR F N 1
ATOM 6088 C CA . THR F 2 91 ? -33.243 -61.603 41.570 1.00 48.85 91 THR F CA 1
ATOM 6089 C C . THR F 2 91 ? -32.214 -62.566 42.143 1.00 48.06 91 THR F C 1
ATOM 6090 O O . THR F 2 91 ? -31.451 -63.194 41.404 1.00 48.58 91 THR F O 1
ATOM 6094 N N . ALA F 2 92 ? -32.199 -62.692 43.461 1.00 47.88 92 ALA F N 1
ATOM 6095 C CA . ALA F 2 92 ? -31.216 -63.518 44.147 1.00 47.51 92 ALA F CA 1
ATOM 6096 C C . ALA F 2 92 ? -31.690 -63.709 45.585 1.00 48.75 92 ALA F C 1
ATOM 6097 O O . ALA F 2 92 ? -32.676 -63.103 46.020 1.00 49.63 92 ALA F O 1
ATOM 6099 N N . VAL F 2 93 ? -30.995 -64.582 46.309 1.00 47.05 93 VAL F N 1
ATOM 6100 C CA . VAL F 2 93 ? -31.079 -64.609 47.766 1.00 48.73 93 VAL F CA 1
ATOM 6101 C C . VAL F 2 93 ? -29.992 -63.679 48.295 1.00 48.08 93 VAL F C 1
ATOM 6102 O O . VAL F 2 93 ? -28.813 -63.840 47.965 1.00 45.96 93 VAL F O 1
ATOM 6106 N N . TYR F 2 94 ? -30.384 -62.673 49.077 1.00 46.86 94 TYR F N 1
ATOM 6107 C CA . TYR F 2 94 ? -29.423 -61.723 49.610 1.00 44.63 94 TYR F CA 1
ATOM 6108 C C . TYR F 2 94 ? -29.058 -62.067 51.048 1.00 46.99 94 TYR F C 1
ATOM 6109 O O . TYR F 2 94 ? -29.911 -62.449 51.849 1.00 49.63 94 TYR F O 1
ATOM 6118 N N . TYR F 2 95 ? -27.773 -61.933 51.358 1.00 49.89 95 TYR F N 1
ATOM 6119 C CA . TYR F 2 95 ? -27.191 -62.235 52.658 1.00 49.01 95 TYR F CA 1
ATOM 6120 C C . TYR F 2 95 ? -26.379 -61.041 53.144 1.00 47.35 95 TYR F C 1
ATOM 6121 O O . TYR F 2 95 ? -25.617 -60.442 52.375 1.00 43.25 95 TYR F O 1
ATOM 6130 N N . CYS F 2 96 ? -26.534 -60.691 54.417 1.00 51.45 96 CYS F N 1
ATOM 6131 C CA . CYS F 2 96 ? -25.559 -59.802 55.014 1.00 50.02 96 CYS F CA 1
ATOM 6132 C C . CYS F 2 96 ? -24.568 -60.668 55.772 1.00 49.92 96 CYS F C 1
ATOM 6133 O O . CYS F 2 96 ? -24.869 -61.808 56.152 1.00 49.72 96 CYS F O 1
ATOM 6136 N N . HIS F 2 97 ? -23.353 -60.143 55.901 1.00 43.46 97 HIS F N 1
ATOM 6137 C CA . HIS F 2 97 ? -22.236 -60.841 56.505 1.00 43.78 97 HIS F CA 1
ATOM 6138 C C . HIS F 2 97 ? -21.436 -59.812 57.275 1.00 44.09 97 HIS F C 1
ATOM 6139 O O . HIS F 2 97 ? -21.356 -58.651 56.872 1.00 44.87 97 HIS F O 1
ATOM 6146 N N . ALA F 2 98 ? -20.895 -60.224 58.407 1.00 44.04 98 ALA F N 1
ATOM 6147 C CA . ALA F 2 98 ? -20.120 -59.331 59.242 1.00 42.99 98 ALA F CA 1
ATOM 6148 C C . ALA F 2 98 ? -18.855 -60.066 59.639 1.00 41.32 98 ALA F C 1
ATOM 6149 O O . ALA F 2 98 ? -18.832 -61.298 59.705 1.00 42.33 98 ALA F O 1
ATOM 6151 N N . SER F 2 99 ? -17.804 -59.291 59.885 1.00 40.89 99 SER F N 1
ATOM 6152 C CA . SER F 2 99 ? -16.458 -59.801 60.084 1.00 43.02 99 SER F CA 1
ATOM 6153 C C . SER F 2 99 ? -15.819 -59.014 61.210 1.00 44.20 99 SER F C 1
ATOM 6154 O O . SER F 2 99 ? -15.914 -57.783 61.242 1.00 44.61 99 SER F O 1
ATOM 6157 N N . THR F 2 100 ? -15.170 -59.717 62.129 1.00 43.60 100 THR F N 1
ATOM 6158 C CA . THR F 2 100 ? -14.331 -59.013 63.083 1.00 47.88 100 THR F CA 1
ATOM 6159 C C . THR F 2 100 ? -13.124 -58.404 62.366 1.00 45.88 100 THR F C 1
ATOM 6160 O O . THR F 2 100 ? -12.818 -58.702 61.215 1.00 45.16 100 THR F O 1
ATOM 6164 N N . LEU F 2 101 ? -12.431 -57.541 63.064 1.00 49.54 101 LEU F N 1
ATOM 6165 C CA . LEU F 2 101 ? -11.273 -56.874 62.515 1.00 43.72 101 LEU F CA 1
ATOM 6166 C C . LEU F 2 101 ? -10.126 -57.102 63.478 1.00 47.54 101 LEU F C 1
ATOM 6167 O O . LEU F 2 101 ? -10.322 -57.097 64.690 1.00 51.30 101 LEU F O 1
ATOM 6172 N N . TRP F 2 102 ? -8.952 -57.378 62.939 1.00 48.20 102 TRP F N 1
ATOM 6173 C CA . TRP F 2 102 ? -7.765 -57.463 63.764 1.00 44.67 102 TRP F CA 1
ATOM 6174 C C . TRP F 2 102 ? -7.615 -56.169 64.555 1.00 47.65 102 TRP F C 1
ATOM 6175 O O . TRP F 2 102 ? -7.832 -55.086 64.002 1.00 48.07 102 TRP F O 1
ATOM 6186 N N . PRO F 2 103 ? -7.179 -56.229 65.825 1.00 48.73 103 PRO F N 1
ATOM 6187 C CA . PRO F 2 103 ? -6.644 -57.407 66.531 1.00 50.85 103 PRO F CA 1
ATOM 6188 C C . PRO F 2 103 ? -7.673 -58.346 67.200 1.00 51.25 103 PRO F C 1
ATOM 6189 O O . PRO F 2 103 ? -7.259 -59.232 67.955 1.00 50.37 103 PRO F O 1
ATOM 6193 N N . GLU F 2 104 ? -8.982 -58.219 66.989 1.00 54.46 104 GLU F N 1
ATOM 6194 C CA . GLU F 2 104 ? -9.861 -59.295 67.424 1.00 53.79 104 GLU F CA 1
ATOM 6195 C C . GLU F 2 104 ? -9.523 -60.558 66.638 1.00 52.34 104 GLU F C 1
ATOM 6196 O O . GLU F 2 104 ? -9.071 -60.494 65.487 1.00 51.14 104 GLU F O 1
ATOM 6202 N N . LYS F 2 105 ? -9.725 -61.714 67.280 1.00 49.84 105 LYS F N 1
ATOM 6203 C CA . LYS F 2 105 ? -9.725 -62.986 66.563 1.00 50.65 105 LYS F CA 1
ATOM 6204 C C . LYS F 2 105 ? -10.663 -62.896 65.359 1.00 50.72 105 LYS F C 1
ATOM 6205 O O . LYS F 2 105 ? -11.765 -62.350 65.466 1.00 50.34 105 LYS F O 1
ATOM 6211 N N . HIS F 2 106 ? -10.229 -63.402 64.197 1.00 47.55 106 HIS F N 1
ATOM 6212 C CA . HIS F 2 106 ? -11.133 -63.376 63.052 1.00 45.11 106 HIS F CA 1
ATOM 6213 C C . HIS F 2 106 ? -12.365 -64.238 63.330 1.00 47.33 106 HIS F C 1
ATOM 6214 O O . HIS F 2 106 ? -12.254 -65.336 63.886 1.00 47.30 106 HIS F O 1
ATOM 6221 N N . GLN F 2 107 ? -13.542 -63.736 62.927 1.00 44.36 107 GLN F N 1
ATOM 6222 C CA . GLN F 2 107 ? -14.790 -64.480 63.026 1.00 44.60 107 GLN F CA 1
ATOM 6223 C C . GLN F 2 107 ? -15.797 -63.925 62.020 1.00 46.05 107 GLN F C 1
ATOM 6224 O O . GLN F 2 107 ? -15.918 -62.705 61.873 1.00 44.53 107 GLN F O 1
ATOM 6230 N N . ASP F 2 108 ? -16.523 -64.826 61.348 1.00 45.23 108 ASP F N 1
ATOM 6231 C CA . ASP F 2 108 ? -17.531 -64.475 60.349 1.00 46.55 108 ASP F CA 1
ATOM 6232 C C . ASP F 2 108 ? -18.922 -64.673 60.930 1.00 47.06 108 ASP F C 1
ATOM 6233 O O . ASP F 2 108 ? -19.154 -65.630 61.667 1.00 48.13 108 ASP F O 1
ATOM 6238 N N . TYR F 2 109 ? -19.856 -63.798 60.541 1.00 46.32 109 TYR F N 1
ATOM 6239 C CA . TYR F 2 109 ? -21.253 -63.836 60.966 1.00 47.54 109 TYR F CA 1
ATOM 6240 C C . TYR F 2 109 ? -22.162 -63.691 59.750 1.00 48.74 109 TYR F C 1
ATOM 6241 O O . TYR F 2 109 ? -21.934 -62.833 58.889 1.00 47.24 109 TYR F O 1
ATOM 6250 N N . TRP F 2 110 ? -23.210 -64.506 59.695 1.00 49.93 110 TRP F N 1
ATOM 6251 C CA . TRP F 2 110 ? -24.049 -64.607 58.511 1.00 49.20 110 TRP F CA 1
ATOM 6252 C C . TRP F 2 110 ? -25.515 -64.406 58.864 1.00 50.53 110 TRP F C 1
ATOM 6253 O O . TRP F 2 110 ? -25.974 -64.848 59.922 1.00 55.65 110 TRP F O 1
ATOM 6264 N N . GLY F 2 111 ? -26.246 -63.737 57.970 1.00 54.75 111 GLY F N 1
ATOM 6265 C CA . GLY F 2 111 ? -27.693 -63.689 58.060 1.00 55.04 111 GLY F CA 1
ATOM 6266 C C . GLY F 2 111 ? -28.346 -64.913 57.442 1.00 57.86 111 GLY F C 1
ATOM 6267 O O . GLY F 2 111 ? -27.705 -65.743 56.812 1.00 57.29 111 GLY F O 1
ATOM 6268 N N . GLN F 2 112 ? -29.660 -65.028 57.624 1.00 64.35 112 GLN F N 1
ATOM 6269 C CA . GLN F 2 112 ? -30.370 -66.185 57.079 1.00 65.56 112 GLN F CA 1
ATOM 6270 C C . GLN F 2 112 ? -30.489 -66.125 55.546 1.00 63.30 112 GLN F C 1
ATOM 6271 O O . GLN F 2 112 ? -30.579 -67.170 54.886 1.00 61.81 112 GLN F O 1
ATOM 6277 N N . GLY F 2 113 ? -30.454 -64.930 54.955 1.00 55.58 113 GLY F N 1
ATOM 6278 C CA . GLY F 2 113 ? -30.638 -64.800 53.523 1.00 53.62 113 GLY F CA 1
ATOM 6279 C C . GLY F 2 113 ? -32.103 -64.696 53.156 1.00 54.92 113 GLY F C 1
ATOM 6280 O O . GLY F 2 113 ? -32.918 -65.471 53.669 1.00 53.43 113 GLY F O 1
ATOM 6281 N N . ILE F 2 114 ? -32.455 -63.754 52.277 1.00 51.38 114 ILE F N 1
ATOM 6282 C CA . ILE F 2 114 ? -33.850 -63.465 51.953 1.00 51.04 114 ILE F CA 1
ATOM 6283 C C . ILE F 2 114 ? -34.019 -63.326 50.446 1.00 49.73 114 ILE F C 1
ATOM 6284 O O . ILE F 2 114 ? -33.183 -62.722 49.765 1.00 47.44 114 ILE F O 1
ATOM 6289 N N . GLN F 2 115 ? -35.132 -63.859 49.939 1.00 49.24 115 GLN F N 1
ATOM 6290 C CA . GLN F 2 115 ? -35.431 -63.783 48.516 1.00 49.32 115 GLN F CA 1
ATOM 6291 C C . GLN F 2 115 ? -35.818 -62.369 48.098 1.00 51.48 115 GLN F C 1
ATOM 6292 O O . GLN F 2 115 ? -36.705 -61.747 48.691 1.00 52.81 115 GLN F O 1
ATOM 6298 N N . VAL F 2 116 ? -35.159 -61.875 47.058 1.00 48.04 116 VAL F N 1
ATOM 6299 C CA . VAL F 2 116 ? -35.591 -60.702 46.318 1.00 47.08 116 VAL F CA 1
ATOM 6300 C C . VAL F 2 116 ? -35.886 -61.167 44.898 1.00 50.86 116 VAL F C 1
ATOM 6301 O O . VAL F 2 116 ? -35.050 -61.844 44.279 1.00 53.08 116 VAL F O 1
ATOM 6305 N N . THR F 2 117 ? -37.084 -60.848 44.401 1.00 51.93 117 THR F N 1
ATOM 6306 C CA . THR F 2 117 ? -37.534 -61.266 43.074 1.00 52.36 117 THR F CA 1
ATOM 6307 C C . THR F 2 117 ? -37.974 -60.040 42.284 1.00 53.53 117 THR F C 1
ATOM 6308 O O . THR F 2 117 ? -38.922 -59.354 42.675 1.00 55.21 117 THR F O 1
ATOM 6312 N N . VAL F 2 118 ? -37.275 -59.762 41.187 1.00 55.36 118 VAL F N 1
ATOM 6313 C CA . VAL F 2 118 ? -37.610 -58.677 40.268 1.00 54.72 118 VAL F CA 1
ATOM 6314 C C . VAL F 2 118 ? -38.249 -59.295 39.027 1.00 63.22 118 VAL F C 1
ATOM 6315 O O . VAL F 2 118 ? -37.643 -60.154 38.370 1.00 62.70 118 VAL F O 1
ATOM 6319 N N . SER F 2 119 ? -39.473 -58.879 38.704 1.00 63.05 119 SER F N 1
ATOM 6320 C CA . SER F 2 119 ? -40.180 -59.375 37.533 1.00 65.28 119 SER F CA 1
ATOM 6321 C C . SER F 2 119 ? -40.403 -58.236 36.545 1.00 68.42 119 SER F C 1
ATOM 6322 O O . SER F 2 119 ? -40.254 -57.060 36.883 1.00 68.50 119 SER F O 1
ATOM 6325 N N . SER F 2 120 ? -40.783 -58.597 35.317 1.00 72.99 120 SER F N 1
ATOM 6326 C CA . SER F 2 120 ? -41.035 -57.611 34.265 1.00 70.86 120 SER F CA 1
ATOM 6327 C C . SER F 2 120 ? -42.495 -57.620 33.822 1.00 69.76 120 SER F C 1
ATOM 6328 O O . SER F 2 120 ? -43.412 -57.635 34.648 1.00 70.58 120 SER F O 1
#

Foldseek 3Di:
DKEWEAEPVGDIDIDDDDPDQFLVSVQVRVCVVPNDHSLQKFKAFPPVGHTDDHPDHCVVVVDDPYGYMYTDGHQQFDWAWEWEQEAVRDIDIDIGGQAAFPLVVLVVVCVVVVDDSVQKWKDFPRHTGDRGHGNVVVPDDHHGYIYMHTPDD/DWAWAKDWADEAEQQAKTKIKIATDPDALAQKKKFKWWAAPPHPIGTAKIAGNVRPDMDGDPVCPPFWDWGADRVGRMIIIIGGSDDQRPFTWMKMKIWHDPPDDTDIHIYDTHTHGYHD/DKEKEAEPPGDIDIFDDDDQAAPVNVLVRVCVVPVADSLQWFKAFPPVRHTDDRPDGCVVVVNDPYGYIYTDGHNQFDKAWEWEQEQVGDIDIDIDGQQDFPLVVLVVCCVVVVDPSVFKWKDFPNHTGDGGHGNSVVPDDHHGYIYMDTDPD/DKAWAKDWADEDEAQAKTKMKIAIDPDALQQKKKWKWWAFPPGDIGTAWIAGNNRPDIDGDPVCVPFWDWGADRVRRIIMIIGGNDDQSPFTFMKMWIWHDPVDDTDIYIYPTDTHGYYD/DKEWEAEPVGDIDIFDDPWFPVVVLVRVCVVPNAHSLQKFKAWPPVRHTDDRPDTCVRVVDDPPTYIYIDGRPQFDKAWEWEQAAVGDIDIDIGGQPAFLLVVLVVCCVVVVPDSVQKFKDFPNHTGDRGHGNVVVVDDHHGYIYMHTDDD/DWAKAKDWADEDEAQAKTKIKIAIPPDALQQKKKFKWWAFVPGDIGTAKIAGNVNPDIDGDPVCVPFWDWGADRVRRMIMIIGGNDDQRVWTFMKMKIWHDPPPDTDIYIYPTDTHGYDD

Solvent-accessible surface area: 37496 Å² total; per-residue (Å²): 76,73,0,25,0,76,5,103,80,35,36,66,3,79,2,56,5,108,89,66,45,35,7,82,46,0,19,47,35,0,51,107,62,1,34,6,68,32,34,12,3,107,12,20,9,84,114,82,42,96,60,15,105,89,232,51,83,0,70,81,36,62,3,25,93,63,27,34,0,43,2,65,32,51,83,8,31,109,42,22,11,0,47,3,85,18,50,122,40,144,37,18,3,8,3,0,55,29,16,0,30,0,37,8,0,6,79,8,0,21,32,10,46,72,37,115,54,79,64,0,84,2,14,20,149,66,124,78,13,89,63,117,56,6,0,7,75,30,38,2,136,94,98,15,34,0,85,3,68,58,116,159,237,162,12,108,1,23,1,5,3,14,30,132,18,130,42,58,22,70,32,87,0,6,0,0,3,27,39,87,63,6,42,44,5,6,2,7,0,10,10,72,25,104,90,41,115,94,34,33,1,0,0,7,9,10,78,26,95,42,58,33,45,15,138,64,0,150,82,34,7,66,4,45,68,25,57,57,23,15,1,1,22,0,56,0,39,58,2,97,50,125,1,27,1,41,0,54,0,2,0,9,2,6,72,75,99,158,27,62,44,26,84,7,98,20,18,87,0,55,8,48,121,108,65,3,36,0,70,30,140,96,44,94,108,41,93,6,53,23,85,109,102,12,43,4,84,92,1,20,54,50,0,51,142,112,64,64,16,65,29,41,0,0,121,9,17,21,77,114,76,49,86,69,24,106,104,99,57,73,3,62,81,29,60,2,21,91,60,26,29,1,60,2,91,57,63,107,20,60,125,42,20,10,0,44,4,96,20,58,141,32,104,54,18,4,9,6,0,51,34,14,0,31,0,38,8,0,6,80,8,1,22,34,12,46,67,34,119,59,89,69,0,87,1,16,13,137,66,131,84,14,92,60,127,60,2,0,5,69,36,42,7,132,100,91,13,42,0,80,4,62,72,111,189,238,150,9,63,12,2,0,1,22,28,36,128,20,58,27,37,6,12,19,41,0,3,0,12,3,5,66,75,77,2,49,31,0,5,0,6,0,5,10,68,27,102,90,48,102,79,31,34,0,0,0,8,6,8,86,22,93,44,66,29,39,16,132,68,0,143,81,34,5,66,6,45,20,20,144,138,96,28,0,0,23,0,27,0,30,60,1,105,55,121,2,24,1,45,0,54,0,1,0,9,8,10,75,94,72,179,28,84,33,32,93,10,71,10,6,78,0,51,6,44,127,108,70,0,28,0,68,48,46,93,41,92,95,30,95,7,59,19,66,116,49,2,73,63,0,29,53,51,0,42,144,116,59,60,18,60,28,36,10,4,111,12,15,27,72,57,13,22,34,68,16,50,106,101,46,69,2,68,82,30,65,2,20,96,77,21,27,0,21,2,30,64,63,120,22,42,144,37,22,7,0,43,4,63,21,53,123,32,132,53,18,4,8,3,0,55,32,12,0,30,0,40,9,0,10,77,10,0,24,32,14,43,72,39,128,53,88,85,0,8,2,0,18,68,3,122,20,14,89,65,120,61,5,0,6,67,32,46,8,121,102,94,15,39,0,27,4,7,74,89,62,280,170,10,94,0,66,10,77,34,32,29,131,22,114,46,58,25,69,34,106,0,18,0,26,5,51,85,77,57,3,42,35,2,7,2,7,0,11,13,70,23,104,96,42,104,93,24,32,1,0,1,6,6,14,78,23,93,39,58,28,37,15,144,66,0,136,77,34,7,70,5,42,86,46,123,133,153,38,29,0,34,0,76,0,43,52,1,88,58,116,2,22,1,44,0,51,0,1,0,8,6,10,65,101,68,174,33,64,41,19,79,8,129,17,32,88,0,44,8,41,117

Organism: Homo sapiens (NCBI:txid9606)

Sequence (817 aa):
WDLTVKMLAGNEFQVSLSSSMSVSELKAQITQKIGVHAFQQRLAVHPSGVALQDRVPLASQGLGPGSTVLLVVDKSDEPLSILVRNNKGRSSTYEVRLTQTVAHLKQQVSGLEGVQDDLFWLTFEGKPLEDQLPLGEYGLKPLSTVFMNLRLRQLQLVETGGGLVQAGGSLRLSCAASGRTFAGLSVKWFRQPPGAEREWVAHITSTGSSTHYADSVKGRFTISRDYDRNMVYLQMSSLKPEDTAVYYCHASTLWPEKHQDYWGQGIQVTVSSWDLTVKMLAGNEFQVSLSSSMSVSELKAQITQKIGVHAFQQRLAVHPSGVALQDRVPLASQGLGPGSTVLLVVDKSDEPLSILVRNNKGRSSTYEVRLTQTVAHLKQQVSGLEGVQDDLFWLTFEGKPLEDQLPLGEYGLKPLSTVFMNLRLRQLQLVETGGGLVQAGGSLRLSCAASGRTFAGLSVKWFRQPPGAEREWVAHITSTGSSTHYADSVKGRFTISRDYDRNMVYLQMSSLKPEDTAVYYCHASTLWPEKHQDYWGQGIQVTVSSWDLTVKMLAGNEFQVSLSMSVSELKAQITQKIGVHAFQQRLAVHPSGVALQDRVPLASQGLGPGSTVLLVVDKSDEPLSILVRNNKGRSSTYEVRLTQTVAHLKQQVSGLEGVQDDLFWLTFEGKPLEDQLPLGEYGLKPLSTVFMNLRLRQLQLVETGGGLVQAGGSLRLSCAASGRTFAGLSVKWFRQPPGAEREWVAHITSTGSSTHYADSVKGRFTISRDYDRNMVYLQMSSLKPEDTAVYYCHASTLWPEKHQDYWGQGIQVTVSS

Nearest PDB structures (foldseek):
  4zfo-assembly2_H  TM=9.461E-01  e=1.336E-15  Mus musculus
  4zfo-assembly1_A  TM=9.477E-01  e=2.668E-15  Mus musculus
  8qya-assembly1_H  TM=9.497E-01  e=4.790E-15  Mus musculus
  7u5b-assembly2_H  TM=9.171E-01  e=5.052E-15  synthetic construct
  9axp-assembly1_A  TM=9.224E-01  e=3.816E-14  Mus musculus

Secondary structure (DSSP, 8-state):
-EEEEEETTS-EEEEE--S--SHHHHHHHHHHHH---GGGEEEEETTT-PBPPTTS-TTTTT--TT-EEEEEE----S-EEEEEE-TTS-EEEEEE-TTSBHHHHHHHHHHHH---GGGEEEEETTEEPPTTSBGGGGT--TT-EEEEEE---/---EEEE--EEEETT--EEEEEEE-SS--TT-EEEEEEE-TTS--EEEEEE-TTS--EEE-GGGTTTEEEEEEGGGTEEEEEE-S--GGG-EEEEEEEE--TTSPP-EEE---EEEEEE-/-EEEEE-GGG-EEEEE--SS--HHHHHHHHHHHH---GGGEEEEETTT-PBP-TTS-GGGTT--TT-EEEEEE------EEEEEE-TTS-EEEEEE-TTSBHHHHHHHHHHHHTS-GGGEEEEETTEEPPTTSBGGGGT--TT-EEEEEE---/--EEEEE--S-EETT--EEEEEEEESS-STTSEEEEEEE-TTS--EEEEEE-TTS--EEE-TTTTTTEEEEEETTTTEEEEEE-S--GGG-EEEEEEEE--TTS---EEE---EEE-EE-/-EEEEEETTS-EEEEE----HHHHHHHHHHHH---GGGEEEEETTT-PBPPTTS-GGGGT--TTEEEEEEE------EEEEEE-TTS-EEEEEE-TTSBHHHHHHHHHHHHTS-GGGEEEEETTEEPPTTSBGGGGT--TT-EEEEEE---/--EEEEE--EEEETT--EEEEEEEESS--TT-EEEEEEE-TTSPPEEEEEE-TTS--EEE-TTTTTTEEEEEEGGGTEEEEEE-S--GGG-EEEEEEEE--TTSPP-EEE---EEEEEE-

Radius of gyration: 37.87 Å; Cα contacts (8 Å, |Δi|>4): 1921; chains: 6; bounding box: 98×112×71 Å

InterPro domains:
  IPR000626 Ubiquitin-like domain [PF00240] (5-77)
  IPR000626 Ubiquitin-like domain [PF00240] (84-155)
  IPR000626 Ubiquitin-like domain [PS50053] (3-80)
  IPR000626 Ubiquitin-like domain [PS50053] (82-157)
  IPR000626 Ubiquitin-like domain [SM00213] (3-76)
  IPR000626 Ubiquitin-like domain [SM00213] (82-153)
  IPR015496 Ubiquilin [PTHR10677] (82-155)
  IPR019956 Ubiquitin domain [PR00348] (92-112)
  IPR019956 Ubiquitin domain [PR00348] (113-133)
  IPR019956 Ubiquitin domain [PR00348] (134-155)
  IPR029071 Ubiquitin-like domain superfamily [SSF54236] (4-76)
  IPR029071 Ubiquitin-like domain superfamily [SSF54236] (77-158)

B-factor: mean 57.57, std 16.96, range [31.59, 157.93]